Protein AF-A0A1K0FXU7-F1 (afdb_monomer)

InterPro domains:
  IPR002125 Cytidine and deoxycytidylate deaminase domain [PF00383] (932-1047)
  IPR002125 Cytidine and deoxycytidylate deaminase domain [PS51747] (932-1060)
  IPR005532 Sulfatase-modifying factor enzyme-like domain [PF03781] (770-872)
  IPR005532 Sulfatase-modifying factor enzyme-like domain [PF03781] (1144-1255)
  IPR016187 C-type lectin fold [SSF56436] (737-871)
  IPR016187 C-type lectin fold [SSF56436] (1143-1257)
  IPR016193 Cytidine deaminase-like [SSF53927] (923-1095)
  IPR019257 Histidine-specific methyltransferase, SAM-dependent methyltransferase domain [PF10017] (86-133)
  IPR019257 Histidine-specific methyltransferase, SAM-dependent methyltransferase domain [PF10017] (205-484)
  IPR029063 S-adenosyl-L-methionine-dependent methyltransferase superfamily [G3DSA:3.40.50.150] (101-384)
  IPR042095 Sulfatase-modifying factor enzyme superfamily [G3DSA:3.90.1580.10] (764-882)
  IPR042095 Sulfatase-modifying factor enzyme superfamily [G3DSA:3.90.1580.10] (1123-1258)
  IPR051128 EgtD Methyltransferase [PTHR43397] (36-1257)

Organism: NCBI:txid307758

Foldseek 3Di:
DDDDDDDDDDDDDDDDDDDDDDDDDDDPDFPDFAFEDELQVPDDDDPDVVNVLVVLLVQQVVQLPFPFWEQEADPPDPVSVLVIAGGAHEQVLLDDPVSLVLVVVLLVDVLQCLNVFLLQLLQVCLLVCLQPLQQHFSVLVVVVPPPDDDDDDDDDDDDDDDDDDDDDDDDDDDDDDDDDDPPDPPPPPPDPDPPPDDDDDPPFFEFAEEEEEQACRLVPRVLSNVVSNLSDDAGPLGAANYEYEYEDQDPVRQRVSLVVSCVPFADPLCRPACAGNNRHYHYHYYNDHPVSVLQCLLVCVCVCVRCVSVGPHGGAYEYEYDSQVLQQAQLQRSLLVLLCSLVRRHDQQHKYKHKAFALFDQVSVCCSCCPPVCSNFVSQLSSQQSSCVSLPNPFGDSVQWGWDWGQPLQLQKIWIWTFGQAWDWGDGPPDPDTRTDHHRHTHTYTMGHHHFPQSVLLSCLSSQKFWQDWDGGPVRRMIITMIGNHLAFQHLAPDDSPVPPPPPPPPPPPDDDDSDHHYNSSNNPPPSSVRSLPQALFWFDALSLVVRLVSLLCLQLVPFARQVQQQPFLDLQFHRNVLLLLQLLLCLQVLLCVVVVHDGPDPVSVQQNVDTWGADPVDSVHTDDDGDHDPDPVPDDHPVVSVVSSVVSSVSVVVQLVCLQVVVDWDFLLNRLSNVVSSVVSLVVSLVVLLSSLSDPSTAFRPSDRDHNLVVLLVVQVVVCVVQQHPLLQVKKFKDAKDKFKFADAAAQVCRVPAIQPDRRSDRVSRCVSNVVHRHDALLRDDIDIDIDHIWMWGLFFQFQLNLVVVCVVPVPPDDFSQWDQDPVNPAIWGTFSNGTHGCSSRRQFFDFWFLVSQQVSLVVVVFGFAAPRRVLCVLQDAQVSRDIDVVSPGHDPPPPDPDPDDDDPDDDDDDDADDAFAAAAAADPPVRDDPLLLVVLVVQQVQLVVCVVVLHQSKKKFKDAPSDTPFIFAACCVVVVHVVRHRLVVRVVSCCVVQPQPDPCCVPQLPPDDPPRQRQQRMEMEMAEADFLVSLQVSQSSHHAEYEYEEYDCPGHCCRNRYNVQPRVVCVRGHHHYYHYHRVNLSSVLSNLVSVLDWDPPDPDIDDNVPDDRDNDDDDPQDDVDDGDDDDDDDDDDDDDDPDSPGSLSLLLRSVHLARPSDSDFDRWDRWDAISSRDIRHTYNRFAWAWGPAFQADDPPRAAHPSGRCPRHVRNPRQKTWTAAGGSSRNSNQNSPSNDIDMDGSNDRSRRYTYMGMHRD

pLDDT: mean 79.52, std 22.1, range [22.02, 98.5]

Radius of gyration: 36.68 Å; Cα contacts (8 Å, |Δi|>4): 2214; chains: 1; bounding box: 108×139×81 Å

Solvent-accessible surface area (backbone atoms only — not comparable to full-atom values): 70794 Å² total; per-residue (Å²): 135,89,88,85,90,86,92,86,91,86,87,89,89,85,89,85,84,91,80,89,86,83,76,92,70,93,69,92,74,72,89,81,76,69,59,60,48,72,63,52,81,76,75,70,76,76,68,48,78,69,48,55,46,51,48,53,33,50,50,40,50,52,23,59,66,38,77,59,46,35,26,52,43,48,88,86,37,74,70,22,53,74,60,34,28,41,26,36,43,64,65,74,37,36,64,44,79,68,23,46,57,34,47,56,53,36,52,69,36,83,54,27,45,67,53,53,38,52,42,46,39,38,66,78,37,11,61,50,50,43,31,47,55,66,64,46,65,64,73,69,54,66,77,67,70,78,79,83,77,77,97,73,87,87,81,91,79,90,85,86,82,90,83,89,86,88,84,88,87,87,82,91,82,90,86,82,91,73,87,80,66,97,85,58,86,82,79,68,86,82,70,88,84,79,92,65,97,78,88,87,66,82,90,61,49,66,21,18,23,38,40,36,30,60,66,36,80,84,43,81,59,54,49,45,35,58,66,24,46,61,74,55,69,77,43,93,72,49,62,36,34,27,36,39,32,38,26,29,80,51,59,68,59,51,44,49,48,54,49,53,51,38,73,74,48,42,43,91,63,14,81,92,53,68,22,25,61,53,30,35,34,28,56,36,36,35,35,32,56,72,68,57,46,41,50,40,45,37,75,47,66,56,43,69,68,22,24,63,59,74,27,77,38,62,30,51,37,26,40,34,38,60,88,27,57,58,17,64,34,46,58,47,59,38,26,50,52,45,26,49,43,42,68,55,44,45,50,60,50,19,27,36,41,40,30,41,43,34,36,61,58,66,68,58,54,42,34,36,65,56,34,93,88,38,46,44,48,53,25,58,53,45,17,42,55,44,47,12,50,54,54,71,63,78,33,56,64,55,88,46,43,44,80,42,72,49,64,43,71,86,76,24,27,38,41,38,28,40,30,23,76,48,63,48,70,38,56,50,87,91,58,94,68,67,44,79,42,50,56,67,39,38,31,40,44,51,47,46,41,32,38,47,73,68,55,51,40,46,36,34,36,64,20,50,34,42,68,77,49,71,50,58,26,99,82,71,48,32,37,42,34,36,31,28,29,44,67,51,63,62,55,33,39,78,68,66,94,62,85,71,82,84,64,88,63,83,74,79,78,86,69,82,92,73,92,74,68,43,64,43,55,50,34,81,86,63,48,57,75,61,34,33,58,56,26,43,78,52,39,53,70,49,76,64,56,53,47,37,53,49,43,47,47,46,38,51,62,69,49,16,42,51,79,94,47,32,79,41,51,62,40,85,65,48,65,36,52,51,52,55,65,39,21,56,38,20,47,45,31,53,55,52,17,60,74,71,72,47,77,56,93,47,63,69,52,34,53,51,24,58,49,75,63,48,38,36,88,92,42,69,92,42,64,52,93,53,53,78,60,71,88,51,78,87,68,48,81,51,71,68,58,35,50,54,50,35,54,53,38,54,48,51,56,53,45,54,52,52,30,19,34,74,54,80,37,81,54,29,40,50,59,34,43,51,55,31,52,50,55,50,50,50,52,58,48,49,47,52,50,49,46,32,41,54,65,34,90,72,46,41,48,58,61,36,54,76,78,81,54,60,70,65,50,28,54,50,53,50,52,53,40,51,76,56,39,42,74,62,49,74,69,32,30,36,73,43,71,60,44,79,35,81,42,44,38,86,57,68,69,83,60,25,85,79,39,52,38,90,67,62,49,78,51,52,71,58,48,26,57,52,46,67,54,38,60,77,74,61,42,83,20,27,50,55,43,80,43,83,38,68,38,32,34,33,43,62,52,48,45,22,33,47,59,51,51,51,48,33,68,75,68,72,53,82,83,71,42,70,48,49,43,76,39,97,86,70,83,50,54,26,37,58,35,49,84,49,70,40,54,41,84,59,46,30,61,15,46,33,40,33,16,47,52,58,49,38,52,51,15,44,74,74,72,29,30,38,30,39,58,61,55,50,49,47,59,46,56,44,44,65,89,74,62,55,67,49,75,89,54,75,80,63,82,91,72,83,70,76,88,69,82,83,74,95,68,101,66,89,81,89,83,87,81,78,76,86,69,52,42,57,68,57,47,65,49,55,83,92,73,56,51,72,67,61,50,54,47,39,54,53,3,44,52,30,11,48,54,10,42,77,70,76,32,69,44,30,5,18,28,35,34,40,90,93,38,78,73,34,68,15,35,26,38,32,76,84,66,74,33,90,72,34,36,16,64,52,49,20,50,56,50,39,48,72,79,51,60,53,82,53,90,54,40,92,84,42,42,82,76,57,64,96,81,42,50,69,32,54,67,18,37,37,23,24,25,47,36,46,34,46,69,53,24,48,51,42,28,55,57,34,38,40,33,39,41,19,8,26,80,24,79,86,48,8,6,59,15,56,46,28,8,57,26,60,32,79,86,49,76,92,36,66,62,36,52,61,41,34,41,55,65,24,68,62,34,48,51,48,44,52,57,54,74,55,52,68,60,82,86,46,100,71,64,68,90,45,92,82,61,76,83,78,84,83,78,77,63,88,64,51,47,104,71,68,71,78,84,89,87,81,87,83,82,95,71,95,73,88,76,96,62,85,90,49,38,34,33,29,50,23,30,76,88,21,42,25,28,54,62,37,84,52,66,38,58,50,44,66,57,45,68,47,87,78,64,51,77,44,61,31,31,62,15,21,32,23,33,38,31,64,32,64,34,60,90,54,93,77,57,55,68,31,84,90,48,56,60,75,54,67,74,48,51,71,76,54,20,20,34,30,42,63,32,23,12,69,30,48,26,41,55,25,18,33,83,45,60,73,47,71,44,49,30,74,52,38,59,55,61,22,24,36,41,39,24,36,82,112

Nearest PDB structures (foldseek):
  4pip-assembly4_D  TM=8.974E-01  e=3.879E-23  Mycolicibacterium smegmatis
  4uy5-assembly1_A  TM=9.079E-01  e=1.001E-22  Mycolicibacterium smegmatis
  7scf-assembly2_B  TM=8.952E-01  e=1.696E-22  Mycobacterium tuberculosis
  6fnr-assembly1_A  TM=9.083E-01  e=6.329E-22  Mycolicibacterium smegmatis
  4pim-assembly1_A  TM=8.992E-01  e=4.863E-22  Mycolicibacterium smegmatis

Structure (mmCIF, N/CA/C/O backbone):
data_AF-A0A1K0FXU7-F1
#
_entry.id   AF-A0A1K0FXU7-F1
#
loop_
_atom_site.group_PDB
_atom_site.id
_atom_site.type_symbol
_atom_site.label_atom_id
_atom_site.label_alt_id
_atom_site.label_comp_id
_atom_site.label_asym_id
_atom_site.label_entity_id
_atom_site.label_seq_id
_atom_site.pdbx_PDB_ins_code
_atom_site.Cartn_x
_atom_site.Cartn_y
_atom_site.Cartn_z
_atom_site.occupancy
_atom_site.B_iso_or_equiv
_atom_site.auth_seq_id
_atom_site.auth_comp_id
_atom_site.auth_asym_id
_atom_site.auth_atom_id
_atom_site.pdbx_PDB_model_num
ATOM 1 N N . MET A 1 1 ? 4.922 80.605 -22.435 1.00 27.42 1 MET A N 1
ATOM 2 C CA . MET A 1 1 ? 4.532 81.168 -21.124 1.00 27.42 1 MET A CA 1
ATOM 3 C C . MET A 1 1 ? 5.034 80.213 -20.046 1.00 27.42 1 MET A C 1
ATOM 5 O O . MET A 1 1 ? 4.902 79.014 -20.233 1.00 27.42 1 MET A O 1
ATOM 9 N N . ALA A 1 2 ? 5.715 80.745 -19.030 1.00 27.39 2 ALA A N 1
ATOM 10 C CA . ALA A 1 2 ? 6.374 80.063 -17.898 1.00 27.39 2 ALA A CA 1
ATOM 11 C C . ALA A 1 2 ? 5.357 79.456 -16.875 1.00 27.39 2 ALA A C 1
ATOM 13 O O . ALA A 1 2 ? 4.171 79.727 -17.068 1.00 27.39 2 ALA A O 1
ATOM 14 N N . PRO A 1 3 ? 5.738 78.884 -15.696 1.00 56.81 3 PRO A N 1
ATOM 15 C CA . PRO A 1 3 ? 6.787 77.890 -15.317 1.00 56.81 3 PRO A CA 1
ATOM 16 C C . PRO A 1 3 ? 6.383 76.840 -14.206 1.00 56.81 3 PRO A C 1
ATOM 18 O O . PRO A 1 3 ? 5.268 76.882 -13.699 1.00 56.81 3 PRO A O 1
ATOM 21 N N . ALA A 1 4 ? 7.387 76.016 -13.788 1.00 28.89 4 ALA A N 1
ATOM 22 C CA . ALA A 1 4 ? 7.685 75.328 -12.482 1.00 28.89 4 ALA A CA 1
ATOM 23 C C . ALA A 1 4 ? 7.092 73.911 -12.188 1.00 28.89 4 ALA A C 1
ATOM 25 O O . ALA A 1 4 ? 5.877 73.778 -12.216 1.00 28.89 4 ALA A O 1
ATOM 26 N N . ALA A 1 5 ? 7.787 72.772 -11.918 1.00 30.45 5 ALA A N 1
ATOM 27 C CA . ALA A 1 5 ? 9.155 72.311 -11.499 1.00 30.45 5 ALA A CA 1
ATOM 28 C C . ALA A 1 5 ? 9.518 72.471 -9.987 1.00 30.45 5 ALA A C 1
ATOM 30 O O . ALA A 1 5 ? 9.228 73.541 -9.470 1.00 30.45 5 ALA A O 1
ATOM 31 N N . VAL A 1 6 ? 10.184 71.582 -9.195 1.00 30.92 6 VAL A N 1
ATOM 32 C CA . VAL A 1 6 ? 10.877 70.247 -9.283 1.00 30.92 6 VAL A CA 1
ATOM 33 C C . VAL A 1 6 ? 11.362 69.802 -7.846 1.00 30.92 6 VAL A C 1
ATOM 35 O O . VAL A 1 6 ? 11.435 70.670 -6.981 1.00 30.92 6 VAL A O 1
ATOM 38 N N . SER A 1 7 ? 11.798 68.521 -7.656 1.00 24.67 7 SER A N 1
ATOM 39 C CA . SER A 1 7 ? 12.770 67.920 -6.654 1.00 24.67 7 SER A CA 1
ATOM 40 C C . SER A 1 7 ? 12.216 67.295 -5.343 1.00 24.67 7 SER A C 1
ATOM 42 O O . SER A 1 7 ? 11.433 67.962 -4.683 1.00 24.67 7 SER A O 1
ATOM 44 N N . THR A 1 8 ? 12.447 66.040 -4.873 1.00 24.47 8 THR A N 1
ATOM 45 C CA . THR A 1 8 ? 13.559 65.030 -4.688 1.00 24.47 8 THR A CA 1
ATOM 46 C C . THR A 1 8 ? 14.254 64.969 -3.295 1.00 24.47 8 THR A C 1
ATOM 48 O O . THR A 1 8 ? 14.838 65.953 -2.870 1.00 24.47 8 THR A O 1
ATOM 51 N N . LEU A 1 9 ? 14.176 63.770 -2.662 1.00 27.53 9 LEU A N 1
ATOM 52 C CA . LEU A 1 9 ? 15.065 62.973 -1.752 1.00 27.53 9 LEU A CA 1
ATOM 53 C C . LEU A 1 9 ? 16.071 63.586 -0.733 1.00 27.53 9 LEU A C 1
ATOM 55 O O . LEU A 1 9 ? 16.907 64.392 -1.118 1.00 27.53 9 LEU A O 1
ATOM 59 N N . SER A 1 10 ? 16.160 62.972 0.473 1.00 22.02 10 SER A N 1
ATOM 60 C CA . SER A 1 10 ? 17.427 62.503 1.113 1.00 22.02 10 SER A CA 1
ATOM 61 C C . SER A 1 10 ? 17.226 61.580 2.346 1.00 22.02 10 SER A C 1
ATOM 63 O O . SER A 1 10 ? 16.352 61.835 3.172 1.00 22.02 10 SER A O 1
ATOM 65 N N . LEU A 1 11 ? 18.083 60.550 2.470 1.00 27.67 11 LEU A N 1
ATOM 66 C CA . LEU A 1 11 ? 18.333 59.672 3.635 1.00 27.67 11 LEU A CA 1
ATOM 67 C C . LEU A 1 11 ? 19.126 60.395 4.753 1.00 27.67 11 LEU A C 1
ATOM 69 O O . LEU A 1 11 ? 19.878 61.301 4.414 1.00 27.67 11 LEU A O 1
ATOM 73 N N . ASP A 1 12 ? 19.048 59.957 6.026 1.00 23.73 12 ASP A N 1
ATOM 74 C CA . ASP A 1 12 ? 20.172 59.273 6.716 1.00 23.73 12 ASP A CA 1
ATOM 75 C C . ASP A 1 12 ? 19.865 58.745 8.147 1.00 23.73 12 ASP A C 1
ATOM 77 O O . ASP A 1 12 ? 18.895 59.113 8.803 1.00 23.73 12 ASP A O 1
ATOM 81 N N . SER A 1 13 ? 20.749 57.832 8.544 1.00 25.22 13 SER A N 1
ATOM 82 C CA . SER A 1 13 ? 20.896 56.879 9.656 1.00 25.22 13 SER A CA 1
ATOM 83 C C . SER A 1 13 ? 21.022 57.378 11.119 1.00 25.22 13 SER A C 1
ATOM 85 O O . SER A 1 13 ? 21.472 58.487 11.388 1.00 25.22 13 SER A O 1
ATOM 87 N N . SER A 1 14 ? 20.714 56.494 12.095 1.00 24.05 14 SER A N 1
ATOM 88 C CA . SER A 1 14 ? 21.657 55.963 13.125 1.00 24.05 14 SER A CA 1
ATOM 89 C C . SER A 1 14 ? 21.031 55.546 14.484 1.00 24.05 14 SER A C 1
ATOM 91 O O . SER A 1 14 ? 20.328 56.299 15.145 1.00 24.05 14 SER A O 1
ATOM 93 N N . SER A 1 15 ? 21.385 54.317 14.895 1.00 24.80 15 SER A N 1
ATOM 94 C CA . SER A 1 15 ? 21.700 53.810 16.251 1.00 24.80 15 SER A CA 1
ATOM 95 C C . SER A 1 15 ? 20.755 54.009 17.455 1.00 24.80 15 SER A C 1
ATOM 97 O O . SER A 1 15 ? 20.579 55.117 17.951 1.00 24.80 15 SER A O 1
ATOM 99 N N . ALA A 1 16 ? 20.368 52.889 18.084 1.00 26.91 16 ALA A N 1
ATOM 100 C CA . ALA A 1 16 ? 20.088 52.813 19.524 1.00 26.91 16 ALA A CA 1
ATOM 101 C C . ALA A 1 16 ? 20.867 51.632 20.162 1.00 26.91 16 ALA A C 1
ATOM 103 O O . ALA A 1 16 ? 21.012 50.596 19.508 1.00 26.91 16 ALA A O 1
ATOM 104 N N . PRO A 1 17 ? 21.417 51.772 21.389 1.00 30.83 17 PRO A N 1
ATOM 105 C CA . PRO A 1 17 ? 22.485 50.912 21.895 1.00 30.83 17 PRO A CA 1
ATOM 106 C C . PRO A 1 17 ? 22.014 49.763 22.804 1.00 30.83 17 PRO A C 1
ATOM 108 O O . PRO A 1 17 ? 21.046 49.871 23.554 1.00 30.83 17 PRO A O 1
ATOM 111 N N . LEU A 1 18 ? 22.806 48.689 22.795 1.00 30.75 18 LEU A N 1
ATOM 112 C CA . LEU A 1 18 ? 22.910 47.670 23.843 1.00 30.75 18 LEU A CA 1
ATOM 113 C C . LEU A 1 18 ? 23.505 48.266 25.134 1.00 30.75 18 LEU A C 1
ATOM 115 O O . LEU A 1 18 ? 24.577 48.861 25.062 1.00 30.75 18 LEU A O 1
ATOM 119 N N . ALA A 1 19 ? 22.899 48.000 26.302 1.00 27.08 19 ALA A N 1
ATOM 120 C CA . ALA A 1 19 ? 23.598 47.514 27.509 1.00 27.08 19 ALA A CA 1
ATOM 121 C C . ALA A 1 19 ? 22.673 47.328 28.735 1.00 27.08 19 ALA A C 1
ATOM 123 O O . ALA A 1 19 ? 22.121 48.277 29.277 1.00 27.08 19 ALA A O 1
ATOM 124 N N . LYS A 1 20 ? 22.626 46.073 29.206 1.00 30.17 20 LYS A N 1
ATOM 125 C CA . LYS A 1 20 ? 22.704 45.599 30.604 1.00 30.17 20 LYS A CA 1
ATOM 126 C C . LYS A 1 20 ? 22.142 46.488 31.726 1.00 30.17 20 LYS A C 1
ATOM 128 O O . LYS A 1 20 ? 22.805 47.417 32.174 1.00 30.17 20 LYS A O 1
ATOM 133 N N . THR A 1 21 ? 21.093 45.990 32.384 1.00 25.03 21 THR A N 1
ATOM 134 C CA . THR A 1 21 ? 21.094 45.739 33.844 1.00 25.03 21 THR A CA 1
ATOM 135 C C . THR A 1 21 ? 19.867 44.905 34.226 1.00 25.03 21 THR A C 1
ATOM 137 O O . THR A 1 21 ? 18.785 45.440 34.420 1.00 25.03 21 THR A O 1
ATOM 140 N N . MET A 1 22 ? 20.018 43.583 34.362 1.00 27.70 22 MET A N 1
ATOM 141 C CA . MET A 1 22 ? 19.101 42.805 35.202 1.00 27.70 22 MET A CA 1
ATOM 142 C C . MET A 1 22 ? 19.837 42.453 36.485 1.00 27.70 22 MET A C 1
ATOM 144 O O . MET A 1 22 ? 20.757 41.634 36.513 1.00 27.70 22 MET A O 1
ATOM 148 N N . SER A 1 23 ? 19.461 43.165 37.541 1.00 26.30 23 SER A N 1
ATOM 149 C CA . SER A 1 23 ? 19.816 42.847 38.912 1.00 26.30 23 SER A CA 1
ATOM 150 C C . SER A 1 23 ? 19.236 41.487 39.289 1.00 26.30 23 SER A C 1
ATOM 152 O O . SER A 1 23 ? 18.050 41.236 39.079 1.00 26.30 23 SER A O 1
ATOM 154 N N . LYS A 1 24 ? 20.069 40.653 39.917 1.00 36.59 24 LYS A N 1
ATOM 155 C CA . LYS A 1 24 ? 19.647 39.513 40.734 1.00 36.59 24 LYS A CA 1
ATOM 156 C C . LYS A 1 24 ? 18.526 39.942 41.687 1.00 36.59 24 LYS A C 1
ATOM 158 O O . LYS A 1 24 ? 18.788 40.641 42.661 1.00 36.59 24 LYS A O 1
ATOM 163 N N . ALA A 1 25 ? 17.319 39.456 41.439 1.00 27.48 25 ALA A N 1
ATOM 164 C CA . ALA A 1 25 ? 16.305 39.279 42.463 1.00 27.48 25 ALA A CA 1
ATOM 165 C C . ALA A 1 25 ? 15.852 37.822 42.381 1.00 27.48 25 ALA A C 1
ATOM 167 O O . ALA A 1 25 ? 15.158 37.413 41.456 1.00 27.48 25 ALA A O 1
ATOM 168 N N . GLN A 1 26 ? 16.337 37.030 43.336 1.00 38.97 26 GLN A N 1
ATOM 169 C CA . GLN A 1 26 ? 15.795 35.719 43.646 1.00 38.97 26 GLN A CA 1
ATOM 170 C C . GLN A 1 26 ? 14.317 35.888 44.009 1.00 38.97 26 GLN A C 1
ATOM 172 O O . GLN A 1 26 ? 13.995 36.469 45.043 1.00 38.97 26 GLN A O 1
ATOM 177 N N . SER A 1 27 ? 13.429 35.341 43.187 1.00 30.39 27 SER A N 1
ATOM 178 C CA . SER A 1 27 ? 12.123 34.885 43.644 1.00 30.39 27 SER A CA 1
ATOM 179 C C . SER A 1 27 ? 11.845 33.542 42.992 1.00 30.39 27 SER A C 1
ATOM 181 O O . SER A 1 27 ? 11.712 33.448 41.775 1.00 30.39 27 SER A O 1
ATOM 183 N N . THR A 1 28 ? 11.786 32.506 43.817 1.00 35.78 28 THR A N 1
ATOM 184 C CA . THR A 1 28 ? 11.288 31.170 43.501 1.00 35.78 28 THR A CA 1
ATOM 185 C C . THR A 1 28 ? 9.808 31.252 43.105 1.00 35.78 28 THR A C 1
ATOM 187 O O . THR A 1 28 ? 8.911 31.034 43.919 1.00 35.78 28 THR A O 1
ATOM 190 N N . ALA A 1 29 ? 9.530 31.611 41.852 1.00 38.50 29 ALA A N 1
ATOM 191 C CA . ALA A 1 29 ? 8.200 31.500 41.273 1.00 38.50 29 ALA A CA 1
ATOM 192 C C . ALA A 1 29 ? 7.978 30.032 40.884 1.00 38.50 29 ALA A C 1
ATOM 194 O O . ALA A 1 29 ? 8.502 29.562 39.882 1.00 38.50 29 ALA A O 1
ATOM 195 N N . ARG A 1 30 ? 7.242 29.283 41.714 1.00 51.94 30 ARG A N 1
ATOM 196 C CA . ARG A 1 30 ? 6.787 27.930 41.358 1.00 51.94 30 ARG A CA 1
ATOM 197 C C . ARG A 1 30 ? 5.969 28.011 40.062 1.00 51.94 30 ARG A C 1
ATOM 199 O O . ARG A 1 30 ? 5.067 28.844 39.991 1.00 51.94 30 ARG A O 1
ATOM 206 N N . LEU A 1 31 ? 6.257 27.146 39.089 1.00 67.19 31 LEU A N 1
ATOM 207 C CA . LEU A 1 31 ? 5.423 26.905 37.903 1.00 67.19 31 LEU A CA 1
ATOM 208 C C . LEU A 1 31 ? 3.996 26.572 38.373 1.00 67.19 31 LEU A C 1
ATOM 210 O O . LEU A 1 31 ? 3.792 25.514 38.967 1.00 67.19 31 LEU A O 1
ATOM 214 N N . ARG A 1 32 ? 3.036 27.495 38.220 1.00 63.84 32 ARG A N 1
ATOM 215 C CA . ARG A 1 32 ? 1.657 27.302 38.713 1.00 63.84 32 ARG A CA 1
ATOM 216 C C . ARG A 1 32 ? 0.707 26.755 37.648 1.00 63.84 32 ARG A C 1
ATOM 218 O O . ARG A 1 32 ? -0.055 25.848 37.964 1.00 63.84 32 ARG A O 1
ATOM 225 N N . ASP A 1 33 ? 0.791 27.248 36.415 1.00 79.94 33 ASP A N 1
ATOM 226 C CA . ASP A 1 33 ? -0.209 26.963 35.379 1.00 79.94 33 ASP A CA 1
ATOM 227 C C . ASP A 1 33 ? 0.359 26.052 34.285 1.00 79.94 33 ASP A C 1
ATOM 229 O O . ASP A 1 33 ? 1.497 26.250 33.849 1.00 79.94 33 ASP A O 1
ATOM 233 N N . ALA A 1 34 ? -0.425 25.049 33.867 1.00 84.50 34 ALA A N 1
ATOM 234 C CA . ALA A 1 34 ? -0.071 24.140 32.777 1.00 84.50 34 ALA A CA 1
ATOM 235 C C . ALA A 1 34 ? -0.092 24.876 31.422 1.00 84.50 34 ALA A C 1
ATOM 237 O O . ALA A 1 34 ? -0.980 25.700 31.197 1.00 84.50 34 ALA A O 1
ATOM 238 N N . PRO A 1 35 ? 0.858 24.602 30.509 1.00 89.56 35 PRO A N 1
ATOM 239 C CA . PRO A 1 35 ? 0.960 25.286 29.225 1.00 89.56 35 PRO A CA 1
ATOM 240 C C . PRO A 1 35 ? -0.096 24.744 28.256 1.00 89.56 35 PRO A C 1
ATOM 242 O O . PRO A 1 35 ? 0.168 23.835 27.470 1.00 89.56 35 PRO A O 1
ATOM 245 N N . VAL A 1 36 ? -1.308 25.296 28.332 1.00 90.31 36 VAL A N 1
ATOM 246 C CA . VAL A 1 36 ? -2.432 24.952 27.452 1.00 90.31 36 VAL A CA 1
ATOM 247 C C . VAL A 1 36 ? -2.699 26.091 26.471 1.00 90.31 36 VAL A C 1
ATOM 249 O O . VAL A 1 36 ? -2.943 27.228 26.874 1.00 90.31 36 VAL A O 1
ATOM 252 N N . ILE A 1 37 ? -2.666 25.776 25.176 1.00 89.69 37 ILE A N 1
ATOM 253 C CA . ILE A 1 37 ? -3.022 26.689 24.088 1.00 89.69 37 ILE A CA 1
ATOM 254 C C . ILE A 1 37 ? -4.533 26.593 23.854 1.00 89.69 37 ILE A C 1
ATOM 256 O O . ILE A 1 37 ? -5.054 25.519 23.555 1.00 89.69 37 ILE A O 1
ATOM 260 N N . ASP A 1 38 ? -5.223 27.724 23.985 1.00 87.69 38 ASP A N 1
ATOM 261 C CA . ASP A 1 38 ? -6.661 27.863 23.742 1.00 87.69 38 ASP A CA 1
ATOM 262 C C . ASP A 1 38 ? -6.906 28.284 22.287 1.00 87.69 38 ASP A C 1
ATOM 264 O O . ASP A 1 38 ? -6.616 29.422 21.908 1.00 87.69 38 ASP A O 1
ATOM 268 N N . LEU A 1 39 ? -7.441 27.367 21.476 1.00 83.75 39 LEU A N 1
ATOM 269 C CA . LEU A 1 39 ? -7.761 27.630 20.070 1.00 83.75 39 LEU A CA 1
ATOM 270 C C . LEU A 1 39 ? -9.231 28.019 19.841 1.00 83.75 39 LEU A C 1
ATOM 272 O O . LEU A 1 39 ? -9.583 28.425 18.735 1.00 83.75 39 LEU A O 1
ATOM 276 N N . TYR A 1 40 ? -10.080 27.965 20.868 1.00 71.31 40 TYR A N 1
ATOM 277 C CA . TYR A 1 40 ? -11.486 28.375 20.779 1.00 71.31 40 TYR A CA 1
ATOM 278 C C . TYR A 1 40 ? -11.669 29.895 20.898 1.00 71.31 40 TYR A C 1
ATOM 280 O O . TYR A 1 40 ? -12.658 30.453 20.429 1.00 71.31 40 TYR A O 1
ATOM 288 N N . SER A 1 41 ? -10.707 30.594 21.499 1.00 59.38 41 SER A N 1
ATOM 289 C CA . SER A 1 41 ? -10.789 32.036 21.767 1.00 59.38 41 SER A CA 1
ATOM 290 C C . SER A 1 41 ? -10.526 32.966 20.559 1.00 59.38 41 SER A C 1
ATOM 292 O O . SER A 1 41 ? -10.726 34.177 20.678 1.00 59.38 41 SER A O 1
ATOM 294 N N . GLY A 1 42 ? -10.094 32.440 19.399 1.00 49.12 42 GLY A N 1
ATOM 295 C CA . GLY A 1 42 ? -9.459 33.228 18.322 1.00 49.12 42 GLY A CA 1
ATOM 296 C C . GLY A 1 42 ? -10.259 33.537 17.044 1.00 49.12 42 GLY A C 1
ATOM 297 O O . GLY A 1 42 ? -9.924 34.496 16.350 1.00 49.12 42 GLY A O 1
ATOM 298 N N . SER A 1 43 ? -11.315 32.798 16.699 1.00 38.06 43 SER A N 1
ATOM 299 C CA . SER A 1 43 ? -12.146 33.098 15.518 1.00 38.06 43 SER A CA 1
ATOM 300 C C . SER A 1 43 ? -13.421 32.257 15.525 1.00 38.06 43 SER A C 1
ATOM 302 O O . SER A 1 43 ? -13.339 31.039 15.449 1.00 38.06 43 SER A O 1
ATOM 304 N N . ALA A 1 44 ? -14.568 32.946 15.537 1.00 31.77 44 ALA A N 1
ATOM 305 C CA . ALA A 1 44 ? -15.937 32.448 15.732 1.00 31.77 44 ALA A CA 1
ATOM 306 C C . ALA A 1 44 ? -16.292 32.100 17.192 1.00 31.77 44 ALA A C 1
ATOM 308 O O . ALA A 1 44 ? -15.693 31.227 17.795 1.00 31.77 44 ALA A O 1
ATOM 309 N N . GLY A 1 45 ? -17.273 32.844 17.725 1.00 33.38 45 GLY A N 1
ATOM 310 C CA . GLY A 1 45 ? -18.066 32.581 18.935 1.00 33.38 45 GLY A CA 1
ATOM 311 C C . GLY A 1 45 ? -17.400 31.794 20.063 1.00 33.38 45 GLY A C 1
ATOM 312 O O . GLY A 1 45 ? -17.364 30.575 20.021 1.00 33.38 45 GLY A O 1
ATOM 313 N N . SER A 1 46 ? -16.987 32.504 21.116 1.00 32.59 46 SER A N 1
ATOM 314 C CA . SER A 1 46 ? -16.672 31.947 22.437 1.00 32.59 46 SER A CA 1
ATOM 315 C C . SER A 1 46 ? -17.621 30.796 22.802 1.00 32.59 46 SER A C 1
ATOM 317 O O . SER A 1 46 ? -18.781 31.034 23.135 1.00 32.59 46 SER A O 1
ATOM 319 N N . LEU A 1 47 ? -17.121 29.559 22.766 1.00 39.53 47 LEU A N 1
ATOM 320 C CA . LEU A 1 47 ? -17.784 28.441 23.421 1.00 39.53 47 LEU A CA 1
ATOM 321 C C . LEU A 1 47 ? -17.534 28.601 24.926 1.00 39.53 47 LEU A C 1
ATOM 323 O O . LEU A 1 47 ? -16.525 28.149 25.462 1.00 39.53 47 LEU A O 1
ATOM 327 N N . SER A 1 48 ? -18.423 29.314 25.622 1.00 40.62 48 SER A N 1
ATOM 328 C CA . SER A 1 48 ? -18.601 29.086 27.059 1.00 40.62 48 SER A CA 1
ATOM 329 C C . SER A 1 48 ? -19.040 27.629 27.266 1.00 40.62 48 SER A C 1
ATOM 331 O O . SER A 1 48 ? -19.580 27.025 26.344 1.00 40.62 48 SER A O 1
ATOM 333 N N . SER A 1 49 ? -18.881 27.052 28.461 1.00 46.25 49 SER A N 1
ATOM 334 C CA . SER A 1 49 ? -19.409 25.702 28.763 1.00 46.25 49 SER A CA 1
ATOM 335 C C . SER A 1 49 ? -20.891 25.536 28.383 1.00 46.25 49 SER A C 1
ATOM 337 O O . SER A 1 49 ? -21.324 24.472 27.960 1.00 46.25 49 SER A O 1
ATOM 339 N N . THR A 1 50 ? -21.641 26.638 28.435 1.00 45.16 50 THR A N 1
ATOM 340 C CA . THR A 1 50 ? -23.030 26.767 27.974 1.00 45.16 50 THR A CA 1
ATOM 341 C C . THR A 1 50 ? -23.213 26.479 26.477 1.00 45.16 50 THR A C 1
ATOM 343 O O . THR A 1 50 ? -24.215 25.902 26.088 1.00 45.16 50 THR A O 1
ATOM 346 N N . SER A 1 51 ? -22.242 26.829 25.635 1.00 55.56 51 SER A N 1
ATOM 347 C CA . SER A 1 51 ? -22.298 26.674 24.177 1.00 55.56 51 SER A CA 1
ATOM 348 C C . SER A 1 51 ? -22.007 25.237 23.708 1.00 55.56 51 SER A C 1
ATOM 350 O O . SER A 1 51 ? -22.549 24.815 22.690 1.00 55.56 51 SER A O 1
ATOM 352 N N . THR A 1 52 ? -21.173 24.475 24.426 1.00 63.25 52 THR A N 1
ATOM 353 C CA . THR A 1 52 ? -20.931 23.039 24.163 1.00 63.25 52 THR A CA 1
ATOM 354 C C . THR A 1 52 ? -22.131 22.181 24.552 1.00 63.25 52 THR A C 1
ATOM 356 O O . THR A 1 52 ? -22.529 21.311 23.780 1.00 63.25 52 THR A O 1
ATOM 359 N N . ASP A 1 53 ? -22.754 22.469 25.698 1.00 69.19 53 ASP A N 1
ATOM 360 C CA . ASP A 1 53 ? -23.968 21.774 26.140 1.00 69.19 53 ASP A CA 1
ATOM 361 C C . ASP A 1 53 ? -25.150 22.072 25.206 1.00 69.19 53 ASP A C 1
ATOM 363 O O . ASP A 1 53 ? -25.925 21.174 24.873 1.00 69.19 53 ASP A O 1
ATOM 367 N N . ASP A 1 54 ? -25.256 23.311 24.713 1.00 76.94 54 ASP A N 1
ATOM 368 C CA . ASP A 1 54 ? -26.261 23.696 23.719 1.00 76.94 54 ASP A CA 1
ATOM 369 C C . ASP A 1 54 ? -26.043 22.986 22.372 1.00 76.94 54 ASP A C 1
ATOM 371 O O . ASP A 1 54 ? -27.008 22.543 21.742 1.00 76.94 54 ASP A O 1
ATOM 375 N N . GLN A 1 55 ? -24.792 22.824 21.930 1.00 80.44 55 GLN A N 1
ATOM 376 C CA . GLN A 1 55 ? -24.482 22.073 20.714 1.00 80.44 55 GLN A CA 1
ATOM 377 C C . GLN A 1 55 ? -24.810 20.581 20.870 1.00 80.44 55 GLN A C 1
ATOM 379 O O . GLN A 1 55 ? -25.502 20.019 20.020 1.00 80.44 55 GLN A O 1
ATOM 384 N N . LEU A 1 56 ? -24.401 19.964 21.982 1.00 84.00 56 LEU A N 1
ATOM 385 C CA . LEU A 1 56 ? -24.735 18.575 22.299 1.00 84.00 56 LEU A CA 1
ATOM 386 C C . LEU A 1 56 ? -26.256 18.368 22.348 1.00 84.00 56 LEU A C 1
ATOM 388 O O . LEU A 1 56 ? -26.786 17.416 21.773 1.00 84.00 56 LEU A O 1
ATOM 392 N N . ARG A 1 57 ? -26.983 19.301 22.974 1.00 88.38 57 ARG A N 1
ATOM 393 C CA . ARG A 1 57 ? -28.449 19.311 23.011 1.00 88.38 57 ARG A CA 1
ATOM 394 C C . ARG A 1 57 ? -29.052 19.332 21.602 1.00 88.38 57 ARG A C 1
ATOM 396 O O . ARG A 1 57 ? -29.988 18.576 21.337 1.00 88.38 57 ARG A O 1
ATOM 403 N N . LEU A 1 58 ? -28.546 20.181 20.706 1.00 89.19 58 LEU A N 1
ATOM 404 C CA . LEU A 1 58 ? -29.018 20.267 19.318 1.00 89.19 58 LEU A CA 1
ATOM 405 C C . LEU A 1 58 ? -28.740 18.979 18.531 1.00 89.19 58 LEU A C 1
ATOM 407 O O . LEU A 1 58 ? -29.615 18.523 17.792 1.00 89.19 58 LEU A O 1
ATOM 411 N N . GLU A 1 59 ? -27.570 18.367 18.712 1.00 89.56 59 GLU A N 1
ATOM 412 C CA . GLU A 1 59 ? -27.202 17.098 18.072 1.00 89.56 59 GLU A CA 1
ATOM 413 C C . GLU A 1 59 ? -28.100 15.944 18.533 1.00 89.56 59 GLU A C 1
ATOM 415 O O . GLU A 1 59 ? -28.617 15.196 17.700 1.00 89.56 59 GLU A O 1
ATOM 420 N N . ILE A 1 60 ? -28.370 15.852 19.841 1.00 93.44 60 ILE A N 1
ATOM 421 C CA . ILE A 1 60 ? -29.309 14.877 20.412 1.00 93.44 60 ILE A CA 1
ATOM 422 C C . ILE A 1 60 ? -30.711 15.064 19.816 1.00 93.44 60 ILE A C 1
ATOM 424 O O . ILE A 1 60 ? -31.328 14.098 19.366 1.00 93.44 60 ILE A O 1
ATOM 428 N N . ILE A 1 61 ? -31.224 16.301 19.784 1.00 92.56 61 ILE A N 1
ATOM 429 C CA . ILE A 1 61 ? -32.555 16.596 19.228 1.00 92.56 61 ILE A CA 1
ATOM 430 C C . ILE A 1 61 ? -32.623 16.198 17.749 1.00 92.56 61 ILE A C 1
ATOM 432 O O . ILE A 1 61 ? -33.561 15.511 17.346 1.00 92.56 61 ILE A O 1
ATOM 436 N N . SER A 1 62 ? -31.623 16.591 16.959 1.00 92.62 62 SER A N 1
ATOM 437 C CA . SER A 1 62 ? -31.540 16.276 15.530 1.00 92.62 62 SER A CA 1
ATOM 438 C C . SER A 1 62 ? -31.536 14.762 15.282 1.00 92.62 62 SER A C 1
ATOM 440 O O . SER A 1 62 ? -32.333 14.255 14.488 1.00 92.62 62 SER A O 1
ATOM 442 N N . GLY A 1 63 ? -30.710 14.019 16.026 1.00 92.44 63 GLY A N 1
ATOM 443 C CA . GLY A 1 63 ? -30.614 12.564 15.923 1.00 92.44 63 GLY A CA 1
ATOM 444 C C . GLY A 1 63 ? -31.909 11.841 16.301 1.00 92.44 63 GLY A C 1
ATOM 445 O O . GLY A 1 63 ? -32.307 10.891 15.624 1.00 92.44 63 GLY A O 1
ATOM 446 N N . LEU A 1 64 ? -32.626 12.322 17.321 1.00 93.81 64 LEU A N 1
ATOM 447 C CA . LEU A 1 64 ? -33.916 11.759 17.737 1.00 93.81 64 LEU A CA 1
ATOM 448 C C . LEU A 1 64 ? -35.079 12.125 16.795 1.00 93.81 64 LEU A C 1
ATOM 450 O O . LEU A 1 64 ? -36.070 11.395 16.748 1.00 93.81 64 LEU A O 1
ATOM 454 N N . GLN A 1 65 ? -34.985 13.229 16.048 1.00 93.00 65 GLN A N 1
ATOM 455 C CA . GLN A 1 65 ? -35.994 13.655 15.065 1.00 93.00 65 GLN A CA 1
ATOM 456 C C . GLN A 1 65 ? -35.779 13.071 13.660 1.00 93.00 65 GLN A C 1
ATOM 458 O O . GLN A 1 65 ? -36.650 13.219 12.797 1.00 93.00 65 GLN A O 1
ATOM 463 N N . SER A 1 66 ? -34.645 12.410 13.415 1.00 89.94 66 SER A N 1
ATOM 464 C CA . SER A 1 66 ? -34.353 11.786 12.126 1.00 89.94 66 SER A CA 1
ATOM 465 C C . SER A 1 66 ? -35.415 10.748 11.743 1.00 89.94 66 SER A C 1
ATOM 467 O O . SER A 1 66 ? -35.757 9.843 12.506 1.00 89.94 66 SER A O 1
ATOM 469 N N . ASN A 1 67 ? -35.914 10.869 10.510 1.00 86.19 67 ASN A N 1
ATOM 470 C CA . ASN A 1 67 ? -36.879 9.946 9.910 1.00 86.19 67 ASN A CA 1
ATOM 471 C C . ASN A 1 67 ? -36.273 9.097 8.781 1.00 86.19 67 ASN A C 1
ATOM 473 O O . ASN A 1 67 ? -36.981 8.274 8.197 1.00 86.19 67 ASN A O 1
ATOM 477 N N . GLN A 1 68 ? -34.989 9.274 8.454 1.00 90.62 68 GLN A N 1
ATOM 478 C CA . GLN A 1 68 ? -34.329 8.498 7.405 1.00 90.62 68 GLN A CA 1
ATOM 479 C C . GLN A 1 68 ? -34.098 7.067 7.894 1.00 90.62 68 GLN A C 1
ATOM 481 O O . GLN A 1 68 ? -33.407 6.862 8.882 1.00 90.62 68 GLN A O 1
ATOM 486 N N . LEU A 1 69 ? -34.675 6.077 7.208 1.00 91.69 69 LEU A N 1
ATOM 487 C CA . LEU A 1 69 ? -34.393 4.673 7.508 1.00 91.69 69 LEU A CA 1
ATOM 488 C C . LEU A 1 69 ? -32.980 4.335 7.043 1.00 91.69 69 LEU A C 1
ATOM 490 O O . LEU A 1 69 ? -32.671 4.527 5.866 1.00 91.69 69 LEU A O 1
ATOM 494 N N . VAL A 1 70 ? -32.161 3.812 7.948 1.00 90.50 70 VAL A N 1
ATOM 495 C CA . VAL A 1 70 ? -30.833 3.280 7.656 1.00 90.50 70 VAL A CA 1
ATOM 496 C C . VAL A 1 70 ? -30.860 1.769 7.844 1.00 90.50 70 VAL A C 1
ATOM 498 O O . VAL A 1 70 ? -31.295 1.282 8.887 1.00 90.50 70 VAL A O 1
ATOM 501 N N . ILE A 1 71 ? -30.407 1.033 6.830 1.00 89.75 71 ILE A N 1
ATOM 502 C CA . ILE A 1 71 ? -30.202 -0.417 6.896 1.00 89.75 71 ILE A CA 1
ATOM 503 C C . ILE A 1 71 ? -28.690 -0.658 7.018 1.00 89.75 71 ILE A C 1
ATOM 505 O O . ILE A 1 71 ? -27.961 -0.383 6.056 1.00 89.75 71 ILE A O 1
ATOM 509 N N . PRO A 1 72 ? -28.198 -1.128 8.177 1.00 86.12 72 PRO A N 1
ATOM 510 C CA . PRO A 1 72 ? -26.780 -1.401 8.377 1.00 86.12 72 PRO A CA 1
ATOM 511 C C . PRO A 1 72 ? -26.382 -2.694 7.662 1.00 86.12 72 PRO A C 1
ATOM 513 O O . PRO A 1 72 ? -26.688 -3.776 8.139 1.00 86.12 72 PRO A O 1
ATOM 516 N N . GLY A 1 73 ? -25.669 -2.590 6.542 1.00 83.62 73 GLY A N 1
ATOM 517 C CA . GLY A 1 73 ? -25.170 -3.720 5.762 1.00 83.62 73 GLY A CA 1
ATOM 518 C C . GLY A 1 73 ? -25.811 -3.798 4.379 1.00 83.62 73 GLY A C 1
ATOM 519 O O . GLY A 1 73 ? -25.546 -2.950 3.527 1.00 83.62 73 GLY A O 1
ATOM 520 N N . LYS A 1 74 ? -26.607 -4.841 4.121 1.00 78.69 74 LYS A N 1
ATOM 521 C CA . LYS A 1 74 ? -27.251 -5.104 2.826 1.00 78.69 74 LYS A CA 1
ATOM 522 C C . LYS A 1 74 ? -28.763 -4.932 2.913 1.00 78.69 74 LYS A C 1
ATOM 524 O O . LYS A 1 74 ? -29.403 -5.407 3.838 1.00 78.69 74 LYS A O 1
ATOM 529 N N . GLU A 1 75 ? -29.337 -4.338 1.869 1.00 77.69 75 GLU A N 1
ATOM 530 C CA . GLU A 1 75 ? -30.772 -4.026 1.781 1.00 77.69 75 GLU A CA 1
ATOM 531 C C . GLU A 1 75 ? -31.694 -5.242 1.960 1.00 77.69 75 GLU A C 1
ATOM 533 O O . GLU A 1 75 ? -32.745 -5.125 2.579 1.00 77.69 75 GLU A O 1
ATOM 538 N N . ASN A 1 76 ? -31.289 -6.411 1.453 1.00 80.88 76 ASN A N 1
ATOM 539 C CA . ASN A 1 76 ? -32.111 -7.628 1.434 1.00 80.88 76 ASN A CA 1
ATOM 540 C C . ASN A 1 76 ? -31.644 -8.698 2.434 1.00 80.88 76 ASN A C 1
ATOM 542 O O . ASN A 1 76 ? -31.979 -9.869 2.274 1.00 80.88 76 ASN A O 1
ATOM 546 N N . ASP A 1 77 ? -30.825 -8.331 3.420 1.00 83.69 77 ASP A N 1
ATOM 547 C CA . ASP A 1 77 ? -30.350 -9.260 4.444 1.00 83.69 77 ASP A CA 1
ATOM 548 C C . ASP A 1 77 ? -31.283 -9.220 5.675 1.00 83.69 77 ASP A C 1
ATOM 550 O O . ASP A 1 77 ? -31.493 -8.143 6.243 1.00 83.69 77 ASP A O 1
ATOM 554 N N . PRO A 1 78 ? -31.876 -10.356 6.096 1.00 85.81 78 PRO A N 1
ATOM 555 C CA . PRO A 1 78 ? -32.827 -10.377 7.207 1.00 85.81 78 PRO A CA 1
ATOM 556 C C . PRO A 1 78 ? -32.249 -9.894 8.541 1.00 85.81 78 PRO A C 1
ATOM 558 O O . PRO A 1 78 ? -32.974 -9.281 9.324 1.00 85.81 78 PRO A O 1
ATOM 561 N N . GLU A 1 79 ? -30.968 -10.156 8.814 1.00 85.31 79 GLU A N 1
ATOM 562 C CA . GLU A 1 79 ? -30.322 -9.735 10.061 1.00 85.31 79 GLU A CA 1
ATOM 563 C C . GLU A 1 79 ? -30.047 -8.229 10.050 1.00 85.31 79 GLU A C 1
ATOM 565 O O . GLU A 1 79 ? -30.233 -7.556 11.062 1.00 85.31 79 GLU A O 1
ATOM 570 N N . ASP A 1 80 ? -29.677 -7.669 8.899 1.00 87.88 80 ASP A N 1
ATOM 571 C CA . ASP A 1 80 ? -29.492 -6.223 8.734 1.00 87.88 80 ASP A CA 1
ATOM 572 C C . ASP A 1 80 ? -30.800 -5.439 8.808 1.00 87.88 80 ASP A C 1
ATOM 574 O O . ASP A 1 80 ? -30.849 -4.367 9.412 1.00 87.88 80 ASP A O 1
ATOM 578 N N . LEU A 1 81 ? -31.884 -5.986 8.258 1.00 89.12 81 LEU A N 1
ATOM 579 C CA . LEU A 1 81 ? -33.213 -5.382 8.354 1.00 89.12 81 LEU A CA 1
ATOM 580 C C . LEU A 1 81 ? -33.707 -5.306 9.806 1.00 89.12 81 LEU A C 1
ATOM 582 O O . LEU A 1 81 ? -34.294 -4.290 10.194 1.00 89.12 81 LEU A O 1
ATOM 586 N N . LYS A 1 82 ? -33.432 -6.331 10.627 1.00 90.50 82 LYS A N 1
ATOM 587 C CA . LYS A 1 82 ? -33.742 -6.328 12.072 1.00 90.50 82 LYS A CA 1
ATOM 588 C C . LYS A 1 82 ? -32.997 -5.232 12.831 1.00 90.50 82 LYS A C 1
ATOM 590 O O . LYS A 1 82 ? -33.506 -4.742 13.833 1.00 90.50 82 LYS A O 1
ATOM 595 N N . CYS A 1 83 ? -31.822 -4.843 12.347 1.00 91.94 83 CYS A N 1
ATOM 596 C CA . CYS A 1 83 ? -31.002 -3.790 12.936 1.00 91.94 83 CYS A CA 1
ATOM 597 C C . CYS A 1 83 ? -31.195 -2.425 12.269 1.00 91.94 83 CYS A C 1
ATOM 599 O O . CYS A 1 83 ? -30.421 -1.503 12.522 1.00 91.94 83 CYS A O 1
ATOM 601 N N . SER A 1 84 ? -32.221 -2.273 11.427 1.00 92.62 84 SER A N 1
ATOM 602 C CA . SER A 1 84 ? -32.542 -0.984 10.827 1.00 92.62 84 SER A CA 1
ATOM 603 C C . SER A 1 84 ? -32.968 0.038 11.881 1.00 92.62 84 SER A C 1
ATOM 605 O O . SER A 1 84 ? -33.649 -0.270 12.859 1.00 92.62 84 SER A O 1
ATOM 607 N N . TYR A 1 85 ? -32.551 1.283 11.681 1.00 93.94 85 TYR A N 1
ATOM 608 C CA . TYR A 1 85 ? -32.791 2.366 12.628 1.00 93.94 85 TYR A CA 1
ATOM 609 C C . TYR A 1 85 ? -33.092 3.665 11.889 1.00 93.94 85 TYR A C 1
ATOM 611 O O . TYR A 1 85 ? -32.763 3.835 10.715 1.00 93.94 85 TYR A O 1
ATOM 619 N N . ARG A 1 86 ? -33.756 4.593 12.580 1.00 94.75 86 ARG A N 1
ATOM 620 C CA . ARG A 1 86 ? -33.996 5.960 12.079 1.00 94.75 86 ARG A CA 1
ATOM 621 C C . ARG A 1 86 ? -33.305 7.011 12.926 1.00 94.75 86 ARG A C 1
ATOM 623 O O . ARG A 1 86 ? -32.836 8.018 12.401 1.00 94.75 86 ARG A O 1
ATOM 630 N N . LYS A 1 87 ? -33.262 6.752 14.229 1.00 95.75 87 LYS A N 1
ATOM 631 C CA . LYS A 1 87 ? -32.780 7.671 15.247 1.00 95.75 87 LYS A CA 1
ATOM 632 C C . LYS A 1 87 ? -31.354 7.322 15.647 1.00 95.75 87 LYS A C 1
ATOM 634 O O . LYS A 1 87 ? -30.978 6.148 15.666 1.00 95.75 87 LYS A O 1
ATOM 639 N N . THR A 1 88 ? -30.586 8.344 15.992 1.00 95.38 88 THR A N 1
ATOM 640 C CA . THR A 1 88 ? -29.191 8.222 16.429 1.00 95.38 88 THR A CA 1
ATOM 641 C C . THR A 1 88 ? -28.944 9.086 17.655 1.00 95.38 88 THR A C 1
ATOM 643 O O . THR A 1 88 ? -29.606 10.111 17.827 1.00 95.38 88 THR A O 1
ATOM 646 N N . LEU A 1 89 ? -27.961 8.722 18.470 1.00 94.88 89 LEU A N 1
ATOM 647 C CA . LEU A 1 89 ? -27.427 9.583 19.523 1.00 94.88 89 LEU A CA 1
ATOM 648 C C . LEU A 1 89 ? -25.910 9.761 19.341 1.00 94.88 89 LEU A C 1
ATOM 650 O O . LEU A 1 89 ? -25.252 8.821 18.899 1.00 94.88 89 LEU A O 1
ATOM 654 N N . PRO A 1 90 ? -25.352 10.954 19.621 1.00 90.62 90 PRO A N 1
ATOM 655 C CA . PRO A 1 90 ? -23.930 11.211 19.411 1.00 90.62 90 PRO A CA 1
ATOM 656 C C . PRO A 1 90 ? -23.073 10.514 20.477 1.00 90.62 90 PRO A C 1
ATOM 658 O O . PRO A 1 90 ? -23.430 10.508 21.652 1.00 90.62 90 PRO A O 1
ATOM 661 N N . THR A 1 91 ? -21.913 9.972 20.091 1.00 88.38 91 THR A N 1
ATOM 662 C CA . THR A 1 91 ? -20.985 9.244 20.987 1.00 88.38 91 THR A CA 1
ATOM 663 C C . THR A 1 91 ? -20.419 10.082 22.124 1.00 88.38 91 THR A C 1
ATOM 665 O O . THR A 1 91 ? -20.067 9.541 23.168 1.00 88.38 91 THR A O 1
ATOM 668 N N . THR A 1 92 ? -20.410 11.405 21.977 1.00 83.69 92 THR A N 1
ATOM 669 C CA . THR A 1 92 ? -20.006 12.361 23.016 1.00 83.69 92 THR A CA 1
ATOM 670 C C . THR A 1 92 ? -20.805 12.218 24.312 1.00 83.69 92 THR A C 1
ATOM 672 O O . THR A 1 92 ? -20.271 12.518 25.378 1.00 83.69 92 THR A O 1
ATOM 675 N N . ILE A 1 93 ? -22.036 11.684 24.273 1.00 90.75 93 ILE A N 1
ATOM 676 C CA . ILE A 1 93 ? -22.815 11.447 25.499 1.00 90.75 93 ILE A CA 1
ATOM 677 C C . ILE A 1 93 ? -22.195 10.378 26.407 1.00 90.75 93 ILE A C 1
ATOM 679 O O . ILE A 1 93 ? -22.497 10.359 27.596 1.00 90.75 93 ILE A O 1
ATOM 683 N N . LEU A 1 94 ? -21.338 9.499 25.881 1.00 89.75 94 LEU A N 1
ATOM 684 C CA . LEU A 1 94 ? -20.729 8.415 26.655 1.00 89.75 94 LEU A CA 1
ATOM 685 C C . LEU A 1 94 ? -19.604 8.891 27.582 1.00 89.75 94 LEU A C 1
ATOM 687 O O . LEU A 1 94 ? -19.222 8.157 28.486 1.00 89.75 94 LEU A O 1
ATOM 691 N N . TYR A 1 95 ? -19.066 10.093 27.366 1.00 84.44 95 TYR A N 1
ATOM 692 C CA . TYR A 1 95 ? -17.808 10.541 27.970 1.00 84.44 95 TYR A CA 1
ATOM 693 C C . TYR A 1 95 ? -17.984 11.700 28.958 1.00 84.44 95 TYR A C 1
ATOM 695 O O . TYR A 1 95 ? -17.134 12.583 29.036 1.00 84.44 95 TYR A O 1
ATOM 703 N N . ASP A 1 96 ? -19.077 11.710 29.723 1.00 84.44 96 ASP A N 1
ATOM 704 C CA . ASP A 1 96 ? -19.143 12.559 30.915 1.00 84.44 96 ASP A CA 1
ATOM 705 C C . ASP A 1 96 ? -18.280 11.991 32.056 1.00 84.44 96 ASP A C 1
ATOM 707 O O . ASP A 1 96 ? -17.699 10.913 31.933 1.00 84.44 96 ASP A O 1
ATOM 711 N N . GLU A 1 97 ? -18.201 12.690 33.191 1.00 83.06 97 GLU A N 1
ATOM 712 C CA . GLU A 1 97 ? -17.376 12.274 34.338 1.00 83.06 97 GLU A CA 1
ATOM 713 C C . GLU A 1 97 ? -17.647 10.817 34.762 1.00 83.06 97 GLU A C 1
ATOM 715 O O . GLU A 1 97 ? -16.720 10.025 34.948 1.00 83.06 97 GLU A O 1
ATOM 720 N N . GLN A 1 98 ? -18.922 10.427 34.857 1.00 88.25 98 GLN A N 1
ATOM 721 C CA . GLN A 1 98 ? -19.308 9.065 35.223 1.00 88.25 98 GLN A CA 1
ATOM 722 C C . GLN A 1 98 ? -18.989 8.054 34.111 1.00 88.25 98 GLN A C 1
ATOM 724 O O . GLN A 1 98 ? -18.528 6.943 34.394 1.00 88.25 98 GLN A O 1
ATOM 729 N N . GLY A 1 99 ? -19.208 8.432 32.853 1.00 88.81 99 GLY A N 1
ATOM 730 C CA . GLY A 1 99 ? -18.865 7.641 31.681 1.00 88.81 99 GLY A CA 1
ATOM 731 C C . GLY A 1 99 ? -17.371 7.344 31.591 1.00 88.81 99 GLY A C 1
ATOM 732 O O . GLY A 1 99 ? -16.990 6.194 31.382 1.00 88.81 99 GLY A O 1
ATOM 733 N N . LEU A 1 100 ? -16.513 8.328 31.868 1.00 84.25 100 LEU A N 1
ATOM 734 C CA . LEU A 1 100 ? -15.059 8.153 31.922 1.00 84.25 100 LEU A CA 1
ATOM 735 C C . LEU A 1 100 ? -14.634 7.159 33.013 1.00 84.25 100 LEU A C 1
ATOM 737 O O . LEU A 1 100 ? -13.782 6.308 32.764 1.00 84.25 100 LEU A O 1
ATOM 741 N N . ILE A 1 101 ? -15.266 7.193 34.193 1.00 87.69 101 ILE A N 1
ATOM 742 C CA . ILE A 1 101 ? -15.015 6.214 35.268 1.00 87.69 101 ILE A CA 1
ATOM 743 C C . ILE A 1 101 ? -15.408 4.794 34.833 1.00 87.69 101 ILE A C 1
ATOM 745 O O . ILE A 1 101 ? -14.717 3.824 35.161 1.00 87.69 101 ILE A O 1
ATOM 749 N N . LEU A 1 102 ? -16.531 4.644 34.127 1.00 91.25 102 LEU A N 1
ATOM 750 C CA . LEU A 1 102 ? -16.988 3.350 33.612 1.00 91.25 102 LEU A CA 1
ATOM 751 C C . LEU A 1 102 ? -16.078 2.840 32.493 1.00 91.25 102 LEU A C 1
ATOM 753 O O . LEU A 1 102 ? -15.701 1.668 32.509 1.00 91.25 102 LEU A O 1
ATOM 757 N N . TYR A 1 103 ? -15.655 3.720 31.588 1.00 88.50 103 TYR A N 1
ATOM 758 C CA . TYR A 1 103 ? -14.696 3.400 30.538 1.00 88.50 103 TYR A CA 1
ATOM 759 C C . TYR A 1 103 ? -13.349 2.951 31.120 1.00 88.50 103 TYR A C 1
ATOM 761 O O . TYR A 1 103 ? -12.789 1.941 30.699 1.00 88.50 103 TYR A O 1
ATOM 769 N N . ASP A 1 104 ? -12.859 3.619 32.166 1.00 86.25 104 ASP A N 1
ATOM 770 C CA . ASP A 1 104 ? -11.643 3.214 32.877 1.00 86.25 104 ASP A CA 1
ATOM 771 C C . ASP A 1 104 ? -11.753 1.792 33.459 1.00 86.25 104 ASP A C 1
ATOM 773 O O . ASP A 1 104 ? -10.798 1.017 33.391 1.00 86.25 104 ASP A O 1
ATOM 777 N N . LYS A 1 105 ? -12.923 1.407 33.984 1.00 90.12 105 LYS A N 1
ATOM 778 C CA . LYS A 1 105 ? -13.172 0.029 34.443 1.00 90.12 105 LYS A CA 1
ATOM 779 C C . LYS A 1 105 ? -13.239 -0.959 33.280 1.00 90.12 105 LYS A C 1
ATOM 781 O O . LYS A 1 105 ? -12.673 -2.043 33.395 1.00 90.12 105 LYS A O 1
ATOM 786 N N . LEU A 1 106 ? -13.894 -0.585 32.178 1.00 89.94 106 LEU A N 1
ATOM 787 C CA . LEU A 1 106 ? -13.982 -1.396 30.961 1.00 89.94 106 LEU A CA 1
ATOM 788 C C . LEU A 1 106 ? -12.590 -1.693 30.393 1.00 89.94 106 LEU A C 1
ATOM 790 O O . LEU A 1 106 ? -12.276 -2.842 30.111 1.00 89.94 106 LEU A O 1
ATOM 794 N N . THR A 1 107 ? -11.714 -0.689 30.300 1.00 88.62 107 THR A N 1
ATOM 795 C CA . THR A 1 107 ? -10.343 -0.883 29.790 1.00 88.62 107 THR A CA 1
ATOM 796 C C . THR A 1 107 ? -9.472 -1.788 30.667 1.00 88.62 107 THR A C 1
ATOM 798 O O . THR A 1 107 ? -8.490 -2.349 30.181 1.00 88.62 107 THR A O 1
ATOM 801 N N . ALA A 1 108 ? -9.831 -1.966 31.941 1.00 87.00 108 ALA A N 1
ATOM 802 C CA . ALA A 1 108 ? -9.176 -2.903 32.849 1.00 87.00 108 ALA A CA 1
ATOM 803 C C . ALA A 1 108 ? -9.744 -4.334 32.766 1.00 87.00 108 ALA A C 1
ATOM 805 O O . ALA A 1 108 ? -9.146 -5.252 33.335 1.00 87.00 108 ALA A O 1
ATOM 806 N N . ALA A 1 109 ? -10.874 -4.540 32.082 1.00 87.44 109 ALA A N 1
ATOM 807 C CA . ALA A 1 109 ? -11.491 -5.851 31.931 1.00 87.44 109 ALA A CA 1
ATOM 808 C C . ALA A 1 109 ? -10.678 -6.735 30.962 1.00 87.44 109 ALA A C 1
ATOM 810 O O . ALA A 1 109 ? -10.255 -6.261 29.903 1.00 87.44 109 ALA A O 1
ATOM 811 N N . PRO A 1 110 ? -10.447 -8.021 31.286 1.00 86.12 110 PRO A N 1
ATOM 812 C CA . PRO A 1 110 ? -9.711 -8.929 30.407 1.00 86.12 110 PRO A CA 1
ATOM 813 C C . PRO A 1 110 ? -10.442 -9.205 29.085 1.00 86.12 110 PRO A C 1
ATOM 815 O O . PRO A 1 110 ? -9.790 -9.465 28.073 1.00 86.12 110 PRO A O 1
ATOM 818 N N . GLU A 1 111 ? -11.774 -9.127 29.080 1.00 90.44 111 GLU A N 1
ATOM 819 C CA . GLU A 1 111 ? -12.624 -9.298 27.902 1.00 90.44 111 GLU A CA 1
ATOM 820 C C . GLU A 1 111 ? -12.407 -8.186 26.863 1.00 90.44 111 GLU A C 1
ATOM 822 O O . GLU A 1 111 ? -12.359 -8.463 25.661 1.00 90.44 111 GLU A O 1
ATOM 827 N N . TYR A 1 112 ? -12.200 -6.940 27.309 1.00 91.94 112 TYR A N 1
ATOM 828 C CA . TYR A 1 112 ? -11.944 -5.792 26.436 1.00 91.94 112 TYR A CA 1
ATOM 829 C C . TYR A 1 112 ? -10.478 -5.755 25.981 1.00 91.94 112 TYR A C 1
ATOM 831 O O . TYR A 1 112 ? -9.652 -4.954 26.426 1.00 91.94 112 TYR A O 1
ATOM 839 N N . TYR A 1 113 ? -10.134 -6.667 25.070 1.00 91.81 113 TYR A N 1
ATOM 840 C CA . TYR A 1 113 ? -8.746 -6.917 24.680 1.00 91.81 113 TYR A CA 1
ATOM 841 C C . TYR A 1 113 ? -8.035 -5.716 24.036 1.00 91.81 113 TYR A C 1
ATOM 843 O O . TYR A 1 113 ? -6.809 -5.655 24.107 1.00 91.81 113 TYR A O 1
ATOM 851 N N . LEU A 1 114 ? -8.765 -4.779 23.415 1.00 92.38 114 LEU A N 1
ATOM 852 C CA . LEU A 1 114 ? -8.202 -3.689 22.604 1.00 92.38 114 LEU A CA 1
ATOM 853 C C . LEU A 1 114 ? -7.178 -2.869 23.393 1.00 92.38 114 LEU A C 1
ATOM 855 O O . LEU A 1 114 ? -6.062 -2.641 22.926 1.00 92.38 114 LEU A O 1
ATOM 859 N N . TYR A 1 115 ? -7.545 -2.465 24.611 1.00 91.81 115 TYR A N 1
ATOM 860 C CA . TYR A 1 115 ? -6.686 -1.642 25.457 1.00 91.81 115 TYR A CA 1
ATOM 861 C C . TYR A 1 115 ? -5.395 -2.376 25.837 1.00 91.81 115 TYR A C 1
ATOM 863 O O . TYR A 1 115 ? -4.303 -1.823 25.717 1.00 91.81 115 TYR A O 1
ATOM 871 N N . ASN A 1 116 ? -5.510 -3.636 26.263 1.00 91.94 116 ASN A N 1
ATOM 872 C CA . ASN A 1 116 ? -4.367 -4.430 26.708 1.00 91.94 116 ASN A CA 1
ATOM 873 C C . ASN A 1 116 ? -3.450 -4.838 25.547 1.00 91.94 116 ASN A C 1
ATOM 875 O O . ASN A 1 116 ? -2.234 -4.840 25.726 1.00 91.94 116 ASN A O 1
ATOM 879 N N . ALA A 1 117 ? -4.008 -5.129 24.369 1.00 94.25 117 ALA A N 1
ATOM 880 C CA . ALA A 1 117 ? -3.239 -5.433 23.165 1.00 94.25 117 ALA A CA 1
ATOM 881 C C . ALA A 1 117 ? -2.418 -4.215 22.710 1.00 94.25 117 ALA A C 1
ATOM 883 O O . ALA A 1 117 ? -1.214 -4.323 22.491 1.00 94.25 117 ALA A O 1
ATOM 884 N N . GLU A 1 118 ? -3.031 -3.031 22.652 1.00 95.19 118 GLU A N 1
ATOM 885 C CA . GLU A 1 118 ? -2.318 -1.794 22.322 1.00 95.19 118 GLU A CA 1
ATOM 886 C C . GLU A 1 118 ? -1.255 -1.437 23.372 1.00 95.19 118 GLU A C 1
ATOM 888 O O . GLU A 1 118 ? -0.122 -1.088 23.032 1.00 95.19 118 GLU A O 1
ATOM 893 N N . LEU A 1 119 ? -1.599 -1.553 24.659 1.00 94.31 119 LEU A N 1
ATOM 894 C CA . LEU A 1 119 ? -0.679 -1.291 25.763 1.00 94.31 119 LEU A CA 1
ATOM 895 C C . LEU A 1 119 ? 0.523 -2.241 25.744 1.00 94.31 119 LEU A C 1
ATOM 897 O O . LEU A 1 119 ? 1.634 -1.817 26.059 1.00 94.31 119 LEU A O 1
ATOM 901 N N . GLN A 1 120 ? 0.306 -3.509 25.395 1.00 95.00 120 GLN A N 1
ATOM 902 C CA . GLN A 1 120 ? 1.372 -4.488 25.227 1.00 95.00 120 GLN A CA 1
ATOM 903 C C . GLN A 1 120 ? 2.350 -4.041 24.137 1.00 95.00 120 GLN A C 1
ATOM 905 O O . GLN A 1 120 ? 3.536 -3.909 24.419 1.00 95.00 120 GLN A O 1
ATOM 910 N N . ILE A 1 121 ? 1.853 -3.711 22.941 1.00 96.00 121 ILE A N 1
ATOM 911 C CA . ILE A 1 121 ? 2.701 -3.252 21.831 1.00 96.00 121 ILE A CA 1
ATOM 912 C C . ILE A 1 121 ? 3.523 -2.026 22.248 1.00 96.00 121 ILE A C 1
ATOM 914 O O . ILE A 1 121 ? 4.729 -1.972 22.012 1.00 96.00 121 ILE A O 1
ATOM 918 N N . LEU A 1 122 ? 2.897 -1.045 22.908 1.00 96.12 122 LEU A N 1
ATOM 919 C CA . LEU A 1 122 ? 3.601 0.145 23.389 1.00 96.12 122 LEU A CA 1
ATOM 920 C C . LEU A 1 122 ? 4.648 -0.186 24.458 1.00 96.12 122 LEU A C 1
ATOM 922 O O . LEU A 1 122 ? 5.687 0.459 24.493 1.00 96.12 122 LEU A O 1
ATOM 926 N N . LYS A 1 123 ? 4.425 -1.173 25.327 1.00 94.62 123 LYS A N 1
ATOM 927 C CA . LYS A 1 123 ? 5.433 -1.598 26.312 1.00 94.62 123 LYS A CA 1
ATOM 928 C C . LYS A 1 123 ? 6.619 -2.289 25.652 1.00 94.62 123 LYS A C 1
ATOM 930 O O . LYS A 1 123 ? 7.755 -1.972 25.997 1.00 94.62 123 LYS A O 1
ATOM 935 N N . ASP A 1 124 ? 6.338 -3.186 24.717 1.00 93.88 124 ASP A N 1
ATOM 936 C CA . ASP A 1 124 ? 7.341 -4.042 24.091 1.00 93.88 124 ASP A CA 1
ATOM 937 C C . ASP A 1 124 ? 8.190 -3.250 23.080 1.00 93.88 124 ASP A C 1
ATOM 939 O O . ASP A 1 124 ? 9.400 -3.455 22.991 1.00 93.88 124 ASP A O 1
ATOM 943 N N . HIS A 1 125 ? 7.586 -2.270 22.392 1.00 94.25 125 HIS A N 1
ATOM 944 C CA . HIS A 1 125 ? 8.214 -1.552 21.277 1.00 94.25 125 HIS A CA 1
ATOM 945 C C . HIS A 1 125 ? 8.397 -0.039 21.483 1.00 94.25 125 HIS A C 1
ATOM 947 O O . HIS A 1 125 ? 8.923 0.620 20.589 1.00 94.25 125 HIS A O 1
ATOM 953 N N . ALA A 1 126 ? 8.032 0.563 22.627 1.00 95.12 126 ALA A N 1
ATOM 954 C CA . ALA A 1 126 ? 8.201 2.015 22.834 1.00 95.12 126 ALA A CA 1
ATOM 955 C C . ALA A 1 126 ? 9.616 2.555 22.533 1.00 95.12 126 ALA A C 1
ATOM 957 O O . ALA A 1 126 ? 9.693 3.612 21.904 1.00 95.12 126 ALA A O 1
ATOM 958 N N . PRO A 1 127 ? 10.725 1.892 22.933 1.00 93.81 127 PRO A N 1
ATOM 959 C CA . PRO A 1 127 ? 12.077 2.329 22.571 1.00 93.81 127 PRO A CA 1
ATOM 960 C C . PRO A 1 127 ? 12.289 2.445 21.061 1.00 93.81 127 PRO A C 1
ATOM 962 O O . PRO A 1 127 ? 12.820 3.445 20.579 1.00 93.81 127 PRO A O 1
ATOM 965 N N . GLU A 1 128 ? 11.827 1.437 20.324 1.00 92.75 128 GLU A N 1
ATOM 966 C CA . GLU A 1 128 ? 11.892 1.386 18.869 1.00 92.75 128 GLU A CA 1
ATOM 967 C C . GLU A 1 128 ? 11.029 2.500 18.264 1.00 92.75 128 GLU A C 1
ATOM 969 O O . GLU A 1 128 ? 11.528 3.350 17.528 1.00 92.75 128 GLU A O 1
ATOM 974 N N . ILE A 1 129 ? 9.753 2.571 18.659 1.00 94.88 129 ILE A N 1
ATOM 975 C CA . ILE A 1 129 ? 8.782 3.559 18.174 1.00 94.88 129 ILE A CA 1
ATOM 976 C C . ILE A 1 129 ? 9.296 4.988 18.400 1.00 94.88 129 ILE A C 1
ATOM 978 O O . ILE A 1 129 ? 9.252 5.796 17.473 1.00 94.88 129 ILE A O 1
ATOM 982 N N . ALA A 1 130 ? 9.823 5.300 19.590 1.00 94.25 130 ALA A N 1
ATOM 983 C CA . ALA A 1 130 ? 10.327 6.628 19.950 1.00 94.25 130 ALA A CA 1
ATOM 984 C C . ALA A 1 130 ? 11.462 7.110 19.035 1.00 94.25 130 ALA A C 1
ATOM 986 O O . ALA A 1 130 ? 11.495 8.281 18.658 1.00 94.25 130 ALA A O 1
ATOM 987 N N . LEU A 1 131 ? 12.379 6.216 18.657 1.00 91.81 131 LEU A N 1
ATOM 988 C CA . LEU A 1 131 ? 13.456 6.531 17.718 1.00 91.81 131 LEU A CA 1
ATOM 989 C C . LEU A 1 131 ? 12.910 6.647 16.289 1.00 91.81 131 LEU A C 1
ATOM 991 O O . LEU A 1 131 ? 13.192 7.617 15.578 1.00 91.81 131 LEU A O 1
ATOM 995 N N . ARG A 1 132 ? 12.077 5.684 15.880 1.00 91.19 132 ARG A N 1
ATOM 996 C CA . ARG A 1 132 ? 11.572 5.561 14.509 1.00 91.19 132 ARG A CA 1
ATOM 997 C C . ARG A 1 132 ? 10.647 6.699 14.099 1.00 91.19 132 ARG A C 1
ATOM 999 O O . ARG A 1 132 ? 10.794 7.200 12.989 1.00 91.19 132 ARG A O 1
ATOM 1006 N N . ILE A 1 133 ? 9.755 7.177 14.968 1.00 93.38 133 ILE A N 1
ATOM 1007 C CA . ILE A 1 133 ? 8.815 8.262 14.622 1.00 93.38 133 ILE A CA 1
ATOM 1008 C C . ILE A 1 133 ? 9.533 9.576 14.261 1.00 93.38 133 ILE A C 1
ATOM 1010 O O . ILE A 1 133 ? 9.006 10.363 13.473 1.00 93.38 133 ILE A O 1
ATOM 1014 N N . PHE A 1 134 ? 10.762 9.772 14.760 1.00 90.25 134 PHE A N 1
ATOM 1015 C CA . PHE A 1 134 ? 11.641 10.900 14.427 1.00 90.25 134 PHE A CA 1
ATOM 1016 C C . PHE A 1 134 ? 12.737 10.556 13.401 1.00 90.25 134 PHE A C 1
ATOM 1018 O O . PHE A 1 134 ? 13.528 11.418 13.033 1.00 90.25 134 PHE A O 1
ATOM 1025 N N . GLY A 1 135 ? 12.741 9.333 12.861 1.00 86.75 135 GLY A N 1
ATOM 1026 C CA . GLY A 1 135 ? 13.656 8.900 11.802 1.00 86.75 135 GLY A CA 1
ATOM 1027 C C . GLY A 1 135 ? 15.036 8.441 12.274 1.00 86.75 135 GLY A C 1
ATOM 1028 O O . GLY A 1 135 ? 15.930 8.309 11.441 1.00 86.75 135 GLY A O 1
ATOM 1029 N N . HIS A 1 136 ? 15.222 8.182 13.569 1.00 86.62 136 HIS A N 1
ATOM 1030 C CA . HIS A 1 136 ? 16.478 7.661 14.109 1.00 86.62 136 HIS A CA 1
ATOM 1031 C C . HIS A 1 136 ? 16.585 6.128 13.937 1.00 86.62 136 HIS A C 1
ATOM 1033 O O . HIS A 1 136 ? 15.558 5.439 13.891 1.00 86.62 136 HIS A O 1
ATOM 1039 N N . PRO A 1 137 ? 17.810 5.574 13.821 1.00 80.94 137 PRO A N 1
ATOM 1040 C CA . PRO A 1 137 ? 18.043 4.129 13.774 1.00 80.94 137 PRO A CA 1
ATOM 1041 C C . PRO A 1 137 ? 17.896 3.487 15.162 1.00 80.94 137 PRO A C 1
ATOM 1043 O O . PRO A 1 137 ? 18.199 4.117 16.176 1.00 80.94 137 PRO A O 1
ATOM 1046 N N . THR A 1 138 ? 17.479 2.221 15.215 1.00 79.94 138 THR A N 1
ATOM 1047 C CA . THR A 1 138 ? 17.216 1.507 16.482 1.00 79.94 138 THR A CA 1
ATOM 1048 C C . THR A 1 138 ? 18.482 1.029 17.198 1.00 79.94 138 THR A C 1
ATOM 1050 O O . THR A 1 138 ? 18.496 0.966 18.425 1.00 79.94 138 THR A O 1
ATOM 1053 N N . THR A 1 139 ? 19.594 0.814 16.481 1.00 64.50 139 THR A N 1
ATOM 1054 C CA . THR A 1 139 ? 20.902 0.428 17.063 1.00 64.50 139 THR A CA 1
ATOM 1055 C C . THR A 1 139 ? 21.481 1.451 18.045 1.00 64.50 139 THR A C 1
ATOM 1057 O O . THR A 1 139 ? 22.398 1.130 18.802 1.00 64.50 139 THR A O 1
ATOM 1060 N N . ALA A 1 140 ? 20.940 2.673 18.084 1.00 45.34 140 ALA A N 1
ATOM 1061 C CA . ALA A 1 140 ? 21.281 3.672 19.092 1.00 45.34 140 ALA A CA 1
ATOM 1062 C C . ALA A 1 140 ? 20.930 3.223 20.529 1.00 45.34 140 ALA A C 1
ATOM 1064 O O . ALA A 1 140 ? 21.491 3.761 21.484 1.00 45.34 140 ALA A O 1
ATOM 1065 N N . SER A 1 141 ? 20.051 2.224 20.717 1.00 40.66 141 SER A N 1
ATOM 1066 C CA . SER A 1 141 ? 19.717 1.715 22.053 1.00 40.66 141 SER A CA 1
ATOM 1067 C C . SER A 1 141 ? 20.808 0.814 22.646 1.00 40.66 141 SER A C 1
ATOM 1069 O O . SER A 1 141 ? 21.075 0.920 23.842 1.00 40.66 141 SER A O 1
ATOM 1071 N N . GLU A 1 142 ? 21.489 -0.023 21.854 1.00 34.97 142 GLU A N 1
ATOM 1072 C CA . GLU A 1 142 ? 22.429 -1.037 22.371 1.00 34.97 142 GLU A CA 1
ATOM 1073 C C . GLU A 1 142 ? 23.669 -0.429 23.040 1.00 34.97 142 GLU A C 1
ATOM 1075 O O . GLU A 1 142 ? 24.118 -0.922 24.075 1.00 34.97 142 GLU A O 1
ATOM 1080 N N . GLN A 1 143 ? 24.176 0.699 22.533 1.00 33.22 143 GLN A N 1
ATOM 1081 C CA . GLN A 1 143 ? 25.328 1.387 23.137 1.00 33.22 143 GLN A CA 1
ATOM 1082 C C . GLN A 1 143 ? 25.002 2.046 24.489 1.00 33.22 143 GLN A C 1
ATOM 1084 O O . GLN A 1 143 ? 25.913 2.366 25.253 1.00 33.22 143 GLN A O 1
ATOM 1089 N N . SER A 1 144 ? 23.718 2.228 24.820 1.00 30.28 144 SER A N 1
ATOM 1090 C CA . SER A 1 144 ? 23.287 2.867 26.071 1.00 30.28 144 SER A CA 1
ATOM 1091 C C . SER A 1 144 ? 23.073 1.890 27.237 1.00 30.28 144 SER A C 1
ATOM 1093 O O . SER A 1 144 ? 23.072 2.315 28.392 1.00 30.28 144 SER A O 1
ATOM 1095 N N . PHE A 1 145 ? 22.958 0.580 26.974 1.00 31.44 145 PHE A N 1
ATOM 1096 C CA . PHE A 1 145 ? 22.697 -0.434 28.009 1.00 31.44 145 PHE A CA 1
ATOM 1097 C C . PHE A 1 145 ? 23.958 -1.071 28.619 1.00 31.44 145 PHE A C 1
ATOM 1099 O O . PHE A 1 145 ? 23.863 -1.752 29.639 1.00 31.44 145 PHE A O 1
ATOM 1106 N N . THR A 1 146 ? 25.159 -0.797 28.097 1.00 27.95 146 THR A N 1
ATOM 1107 C CA . THR A 1 146 ? 26.430 -1.286 28.666 1.00 27.95 146 THR A CA 1
ATOM 1108 C C . THR A 1 146 ? 27.143 -0.244 29.531 1.00 27.95 146 THR A C 1
ATOM 1110 O O . THR A 1 146 ? 28.335 -0.019 29.368 1.00 27.95 146 THR A O 1
ATOM 1113 N N . THR A 1 147 ? 26.451 0.409 30.468 1.00 31.44 147 THR A N 1
ATOM 1114 C CA . THR A 1 147 ? 27.107 1.130 31.584 1.00 31.44 147 THR A CA 1
ATOM 1115 C C . THR A 1 147 ? 26.249 1.116 32.852 1.00 31.44 147 THR A C 1
ATOM 1117 O O . THR A 1 147 ? 25.773 2.140 33.322 1.00 31.44 147 THR A O 1
ATOM 1120 N N . SER A 1 148 ? 26.040 -0.061 33.445 1.00 30.09 148 SER A N 1
ATOM 1121 C CA . SER A 1 148 ? 25.749 -0.176 34.888 1.00 30.09 148 SER A CA 1
ATOM 1122 C C . SER A 1 148 ? 25.888 -1.621 35.378 1.00 30.09 148 SER A C 1
ATOM 1124 O O . SER A 1 148 ? 24.929 -2.264 35.786 1.00 30.09 148 SER A O 1
ATOM 1126 N N . ALA A 1 149 ? 27.113 -2.144 35.375 1.00 27.91 149 ALA A N 1
ATOM 1127 C CA . ALA A 1 149 ? 27.436 -3.331 36.157 1.00 27.91 149 ALA A CA 1
ATOM 1128 C C . ALA A 1 149 ? 28.778 -3.126 36.868 1.00 27.91 149 ALA A C 1
ATOM 1130 O O . ALA A 1 149 ? 29.827 -3.124 36.238 1.00 27.91 149 ALA A O 1
ATOM 1131 N N . GLY A 1 150 ? 28.691 -2.910 38.184 1.00 27.52 150 GLY A N 1
ATOM 1132 C CA . GLY A 1 150 ? 29.719 -3.219 39.180 1.00 27.52 150 GLY A CA 1
ATOM 1133 C C . GLY A 1 150 ? 31.096 -2.584 39.005 1.00 27.52 150 GLY A C 1
ATOM 1134 O O . GLY A 1 150 ? 31.989 -3.175 38.410 1.00 27.52 150 GLY A O 1
ATOM 1135 N N . GLN A 1 151 ? 31.322 -1.453 39.678 1.00 26.08 151 GLN A N 1
ATOM 1136 C CA . GLN A 1 151 ? 32.656 -1.154 40.195 1.00 26.08 151 GLN A CA 1
ATOM 1137 C C . GLN A 1 151 ? 33.057 -2.274 41.165 1.00 26.08 151 GLN A C 1
ATOM 1139 O O . GLN A 1 151 ? 32.415 -2.479 42.195 1.00 26.08 151 GLN A O 1
ATOM 1144 N N . THR A 1 152 ? 34.115 -3.007 40.843 1.00 26.41 152 THR A N 1
ATOM 1145 C CA . THR A 1 152 ? 34.905 -3.742 41.833 1.00 26.41 152 THR A CA 1
ATOM 1146 C C . THR A 1 152 ? 36.366 -3.501 41.489 1.00 26.41 152 THR A C 1
ATOM 1148 O O . THR A 1 152 ? 36.787 -3.702 40.351 1.00 26.41 152 THR A O 1
ATOM 1151 N N . GLU A 1 153 ? 37.086 -2.930 42.447 1.00 26.22 153 GLU A N 1
ATOM 1152 C CA . GLU A 1 153 ? 38.474 -2.502 42.322 1.00 26.22 153 GLU A CA 1
ATOM 1153 C C . GLU A 1 153 ? 39.466 -3.677 42.269 1.00 26.22 153 GLU A C 1
ATOM 1155 O O . GLU A 1 153 ? 39.206 -4.748 42.814 1.00 26.22 153 GLU A O 1
ATOM 1160 N N . GLU A 1 154 ? 40.637 -3.347 41.703 1.00 23.86 154 GLU A N 1
ATOM 1161 C CA . GLU A 1 154 ? 41.982 -3.946 41.838 1.00 23.86 154 GLU A CA 1
ATOM 1162 C C . GLU A 1 154 ? 42.487 -4.948 40.771 1.00 23.86 154 GLU A C 1
ATOM 1164 O O . GLU A 1 154 ? 41.736 -5.789 40.287 1.00 23.86 154 GLU A O 1
ATOM 1169 N N . PRO A 1 155 ? 43.816 -4.987 40.493 1.00 27.55 155 PRO A N 1
ATOM 1170 C CA . PRO A 1 155 ? 44.779 -3.881 40.451 1.00 27.55 155 PRO A CA 1
ATOM 1171 C C . PRO A 1 155 ? 45.678 -3.887 39.191 1.00 27.55 155 PRO A C 1
ATOM 1173 O O . PRO A 1 155 ? 45.770 -4.843 38.425 1.00 27.55 155 PRO A O 1
ATOM 1176 N N . LYS A 1 156 ? 46.376 -2.760 39.020 1.00 26.66 156 LYS A N 1
ATOM 1177 C CA . LYS A 1 156 ? 47.404 -2.475 38.010 1.00 26.66 156 LYS A CA 1
ATOM 1178 C C . LYS A 1 156 ? 48.540 -3.506 37.993 1.00 26.66 156 LYS A C 1
ATOM 1180 O O . LYS A 1 156 ? 49.050 -3.875 39.048 1.00 26.66 156 LYS A O 1
ATOM 1185 N N . LEU A 1 157 ? 49.041 -3.799 36.793 1.00 26.03 157 LEU A N 1
ATOM 1186 C CA . LEU A 1 157 ? 50.423 -4.219 36.568 1.00 26.03 157 LEU A CA 1
ATOM 1187 C C . LEU A 1 157 ? 51.023 -3.378 35.436 1.00 26.03 157 LEU A C 1
ATOM 1189 O O . LEU A 1 157 ? 50.564 -3.412 34.296 1.00 26.03 157 LEU A O 1
ATOM 1193 N N . ASP A 1 158 ? 52.019 -2.586 35.827 1.00 26.44 158 ASP A N 1
ATOM 1194 C CA . ASP A 1 158 ? 52.979 -1.891 34.975 1.00 26.44 158 ASP A CA 1
ATOM 1195 C C . ASP A 1 158 ? 53.704 -2.874 34.043 1.00 26.44 158 ASP A C 1
ATOM 1197 O O . ASP A 1 158 ? 54.044 -3.977 34.470 1.00 26.44 158 ASP A O 1
ATOM 1201 N N . GLN A 1 159 ? 54.041 -2.443 32.822 1.00 28.06 159 GLN A N 1
ATOM 1202 C CA . GLN A 1 159 ? 55.442 -2.183 32.452 1.00 28.06 159 GLN A CA 1
ATOM 1203 C C . GLN A 1 159 ? 55.592 -1.692 30.998 1.00 28.06 159 GLN A C 1
ATOM 1205 O O . GLN A 1 159 ? 55.298 -2.389 30.034 1.00 28.06 159 GLN A O 1
ATOM 1210 N N . ASP A 1 160 ? 56.132 -0.473 30.926 1.00 28.17 160 ASP A N 1
ATOM 1211 C CA . ASP A 1 160 ? 57.293 -0.070 30.122 1.00 28.17 160 ASP A CA 1
ATOM 1212 C C . ASP A 1 160 ? 57.172 0.535 28.697 1.00 28.17 160 ASP A C 1
ATOM 1214 O O . ASP A 1 160 ? 57.036 -0.139 27.684 1.00 28.17 160 ASP A O 1
ATOM 1218 N N . GLN A 1 161 ? 57.393 1.867 28.690 1.00 28.19 161 GLN A N 1
ATOM 1219 C CA . GLN A 1 161 ? 58.466 2.617 27.988 1.00 28.19 161 GLN A CA 1
ATOM 1220 C C . GLN A 1 161 ? 58.417 2.824 26.447 1.00 28.19 161 GLN A C 1
ATOM 1222 O O . GLN A 1 161 ? 58.964 2.048 25.676 1.00 28.19 161 GLN A O 1
ATOM 1227 N N . VAL A 1 162 ? 57.797 3.940 26.007 1.00 25.77 162 VAL A N 1
ATOM 1228 C CA . VAL A 1 162 ? 58.387 5.231 25.501 1.00 25.77 162 VAL A CA 1
ATOM 1229 C C . VAL A 1 162 ? 59.821 5.194 24.880 1.00 25.77 162 VAL A C 1
ATOM 1231 O O . VAL A 1 162 ? 60.632 4.463 25.442 1.00 25.77 162 VAL A O 1
ATOM 1234 N N . PRO A 1 163 ? 60.264 6.052 23.898 1.00 39.81 163 PRO A N 1
ATOM 1235 C CA . PRO A 1 163 ? 59.617 7.136 23.105 1.00 39.81 163 PRO A CA 1
ATOM 1236 C C . PRO A 1 163 ? 59.891 7.185 21.564 1.00 39.81 163 PRO A C 1
ATOM 1238 O O . PRO A 1 163 ? 60.816 6.582 21.032 1.00 39.81 163 PRO A O 1
ATOM 1241 N N . ASN A 1 164 ? 59.123 8.068 20.903 1.00 30.30 164 ASN A N 1
ATOM 1242 C CA . ASN A 1 164 ? 59.399 8.895 19.703 1.00 30.30 164 ASN A CA 1
ATOM 1243 C C . ASN A 1 164 ? 60.867 9.148 19.283 1.00 30.30 164 ASN A C 1
ATOM 1245 O O . ASN A 1 164 ? 61.680 9.497 20.138 1.00 30.30 164 ASN A O 1
ATOM 1249 N N . GLN A 1 165 ? 61.110 9.270 17.961 1.00 27.20 165 GLN A N 1
ATOM 1250 C CA . GLN A 1 165 ? 61.605 10.527 17.349 1.00 27.20 165 GLN A CA 1
ATOM 1251 C C . GLN A 1 165 ? 61.597 10.557 15.802 1.00 27.20 165 GLN A C 1
ATOM 1253 O O . GLN A 1 165 ? 61.864 9.567 15.128 1.00 27.20 165 GLN A O 1
ATOM 1258 N N . ASP A 1 166 ? 61.300 11.758 15.297 1.00 29.03 166 ASP A N 1
ATOM 1259 C CA . ASP A 1 166 ? 61.242 12.250 13.915 1.00 29.03 166 ASP A CA 1
ATOM 1260 C C . ASP A 1 166 ? 62.559 12.172 13.109 1.00 29.03 166 ASP A C 1
ATOM 1262 O O . ASP A 1 166 ? 63.639 12.327 13.673 1.00 29.03 166 ASP A O 1
ATOM 1266 N N . THR A 1 167 ? 62.479 12.083 11.767 1.00 27.56 167 THR A N 1
ATOM 1267 C CA . THR A 1 167 ? 62.833 13.159 10.790 1.00 27.56 167 THR A CA 1
ATOM 1268 C C . THR A 1 167 ? 63.173 12.654 9.363 1.00 27.56 167 THR A C 1
ATOM 1270 O O . THR A 1 167 ? 64.196 12.022 9.142 1.00 27.56 167 THR A O 1
ATOM 1273 N N . LEU A 1 168 ? 62.341 13.088 8.397 1.00 27.53 168 LEU A N 1
ATOM 1274 C CA . LEU A 1 168 ? 62.649 13.666 7.061 1.00 27.53 168 LEU A CA 1
ATOM 1275 C C . LEU A 1 168 ? 63.286 12.824 5.902 1.00 27.53 168 LEU A C 1
ATOM 1277 O O . LEU A 1 168 ? 63.892 11.785 6.125 1.00 27.53 168 LEU A O 1
ATOM 1281 N N . PRO A 1 169 ? 63.070 13.249 4.624 1.00 45.62 169 PRO A N 1
ATOM 1282 C CA . PRO A 1 169 ? 62.811 12.386 3.455 1.00 45.62 169 PRO A CA 1
ATOM 1283 C C . PRO A 1 169 ? 64.026 12.240 2.511 1.00 45.62 169 PRO A C 1
ATOM 1285 O O . PRO A 1 169 ? 65.039 12.911 2.718 1.00 45.62 169 PRO A O 1
ATOM 1288 N N . PRO A 1 170 ? 63.933 11.443 1.420 1.00 35.62 170 PRO A N 1
ATOM 1289 C CA . PRO A 1 170 ? 63.781 12.109 0.114 1.00 35.62 170 PRO A CA 1
ATOM 1290 C C . PRO A 1 170 ? 63.069 11.319 -1.017 1.00 35.62 170 PRO A C 1
ATOM 1292 O O . PRO A 1 170 ? 62.939 10.103 -1.002 1.00 35.62 170 PRO A O 1
ATOM 1295 N N . GLN A 1 171 ? 62.748 12.099 -2.058 1.00 27.28 171 GLN A N 1
ATOM 1296 C CA . GLN A 1 171 ? 62.787 11.783 -3.496 1.00 27.28 171 GLN A CA 1
ATOM 1297 C C . GLN A 1 171 ? 61.593 11.111 -4.200 1.00 27.28 171 GLN A C 1
ATOM 1299 O O . GLN A 1 171 ? 61.345 9.913 -4.139 1.00 27.28 171 GLN A O 1
ATOM 1304 N N . ARG A 1 172 ? 60.937 11.964 -5.004 1.00 32.66 172 ARG A N 1
ATOM 1305 C CA . ARG A 1 172 ? 60.207 11.628 -6.228 1.00 32.66 172 ARG A CA 1
ATOM 1306 C C . ARG A 1 172 ? 61.123 10.884 -7.198 1.00 32.66 172 ARG A C 1
ATOM 1308 O O . ARG A 1 172 ? 62.158 11.433 -7.565 1.00 32.66 172 ARG A O 1
ATOM 1315 N N . ASP A 1 173 ? 60.633 9.766 -7.716 1.00 27.34 173 ASP A N 1
ATOM 1316 C CA . ASP A 1 173 ? 60.970 9.309 -9.058 1.00 27.34 173 ASP A CA 1
ATOM 1317 C C . ASP A 1 173 ? 59.689 9.083 -9.859 1.00 27.34 173 ASP A C 1
ATOM 1319 O O . ASP A 1 173 ? 58.705 8.512 -9.385 1.00 27.34 173 ASP A O 1
ATOM 1323 N N . ALA A 1 174 ? 59.699 9.621 -11.074 1.00 34.19 174 ALA A N 1
ATOM 1324 C CA . ALA A 1 174 ? 58.612 9.585 -12.030 1.00 34.19 174 ALA A CA 1
ATOM 1325 C C . ALA A 1 174 ? 58.868 8.469 -13.044 1.00 34.19 174 ALA A C 1
ATOM 1327 O O . ALA A 1 174 ? 59.860 8.513 -13.764 1.00 34.19 174 ALA A O 1
ATOM 1328 N N . SER A 1 175 ? 57.963 7.495 -13.143 1.00 32.06 175 SER A N 1
ATOM 1329 C CA . SER A 1 175 ? 57.554 6.857 -14.408 1.00 32.06 175 SER A CA 1
ATOM 1330 C C . SER A 1 175 ? 56.577 5.702 -14.155 1.00 32.06 175 SER A C 1
ATOM 1332 O O . SER A 1 175 ? 56.673 5.009 -13.151 1.00 32.06 175 SER A O 1
ATOM 1334 N N . ALA A 1 176 ? 55.672 5.501 -15.121 1.00 28.83 176 ALA A N 1
ATOM 1335 C CA . ALA A 1 176 ? 54.625 4.474 -15.219 1.00 28.83 176 ALA A CA 1
ATOM 1336 C C . ALA A 1 176 ? 53.231 4.867 -14.686 1.00 28.83 176 ALA A C 1
ATOM 1338 O O . ALA A 1 176 ? 52.756 4.401 -13.656 1.00 28.83 176 ALA A O 1
ATOM 1339 N N . SER A 1 177 ? 52.528 5.674 -15.488 1.00 32.38 177 SER A N 1
ATOM 1340 C CA . SER A 1 177 ? 51.065 5.761 -15.474 1.00 32.38 177 SER A CA 1
ATOM 1341 C C . SER A 1 177 ? 50.474 4.423 -15.938 1.00 32.38 177 SER A C 1
ATOM 1343 O O . SER A 1 177 ? 50.505 4.096 -17.125 1.00 32.38 177 SER A O 1
ATOM 1345 N N . LYS A 1 178 ? 49.941 3.638 -14.999 1.00 27.95 178 LYS A N 1
ATOM 1346 C CA . LYS A 1 178 ? 48.852 2.695 -15.266 1.00 27.95 178 LYS A CA 1
ATOM 1347 C C . LYS A 1 178 ? 47.588 3.337 -14.707 1.00 27.95 178 LYS A C 1
ATOM 1349 O O . LYS A 1 178 ? 47.513 3.593 -13.512 1.00 27.95 178 LYS A O 1
ATOM 1354 N N . LYS A 1 179 ? 46.629 3.641 -15.583 1.00 35.44 179 LYS A N 1
ATOM 1355 C CA . LYS A 1 179 ? 45.271 4.019 -15.182 1.00 35.44 179 LYS A CA 1
ATOM 1356 C C . LYS A 1 179 ? 44.653 2.826 -14.449 1.00 35.44 179 LYS A C 1
ATOM 1358 O O . LYS A 1 179 ? 44.420 1.792 -15.074 1.00 35.44 179 LYS A O 1
ATOM 1363 N N . GLU A 1 180 ? 44.438 2.963 -13.148 1.00 26.59 180 GLU A N 1
ATOM 1364 C CA . GLU A 1 180 ? 43.599 2.052 -12.366 1.00 26.59 180 GLU A CA 1
ATOM 1365 C C . GLU A 1 180 ? 42.138 2.226 -12.822 1.00 26.59 180 GLU A C 1
ATOM 1367 O O . GLU A 1 180 ? 41.691 3.344 -13.095 1.00 26.59 180 GLU A O 1
ATOM 1372 N N . LYS A 1 181 ? 41.421 1.111 -13.003 1.00 33.03 181 LYS A N 1
ATOM 1373 C CA . LYS A 1 181 ? 39.992 1.091 -13.347 1.00 33.03 181 LYS A CA 1
ATOM 1374 C C . LYS A 1 181 ? 39.167 1.135 -12.058 1.00 33.03 181 LYS A C 1
ATOM 1376 O O . LYS A 1 181 ? 39.553 0.553 -11.051 1.00 33.03 181 LYS A O 1
ATOM 1381 N N . TRP A 1 182 ? 38.019 1.806 -12.116 1.00 27.72 182 TRP A N 1
ATOM 1382 C CA . TRP A 1 182 ? 37.062 1.931 -11.014 1.00 27.72 182 TRP A CA 1
ATOM 1383 C C . TRP A 1 182 ? 36.582 0.541 -10.549 1.00 27.72 182 TRP A C 1
ATOM 1385 O O . TRP A 1 182 ? 36.009 -0.206 -11.341 1.00 27.72 182 TRP A O 1
ATOM 1395 N N . GLY A 1 183 ? 36.876 0.180 -9.292 1.00 41.84 183 GLY A N 1
ATOM 1396 C CA . GLY A 1 183 ? 36.656 -1.161 -8.721 1.00 41.84 183 GLY A CA 1
ATOM 1397 C C . GLY A 1 183 ? 37.746 -1.656 -7.752 1.00 41.84 183 GLY A C 1
ATOM 1398 O O . GLY A 1 183 ? 37.530 -2.656 -7.072 1.00 41.84 183 GLY A O 1
ATOM 1399 N N . ASP A 1 184 ? 38.889 -0.968 -7.643 1.00 38.09 184 ASP A N 1
ATOM 1400 C CA . ASP A 1 184 ? 39.967 -1.344 -6.717 1.00 38.09 184 ASP A CA 1
ATOM 1401 C C . ASP A 1 184 ? 39.724 -0.847 -5.275 1.00 38.09 184 ASP A C 1
ATOM 1403 O O . ASP A 1 184 ? 39.478 0.333 -5.014 1.00 38.09 184 ASP A O 1
ATOM 1407 N N . SER A 1 185 ? 39.863 -1.766 -4.312 1.00 39.97 185 SER A N 1
ATOM 1408 C CA . SER A 1 185 ? 39.530 -1.660 -2.873 1.00 39.97 185 SER A CA 1
ATOM 1409 C C . SER A 1 185 ? 40.264 -0.579 -2.065 1.00 39.97 185 SER A C 1
ATOM 1411 O O . SER A 1 185 ? 40.091 -0.467 -0.850 1.00 39.97 185 SER A O 1
ATOM 1413 N N . LYS A 1 186 ? 41.103 0.238 -2.706 1.00 37.12 186 LYS A N 1
ATOM 1414 C CA . LYS A 1 186 ? 41.853 1.311 -2.038 1.00 37.12 186 LYS A CA 1
ATOM 1415 C C . LYS A 1 186 ? 41.176 2.678 -2.114 1.00 37.12 186 LYS A C 1
ATOM 1417 O O . LYS A 1 186 ? 41.601 3.583 -1.400 1.00 37.12 186 LYS A O 1
ATOM 1422 N N . VAL A 1 187 ? 40.090 2.815 -2.875 1.00 37.62 187 VAL A N 1
ATOM 1423 C CA . VAL A 1 187 ? 39.251 4.025 -2.903 1.00 37.62 187 VAL A CA 1
ATOM 1424 C C . VAL A 1 187 ? 37.952 3.746 -2.141 1.00 37.62 187 VAL A C 1
ATOM 1426 O O . VAL A 1 187 ? 36.910 3.481 -2.726 1.00 37.62 187 VAL A O 1
ATOM 1429 N N . GLY A 1 188 ? 38.029 3.721 -0.809 1.00 36.03 188 GLY A N 1
ATOM 1430 C CA . GLY A 1 188 ? 36.856 3.438 0.036 1.00 36.03 188 GLY A CA 1
ATOM 1431 C C . GLY A 1 188 ? 37.118 3.262 1.534 1.00 36.03 188 GLY A C 1
ATOM 1432 O O . GLY A 1 188 ? 36.177 3.131 2.308 1.00 36.03 188 GLY A O 1
ATOM 1433 N N . ARG A 1 189 ? 38.380 3.295 1.985 1.00 31.19 189 ARG A N 1
ATOM 1434 C CA . ARG A 1 189 ? 38.750 2.996 3.383 1.00 31.19 189 ARG A CA 1
ATOM 1435 C C . ARG A 1 189 ? 38.697 4.153 4.382 1.00 31.19 189 ARG A C 1
ATOM 1437 O O . ARG A 1 189 ? 39.173 4.005 5.501 1.00 31.19 189 ARG A O 1
ATOM 1444 N N . PHE A 1 190 ? 38.056 5.259 4.027 1.00 29.05 190 PHE A N 1
ATOM 1445 C CA . PHE A 1 190 ? 37.686 6.300 4.984 1.00 29.05 190 PHE A CA 1
ATOM 1446 C C . PHE A 1 190 ? 36.261 6.761 4.697 1.00 29.05 190 PHE A C 1
ATOM 1448 O O . PHE A 1 190 ? 36.080 7.772 4.042 1.00 29.05 190 PHE A O 1
ATOM 1455 N N . ASN A 1 191 ? 35.270 5.982 5.139 1.00 28.45 191 ASN A N 1
ATOM 1456 C CA . ASN A 1 191 ? 33.889 6.442 5.362 1.00 28.45 191 ASN A CA 1
ATOM 1457 C C . ASN A 1 191 ? 33.193 5.612 6.459 1.00 28.45 191 ASN A C 1
ATOM 1459 O O . ASN A 1 191 ? 31.993 5.352 6.429 1.00 28.45 191 ASN A O 1
ATOM 1463 N N . GLY A 1 192 ? 33.961 5.198 7.471 1.00 28.06 192 GLY A N 1
ATOM 1464 C CA . GLY A 1 192 ? 33.390 4.793 8.750 1.00 28.06 192 GLY A CA 1
ATOM 1465 C C . GLY A 1 192 ? 33.038 6.043 9.552 1.00 28.06 192 GLY A C 1
ATOM 1466 O O . GLY A 1 192 ? 33.935 6.668 10.107 1.00 28.06 192 GLY A O 1
ATOM 1467 N N . GLY A 1 193 ? 31.752 6.398 9.613 1.00 28.77 193 GLY A N 1
ATOM 1468 C CA . GLY A 1 193 ? 31.243 7.327 10.630 1.00 28.77 193 GLY A CA 1
ATOM 1469 C C . GLY A 1 193 ? 30.944 8.770 10.210 1.00 28.77 193 GLY A C 1
ATOM 1470 O O . GLY A 1 193 ? 31.142 9.666 11.020 1.00 28.77 193 GLY A O 1
ATOM 1471 N N . VAL A 1 194 ? 30.406 9.010 9.012 1.00 24.98 194 VAL A N 1
ATOM 1472 C CA . VAL A 1 194 ? 29.736 10.285 8.674 1.00 24.98 194 VAL A CA 1
ATOM 1473 C C . VAL A 1 194 ? 28.415 10.003 7.956 1.00 24.98 194 VAL A C 1
ATOM 1475 O O . VAL A 1 194 ? 28.283 10.151 6.751 1.00 24.98 194 VAL A O 1
ATOM 1478 N N . ASN A 1 195 ? 27.431 9.548 8.733 1.00 30.09 195 ASN A N 1
ATOM 1479 C CA . ASN A 1 195 ? 26.003 9.649 8.408 1.00 30.09 195 ASN A CA 1
ATOM 1480 C C . ASN A 1 195 ? 25.332 10.573 9.438 1.00 30.09 195 ASN A C 1
ATOM 1482 O O . ASN A 1 195 ? 24.346 10.218 10.079 1.00 30.09 195 ASN A O 1
ATOM 1486 N N . ALA A 1 196 ? 25.916 11.754 9.621 1.00 28.69 196 ALA A N 1
ATOM 1487 C CA . ALA A 1 196 ? 25.281 12.883 10.275 1.00 28.69 196 ALA A CA 1
ATOM 1488 C C . ALA A 1 196 ? 25.384 14.059 9.300 1.00 28.69 196 ALA A C 1
ATOM 1490 O O . ALA A 1 196 ? 26.480 14.514 9.005 1.00 28.69 196 ALA A O 1
ATOM 1491 N N . GLU A 1 197 ? 24.241 14.430 8.726 1.00 36.00 197 GLU A N 1
ATOM 1492 C CA . GLU A 1 197 ? 23.890 15.771 8.242 1.00 36.00 197 GLU A CA 1
ATOM 1493 C C . GLU A 1 197 ? 25.022 16.722 7.807 1.00 36.00 197 GLU A C 1
ATOM 1495 O O . GLU A 1 197 ? 25.109 17.822 8.329 1.00 36.00 197 GLU A O 1
ATOM 1500 N N . GLU A 1 198 ? 25.847 16.401 6.811 1.00 31.91 198 GLU A N 1
ATOM 1501 C CA . GLU A 1 198 ? 26.685 17.437 6.189 1.00 31.91 198 GLU A CA 1
ATOM 1502 C C . GLU A 1 198 ? 26.747 17.257 4.672 1.00 31.91 198 GLU A C 1
ATOM 1504 O O . GLU A 1 198 ? 27.266 16.275 4.145 1.00 31.91 198 GLU A O 1
ATOM 1509 N N . GLY A 1 199 ? 26.190 18.242 3.961 1.00 28.64 199 GLY A N 1
ATOM 1510 C CA . GLY A 1 199 ? 26.363 18.400 2.519 1.00 28.64 199 GLY A CA 1
ATOM 1511 C C . GLY A 1 199 ? 25.062 18.542 1.735 1.00 28.64 199 GLY A C 1
ATOM 1512 O O . GLY A 1 199 ? 24.737 17.654 0.952 1.00 28.64 199 GLY A O 1
ATOM 1513 N N . LEU A 1 200 ? 24.334 19.647 1.948 1.00 33.09 200 LEU A N 1
ATOM 1514 C CA . LEU A 1 200 ? 23.550 20.456 0.975 1.00 33.09 200 LEU A CA 1
ATOM 1515 C C . LEU A 1 200 ? 22.498 21.364 1.653 1.00 33.09 200 LEU A C 1
ATOM 1517 O O . LEU A 1 200 ? 21.779 22.083 0.971 1.00 33.09 200 LEU A O 1
ATOM 1521 N N . ASP A 1 201 ? 22.468 21.428 2.982 1.00 32.69 201 ASP A N 1
ATOM 1522 C CA . ASP A 1 201 ? 21.968 22.584 3.726 1.00 32.69 201 ASP A CA 1
ATOM 1523 C C . ASP A 1 201 ? 23.171 23.140 4.497 1.00 32.69 201 ASP A C 1
ATOM 1525 O O . ASP A 1 201 ? 23.684 22.468 5.384 1.00 32.69 201 ASP A O 1
ATOM 1529 N N . GLY A 1 202 ? 23.691 24.318 4.145 1.00 30.64 202 GLY A N 1
ATOM 1530 C CA . GLY A 1 202 ? 24.715 24.950 4.982 1.00 30.64 202 GLY A CA 1
ATOM 1531 C C . GLY A 1 202 ? 24.145 25.208 6.377 1.00 30.64 202 GLY A C 1
ATOM 1532 O O . GLY A 1 202 ? 23.133 25.895 6.462 1.00 30.64 202 GLY A O 1
ATOM 1533 N N . ASP A 1 203 ? 24.750 24.639 7.425 1.00 34.22 203 ASP A N 1
ATOM 1534 C CA . ASP A 1 203 ? 24.579 24.971 8.851 1.00 34.22 203 ASP A CA 1
ATOM 1535 C C . ASP A 1 203 ? 23.197 25.518 9.262 1.00 34.22 203 ASP A C 1
ATOM 1537 O O . ASP A 1 203 ? 23.075 26.577 9.889 1.00 34.22 203 ASP A O 1
ATOM 1541 N N . ARG A 1 204 ? 22.114 24.813 8.917 1.00 49.44 204 ARG A N 1
ATOM 1542 C CA . ARG A 1 204 ? 20.777 25.142 9.426 1.00 49.44 204 ARG A CA 1
ATOM 1543 C C . ARG A 1 204 ? 20.457 24.205 10.577 1.00 49.44 204 ARG A C 1
ATOM 1545 O O . ARG A 1 204 ? 19.977 23.104 10.345 1.00 49.44 204 ARG A O 1
ATOM 1552 N N . ALA A 1 205 ? 20.699 24.649 11.811 1.00 60.34 205 ALA A N 1
ATOM 1553 C CA . ALA A 1 205 ? 20.302 23.901 13.003 1.00 60.34 205 ALA A CA 1
ATOM 1554 C C . ALA A 1 205 ? 18.813 23.503 12.916 1.00 60.34 205 ALA A C 1
ATOM 1556 O O . ALA A 1 205 ? 17.949 24.377 12.761 1.00 60.34 205 ALA A O 1
ATOM 1557 N N . ILE A 1 206 ? 18.534 22.197 12.981 1.00 74.25 206 ILE A N 1
ATOM 1558 C CA . ILE A 1 206 ? 17.181 21.630 13.041 1.00 74.25 206 ILE A CA 1
ATOM 1559 C C . ILE A 1 206 ? 16.674 21.729 14.483 1.00 74.25 206 ILE A C 1
ATOM 1561 O O . ILE A 1 206 ? 17.404 21.466 15.439 1.00 74.25 206 ILE A O 1
ATOM 1565 N N . GLY A 1 207 ? 15.428 22.167 14.629 1.00 80.62 207 GLY A N 1
ATOM 1566 C CA . GLY A 1 207 ? 14.763 22.369 15.908 1.00 80.62 207 GLY A CA 1
ATOM 1567 C C . GLY A 1 207 ? 14.238 21.082 16.534 1.00 80.62 207 GLY A C 1
ATOM 1568 O O . GLY A 1 207 ? 14.421 19.978 16.023 1.00 80.62 207 GLY A O 1
ATOM 1569 N N . ALA A 1 208 ? 13.534 21.238 17.650 1.00 86.75 208 ALA A N 1
ATOM 1570 C CA . ALA A 1 208 ? 12.932 20.129 18.376 1.00 86.75 208 ALA A CA 1
ATOM 1571 C C . ALA A 1 208 ? 11.845 19.433 17.545 1.00 86.75 208 ALA A C 1
ATOM 1573 O O . ALA A 1 208 ? 11.060 20.088 16.850 1.00 86.75 208 ALA A O 1
ATOM 1574 N N . GLY A 1 209 ? 11.756 18.107 17.654 1.00 92.25 209 GLY A N 1
ATOM 1575 C CA . GLY A 1 209 ? 10.635 17.349 17.102 1.00 92.25 209 GLY A CA 1
ATOM 1576 C C . GLY A 1 209 ? 9.308 17.728 17.768 1.00 92.25 209 GLY A C 1
ATOM 1577 O O . GLY A 1 209 ? 9.278 18.337 18.837 1.00 92.25 209 GLY A O 1
ATOM 1578 N N . SER A 1 210 ? 8.187 17.362 17.153 1.00 95.25 210 SER A N 1
ATOM 1579 C CA . SER A 1 210 ? 6.854 17.535 17.750 1.00 95.25 210 SER A CA 1
ATOM 1580 C C . SER A 1 210 ? 6.086 16.222 17.753 1.00 95.25 210 SER A C 1
ATOM 1582 O O . SER A 1 210 ? 5.992 15.569 16.718 1.00 95.25 210 SER A O 1
ATOM 1584 N N . LEU A 1 211 ? 5.518 15.853 18.897 1.00 96.69 211 LEU A N 1
ATOM 1585 C CA . LEU A 1 211 ? 4.643 14.699 19.065 1.00 96.69 211 LEU A CA 1
ATOM 1586 C C . LEU A 1 211 ? 3.256 15.197 19.462 1.00 96.69 211 LEU A C 1
ATOM 1588 O O . LEU A 1 211 ? 3.109 15.756 20.543 1.00 96.69 211 LEU A O 1
ATOM 1592 N N . VAL A 1 212 ? 2.256 15.025 18.604 1.00 96.19 212 VAL A N 1
ATOM 1593 C CA . VAL A 1 212 ? 0.891 15.503 18.866 1.00 96.19 212 VAL A CA 1
ATOM 1594 C C . VAL A 1 212 ? -0.039 14.314 19.020 1.00 96.19 212 VAL A C 1
ATOM 1596 O O . VAL A 1 212 ? -0.164 13.538 18.081 1.00 96.19 212 VAL A O 1
ATOM 1599 N N . GLU A 1 213 ? -0.712 14.177 20.157 1.00 95.69 213 GLU A N 1
ATOM 1600 C CA . GLU A 1 213 ? -1.722 13.137 20.373 1.00 95.69 213 GLU A CA 1
ATOM 1601 C C . GLU A 1 213 ? -3.133 13.667 20.130 1.00 95.69 213 GLU A C 1
ATOM 1603 O O . GLU A 1 213 ? -3.556 14.629 20.767 1.00 95.69 213 GLU A O 1
ATOM 1608 N N . LEU A 1 214 ? -3.853 13.031 19.200 1.00 92.56 214 LEU A N 1
ATOM 1609 C CA . LEU A 1 214 ? -5.242 13.337 18.871 1.00 92.56 214 LEU A CA 1
ATOM 1610 C C . LEU A 1 214 ? -6.177 12.577 19.821 1.00 92.56 214 LEU A C 1
ATOM 1612 O O . LEU A 1 214 ? -6.415 11.384 19.629 1.00 92.56 214 LEU A O 1
ATOM 1616 N N . GLY A 1 215 ? -6.729 13.272 20.818 1.00 86.06 215 GLY A N 1
ATOM 1617 C CA . GLY A 1 215 ? -7.574 12.667 21.852 1.00 86.06 215 GLY A CA 1
ATOM 1618 C C . GLY A 1 215 ? -6.720 11.995 22.918 1.00 86.06 215 GLY A C 1
ATOM 1619 O O . GLY A 1 215 ? -6.664 10.771 23.002 1.00 86.06 215 GLY A O 1
ATOM 1620 N N . ALA A 1 216 ? -6.016 12.815 23.693 1.00 79.62 216 ALA A N 1
ATOM 1621 C CA . ALA A 1 216 ? -4.999 12.365 24.635 1.00 79.62 216 ALA A CA 1
ATOM 1622 C C . ALA A 1 216 ? -5.561 11.570 25.829 1.00 79.62 216 ALA A C 1
ATOM 1624 O O . ALA A 1 216 ? -4.870 10.710 26.392 1.00 79.62 216 ALA A O 1
ATOM 1625 N N . GLY A 1 217 ? -6.815 11.828 26.219 1.00 80.12 217 GLY A N 1
ATOM 1626 C CA . GLY A 1 217 ? -7.466 11.133 27.325 1.00 80.12 217 GLY A CA 1
ATOM 1627 C C . GLY A 1 217 ? -6.599 11.131 28.591 1.00 80.12 217 GLY A C 1
ATOM 1628 O O . GLY A 1 217 ? -6.019 12.144 28.972 1.00 80.12 217 GLY A O 1
ATOM 1629 N N . SER A 1 218 ? -6.463 9.972 29.246 1.00 78.12 218 SER A N 1
ATOM 1630 C CA . SER A 1 218 ? -5.751 9.855 30.528 1.00 78.12 218 SER A CA 1
ATOM 1631 C C . SER A 1 218 ? -4.235 9.596 30.424 1.00 78.12 218 SER A C 1
ATOM 1633 O O . SER A 1 218 ? -3.617 9.283 31.442 1.00 78.12 218 SER A O 1
ATOM 1635 N N . LEU A 1 219 ? -3.638 9.593 29.221 1.00 84.62 219 LEU A N 1
ATOM 1636 C CA . LEU A 1 219 ? -2.209 9.311 28.942 1.00 84.62 219 LEU A CA 1
ATOM 1637 C C . LEU A 1 219 ? -1.622 7.974 29.451 1.00 84.62 219 LEU A C 1
ATOM 1639 O O . LEU A 1 219 ? -0.421 7.730 29.303 1.00 84.62 219 LEU A O 1
ATOM 1643 N N . LYS A 1 220 ? -2.433 7.068 30.016 1.00 84.38 220 LYS A N 1
ATOM 1644 C CA . LYS A 1 220 ? -1.969 5.800 30.626 1.00 84.38 220 LYS A CA 1
ATOM 1645 C C . LYS A 1 220 ? -1.218 4.894 29.642 1.00 84.38 220 LYS A C 1
ATOM 1647 O O . LYS A 1 220 ? -0.359 4.123 30.057 1.00 84.38 220 LYS A O 1
ATOM 1652 N N . LYS A 1 221 ? -1.535 4.987 28.348 1.00 89.94 221 LYS A N 1
ATOM 1653 C CA . LYS A 1 221 ? -0.832 4.289 27.260 1.00 89.94 221 LYS A CA 1
ATOM 1654 C C . LYS A 1 221 ? 0.375 5.094 26.781 1.00 89.94 221 LYS A C 1
ATOM 1656 O O . LYS A 1 221 ? 1.492 4.578 26.740 1.00 89.94 221 LYS A O 1
ATOM 1661 N N . THR A 1 222 ? 0.152 6.373 26.486 1.00 91.06 222 THR A N 1
ATOM 1662 C CA . THR A 1 222 ? 1.134 7.311 25.927 1.00 91.06 222 THR A CA 1
ATOM 1663 C C . THR A 1 222 ? 2.383 7.432 26.792 1.00 91.06 222 THR A C 1
ATOM 1665 O O . THR A 1 222 ? 3.484 7.562 26.263 1.00 91.06 222 THR A O 1
ATOM 1668 N N . ILE A 1 223 ? 2.254 7.297 28.116 1.00 93.06 223 ILE A N 1
ATOM 1669 C CA . ILE A 1 223 ? 3.378 7.355 29.057 1.00 93.06 223 ILE A CA 1
ATOM 1670 C C . ILE A 1 223 ? 4.519 6.386 28.717 1.00 93.06 223 ILE A C 1
ATOM 1672 O O . ILE A 1 223 ? 5.687 6.718 28.912 1.00 93.06 223 ILE A O 1
ATOM 1676 N N . HIS A 1 224 ? 4.211 5.204 28.175 1.00 94.12 224 HIS A N 1
ATOM 1677 C CA . HIS A 1 224 ? 5.228 4.231 27.774 1.00 94.12 224 HIS A CA 1
ATOM 1678 C C . HIS A 1 224 ? 6.098 4.771 26.637 1.00 94.12 224 HIS A C 1
ATOM 1680 O O . HIS A 1 224 ? 7.323 4.652 26.690 1.00 94.12 224 HIS A O 1
ATOM 1686 N N . LEU A 1 225 ? 5.476 5.447 25.670 1.00 94.69 225 LEU A N 1
ATOM 1687 C CA . LEU A 1 225 ? 6.175 6.125 24.588 1.00 94.69 225 LEU A CA 1
ATOM 1688 C C . LEU A 1 225 ? 6.926 7.366 25.093 1.00 94.69 225 LEU A C 1
ATOM 1690 O O . LEU A 1 225 ? 8.099 7.530 24.768 1.00 94.69 225 LEU A O 1
ATOM 1694 N N . LEU A 1 226 ? 6.306 8.203 25.936 1.00 94.50 226 LEU A N 1
ATOM 1695 C CA . LEU A 1 226 ? 6.947 9.409 26.487 1.00 94.50 226 LEU A CA 1
ATOM 1696 C C . LEU A 1 226 ? 8.228 9.078 27.266 1.00 94.50 226 LEU A C 1
ATOM 1698 O O . LEU A 1 226 ? 9.258 9.719 27.059 1.00 94.50 226 LEU A O 1
ATOM 1702 N N . ARG A 1 227 ? 8.205 8.011 28.074 1.00 95.06 227 ARG A N 1
ATOM 1703 C CA . ARG A 1 227 ? 9.389 7.501 28.785 1.00 95.06 227 ARG A CA 1
ATOM 1704 C C . ARG A 1 227 ? 10.502 7.052 27.848 1.00 95.06 227 ARG A C 1
ATOM 1706 O O . ARG A 1 227 ? 11.676 7.180 28.199 1.00 95.06 227 ARG A O 1
ATOM 1713 N N . ALA A 1 228 ? 10.161 6.524 26.676 1.00 95.31 228 ALA A N 1
ATOM 1714 C CA . ALA A 1 228 ? 11.132 6.120 25.667 1.00 95.31 228 ALA A CA 1
ATOM 1715 C C . ALA A 1 228 ? 11.731 7.310 24.898 1.00 95.31 228 ALA A C 1
ATOM 1717 O O . ALA A 1 228 ? 12.869 7.214 24.443 1.00 95.31 228 ALA A O 1
ATOM 1718 N N . LEU A 1 229 ? 11.062 8.470 24.839 1.00 93.31 229 LEU A N 1
ATOM 1719 C CA . LEU A 1 229 ? 11.607 9.682 24.200 1.00 93.31 229 LEU A CA 1
ATOM 1720 C C . LEU A 1 229 ? 12.897 10.191 24.857 1.00 93.31 229 LEU A C 1
ATOM 1722 O O . LEU A 1 229 ? 13.663 10.917 24.225 1.00 93.31 229 LEU A O 1
ATOM 1726 N N . LYS A 1 230 ? 13.211 9.770 26.091 1.00 90.31 230 LYS A N 1
ATOM 1727 C CA . LYS A 1 230 ? 14.512 10.055 26.721 1.00 90.31 230 LYS A CA 1
ATOM 1728 C C . LYS A 1 230 ? 15.707 9.499 25.931 1.00 90.31 230 LYS A C 1
ATOM 1730 O O . LYS A 1 230 ? 16.830 9.947 26.167 1.00 90.31 230 LYS A O 1
ATOM 1735 N N . LEU A 1 231 ? 15.476 8.529 25.038 1.00 90.12 231 LEU A N 1
ATOM 1736 C CA . LEU A 1 231 ? 16.484 7.942 24.150 1.00 90.12 231 LEU A CA 1
ATOM 1737 C C . LEU A 1 231 ? 16.902 8.894 23.022 1.00 90.12 231 LEU A C 1
ATOM 1739 O O . LEU A 1 231 ? 17.966 8.705 22.442 1.00 90.12 231 LEU A O 1
ATOM 1743 N N . LEU A 1 232 ? 16.116 9.940 22.739 1.00 87.38 232 LEU A N 1
ATOM 1744 C CA . LEU A 1 232 ? 16.489 10.949 21.753 1.00 87.38 232 LEU A CA 1
ATOM 1745 C C . LEU A 1 232 ? 17.762 11.696 22.180 1.00 87.38 232 LEU A C 1
ATOM 1747 O O . LEU A 1 232 ? 18.005 11.975 23.368 1.00 87.38 232 LEU A O 1
ATOM 1751 N N . HIS A 1 233 ? 18.579 12.034 21.182 1.00 84.00 233 HIS A N 1
ATOM 1752 C CA . HIS A 1 233 ? 19.769 12.856 21.367 1.00 84.00 233 HIS A CA 1
ATOM 1753 C C . HIS A 1 233 ? 19.377 14.272 21.802 1.00 84.00 233 HIS A C 1
ATOM 1755 O O . HIS A 1 233 ? 18.359 14.811 21.367 1.00 84.00 233 HIS A O 1
ATOM 1761 N N . ALA A 1 234 ? 20.176 14.872 22.684 1.00 81.81 234 ALA A N 1
ATOM 1762 C CA . ALA A 1 234 ? 19.975 16.257 23.096 1.00 81.81 234 ALA A CA 1
ATOM 1763 C C . ALA A 1 234 ? 20.319 17.213 21.942 1.00 81.81 234 ALA A C 1
ATOM 1765 O O . ALA A 1 234 ? 21.267 16.960 21.196 1.00 81.81 234 ALA A O 1
ATOM 1766 N N . LEU A 1 235 ? 19.578 18.317 21.813 1.00 78.31 235 LEU A N 1
ATOM 1767 C CA . LEU A 1 235 ? 19.886 19.337 20.812 1.00 78.31 235 LEU A CA 1
ATOM 1768 C C . LEU A 1 235 ? 21.181 20.091 21.172 1.00 78.31 235 LEU A C 1
ATOM 1770 O O . LEU A 1 235 ? 21.351 20.468 22.336 1.00 78.31 235 LEU A O 1
ATOM 1774 N N . PRO A 1 236 ? 22.058 20.398 20.194 1.00 71.31 236 PRO A N 1
ATOM 1775 C CA . PRO A 1 236 ? 23.298 21.145 20.436 1.00 71.31 236 PRO A CA 1
ATOM 1776 C C . PRO A 1 236 ? 23.082 22.531 21.061 1.00 71.31 236 PRO A C 1
ATOM 1778 O O . PRO A 1 236 ? 23.900 22.990 21.853 1.00 71.31 236 PRO A O 1
ATOM 1781 N N . ALA A 1 237 ? 21.970 23.191 20.722 1.00 67.00 237 ALA A N 1
ATOM 1782 C CA . ALA A 1 237 ? 21.613 24.522 21.217 1.00 67.00 237 ALA A CA 1
ATOM 1783 C C . ALA A 1 237 ? 20.965 24.519 22.622 1.00 67.00 237 ALA A C 1
ATOM 1785 O O . ALA A 1 237 ? 20.673 25.586 23.164 1.00 67.00 237 ALA A O 1
ATOM 1786 N N . GLY A 1 238 ? 20.762 23.342 23.228 1.00 72.62 238 GLY A N 1
ATOM 1787 C CA . GLY A 1 238 ? 20.007 23.177 24.471 1.00 72.62 238 GLY A CA 1
ATOM 1788 C C . GLY A 1 238 ? 18.484 23.241 24.273 1.00 72.62 238 GLY A C 1
ATOM 1789 O O . GLY A 1 238 ? 17.994 23.610 23.209 1.00 72.62 238 GLY A O 1
ATOM 1790 N N . GLY A 1 239 ? 17.727 22.861 25.307 1.00 79.44 239 GLY A N 1
ATOM 1791 C CA . GLY A 1 239 ? 16.260 22.759 25.265 1.00 79.44 239 GLY A CA 1
ATOM 1792 C C . GLY A 1 239 ? 15.742 21.351 24.927 1.00 79.44 239 GLY A C 1
ATOM 1793 O O . GLY A 1 239 ? 16.541 20.418 24.803 1.00 79.44 239 GLY A O 1
ATOM 1794 N N . PRO A 1 240 ? 14.411 21.174 24.818 1.00 86.56 240 PRO A N 1
ATOM 1795 C CA . PRO A 1 240 ? 13.814 19.873 24.538 1.00 86.56 240 PRO A CA 1
ATOM 1796 C C . PRO A 1 240 ? 14.216 19.316 23.178 1.00 86.56 240 PRO A C 1
ATOM 1798 O O . PRO A 1 240 ? 14.188 20.024 22.180 1.00 86.56 240 PRO A O 1
ATOM 1801 N N . SER A 1 241 ? 14.516 18.019 23.123 1.00 89.50 241 SER A N 1
ATOM 1802 C CA . SER A 1 241 ? 14.652 17.279 21.864 1.00 89.50 241 SER A CA 1
ATOM 1803 C C . SER A 1 241 ? 13.308 17.149 21.147 1.00 89.50 241 SER A C 1
ATOM 1805 O O . SER A 1 241 ? 13.255 17.055 19.922 1.00 89.50 241 SER A O 1
ATOM 1807 N N . VAL A 1 242 ? 12.216 17.137 21.913 1.00 93.50 242 VAL A N 1
ATOM 1808 C CA . VAL A 1 242 ? 10.852 16.978 21.410 1.00 93.50 242 VAL A CA 1
ATOM 1809 C C . VAL A 1 242 ? 9.855 17.737 22.284 1.00 93.50 242 VAL A C 1
ATOM 1811 O O . VAL A 1 242 ? 9.981 17.770 23.508 1.00 93.50 242 VAL A O 1
ATOM 1814 N N . HIS A 1 243 ? 8.834 18.315 21.659 1.00 94.62 243 HIS A N 1
ATOM 1815 C CA . HIS A 1 243 ? 7.656 18.847 22.335 1.00 94.62 243 HIS A CA 1
ATOM 1816 C C . HIS A 1 243 ? 6.467 17.905 22.150 1.00 94.62 243 HIS A C 1
ATOM 1818 O O . HIS A 1 243 ? 6.052 17.624 21.027 1.00 94.62 243 HIS A O 1
ATOM 1824 N N . TYR A 1 244 ? 5.920 17.429 23.259 1.00 96.06 244 TYR A N 1
ATOM 1825 C CA . TYR A 1 244 ? 4.672 16.692 23.327 1.00 96.06 244 TYR A CA 1
ATOM 1826 C C . TYR A 1 244 ? 3.482 17.657 23.444 1.00 96.06 244 TYR A C 1
ATOM 1828 O O . TYR A 1 244 ? 3.534 18.613 24.223 1.00 96.06 244 TYR A O 1
ATOM 1836 N N . TYR A 1 245 ? 2.425 17.394 22.678 1.00 95.50 245 TYR A N 1
ATOM 1837 C CA . TYR A 1 245 ? 1.169 18.137 22.650 1.00 95.50 245 TYR A CA 1
ATOM 1838 C C . TYR A 1 245 ? -0.001 17.171 22.838 1.00 95.50 245 TYR A C 1
ATOM 1840 O O . TYR A 1 245 ? -0.311 16.392 21.938 1.00 95.50 245 TYR A O 1
ATOM 1848 N N . ALA A 1 246 ? -0.669 17.248 23.985 1.00 94.88 246 ALA A N 1
ATOM 1849 C CA . ALA A 1 246 ? -1.935 16.562 24.218 1.00 94.88 246 ALA A CA 1
ATOM 1850 C C . ALA A 1 246 ? -3.081 17.419 23.659 1.00 94.88 246 ALA A C 1
ATOM 1852 O O . ALA A 1 246 ? -3.290 18.532 24.142 1.00 94.88 246 ALA A O 1
ATOM 1853 N N . LEU A 1 247 ? -3.791 16.943 22.631 1.00 92.88 247 LEU A N 1
ATOM 1854 C CA . LEU A 1 247 ? -4.968 17.619 22.082 1.00 92.88 247 LEU A CA 1
ATOM 1855 C C . LEU A 1 247 ? -6.235 16.972 22.636 1.00 92.88 247 LEU A C 1
ATOM 1857 O O . LEU A 1 247 ? -6.452 15.775 22.433 1.00 92.88 247 LEU A O 1
ATOM 1861 N N . ASP A 1 248 ? -7.071 17.771 23.299 1.00 87.00 248 ASP A N 1
ATOM 1862 C CA . ASP A 1 248 ? -8.333 17.298 23.869 1.00 87.00 248 ASP A CA 1
ATOM 1863 C C . ASP A 1 248 ? -9.424 18.388 23.923 1.00 87.00 248 ASP A C 1
ATOM 1865 O O . ASP A 1 248 ? -9.148 19.589 23.811 1.00 87.00 248 ASP A O 1
ATOM 1869 N N . LEU A 1 249 ? -10.677 17.954 24.087 1.00 82.12 249 LEU A N 1
ATOM 1870 C CA . LEU A 1 249 ? -11.869 18.806 24.148 1.00 82.12 249 LEU A CA 1
ATOM 1871 C C . LEU A 1 249 ? -12.097 19.404 25.542 1.00 82.12 249 LEU A C 1
ATOM 1873 O O . LEU A 1 249 ? -12.698 20.474 25.644 1.00 82.12 249 LEU A O 1
ATOM 1877 N N . ASP A 1 250 ? -11.617 18.746 26.601 1.00 80.00 250 ASP A N 1
ATOM 1878 C CA . ASP A 1 250 ? -11.796 19.185 27.989 1.00 80.00 250 ASP A CA 1
ATOM 1879 C C . ASP A 1 250 ? -10.523 19.846 28.536 1.00 80.00 250 ASP A C 1
ATOM 1881 O O . ASP A 1 250 ? -9.496 19.205 28.773 1.00 80.00 250 ASP A O 1
ATOM 1885 N N . LYS A 1 251 ? -10.601 21.158 28.778 1.00 83.31 251 LYS A N 1
ATOM 1886 C CA . LYS A 1 251 ? -9.489 21.939 29.324 1.00 83.31 251 LYS A CA 1
ATOM 1887 C C . LYS A 1 251 ? -9.091 21.505 30.737 1.00 83.31 251 LYS A C 1
ATOM 1889 O O . LYS A 1 251 ? -7.90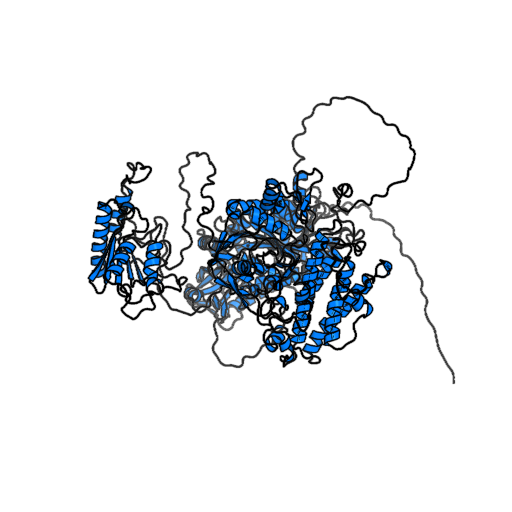0 21.481 31.042 1.00 83.31 251 LYS A O 1
ATOM 1894 N N . ALA A 1 252 ? -10.055 21.225 31.612 1.00 82.00 252 ALA A N 1
ATOM 1895 C CA . ALA A 1 252 ? -9.776 20.920 33.01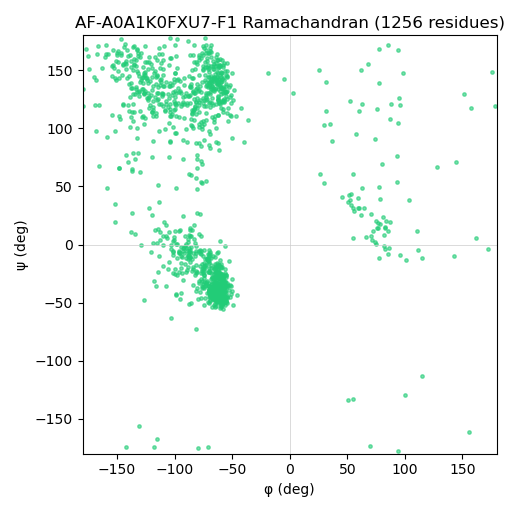2 1.00 82.00 252 ALA A CA 1
ATOM 1896 C C . ALA A 1 252 ? -9.062 19.570 33.137 1.00 82.00 252 ALA A C 1
ATOM 1898 O O . ALA A 1 252 ? -8.044 19.472 33.833 1.00 82.00 252 ALA A O 1
ATOM 1899 N N . GLU A 1 253 ? -9.542 18.566 32.402 1.00 81.88 253 GLU A N 1
ATOM 1900 C CA . GLU A 1 253 ? -8.910 17.247 32.345 1.00 81.88 253 GLU A CA 1
ATOM 1901 C C . GLU A 1 253 ? -7.536 17.293 31.676 1.00 81.88 253 GLU A C 1
ATOM 1903 O O . GLU A 1 253 ? -6.587 16.683 32.180 1.00 81.88 253 GLU A O 1
ATOM 1908 N N . LEU A 1 254 ? -7.381 18.079 30.608 1.00 86.00 254 LEU A N 1
ATOM 1909 C CA . LEU A 1 254 ? -6.090 18.308 29.964 1.00 86.00 254 LEU A CA 1
ATOM 1910 C C . LEU A 1 254 ? -5.067 18.916 30.939 1.00 86.00 254 LEU A C 1
ATOM 1912 O O . LEU A 1 254 ? -3.954 18.406 31.082 1.00 86.00 254 LEU A O 1
ATOM 1916 N N . GLU A 1 255 ? -5.436 19.975 31.664 1.00 89.88 255 GLU A N 1
ATOM 1917 C CA . GLU A 1 255 ? -4.555 20.597 32.655 1.00 89.88 255 GLU A CA 1
ATOM 1918 C C . GLU A 1 255 ? -4.212 19.656 33.822 1.00 89.88 255 GLU A C 1
ATOM 1920 O O . GLU A 1 255 ? -3.068 19.643 34.289 1.00 89.88 255 GLU A O 1
ATOM 1925 N N . ARG A 1 256 ? -5.190 18.881 34.316 1.00 87.56 256 ARG A N 1
ATOM 1926 C CA . ARG A 1 256 ? -4.984 17.876 35.372 1.00 87.56 256 ARG A CA 1
ATOM 1927 C C . ARG A 1 256 ? -3.982 16.820 34.914 1.00 87.56 256 ARG A C 1
ATOM 1929 O O . ARG A 1 256 ? -2.995 16.571 35.597 1.00 87.56 256 ARG A O 1
ATOM 1936 N N . THR A 1 257 ? -4.195 16.277 33.725 1.00 88.56 257 THR A N 1
ATOM 1937 C CA . THR A 1 257 ? -3.393 15.195 33.157 1.00 88.56 257 THR A CA 1
ATOM 1938 C C . THR A 1 257 ? -1.944 15.626 32.898 1.00 88.56 257 THR A C 1
ATOM 1940 O O . THR A 1 257 ? -1.013 14.872 33.181 1.00 88.56 257 THR A O 1
ATOM 1943 N N . LEU A 1 258 ? -1.716 16.868 32.452 1.00 91.75 258 LEU A N 1
ATOM 1944 C CA . LEU A 1 258 ? -0.365 17.423 32.290 1.00 91.75 258 LEU A CA 1
ATOM 1945 C C . LEU A 1 258 ? 0.349 17.662 33.631 1.00 91.75 258 LEU A C 1
ATOM 1947 O O . LEU A 1 258 ? 1.561 17.449 33.723 1.00 91.75 258 LEU A O 1
ATOM 1951 N N . ARG A 1 259 ? -0.378 18.090 34.675 1.00 91.38 259 ARG A N 1
ATOM 1952 C CA . ARG A 1 259 ? 0.174 18.225 36.037 1.00 91.38 259 ARG A CA 1
ATOM 1953 C C . ARG A 1 259 ? 0.612 16.870 36.586 1.00 91.38 259 ARG A C 1
ATOM 1955 O O . ARG A 1 259 ? 1.759 16.755 37.015 1.00 91.38 259 ARG A O 1
ATOM 1962 N N . ASP A 1 260 ? -0.258 15.868 36.494 1.00 89.81 260 ASP A N 1
ATOM 1963 C CA . ASP A 1 260 ? 0.011 14.508 36.971 1.00 89.81 260 ASP A CA 1
ATOM 1964 C C . ASP A 1 260 ? 1.215 13.895 36.236 1.00 89.81 260 ASP A C 1
ATOM 1966 O O . ASP A 1 260 ? 2.113 13.336 36.867 1.00 89.81 260 ASP A O 1
ATOM 1970 N N . LEU A 1 261 ? 1.291 14.071 34.910 1.00 91.06 261 LEU A N 1
ATOM 1971 C CA . LEU A 1 261 ? 2.433 13.640 34.098 1.00 91.06 261 LEU A CA 1
ATOM 1972 C C . LEU A 1 261 ? 3.749 14.264 34.585 1.00 91.06 261 LEU A C 1
ATOM 1974 O O . LEU A 1 261 ? 4.750 13.564 34.751 1.00 91.06 261 LEU A O 1
ATOM 1978 N N . ARG A 1 262 ? 3.763 15.583 34.822 1.00 91.69 262 ARG A N 1
ATOM 1979 C CA . ARG A 1 262 ? 4.967 16.280 35.291 1.00 91.69 262 ARG A CA 1
ATOM 1980 C C . ARG A 1 262 ? 5.367 15.825 36.689 1.00 91.69 262 ARG A C 1
ATOM 1982 O O . ARG A 1 262 ? 6.549 15.623 36.935 1.00 91.69 262 ARG A O 1
ATOM 1989 N N . GLU A 1 263 ? 4.410 15.683 37.602 1.00 90.69 263 GLU A N 1
ATOM 1990 C CA . GLU A 1 263 ? 4.678 15.239 38.973 1.00 90.69 263 GLU A CA 1
ATOM 1991 C C . GLU A 1 263 ? 5.307 13.839 39.010 1.00 90.69 263 GLU A C 1
ATOM 1993 O O . GLU A 1 263 ? 6.199 13.591 39.820 1.00 90.69 263 GLU A O 1
ATOM 1998 N N . GLN A 1 264 ? 4.892 12.952 38.103 1.00 90.44 264 GLN A N 1
ATOM 1999 C CA . GLN A 1 264 ? 5.384 11.576 38.037 1.00 90.44 264 GLN A CA 1
ATOM 2000 C C . GLN A 1 264 ? 6.744 11.434 37.336 1.00 90.44 264 GLN A C 1
ATOM 2002 O O . GLN A 1 264 ? 7.553 10.608 37.755 1.00 90.44 264 GLN A O 1
ATOM 2007 N N . GLU A 1 265 ? 7.013 12.210 36.278 1.00 93.81 265 GLU A N 1
ATOM 2008 C CA . GLU A 1 265 ? 8.156 11.960 35.378 1.00 93.81 265 GLU A CA 1
ATOM 2009 C C . GLU A 1 265 ? 9.264 13.031 35.408 1.00 93.81 265 GLU A C 1
ATOM 2011 O O . GLU A 1 265 ? 10.337 12.825 34.823 1.00 93.81 265 GLU A O 1
ATOM 2016 N N . ALA A 1 266 ? 9.039 14.180 36.057 1.00 90.25 266 ALA A N 1
ATOM 2017 C CA . ALA A 1 266 ? 10.051 15.228 36.179 1.00 90.25 266 ALA A CA 1
ATOM 2018 C C . ALA A 1 266 ? 11.202 14.801 37.104 1.00 90.25 266 ALA A C 1
ATOM 2020 O O . ALA A 1 266 ? 10.996 14.254 38.188 1.00 90.25 266 ALA A O 1
ATOM 2021 N N . ILE A 1 267 ? 12.436 15.107 36.700 1.00 90.31 267 ILE A N 1
ATOM 2022 C CA . ILE A 1 267 ? 13.652 14.841 37.481 1.00 90.31 267 ILE A CA 1
ATOM 2023 C C . ILE A 1 267 ? 14.382 16.147 37.831 1.00 90.31 267 ILE A C 1
ATOM 2025 O O . ILE A 1 267 ? 13.895 17.247 37.574 1.00 90.31 267 ILE A O 1
ATOM 2029 N N . SER A 1 268 ? 15.567 16.061 38.447 1.00 81.62 268 SER A N 1
ATOM 2030 C CA . SER A 1 268 ? 16.319 17.234 38.927 1.00 81.62 268 SER A CA 1
ATOM 2031 C C . SER A 1 268 ? 16.605 18.294 37.851 1.00 81.62 268 SER A C 1
ATOM 2033 O O . SER A 1 268 ? 16.730 19.465 38.195 1.00 81.62 268 SER A O 1
ATOM 2035 N N . GLY A 1 269 ? 16.665 17.912 36.571 1.00 80.31 269 GLY A N 1
ATOM 2036 C CA . GLY A 1 269 ? 16.846 18.828 35.438 1.00 80.31 269 GLY A CA 1
ATOM 2037 C C . GLY A 1 269 ? 15.591 19.592 34.984 1.00 80.31 269 GLY A C 1
ATOM 2038 O O . GLY A 1 269 ? 15.714 20.452 34.123 1.00 80.31 269 GLY A O 1
ATOM 2039 N N . ASP A 1 270 ? 14.409 19.312 35.546 1.00 87.50 270 ASP A N 1
ATOM 2040 C CA . ASP A 1 270 ? 13.107 19.844 35.090 1.00 87.50 270 ASP A CA 1
ATOM 2041 C C . ASP A 1 270 ? 12.510 20.922 36.022 1.00 87.50 270 ASP A C 1
ATOM 2043 O O . ASP A 1 270 ? 11.368 21.357 35.850 1.00 87.50 270 ASP A O 1
ATOM 2047 N N . GLN A 1 271 ? 13.248 21.339 37.058 1.00 74.81 271 GLN A N 1
ATOM 2048 C CA . GLN A 1 271 ? 12.704 22.101 38.194 1.00 74.81 271 GLN A CA 1
ATOM 2049 C C . GLN A 1 271 ? 12.050 23.436 37.803 1.00 74.81 271 GLN A C 1
ATOM 2051 O O . GLN A 1 271 ? 11.040 23.803 38.408 1.00 74.81 271 GLN A O 1
ATOM 2056 N N . ASP A 1 272 ? 12.561 24.094 36.760 1.00 78.88 272 ASP A N 1
ATOM 2057 C CA . ASP A 1 272 ? 12.161 25.446 36.351 1.00 78.88 272 ASP A CA 1
ATOM 2058 C C . ASP A 1 272 ? 11.431 25.501 34.990 1.00 78.88 272 ASP A C 1
ATOM 2060 O O . ASP A 1 272 ? 11.188 26.589 34.468 1.00 78.88 272 ASP A O 1
ATOM 2064 N N . ALA A 1 273 ? 11.033 24.353 34.416 1.00 85.06 273 ALA A N 1
ATOM 2065 C CA . ALA A 1 273 ? 10.291 24.295 33.151 1.00 85.06 273 ALA A CA 1
ATOM 2066 C C . ALA A 1 273 ? 9.155 23.250 33.132 1.00 85.06 273 ALA A C 1
ATOM 2068 O O . ALA A 1 273 ? 9.091 22.322 33.946 1.00 85.06 273 ALA A O 1
ATOM 2069 N N . TRP A 1 274 ? 8.242 23.396 32.165 1.00 91.19 274 TRP A N 1
ATOM 2070 C CA . TRP A 1 274 ? 7.251 22.374 31.802 1.00 91.19 274 TRP A CA 1
ATOM 2071 C C . TRP A 1 274 ? 7.886 21.313 30.899 1.00 91.19 274 TRP A C 1
ATOM 2073 O O . TRP A 1 274 ? 7.572 21.182 29.715 1.00 91.19 274 TRP A O 1
ATOM 2083 N N . THR A 1 275 ? 8.832 20.580 31.481 1.00 92.44 275 THR A N 1
ATOM 2084 C CA . THR A 1 275 ? 9.577 19.500 30.838 1.00 92.44 275 THR A CA 1
ATOM 2085 C C . THR A 1 275 ? 9.605 18.254 31.717 1.00 92.44 275 THR A C 1
ATOM 2087 O O . THR A 1 275 ? 9.341 18.323 32.920 1.00 92.44 275 THR A O 1
ATOM 2090 N N . ILE A 1 276 ? 9.923 17.115 31.104 1.00 92.94 276 ILE A N 1
ATOM 2091 C CA . ILE A 1 276 ? 10.206 15.846 31.778 1.00 92.94 276 ILE A CA 1
ATOM 2092 C C . ILE A 1 276 ? 11.493 15.222 31.219 1.00 92.94 276 ILE A C 1
ATOM 2094 O O . ILE A 1 276 ? 11.975 15.584 30.137 1.00 92.94 276 ILE A O 1
ATOM 2098 N N . HIS A 1 277 ? 12.031 14.247 31.955 1.00 91.81 277 HIS A N 1
ATOM 2099 C CA . HIS A 1 277 ? 13.228 13.484 31.585 1.00 91.81 277 HIS A CA 1
ATOM 2100 C C . HIS A 1 277 ? 14.489 14.342 31.387 1.00 91.81 277 HIS A C 1
ATOM 2102 O O . HIS A 1 277 ? 15.294 14.083 30.489 1.00 91.81 277 HIS A O 1
ATOM 2108 N N . GLY A 1 278 ? 14.684 15.343 32.250 1.00 86.00 278 GLY A N 1
ATOM 2109 C CA . GLY A 1 278 ? 15.898 16.161 32.284 1.00 86.00 278 GLY A CA 1
ATOM 2110 C C . GLY A 1 278 ? 15.924 17.223 31.191 1.00 86.00 278 GLY A C 1
ATOM 2111 O O . GLY A 1 278 ? 16.961 17.443 30.570 1.00 86.00 278 GLY A O 1
ATOM 2112 N N . GLY A 1 279 ? 14.773 17.833 30.919 1.00 87.31 279 GLY A N 1
ATOM 2113 C CA . GLY A 1 279 ? 14.601 18.879 29.919 1.00 87.31 279 GLY A CA 1
ATOM 2114 C C . GLY A 1 279 ? 14.410 18.365 28.496 1.00 87.31 279 GLY A C 1
ATOM 2115 O O . GLY A 1 279 ? 14.182 19.178 27.609 1.00 87.31 279 GLY A O 1
ATOM 2116 N N . LYS A 1 280 ? 14.488 17.047 28.256 1.00 88.81 280 LYS A N 1
ATOM 2117 C CA . LYS A 1 280 ? 14.450 16.458 26.906 1.00 88.81 280 LYS A CA 1
ATOM 2118 C C . LYS A 1 280 ? 13.075 16.502 26.248 1.00 88.81 280 LYS A C 1
ATOM 2120 O O . LYS A 1 280 ? 13.003 16.590 25.024 1.00 88.81 280 LYS A O 1
ATOM 2125 N N . VAL A 1 281 ? 12.003 16.417 27.032 1.00 93.25 281 VAL A N 1
ATOM 2126 C CA . VAL A 1 281 ? 10.629 16.405 26.520 1.00 93.25 281 VAL A CA 1
ATOM 2127 C C . VAL A 1 281 ? 9.885 17.600 27.096 1.00 93.25 281 VAL A C 1
ATOM 2129 O O . VAL A 1 281 ? 9.662 17.659 28.302 1.00 93.25 281 VAL A O 1
ATOM 2132 N N . GLY A 1 282 ? 9.502 18.556 26.253 1.00 93.56 282 GLY A N 1
ATOM 2133 C CA . GLY A 1 282 ? 8.589 19.634 26.639 1.00 93.56 282 GLY A CA 1
ATOM 2134 C C . GLY A 1 282 ? 7.148 19.141 26.593 1.00 93.56 282 GLY A C 1
ATOM 2135 O O . GLY A 1 282 ? 6.792 18.442 25.652 1.00 93.56 282 GLY A O 1
ATOM 2136 N N . ILE A 1 283 ? 6.319 19.490 27.573 1.00 94.12 283 ILE A N 1
ATOM 2137 C CA . ILE A 1 283 ? 4.923 19.032 27.657 1.00 94.12 283 ILE A CA 1
ATOM 2138 C C . ILE A 1 283 ? 3.959 20.208 27.493 1.00 94.12 283 ILE A C 1
ATOM 2140 O O . ILE A 1 283 ? 4.129 21.236 28.140 1.00 94.12 283 ILE A O 1
ATOM 2144 N N . ASN A 1 284 ? 2.965 20.062 26.615 1.00 94.31 284 ASN A N 1
ATOM 2145 C CA . ASN A 1 284 ? 2.013 21.109 26.238 1.00 94.31 284 ASN A CA 1
ATOM 2146 C C . ASN A 1 284 ? 0.607 20.527 26.036 1.00 94.31 284 ASN A C 1
ATOM 2148 O O . ASN A 1 284 ? 0.458 19.351 25.702 1.00 94.31 284 ASN A O 1
ATOM 2152 N N . GLY A 1 285 ? -0.416 21.367 26.185 1.00 93.38 285 GLY A N 1
ATOM 2153 C CA . GLY A 1 285 ? -1.806 21.045 25.865 1.00 93.38 285 GLY A CA 1
ATOM 2154 C C . GLY A 1 285 ? -2.351 21.893 24.716 1.00 93.38 285 GLY A C 1
ATOM 2155 O O . GLY A 1 285 ? -2.017 23.071 24.599 1.00 93.38 285 GLY A O 1
ATOM 2156 N N . LEU A 1 286 ? -3.213 21.306 23.889 1.00 93.62 286 LEU A N 1
ATOM 2157 C CA . LEU A 1 286 ? -4.015 21.977 22.868 1.00 93.62 286 LEU A CA 1
ATOM 2158 C C . LEU A 1 286 ? -5.494 21.765 23.203 1.00 93.62 286 LEU A C 1
ATOM 2160 O O . LEU A 1 286 ? -6.003 20.653 23.086 1.00 93.62 286 LEU A O 1
ATOM 2164 N N . TRP A 1 287 ? -6.183 22.826 23.614 1.00 90.94 287 TRP A N 1
ATOM 2165 C CA . TRP A 1 287 ? -7.619 22.763 23.869 1.00 90.94 287 TRP A CA 1
ATOM 2166 C C . TRP A 1 287 ? -8.382 23.112 22.588 1.00 90.94 287 TRP A C 1
ATOM 2168 O O . TRP A 1 287 ? -8.468 24.286 22.213 1.00 90.94 287 TRP A O 1
ATOM 2178 N N . ALA A 1 288 ? -8.845 22.079 21.875 1.00 86.19 288 ALA A N 1
ATOM 2179 C CA . ALA A 1 288 ? -9.425 22.196 20.535 1.00 86.19 288 ALA A CA 1
ATOM 2180 C C . ALA A 1 288 ? -10.137 20.909 20.084 1.00 86.19 288 ALA A C 1
ATOM 2182 O O . ALA A 1 288 ? -9.882 19.827 20.606 1.00 86.19 288 ALA A O 1
ATOM 2183 N N . THR A 1 289 ? -10.968 21.008 19.042 1.00 84.69 289 THR A N 1
ATOM 2184 C CA . THR A 1 289 ? -11.392 19.838 18.257 1.00 84.69 289 THR A CA 1
ATOM 2185 C C . THR A 1 289 ? -10.230 19.309 17.411 1.00 84.69 289 THR A C 1
ATOM 2187 O O . THR A 1 289 ? -9.242 20.017 17.185 1.00 84.69 289 THR A O 1
ATOM 2190 N N . TYR A 1 290 ? -10.355 18.085 16.881 1.00 85.31 290 TYR A N 1
ATOM 2191 C CA . TYR A 1 290 ? -9.370 17.533 15.941 1.00 85.31 290 TYR A CA 1
ATOM 2192 C C . TYR A 1 290 ? -9.139 18.463 14.750 1.00 85.31 290 TYR A C 1
ATOM 2194 O O . TYR A 1 290 ? -7.996 18.807 14.464 1.00 85.31 290 TYR A O 1
ATOM 2202 N N . ASP A 1 291 ? -10.209 18.923 14.097 1.00 85.44 291 ASP A N 1
ATOM 2203 C CA . ASP A 1 291 ? -10.107 19.808 12.936 1.00 85.44 291 ASP A CA 1
ATOM 2204 C C . ASP A 1 291 ? -9.406 21.130 13.265 1.00 85.44 291 ASP A C 1
ATOM 2206 O O . ASP A 1 291 ? -8.522 21.550 12.520 1.00 85.44 291 ASP A O 1
ATOM 2210 N N . ALA A 1 292 ? -9.761 21.773 14.382 1.00 86.38 292 ALA A N 1
ATOM 2211 C CA . ALA A 1 292 ? -9.166 23.050 14.771 1.00 86.38 292 ALA A CA 1
ATOM 2212 C C . ALA A 1 292 ? -7.683 22.904 15.149 1.00 86.38 292 ALA A C 1
ATOM 2214 O O . ALA A 1 292 ? -6.856 23.726 14.749 1.00 86.38 292 ALA A O 1
ATOM 2215 N N . GLY A 1 293 ? -7.320 21.844 15.877 1.00 90.88 293 GLY A N 1
ATOM 2216 C CA . GLY A 1 293 ? -5.922 21.585 16.212 1.00 90.88 293 GLY A CA 1
ATOM 2217 C C . GLY A 1 293 ? -5.085 21.206 14.989 1.00 90.88 293 GLY A C 1
ATOM 2218 O O . GLY A 1 293 ? -3.984 21.726 14.823 1.00 90.88 293 GLY A O 1
ATOM 2219 N N . LEU A 1 294 ? -5.610 20.370 14.090 1.00 92.81 294 LEU A N 1
ATOM 2220 C CA . LEU A 1 294 ? -4.942 20.015 12.835 1.00 92.81 294 LEU A CA 1
ATOM 2221 C C . LEU A 1 294 ? -4.774 21.223 11.900 1.00 92.81 294 LEU A C 1
ATOM 2223 O O . LEU A 1 294 ? -3.717 21.360 11.278 1.00 92.81 294 LEU A O 1
ATOM 2227 N N . ASP A 1 295 ? -5.754 22.125 11.836 1.00 90.50 295 ASP A N 1
ATOM 2228 C CA . ASP A 1 295 ? -5.660 23.389 11.095 1.00 90.50 295 ASP A CA 1
ATOM 2229 C C . ASP A 1 295 ? -4.590 24.322 11.691 1.00 90.50 295 ASP A C 1
ATOM 2231 O O . ASP A 1 295 ? -3.740 24.840 10.963 1.00 90.50 295 ASP A O 1
ATOM 2235 N N . PHE A 1 296 ? -4.546 24.465 13.021 1.00 92.75 296 PHE A N 1
ATOM 2236 C CA . PHE A 1 296 ? -3.484 25.203 13.715 1.00 92.75 296 PHE A CA 1
ATOM 2237 C C . PHE A 1 296 ? -2.090 24.637 13.399 1.00 92.75 296 PHE A C 1
ATOM 2239 O O . PHE A 1 296 ? -1.158 25.379 13.080 1.00 92.75 296 PHE A O 1
ATOM 2246 N N . ILE A 1 297 ? -1.955 23.312 13.430 1.00 93.00 297 ILE A N 1
ATOM 2247 C CA . ILE A 1 297 ? -0.721 22.584 13.112 1.00 93.00 297 ILE A CA 1
ATOM 2248 C C . ILE A 1 297 ? -0.307 22.793 11.645 1.00 93.00 297 ILE A C 1
ATOM 2250 O O . ILE A 1 297 ? 0.877 23.008 11.357 1.00 93.00 297 ILE A O 1
ATOM 2254 N N . GLY A 1 298 ? -1.270 22.758 10.721 1.00 90.19 298 GLY A N 1
ATOM 2255 C CA . GLY A 1 298 ? -1.068 22.996 9.290 1.00 90.19 298 GLY A CA 1
ATOM 2256 C C . GLY A 1 298 ? -0.625 24.421 8.966 1.00 90.19 298 GLY A C 1
ATOM 2257 O O . GLY A 1 298 ? 0.261 24.630 8.140 1.00 90.19 298 GLY A O 1
ATOM 2258 N N . LYS A 1 299 ? -1.151 25.405 9.701 1.00 91.25 299 LYS A N 1
ATOM 2259 C CA . LYS A 1 299 ? -0.790 26.830 9.586 1.00 91.25 299 LYS A CA 1
ATOM 2260 C C . LYS A 1 299 ? 0.524 27.205 10.284 1.00 91.25 299 LYS A C 1
ATOM 2262 O O . LYS A 1 299 ? 0.842 28.386 10.393 1.00 91.25 299 LYS A O 1
ATOM 2267 N N . GLY A 1 300 ? 1.301 26.221 10.747 1.00 89.00 300 GLY A N 1
ATOM 2268 C CA . GLY A 1 300 ? 2.607 26.447 11.374 1.00 89.00 300 GLY A CA 1
ATOM 2269 C C . GLY A 1 300 ? 2.547 26.792 12.864 1.00 89.00 300 GLY A C 1
ATOM 2270 O O . GLY A 1 300 ? 3.512 27.324 13.405 1.00 89.00 300 GLY A O 1
ATOM 2271 N N . GLY A 1 301 ? 1.452 26.471 13.559 1.00 89.62 301 GLY A N 1
ATOM 2272 C CA . GLY A 1 301 ? 1.261 26.785 14.980 1.00 89.62 301 GLY A CA 1
ATOM 2273 C C . GLY A 1 301 ? 2.304 26.185 15.938 1.00 89.62 301 GLY A C 1
ATOM 2274 O O . GLY A 1 301 ? 2.509 26.699 17.037 1.00 89.62 301 GLY A O 1
ATOM 2275 N N . LEU A 1 302 ? 3.018 25.135 15.515 1.00 89.81 302 LEU A N 1
ATOM 2276 C CA . LEU A 1 302 ? 4.087 24.501 16.302 1.00 89.81 302 LEU A CA 1
ATOM 2277 C C . LEU A 1 302 ? 5.471 25.146 16.096 1.00 89.81 302 LEU A C 1
ATOM 2279 O O . LEU A 1 302 ? 6.390 24.876 16.871 1.00 89.81 302 LEU A O 1
ATOM 2283 N N . HIS A 1 303 ? 5.619 26.019 15.091 1.00 85.31 303 HIS A N 1
ATOM 2284 C CA . HIS A 1 303 ? 6.911 26.550 14.652 1.00 85.31 303 HIS A CA 1
ATOM 2285 C C . HIS A 1 303 ? 7.681 27.227 15.785 1.00 85.31 303 HIS A C 1
ATOM 2287 O O . HIS A 1 303 ? 8.814 26.858 16.074 1.00 85.31 303 HIS A O 1
ATOM 2293 N N . ALA A 1 304 ? 7.028 28.160 16.485 1.00 82.75 304 ALA A N 1
ATOM 2294 C CA . ALA A 1 304 ? 7.662 28.977 17.516 1.00 82.75 304 ALA A CA 1
ATOM 2295 C C . ALA A 1 304 ? 8.286 28.152 18.657 1.00 82.75 304 ALA A C 1
ATOM 2297 O O . ALA A 1 304 ? 9.342 28.522 19.164 1.00 82.75 304 ALA A O 1
ATOM 2298 N N . HIS A 1 305 ? 7.653 27.041 19.050 1.00 81.56 305 HIS A N 1
ATOM 2299 C CA . HIS A 1 305 ? 8.179 26.155 20.090 1.00 81.56 305 HIS A CA 1
ATOM 2300 C C . HIS A 1 305 ? 9.313 25.284 19.547 1.00 81.56 305 HIS A C 1
ATOM 2302 O O . HIS A 1 305 ? 10.378 25.218 20.154 1.00 81.56 305 HIS A O 1
ATOM 2308 N N . SER A 1 306 ? 9.120 24.682 18.369 1.00 80.50 306 SER A N 1
ATOM 2309 C CA . SER A 1 306 ? 10.122 23.822 17.730 1.00 80.50 306 SER A CA 1
ATOM 2310 C C . SER A 1 306 ? 11.435 24.563 17.440 1.00 80.50 306 SER A C 1
ATOM 2312 O O . SER A 1 306 ? 12.513 23.978 17.557 1.00 80.50 306 SER A O 1
ATOM 2314 N N . THR A 1 307 ? 11.375 25.863 17.133 1.00 79.56 307 THR A N 1
ATOM 2315 C CA . THR A 1 307 ? 12.552 26.692 16.836 1.00 79.56 307 THR A CA 1
ATOM 2316 C C . THR A 1 307 ? 13.025 27.569 17.998 1.00 79.56 307 THR A C 1
ATOM 2318 O O . THR A 1 307 ? 13.951 28.363 17.820 1.00 79.56 307 THR A O 1
ATOM 2321 N N . ALA A 1 308 ? 12.443 27.435 19.196 1.00 73.81 308 ALA A N 1
ATOM 2322 C CA . ALA A 1 308 ? 12.713 28.315 20.340 1.00 73.81 308 ALA A CA 1
ATOM 2323 C C . ALA A 1 308 ? 14.200 28.369 20.755 1.00 73.81 308 ALA A C 1
ATOM 2325 O O . ALA A 1 308 ? 14.657 29.382 21.283 1.00 73.81 308 ALA A O 1
ATOM 2326 N N . ALA A 1 309 ? 14.972 27.315 20.469 1.00 70.75 309 ALA A N 1
ATOM 2327 C CA . ALA A 1 309 ? 16.414 27.237 20.718 1.00 70.75 309 ALA A CA 1
ATOM 2328 C C . ALA A 1 309 ? 17.287 27.887 19.616 1.00 70.75 309 ALA A C 1
ATOM 2330 O O . ALA A 1 309 ? 18.483 27.620 19.533 1.00 70.75 309 ALA A O 1
ATOM 2331 N N . GLY A 1 310 ? 16.712 28.728 18.747 1.00 67.56 310 GLY A N 1
ATOM 2332 C CA . GLY A 1 310 ? 17.438 29.409 17.665 1.00 67.56 310 GLY A CA 1
ATOM 2333 C C . GLY A 1 310 ? 17.629 28.567 16.399 1.00 67.56 310 GLY A C 1
ATOM 2334 O O . GLY A 1 310 ? 18.446 28.916 15.546 1.00 67.56 310 GLY A O 1
ATOM 2335 N N . ALA A 1 311 ? 16.884 27.467 16.269 1.00 76.50 311 ALA A N 1
ATOM 2336 C CA . ALA A 1 311 ? 16.884 26.634 15.072 1.00 76.50 311 ALA A CA 1
ATOM 2337 C C . ALA A 1 311 ? 16.217 27.346 13.885 1.00 76.50 311 ALA A C 1
ATOM 2339 O O . ALA A 1 311 ? 15.292 28.139 14.052 1.00 76.50 311 ALA A O 1
ATOM 2340 N N . GLN A 1 312 ? 16.679 27.050 12.670 1.00 74.75 312 GLN A N 1
ATOM 2341 C CA . GLN A 1 312 ? 16.170 27.681 11.445 1.00 74.75 312 GLN A CA 1
ATOM 2342 C C . GLN A 1 312 ? 15.048 26.880 10.778 1.00 74.75 312 GLN A C 1
ATOM 2344 O O . GLN A 1 312 ? 14.255 27.435 10.019 1.00 74.75 312 GLN A O 1
ATOM 2349 N N . LYS A 1 313 ? 15.002 25.568 11.027 1.00 80.00 313 LYS A N 1
ATOM 2350 C CA . LYS A 1 313 ? 13.966 24.655 10.537 1.00 80.00 313 LYS A CA 1
ATOM 2351 C C . LYS A 1 313 ? 13.367 23.914 11.727 1.00 80.00 313 LYS A C 1
ATOM 2353 O O . LYS A 1 313 ? 14.073 23.616 12.684 1.00 80.00 313 LYS A O 1
ATOM 2358 N N . GLU A 1 314 ? 12.079 23.608 11.662 1.00 85.75 314 GLU A N 1
ATOM 2359 C CA . GLU A 1 314 ? 11.436 22.747 12.657 1.00 85.75 314 GLU A CA 1
ATOM 2360 C C . GLU A 1 314 ? 11.965 21.313 12.573 1.00 85.75 314 GLU A C 1
ATOM 2362 O O . GLU A 1 314 ? 12.315 20.832 11.492 1.00 85.75 314 GLU A O 1
ATOM 2367 N N . GLY A 1 315 ? 11.946 20.614 13.707 1.00 86.75 315 GLY A N 1
ATOM 2368 C CA . GLY A 1 315 ? 12.134 19.170 13.738 1.00 86.75 315 GLY A CA 1
ATOM 2369 C C . GLY A 1 315 ? 10.958 18.416 13.111 1.00 86.75 315 GLY A C 1
ATOM 2370 O O . GLY A 1 315 ? 9.900 18.976 12.789 1.00 86.75 315 GLY A O 1
ATOM 2371 N N . ARG A 1 316 ? 11.138 17.104 12.941 1.00 90.75 316 ARG A N 1
ATOM 2372 C CA . ARG A 1 316 ? 10.102 16.215 12.401 1.00 90.75 316 ARG A CA 1
ATOM 2373 C C . ARG A 1 316 ? 8.878 16.175 13.320 1.00 90.75 316 ARG A C 1
ATOM 2375 O O . ARG A 1 316 ? 9.006 16.224 14.544 1.00 90.75 316 ARG A O 1
ATOM 2382 N N . ARG A 1 317 ? 7.691 16.076 12.724 1.00 94.31 317 ARG A N 1
ATOM 2383 C CA . ARG A 1 317 ? 6.414 15.952 13.432 1.00 94.31 317 ARG A CA 1
ATOM 2384 C C . ARG A 1 317 ? 5.907 14.515 13.359 1.00 94.31 317 ARG A C 1
ATOM 2386 O O . ARG A 1 317 ? 5.968 13.905 12.296 1.00 94.31 317 ARG A O 1
ATOM 2393 N N . CYS A 1 318 ? 5.374 14.018 14.468 1.00 97.00 318 CYS A N 1
ATOM 2394 C CA . CYS A 1 318 ? 4.615 12.777 14.548 1.00 97.00 318 CYS A CA 1
ATOM 2395 C C . CYS A 1 318 ? 3.222 13.070 15.117 1.00 97.00 318 CYS A C 1
ATOM 2397 O O . CYS A 1 318 ? 3.105 13.684 16.180 1.00 97.00 318 CYS A O 1
ATOM 2399 N N . LEU A 1 319 ? 2.175 12.644 14.411 1.00 97.44 319 LEU A N 1
ATOM 2400 C CA . LEU A 1 319 ? 0.798 12.658 14.907 1.00 97.44 319 LEU A CA 1
ATOM 2401 C C . LEU A 1 319 ? 0.451 11.273 15.480 1.00 97.44 319 LEU A C 1
ATOM 2403 O O . LEU A 1 319 ? 0.685 10.262 14.827 1.00 97.44 319 LEU A O 1
ATOM 2407 N N . LEU A 1 320 ? -0.110 11.198 16.681 1.00 96.44 320 LEU A N 1
ATOM 2408 C CA . LEU A 1 320 ? -0.543 9.957 17.322 1.00 96.44 320 LEU A CA 1
ATOM 2409 C C . LEU A 1 320 ? -2.065 9.861 17.284 1.00 96.44 320 LEU A C 1
ATOM 2411 O O . LEU A 1 320 ? -2.754 10.789 17.709 1.00 96.44 320 LEU A O 1
ATOM 2415 N N . TRP A 1 321 ? -2.578 8.722 16.825 1.00 94.75 321 TRP A N 1
ATOM 2416 C CA . TRP A 1 321 ? -4.002 8.406 16.858 1.00 94.75 321 TRP A CA 1
ATOM 2417 C C . TRP A 1 321 ? -4.219 6.988 17.401 1.00 94.75 321 TRP A C 1
ATOM 2419 O O . TRP A 1 321 ? -4.142 5.979 16.687 1.00 94.75 321 TRP A O 1
ATOM 2429 N N . LEU A 1 322 ? -4.412 6.923 18.719 1.00 93.31 322 LEU A N 1
ATOM 2430 C CA . LEU A 1 322 ? -4.425 5.689 19.505 1.00 93.31 322 LEU A CA 1
ATOM 2431 C C . LEU A 1 322 ? -5.857 5.195 19.812 1.00 93.31 322 LEU A C 1
ATOM 2433 O O . LEU A 1 322 ? -6.850 5.879 19.552 1.00 93.31 322 LEU A O 1
ATOM 2437 N N . GLY A 1 323 ? -5.966 3.986 20.372 1.00 90.00 323 GLY A N 1
ATOM 2438 C CA . GLY A 1 323 ? -7.212 3.365 20.837 1.00 90.00 323 GLY A CA 1
ATOM 2439 C C . GLY A 1 323 ? -8.139 2.817 19.752 1.00 90.00 323 GLY A C 1
ATOM 2440 O O . GLY A 1 323 ? -9.306 2.571 20.036 1.00 90.00 323 GLY A O 1
ATOM 2441 N N . SER A 1 324 ? -7.663 2.660 18.516 1.00 91.25 324 SER A N 1
ATOM 2442 C CA . SER A 1 324 ? -8.473 2.300 17.350 1.00 91.25 324 SER A CA 1
ATOM 2443 C C . SER A 1 324 ? -9.646 3.264 17.141 1.00 91.25 324 SER A C 1
ATOM 2445 O O . SER A 1 324 ? -10.681 2.882 16.597 1.00 91.25 324 SER A O 1
ATOM 2447 N N . SER A 1 325 ? -9.462 4.534 17.523 1.00 88.69 325 SER A N 1
ATOM 2448 C CA . SER A 1 325 ? -10.444 5.617 17.360 1.00 88.69 325 SER A CA 1
ATOM 2449 C C . SER A 1 325 ? -10.843 5.834 15.898 1.00 88.69 325 SER A C 1
ATOM 2451 O O . SER A 1 325 ? -11.954 6.267 15.604 1.00 88.69 325 SER A O 1
ATOM 2453 N N . ILE A 1 326 ? -9.962 5.462 14.966 1.00 90.69 326 ILE A N 1
ATOM 2454 C CA . ILE A 1 326 ? -10.258 5.405 13.533 1.00 90.69 326 ILE A CA 1
ATOM 2455 C C . ILE A 1 326 ? -11.432 4.473 13.203 1.00 90.69 326 ILE A C 1
ATOM 2457 O O . ILE A 1 326 ? -12.159 4.713 12.245 1.00 90.69 326 ILE A O 1
ATOM 2461 N N . GLY A 1 327 ? -11.657 3.447 14.025 1.00 89.88 327 GLY A N 1
ATOM 2462 C CA . GLY A 1 327 ? -12.784 2.532 13.921 1.00 89.88 327 GLY A CA 1
ATOM 2463 C C . GLY A 1 327 ? -14.128 3.165 14.271 1.00 89.88 327 GLY A C 1
ATOM 2464 O O . GLY A 1 327 ? -15.146 2.565 13.975 1.00 89.88 327 GLY A O 1
ATOM 2465 N N . ASN A 1 328 ? -14.174 4.368 14.844 1.00 88.31 328 ASN A N 1
ATOM 2466 C CA . ASN A 1 328 ? -15.443 5.073 15.075 1.00 88.31 328 ASN A CA 1
ATOM 2467 C C . ASN A 1 328 ? -15.947 5.797 13.815 1.00 88.31 328 ASN A C 1
ATOM 2469 O O . ASN A 1 328 ? -17.058 6.323 13.792 1.00 88.31 328 ASN A O 1
ATOM 2473 N N . PHE A 1 329 ? -15.128 5.828 12.763 1.00 86.56 329 PHE A N 1
ATOM 2474 C CA . PHE A 1 329 ? -15.477 6.363 11.458 1.00 86.56 329 PHE A CA 1
ATOM 2475 C C . PHE A 1 329 ? -15.823 5.206 10.528 1.00 86.56 329 PHE A C 1
ATOM 2477 O O . PHE A 1 329 ? -15.160 4.166 10.533 1.00 86.56 329 PHE A O 1
ATOM 2484 N N . ASP A 1 330 ? -16.819 5.406 9.664 1.00 84.56 330 ASP A N 1
ATOM 2485 C CA . ASP A 1 330 ? -16.926 4.548 8.490 1.00 84.56 330 ASP A CA 1
ATOM 2486 C C . ASP A 1 330 ? -15.641 4.651 7.646 1.00 84.56 330 ASP A C 1
ATOM 2488 O O . ASP A 1 330 ? -14.876 5.619 7.736 1.00 84.56 330 ASP A O 1
ATOM 2492 N N . ARG A 1 331 ? -15.386 3.644 6.808 1.00 82.44 331 ARG A N 1
ATOM 2493 C CA . ARG A 1 331 ? -14.097 3.519 6.112 1.00 82.44 331 ARG A CA 1
ATOM 2494 C C . ARG A 1 331 ? -13.812 4.692 5.181 1.00 82.44 331 ARG A C 1
ATOM 2496 O O . ARG A 1 331 ? -12.652 5.067 5.028 1.00 82.44 331 ARG A O 1
ATOM 2503 N N . LYS A 1 332 ? -14.846 5.280 4.573 1.00 81.00 332 LYS A N 1
ATOM 2504 C CA . LYS A 1 332 ? -14.700 6.445 3.696 1.00 81.00 332 LYS A CA 1
ATOM 2505 C C . LYS A 1 332 ? -14.320 7.672 4.517 1.00 81.00 332 LYS A C 1
ATOM 2507 O O . LYS A 1 332 ? -13.333 8.327 4.196 1.00 81.00 332 LYS A O 1
ATOM 2512 N N . SER A 1 333 ? -15.059 7.940 5.587 1.00 84.25 333 SER A N 1
ATOM 2513 C CA . SER A 1 333 ? -14.811 9.071 6.481 1.00 84.25 333 SER A CA 1
ATOM 2514 C C . SER A 1 333 ? -13.422 8.985 7.130 1.00 84.25 333 SER A C 1
ATOM 2516 O O . SER A 1 333 ? -12.707 9.984 7.185 1.00 84.25 333 SER A O 1
ATOM 2518 N N . ALA A 1 334 ? -12.982 7.784 7.528 1.00 89.12 334 ALA A N 1
ATOM 2519 C CA . ALA A 1 334 ? -11.620 7.537 8.009 1.00 89.12 334 ALA A CA 1
ATOM 2520 C C . ALA A 1 334 ? -10.562 7.878 6.944 1.00 89.12 334 ALA A C 1
ATOM 2522 O O . ALA A 1 334 ? -9.571 8.553 7.229 1.00 89.12 334 ALA A O 1
ATOM 2523 N N . ALA A 1 335 ? -10.784 7.437 5.702 1.00 85.25 335 ALA A N 1
ATOM 2524 C CA . ALA A 1 335 ? -9.876 7.675 4.585 1.00 85.25 335 ALA A CA 1
ATOM 2525 C C . ALA A 1 335 ? -9.777 9.164 4.231 1.00 85.25 335 ALA A C 1
ATOM 2527 O O . ALA A 1 335 ? -8.686 9.680 3.992 1.00 85.25 335 ALA A O 1
ATOM 2528 N N . GLU A 1 336 ? -10.907 9.871 4.233 1.00 85.94 336 GLU A N 1
ATOM 2529 C CA . GLU A 1 336 ? -10.983 11.311 3.983 1.00 85.94 336 GLU A CA 1
ATOM 2530 C C . GLU A 1 336 ? -10.324 12.121 5.102 1.00 85.94 336 GLU A C 1
ATOM 2532 O O . GLU A 1 336 ? -9.578 13.058 4.811 1.00 85.94 336 GLU A O 1
ATOM 2537 N N . PHE A 1 337 ? -10.522 11.727 6.363 1.00 90.94 337 PHE A N 1
ATOM 2538 C CA . PHE A 1 337 ? -9.858 12.351 7.505 1.00 90.94 337 PHE A CA 1
ATOM 2539 C C . PHE A 1 337 ? -8.333 12.221 7.407 1.00 90.94 337 PHE A C 1
ATOM 2541 O O . PHE A 1 337 ? -7.618 13.220 7.529 1.00 90.94 337 PHE A O 1
ATOM 2548 N N . LEU A 1 338 ? -7.823 11.020 7.113 1.00 93.62 338 LEU A N 1
ATOM 2549 C CA . LEU A 1 338 ? -6.389 10.800 6.913 1.00 93.62 338 LEU A CA 1
ATOM 2550 C C . LEU A 1 338 ? -5.857 11.571 5.699 1.00 93.62 338 LEU A C 1
ATOM 2552 O O . LEU A 1 338 ? -4.812 12.210 5.800 1.00 93.62 338 LEU A O 1
ATOM 2556 N N . ALA A 1 339 ? -6.580 11.576 4.574 1.00 90.69 339 ALA A N 1
ATOM 2557 C CA . ALA A 1 339 ? -6.178 12.306 3.372 1.00 90.69 339 ALA A CA 1
ATOM 2558 C C . ALA A 1 339 ? -6.108 13.824 3.611 1.00 90.69 339 ALA A C 1
ATOM 2560 O O . ALA A 1 339 ? -5.176 14.485 3.151 1.00 90.69 339 ALA A O 1
ATOM 2561 N N . LYS A 1 340 ? -7.088 14.388 4.328 1.00 92.06 340 LYS A N 1
ATOM 2562 C CA . LYS A 1 340 ? -7.105 15.798 4.742 1.00 92.06 340 LYS A CA 1
ATOM 2563 C C . LYS A 1 340 ? -5.934 16.100 5.676 1.00 92.06 340 LYS A C 1
ATOM 2565 O O . LYS A 1 340 ? -5.167 17.016 5.405 1.00 92.06 340 LYS A O 1
ATOM 2570 N N . THR A 1 341 ? -5.739 15.277 6.705 1.00 94.12 341 THR A N 1
ATOM 2571 C CA . THR A 1 341 ? -4.635 15.410 7.671 1.00 94.12 341 THR A CA 1
ATOM 2572 C C . THR A 1 341 ? -3.273 15.385 6.979 1.00 94.12 341 THR A C 1
ATOM 2574 O O . THR A 1 341 ? -2.444 16.271 7.191 1.00 94.12 341 THR A O 1
ATOM 2577 N N . ALA A 1 342 ? -3.053 14.410 6.094 1.00 93.81 342 ALA A N 1
ATOM 2578 C CA . ALA A 1 342 ? -1.832 14.306 5.313 1.00 93.81 342 ALA A CA 1
ATOM 2579 C C . ALA A 1 342 ? -1.628 15.552 4.445 1.00 93.81 342 ALA A C 1
ATOM 2581 O O . ALA A 1 342 ? -0.536 16.111 4.414 1.00 93.81 342 ALA A O 1
ATOM 2582 N N . ARG A 1 343 ? -2.664 16.033 3.753 1.00 91.62 343 ARG A N 1
ATOM 2583 C CA . ARG A 1 343 ? -2.570 17.201 2.867 1.00 91.62 343 ARG A CA 1
ATOM 2584 C C . ARG A 1 343 ? -2.247 18.487 3.624 1.00 91.62 343 ARG A C 1
ATOM 2586 O O . ARG A 1 343 ? -1.288 19.160 3.245 1.00 91.62 343 ARG A O 1
ATOM 2593 N N . ASP A 1 344 ? -3.005 18.767 4.678 1.00 93.06 344 ASP A N 1
ATOM 2594 C CA . ASP A 1 344 ? -3.107 20.102 5.269 1.00 93.06 344 ASP A CA 1
ATOM 2595 C C . ASP A 1 344 ? -2.237 20.260 6.525 1.00 93.06 344 ASP A C 1
ATOM 2597 O O . ASP A 1 344 ? -1.803 21.368 6.829 1.00 93.06 344 ASP A O 1
ATOM 2601 N N . SER A 1 345 ? -1.926 19.165 7.230 1.00 93.81 345 SER A N 1
ATOM 2602 C CA . SER A 1 345 ? -1.289 19.207 8.559 1.00 93.81 345 SER A CA 1
ATOM 2603 C C . SER A 1 345 ? 0.063 18.493 8.646 1.00 93.81 345 SER A C 1
ATOM 2605 O O . SER A 1 345 ? 0.740 18.592 9.673 1.00 93.81 345 SER A O 1
ATOM 2607 N N . MET A 1 346 ? 0.492 17.796 7.591 1.00 94.31 346 MET A N 1
ATOM 2608 C CA . MET A 1 346 ? 1.780 17.092 7.533 1.00 94.31 346 MET A CA 1
ATOM 2609 C C . MET A 1 346 ? 2.679 17.662 6.432 1.00 94.31 346 MET A C 1
ATOM 2611 O O . MET A 1 346 ? 2.211 18.067 5.366 1.00 94.31 346 MET A O 1
ATOM 2615 N N . ARG A 1 347 ? 3.993 17.649 6.646 1.00 92.19 347 ARG A N 1
ATOM 2616 C CA . ARG A 1 347 ? 5.020 17.958 5.637 1.00 92.19 347 ARG A CA 1
ATOM 2617 C C . ARG A 1 347 ? 5.658 16.659 5.131 1.00 92.19 347 ARG A C 1
ATOM 2619 O O . ARG A 1 347 ? 5.554 15.642 5.815 1.00 92.19 347 ARG A O 1
ATOM 2626 N N . PRO A 1 348 ? 6.319 16.658 3.960 1.00 90.56 348 PRO A N 1
ATOM 2627 C CA . PRO A 1 348 ? 7.122 15.512 3.542 1.00 90.56 348 PRO A CA 1
ATOM 2628 C C . PRO A 1 348 ? 8.099 15.072 4.643 1.00 90.56 348 PRO A C 1
ATOM 2630 O O . PRO A 1 348 ? 8.823 15.898 5.198 1.00 90.56 348 PRO A O 1
ATOM 2633 N N . GLY A 1 349 ? 8.092 13.781 4.972 1.00 90.69 349 GLY A N 1
ATOM 2634 C CA . GLY A 1 349 ? 8.888 13.178 6.044 1.00 90.69 349 GLY A CA 1
ATOM 2635 C C . GLY A 1 349 ? 8.269 13.236 7.447 1.00 90.69 349 GLY A C 1
ATOM 2636 O O . GLY A 1 349 ? 8.805 12.590 8.348 1.00 90.69 349 GLY A O 1
ATOM 2637 N N . ASP A 1 350 ? 7.161 13.959 7.657 1.00 94.88 350 ASP A N 1
ATOM 2638 C CA . ASP A 1 350 ? 6.390 13.860 8.903 1.00 94.88 350 ASP A CA 1
ATOM 2639 C C . ASP A 1 350 ? 5.663 12.505 8.975 1.00 94.88 350 ASP A C 1
ATOM 2641 O O . ASP A 1 350 ? 5.304 11.907 7.953 1.00 94.88 350 ASP A O 1
ATOM 2645 N N . THR A 1 351 ? 5.439 12.023 10.195 1.00 96.94 351 THR A N 1
ATOM 2646 C CA . THR A 1 351 ? 4.923 10.682 10.482 1.00 96.94 351 THR A CA 1
ATOM 2647 C C . THR A 1 351 ? 3.573 10.714 11.189 1.00 96.94 351 THR A C 1
ATOM 2649 O O . THR A 1 351 ? 3.163 11.723 11.770 1.00 96.94 351 THR A O 1
ATOM 2652 N N . MET A 1 352 ? 2.864 9.591 11.139 1.00 97.31 352 MET A N 1
ATOM 2653 C CA . MET A 1 352 ? 1.676 9.347 11.942 1.00 97.31 352 MET A CA 1
ATOM 2654 C C . MET A 1 352 ? 1.713 7.919 12.492 1.00 97.31 352 MET A C 1
ATOM 2656 O O . MET A 1 352 ? 2.033 6.976 11.766 1.00 97.31 352 MET A O 1
ATOM 2660 N N . LEU A 1 353 ? 1.405 7.766 13.777 1.00 97.50 353 LEU A N 1
ATOM 2661 C CA . LEU A 1 353 ? 1.265 6.481 14.449 1.00 97.50 353 LEU A CA 1
ATOM 2662 C C . LEU A 1 353 ? -0.226 6.198 14.646 1.00 97.50 353 LEU A C 1
ATOM 2664 O O . LEU A 1 353 ? -0.902 6.923 15.376 1.00 97.50 353 LEU A O 1
ATOM 2668 N N . ILE A 1 354 ? -0.739 5.167 13.978 1.00 97.56 354 ILE A N 1
ATOM 2669 C CA . ILE A 1 354 ? -2.172 4.867 13.913 1.00 97.56 354 ILE A CA 1
ATOM 2670 C C . ILE A 1 354 ? -2.410 3.473 14.464 1.00 97.56 354 ILE A C 1
ATOM 2672 O O . ILE A 1 354 ? -1.912 2.478 13.941 1.00 97.56 354 ILE A O 1
ATOM 2676 N N . SER A 1 355 ? -3.204 3.404 15.516 1.00 96.00 355 SER A N 1
ATOM 2677 C CA . SER A 1 355 ? -3.661 2.141 16.080 1.00 96.00 355 SER A CA 1
ATOM 2678 C C . SER A 1 355 ? -4.917 1.641 15.366 1.00 96.00 355 SER A C 1
ATOM 2680 O O . SER A 1 355 ? -5.827 2.421 15.079 1.00 96.00 355 SER A O 1
ATOM 2682 N N . ILE A 1 356 ? -4.959 0.351 15.043 1.00 95.25 356 ILE A N 1
ATOM 2683 C CA . ILE A 1 356 ? -6.056 -0.265 14.297 1.00 95.25 356 ILE A CA 1
ATOM 2684 C C . ILE A 1 356 ? -6.351 -1.645 14.885 1.00 95.25 356 ILE A C 1
ATOM 2686 O O . ILE A 1 356 ? -5.496 -2.536 14.860 1.00 95.25 356 ILE A O 1
ATOM 2690 N N . ASP A 1 357 ? -7.582 -1.827 15.360 1.00 94.50 357 ASP A N 1
ATOM 2691 C CA . ASP A 1 357 ? -8.115 -3.135 15.730 1.00 94.50 357 ASP A CA 1
ATOM 2692 C C . ASP A 1 357 ? -8.409 -3.966 14.474 1.00 94.50 357 ASP A C 1
ATOM 2694 O O . ASP A 1 357 ? -9.066 -3.502 13.527 1.00 94.50 357 ASP A O 1
ATOM 2698 N N . ARG A 1 358 ? -7.897 -5.199 14.445 1.00 91.56 358 ARG A N 1
ATOM 2699 C CA . ARG A 1 358 ? -8.053 -6.064 13.278 1.00 91.56 358 ARG A CA 1
ATOM 2700 C C . ARG A 1 358 ? -9.438 -6.688 13.240 1.00 91.56 358 ARG A C 1
ATOM 2702 O O . ARG A 1 358 ? -10.152 -6.775 14.239 1.00 91.56 358 ARG A O 1
ATOM 2709 N N . ARG A 1 359 ? -9.814 -7.200 12.069 1.00 88.50 359 ARG A N 1
ATOM 2710 C CA . ARG A 1 359 ? -10.932 -8.146 11.973 1.00 88.50 359 ARG A CA 1
ATOM 2711 C C . ARG A 1 359 ? -10.572 -9.428 12.732 1.00 88.50 359 ARG A C 1
ATOM 2713 O O . ARG A 1 359 ? -9.826 -10.269 12.236 1.00 88.50 359 ARG A O 1
ATOM 2720 N N . ASN A 1 360 ? -11.088 -9.543 13.950 1.00 86.12 360 ASN A N 1
ATOM 2721 C CA . ASN A 1 360 ? -10.863 -10.669 14.851 1.00 86.12 360 ASN A CA 1
ATOM 2722 C C . ASN A 1 360 ? -12.018 -11.675 14.802 1.00 86.12 360 ASN A C 1
ATOM 2724 O O . ASN A 1 360 ? -13.016 -11.479 14.104 1.00 86.12 360 ASN A O 1
ATOM 2728 N N . LYS A 1 361 ? -11.886 -12.782 15.544 1.00 83.62 361 LYS A N 1
ATOM 2729 C CA . LYS A 1 361 ? -12.948 -13.791 15.630 1.00 83.62 361 LYS A CA 1
ATOM 2730 C C . LYS A 1 361 ? -14.234 -13.143 16.161 1.00 83.62 361 LYS A C 1
ATOM 2732 O O . LYS A 1 361 ? -14.164 -12.454 17.179 1.00 83.62 361 LYS A O 1
ATOM 2737 N N . PRO A 1 362 ? -15.406 -13.420 15.559 1.00 84.88 362 PRO A N 1
ATOM 2738 C CA . PRO A 1 362 ? -16.675 -12.837 15.993 1.00 84.88 362 PRO A CA 1
ATOM 2739 C C . PRO A 1 362 ? -16.951 -12.959 17.494 1.00 84.88 362 PRO A C 1
ATOM 2741 O O . PRO A 1 362 ? -17.415 -12.004 18.104 1.00 84.88 362 PRO A O 1
ATOM 2744 N N . ALA A 1 363 ? -16.623 -14.108 18.093 1.00 84.81 363 ALA A N 1
ATOM 2745 C CA . ALA A 1 363 ? -16.823 -14.351 19.520 1.00 84.81 363 ALA A CA 1
ATOM 2746 C C . ALA A 1 363 ? -15.949 -13.451 20.410 1.00 84.81 363 ALA A C 1
ATOM 2748 O O . ALA A 1 363 ? -16.430 -12.963 21.427 1.00 84.81 363 ALA A O 1
ATOM 2749 N N . ASP A 1 364 ? -14.700 -13.198 20.012 1.00 87.88 364 ASP A N 1
ATOM 2750 C CA . ASP A 1 364 ? -13.776 -12.356 20.779 1.00 87.88 364 ASP A CA 1
ATOM 2751 C C . ASP A 1 364 ? -14.218 -10.888 20.726 1.00 87.88 364 ASP A C 1
ATOM 2753 O O . ASP A 1 364 ? -14.172 -10.187 21.734 1.00 87.88 364 ASP A O 1
ATOM 2757 N N . VAL A 1 365 ? -14.694 -10.429 19.560 1.00 89.31 365 VAL A N 1
ATOM 2758 C CA . VAL A 1 365 ? -15.245 -9.074 19.412 1.00 89.31 365 VAL A CA 1
ATOM 2759 C C . VAL A 1 365 ? -16.550 -8.941 20.195 1.00 89.31 365 VAL A C 1
ATOM 2761 O O . VAL A 1 365 ? -16.705 -7.986 20.943 1.00 89.31 365 VAL A O 1
ATOM 2764 N N . ALA A 1 366 ? -17.468 -9.903 20.084 1.00 87.44 366 ALA A N 1
ATOM 2765 C CA . ALA A 1 366 ? -18.716 -9.877 20.845 1.00 87.44 366 ALA A CA 1
ATOM 2766 C C . ALA A 1 366 ? -18.456 -9.838 22.359 1.00 87.44 366 ALA A C 1
ATOM 2768 O O . ALA A 1 366 ? -19.069 -9.045 23.060 1.00 87.44 366 ALA A O 1
ATOM 2769 N N . LEU A 1 367 ? -17.502 -10.630 22.859 1.00 90.12 367 LEU A N 1
ATOM 2770 C CA . LEU A 1 367 ? -17.145 -10.636 24.277 1.00 90.12 367 LEU A CA 1
ATOM 2771 C C . LEU A 1 367 ? -16.546 -9.299 24.740 1.00 90.12 367 LEU A C 1
ATOM 2773 O O . LEU A 1 367 ? -16.822 -8.871 25.857 1.00 90.12 367 LEU A O 1
ATOM 2777 N N . ALA A 1 368 ? -15.759 -8.633 23.890 1.00 91.06 368 ALA A N 1
ATOM 2778 C CA . ALA A 1 368 ? -15.173 -7.336 24.214 1.00 91.06 368 ALA A CA 1
ATOM 2779 C C . ALA A 1 368 ? -16.236 -6.242 24.398 1.00 91.06 368 ALA A C 1
ATOM 2781 O O . ALA A 1 368 ? -16.084 -5.401 25.275 1.00 91.06 368 ALA A O 1
ATOM 2782 N N . TYR A 1 369 ? -17.307 -6.258 23.602 1.00 91.38 369 TYR A N 1
ATOM 2783 C CA . TYR A 1 369 ? -18.353 -5.228 23.641 1.00 91.38 369 TYR A CA 1
ATOM 2784 C C . TYR A 1 369 ? -19.626 -5.657 24.389 1.00 91.38 369 TYR A C 1
ATOM 2786 O O . TYR A 1 369 ? -20.522 -4.852 24.622 1.00 91.38 369 TYR A O 1
ATOM 2794 N N . ASN A 1 370 ? -19.721 -6.917 24.800 1.00 91.19 370 ASN A N 1
ATOM 2795 C CA . ASN A 1 370 ? -20.824 -7.435 25.600 1.00 91.19 370 ASN A CA 1
ATOM 2796 C C . ASN A 1 370 ? -20.265 -8.337 26.704 1.00 91.19 370 ASN A C 1
ATOM 2798 O O . ASN A 1 370 ? -20.468 -9.555 26.735 1.00 91.19 370 ASN A O 1
ATOM 2802 N N . ASP A 1 371 ? -19.483 -7.716 27.586 1.00 91.81 371 ASP A N 1
ATOM 2803 C CA . ASP A 1 371 ? -18.789 -8.411 28.657 1.00 91.81 371 ASP A CA 1
ATOM 2804 C C . ASP A 1 371 ? -19.778 -8.979 29.701 1.00 91.81 371 ASP A C 1
ATOM 2806 O O . ASP A 1 371 ? -20.771 -8.328 30.049 1.00 91.81 371 ASP A O 1
ATOM 2810 N N . PRO A 1 372 ? -19.512 -10.169 30.276 1.00 89.25 372 PRO A N 1
ATOM 2811 C CA . PRO A 1 372 ? -20.423 -10.801 31.233 1.00 89.25 372 PRO A CA 1
ATOM 2812 C C . PRO A 1 372 ? -20.613 -10.005 32.532 1.00 89.25 372 PRO A C 1
ATOM 2814 O O . PRO A 1 372 ? -21.622 -10.181 33.217 1.00 89.25 372 PRO A O 1
ATOM 2817 N N . ALA A 1 373 ? -19.650 -9.145 32.886 1.00 90.25 373 ALA A N 1
ATOM 2818 C CA . ALA A 1 373 ? -19.736 -8.267 34.049 1.00 90.25 373 ALA A CA 1
ATOM 2819 C C . ALA A 1 373 ? -20.705 -7.089 33.823 1.00 90.25 373 ALA A C 1
ATOM 2821 O O . ALA A 1 373 ? -21.167 -6.481 34.791 1.00 90.25 373 ALA A O 1
ATOM 2822 N N . GLY A 1 374 ? -21.074 -6.815 32.569 1.00 91.88 374 GLY A N 1
ATOM 2823 C CA . GLY A 1 374 ? -21.985 -5.752 32.172 1.00 91.88 374 GLY A CA 1
ATOM 2824 C C . GLY A 1 374 ? -21.363 -4.358 32.186 1.00 91.88 374 GLY A C 1
ATOM 2825 O O . GLY A 1 374 ? -22.112 -3.387 32.195 1.00 91.88 374 GLY A O 1
ATOM 2826 N N . LEU A 1 375 ? -20.035 -4.236 32.177 1.00 93.75 375 LEU A N 1
ATOM 2827 C CA . LEU A 1 375 ? -19.331 -2.952 32.196 1.00 93.75 375 LEU A CA 1
ATOM 2828 C C . LEU A 1 375 ? -19.623 -2.129 30.938 1.00 93.75 375 LEU A C 1
ATOM 2830 O O . LEU A 1 375 ? -19.906 -0.937 31.045 1.00 93.75 375 LEU A O 1
ATOM 2834 N N . THR A 1 376 ? -19.625 -2.762 29.763 1.00 92.94 376 THR A N 1
ATOM 2835 C CA . THR A 1 376 ? -19.956 -2.115 28.486 1.00 92.94 376 THR A CA 1
ATOM 2836 C C . THR A 1 376 ? -21.410 -1.675 28.471 1.00 92.94 376 THR A C 1
ATOM 2838 O O . THR A 1 376 ? -21.713 -0.536 28.123 1.00 92.94 376 THR A O 1
ATOM 2841 N N . ARG A 1 377 ? -22.321 -2.538 28.939 1.00 94.50 377 ARG A N 1
ATOM 2842 C CA . ARG A 1 377 ? -23.736 -2.184 29.095 1.00 94.50 377 ARG A CA 1
ATOM 2843 C C . ARG A 1 377 ? -23.891 -0.964 29.999 1.00 94.50 377 ARG A C 1
ATOM 2845 O O . ARG A 1 377 ? -24.613 -0.042 29.641 1.00 94.50 377 ARG A O 1
ATOM 2852 N N . ASP A 1 378 ? -23.245 -0.957 31.158 1.00 95.12 378 ASP A N 1
ATOM 2853 C CA . ASP A 1 378 ? -23.374 0.128 32.126 1.00 95.12 378 ASP A CA 1
ATOM 2854 C C . ASP A 1 378 ? -22.780 1.439 31.566 1.00 95.12 378 ASP A C 1
ATOM 2856 O O . ASP A 1 378 ? -23.392 2.497 31.712 1.00 95.12 378 ASP A O 1
ATOM 2860 N N . PHE A 1 379 ? -21.652 1.366 30.846 1.00 94.81 379 PHE A N 1
ATOM 2861 C CA . PHE A 1 379 ? -21.046 2.491 30.120 1.00 94.81 379 PHE A CA 1
ATOM 2862 C C . PHE A 1 379 ? -21.984 3.071 29.051 1.00 94.81 379 PHE A C 1
ATOM 2864 O O . PHE A 1 379 ? -22.264 4.270 29.054 1.00 94.81 379 PHE A O 1
ATOM 2871 N N . ILE A 1 380 ? -22.539 2.222 28.183 1.00 95.00 380 ILE A N 1
ATOM 2872 C CA . ILE A 1 380 ? -23.460 2.648 27.124 1.00 95.00 380 ILE A CA 1
ATOM 2873 C C . ILE A 1 380 ? -24.749 3.223 27.720 1.00 95.00 380 ILE A C 1
ATOM 2875 O O . ILE A 1 380 ? -25.225 4.273 27.285 1.00 95.00 380 ILE A O 1
ATOM 2879 N N . MET A 1 381 ? -25.318 2.583 28.743 1.00 95.94 381 MET A N 1
ATOM 2880 C CA . MET A 1 381 ? -26.568 3.030 29.365 1.00 95.94 381 MET A CA 1
ATOM 2881 C C . MET A 1 381 ? -26.415 4.348 30.139 1.00 95.94 381 MET A C 1
ATOM 2883 O O . MET A 1 381 ? -27.367 5.131 30.156 1.00 95.94 381 MET A O 1
ATOM 2887 N N . ASN A 1 382 ? -25.233 4.646 30.697 1.00 95.75 382 ASN A N 1
ATOM 2888 C CA . ASN A 1 382 ? -24.926 5.960 31.281 1.00 95.75 382 ASN A CA 1
ATOM 2889 C C . ASN A 1 382 ? -25.095 7.102 30.260 1.00 95.75 382 ASN A C 1
ATOM 2891 O O . ASN A 1 382 ? -25.554 8.187 30.619 1.00 95.75 382 ASN A O 1
ATOM 2895 N N . GLY A 1 383 ? -24.829 6.841 28.975 1.00 95.06 383 GLY A N 1
ATOM 2896 C CA . GLY A 1 383 ? -25.040 7.808 27.897 1.00 95.06 383 GLY A CA 1
ATOM 2897 C C . GLY A 1 383 ? -26.463 8.374 27.841 1.00 95.06 383 GLY A C 1
ATOM 2898 O O . GLY A 1 383 ? -26.639 9.568 27.612 1.00 95.06 383 GLY A O 1
ATOM 2899 N N . LEU A 1 384 ? -27.489 7.565 28.135 1.00 96.12 384 LEU A N 1
ATOM 2900 C CA . LEU A 1 384 ? -28.878 8.042 28.188 1.00 96.12 384 LEU A CA 1
ATOM 2901 C C . LEU A 1 384 ? -29.126 8.993 29.359 1.00 96.12 384 LEU A C 1
ATOM 2903 O O . LEU A 1 384 ? -29.918 9.924 29.226 1.00 96.12 384 LEU A O 1
ATOM 2907 N N . GLU A 1 385 ? -28.463 8.779 30.496 1.00 94.88 385 GLU A N 1
ATOM 2908 C CA . GLU A 1 385 ? -28.563 9.686 31.641 1.00 94.88 385 GLU A CA 1
ATOM 2909 C C . GLU A 1 385 ? -27.878 11.021 31.349 1.00 94.88 385 GLU A C 1
ATOM 2911 O O . GLU A 1 385 ? -28.396 12.078 31.713 1.00 94.88 385 GLU A O 1
ATOM 2916 N N . HIS A 1 386 ? -26.737 10.991 30.660 1.00 93.38 386 HIS A N 1
ATOM 2917 C CA . HIS A 1 386 ? -26.063 12.207 30.221 1.00 93.38 386 HIS A CA 1
ATOM 2918 C C . HIS A 1 386 ? -26.881 12.958 29.163 1.00 93.38 386 HIS A C 1
ATOM 2920 O O . HIS A 1 386 ? -27.096 14.165 29.296 1.00 93.38 386 HIS A O 1
ATOM 2926 N N . ALA A 1 387 ? -27.427 12.249 28.172 1.00 93.75 387 ALA A N 1
ATOM 2927 C CA . ALA A 1 387 ? -28.336 12.832 27.193 1.00 93.75 387 ALA A CA 1
ATOM 2928 C C . ALA A 1 387 ? -29.568 13.456 27.869 1.00 93.75 387 ALA A C 1
ATOM 2930 O O . ALA A 1 387 ? -29.972 14.560 27.508 1.00 93.75 387 ALA A O 1
ATOM 2931 N N . ASP A 1 388 ? -30.137 12.805 28.890 1.00 94.62 388 ASP A N 1
ATOM 2932 C CA . ASP A 1 388 ? -31.239 13.374 29.666 1.00 94.62 388 ASP A CA 1
ATOM 2933 C C . ASP A 1 388 ? -30.837 14.686 30.350 1.00 94.62 388 ASP A C 1
ATOM 2935 O O . ASP A 1 388 ? -31.550 15.685 30.226 1.00 94.62 388 ASP A O 1
ATOM 2939 N N . ARG A 1 389 ? -29.665 14.727 31.003 1.00 91.75 389 ARG A N 1
ATOM 2940 C CA . ARG A 1 389 ? -29.125 15.952 31.618 1.00 91.75 389 ARG A CA 1
ATOM 2941 C C . ARG A 1 389 ? -28.981 17.084 30.598 1.00 91.75 389 ARG A C 1
ATOM 2943 O O . ARG A 1 389 ? -29.500 18.171 30.853 1.00 91.75 389 ARG A O 1
ATOM 2950 N N . ALA A 1 390 ? -28.392 16.819 29.429 1.00 89.50 390 ALA A N 1
ATOM 2951 C CA . ALA A 1 390 ? -28.266 17.796 28.338 1.00 89.50 390 ALA A CA 1
ATOM 2952 C C . ALA A 1 390 ? -29.637 18.280 27.809 1.00 89.50 390 ALA A C 1
ATOM 2954 O O . ALA A 1 390 ? -29.808 19.421 27.363 1.00 89.50 390 ALA A O 1
ATOM 2955 N N . LEU A 1 391 ? -30.669 17.435 27.906 1.00 90.31 391 LEU A N 1
ATOM 2956 C CA . LEU A 1 391 ? -32.042 17.776 27.538 1.00 90.31 391 LEU A CA 1
ATOM 2957 C C . LEU A 1 391 ? -32.838 18.501 28.645 1.00 90.31 391 LEU A C 1
ATOM 2959 O O . LEU A 1 391 ? -33.916 19.034 28.349 1.00 90.31 391 LEU A O 1
ATOM 2963 N N . GLY A 1 392 ? -32.304 18.627 29.863 1.00 86.38 392 GLY A N 1
ATOM 2964 C CA . GLY A 1 392 ? -32.941 19.303 31.004 1.00 86.38 392 GLY A CA 1
ATOM 2965 C C . GLY A 1 392 ? -33.392 18.376 32.144 1.00 86.38 392 GLY A C 1
ATOM 2966 O O . GLY A 1 392 ? -34.131 18.816 33.026 1.00 86.38 392 GLY A O 1
ATOM 2967 N N . GLY A 1 393 ? -32.971 17.107 32.129 1.00 86.44 393 GLY A N 1
ATOM 2968 C CA . GLY A 1 393 ? -33.039 16.156 33.247 1.00 86.44 393 GLY A CA 1
ATOM 2969 C C . GLY A 1 393 ? -34.402 15.510 33.517 1.00 86.44 393 GLY A C 1
ATOM 2970 O O . GLY A 1 393 ? -34.639 15.073 34.639 1.00 86.44 393 GLY A O 1
ATOM 2971 N N . ASN A 1 394 ? -35.334 15.545 32.555 1.00 88.38 394 ASN A N 1
ATOM 2972 C CA . ASN A 1 394 ? -36.680 14.955 32.674 1.00 88.38 394 ASN A CA 1
ATOM 2973 C C . ASN A 1 394 ? -37.274 14.509 31.316 1.00 88.38 394 ASN A C 1
ATOM 2975 O O . ASN A 1 394 ? -38.495 14.398 31.173 1.00 88.38 394 ASN A O 1
ATOM 2979 N N . ALA A 1 395 ? -36.441 14.313 30.294 1.00 91.25 395 ALA A N 1
ATOM 2980 C CA . ALA A 1 395 ? -36.860 13.979 28.935 1.00 91.25 395 ALA A CA 1
ATOM 2981 C C . ALA A 1 395 ? -36.748 12.473 28.634 1.00 91.25 395 ALA A C 1
ATOM 2983 O O . ALA A 1 395 ? -37.669 11.901 28.044 1.00 91.25 395 ALA A O 1
ATOM 2984 N N . ILE A 1 396 ? -35.650 11.830 29.042 1.00 94.38 396 ILE A N 1
ATOM 2985 C CA . ILE A 1 396 ? -35.316 10.432 28.740 1.00 94.38 396 ILE A CA 1
ATOM 2986 C C . ILE A 1 396 ? -35.305 9.611 30.035 1.00 94.38 396 ILE A C 1
ATOM 2988 O O . ILE A 1 396 ? -34.579 9.902 30.977 1.00 94.38 396 ILE A O 1
ATOM 2992 N N . ASP A 1 397 ? -36.089 8.530 30.070 1.00 94.12 397 ASP A N 1
ATOM 2993 C CA . ASP A 1 397 ? -36.059 7.548 31.162 1.00 94.12 397 ASP A CA 1
ATOM 2994 C C . ASP A 1 397 ? -35.259 6.319 30.717 1.00 94.12 397 ASP A C 1
ATOM 2996 O O . ASP A 1 397 ? -35.788 5.463 30.000 1.00 94.12 397 ASP A O 1
ATOM 3000 N N . HIS A 1 398 ? -33.995 6.215 31.146 1.00 94.38 398 HIS A N 1
ATOM 3001 C CA . HIS A 1 398 ? -33.089 5.126 30.751 1.00 94.38 398 HIS A CA 1
ATOM 3002 C C . HIS A 1 398 ? -33.674 3.732 31.048 1.00 94.38 398 HIS A C 1
ATOM 3004 O O . HIS A 1 398 ? -33.401 2.769 30.332 1.00 94.38 398 HIS A O 1
ATOM 3010 N N . ARG A 1 399 ? -34.553 3.604 32.056 1.00 95.56 399 ARG A N 1
ATOM 3011 C CA . ARG A 1 399 ? -35.182 2.326 32.435 1.00 95.56 399 ARG A CA 1
ATOM 3012 C C . ARG A 1 399 ? -36.160 1.818 31.386 1.00 95.56 399 ARG A C 1
ATOM 3014 O O . ARG A 1 399 ? -36.581 0.669 31.491 1.00 95.56 399 ARG A O 1
ATOM 3021 N N . LYS A 1 400 ? -36.534 2.627 30.391 1.00 97.06 400 LYS A N 1
ATOM 3022 C CA . LYS A 1 400 ? -37.357 2.210 29.244 1.00 97.06 400 LYS A CA 1
ATOM 3023 C C . LYS A 1 400 ? -36.533 1.646 28.091 1.00 97.06 400 LYS A C 1
ATOM 3025 O O . LYS A 1 400 ? -37.125 1.117 27.156 1.00 97.06 400 LYS A O 1
ATOM 3030 N N . PHE A 1 401 ? -35.210 1.690 28.187 1.00 97.62 401 PHE A N 1
ATOM 3031 C CA . PHE A 1 401 ? -34.293 1.164 27.187 1.00 97.62 401 PHE A CA 1
ATOM 3032 C C . PHE A 1 401 ? -33.500 -0.026 27.732 1.00 97.62 401 PHE A C 1
ATOM 3034 O O . PHE A 1 401 ? -33.464 -0.287 28.942 1.00 97.62 401 PHE A O 1
ATOM 3041 N N . GLU A 1 402 ? -32.898 -0.774 26.824 1.00 96.75 402 GLU A N 1
ATOM 3042 C CA . GLU A 1 402 ? -31.867 -1.766 27.105 1.00 96.75 402 GLU A CA 1
ATOM 3043 C C . GLU A 1 402 ? -30.759 -1.683 26.057 1.00 96.75 402 GLU A C 1
ATOM 3045 O O . GLU A 1 402 ? -30.977 -1.187 24.948 1.00 96.75 402 GLU A O 1
ATOM 3050 N N . TYR A 1 403 ? -29.581 -2.174 26.428 1.00 96.38 403 TYR A N 1
ATOM 3051 C CA . TYR A 1 403 ? -28.459 -2.317 25.514 1.00 96.38 403 TYR A CA 1
ATOM 3052 C C . TYR A 1 403 ? -28.717 -3.478 24.554 1.00 96.38 403 TYR A C 1
ATOM 3054 O O . TYR A 1 403 ? -29.080 -4.575 24.984 1.00 96.38 403 TYR A O 1
ATOM 3062 N N . PHE A 1 404 ? -28.538 -3.224 23.264 1.00 95.06 404 PHE A N 1
ATOM 3063 C CA . PHE A 1 404 ? -28.613 -4.225 22.214 1.00 95.06 404 PHE A CA 1
ATOM 3064 C C . PHE A 1 404 ? -27.417 -4.051 21.286 1.00 95.06 404 PHE A C 1
ATOM 3066 O O . PHE A 1 404 ? -27.122 -2.933 20.870 1.00 95.06 404 PHE A O 1
ATOM 3073 N N . ASP A 1 405 ? -26.746 -5.143 20.948 1.00 93.88 405 ASP A N 1
ATOM 3074 C CA . ASP A 1 405 ? -25.531 -5.102 20.151 1.00 93.88 405 ASP A CA 1
ATOM 3075 C C . ASP A 1 405 ? -25.472 -6.243 19.140 1.00 93.88 405 ASP A C 1
ATOM 3077 O O . ASP A 1 405 ? -26.193 -7.241 19.245 1.00 93.88 405 ASP A O 1
ATOM 3081 N N . ARG A 1 406 ? -24.605 -6.088 18.139 1.00 91.38 406 ARG A N 1
ATOM 3082 C CA . ARG A 1 406 ? -24.195 -7.195 17.277 1.00 91.38 406 ARG A CA 1
ATOM 3083 C C . ARG A 1 406 ? -22.813 -6.963 16.694 1.00 91.38 406 ARG A C 1
ATOM 3085 O O . ARG A 1 406 ? -22.398 -5.834 16.447 1.00 91.38 406 ARG A O 1
ATOM 3092 N N . TYR A 1 407 ? -22.142 -8.055 16.351 1.00 89.12 407 TYR A N 1
ATOM 3093 C CA . TYR A 1 407 ? -20.987 -8.005 15.465 1.00 89.12 407 TYR A CA 1
ATOM 3094 C C . TYR A 1 407 ? -21.394 -8.367 14.035 1.00 89.12 407 TYR A C 1
ATOM 3096 O O . TYR A 1 407 ? -21.703 -9.521 13.731 1.00 89.12 407 TYR A O 1
ATOM 3104 N N . ASN A 1 408 ? -21.363 -7.385 13.134 1.00 87.38 408 ASN A N 1
ATOM 3105 C CA . ASN A 1 408 ? -21.563 -7.610 11.709 1.00 87.38 408 ASN A CA 1
ATOM 3106 C C . ASN A 1 408 ? -20.245 -8.098 11.090 1.00 87.38 408 ASN A C 1
ATOM 3108 O O . ASN A 1 408 ? -19.437 -7.305 10.605 1.00 87.38 408 ASN A O 1
ATOM 3112 N N . ALA A 1 409 ? -20.010 -9.413 11.120 1.00 80.56 409 ALA A N 1
ATOM 3113 C CA . ALA A 1 409 ? -18.761 -10.017 10.641 1.00 80.56 409 ALA A CA 1
ATOM 3114 C C . ALA A 1 409 ? -18.473 -9.722 9.159 1.00 80.56 409 ALA A C 1
ATOM 3116 O O . ALA A 1 409 ? -17.315 -9.584 8.763 1.00 80.56 409 ALA A O 1
ATOM 3117 N N . ARG A 1 410 ? -19.523 -9.574 8.340 1.00 79.06 410 ARG A N 1
ATOM 3118 C CA . ARG A 1 410 ? -19.390 -9.255 6.915 1.00 79.06 410 ARG A CA 1
ATOM 3119 C C . ARG A 1 410 ? -18.832 -7.848 6.720 1.00 79.06 410 ARG A C 1
ATOM 3121 O O . ARG A 1 410 ? -17.802 -7.679 6.065 1.00 79.06 410 ARG A O 1
ATOM 3128 N N . GLU A 1 411 ? -19.471 -6.852 7.328 1.00 82.19 411 GLU A N 1
ATOM 3129 C CA . GLU A 1 411 ? -18.998 -5.463 7.255 1.00 82.19 411 GLU A CA 1
ATOM 3130 C C . GLU A 1 411 ? -17.791 -5.197 8.174 1.00 82.19 411 GLU A C 1
ATOM 3132 O O . GLU A 1 411 ? -17.157 -4.145 8.075 1.00 82.19 411 GLU A O 1
ATOM 3137 N N . GLY A 1 412 ? -17.433 -6.161 9.027 1.00 86.44 412 GLY A N 1
ATOM 3138 C CA . GLY A 1 412 ? -16.293 -6.106 9.936 1.00 86.44 412 GLY A CA 1
ATOM 3139 C C . GLY A 1 412 ? -16.432 -4.990 10.955 1.00 86.44 412 GLY A C 1
ATOM 3140 O O . GLY A 1 412 ? -15.513 -4.194 11.098 1.00 86.44 412 GLY A O 1
ATOM 3141 N N . ARG A 1 413 ? -17.583 -4.879 11.618 1.00 90.38 413 ARG A N 1
ATOM 3142 C CA . ARG A 1 413 ? -17.823 -3.845 12.630 1.00 90.38 413 ARG A CA 1
ATOM 3143 C C . ARG A 1 413 ? -18.714 -4.356 13.750 1.00 90.38 413 ARG A C 1
ATOM 3145 O O . ARG A 1 413 ? -19.605 -5.171 13.518 1.00 90.38 413 ARG A O 1
ATOM 3152 N N . HIS A 1 414 ? -18.457 -3.876 14.956 1.00 93.19 414 HIS A N 1
ATOM 3153 C CA . HIS A 1 414 ? -19.398 -3.980 16.065 1.00 93.19 414 HIS A CA 1
ATOM 3154 C C . HIS A 1 414 ? -20.401 -2.826 15.983 1.00 93.19 414 HIS A C 1
ATOM 3156 O O . HIS A 1 414 ? -20.033 -1.739 15.542 1.00 93.19 414 HIS A O 1
ATOM 3162 N N . GLU A 1 415 ? -21.657 -3.079 16.332 1.00 93.12 415 GLU A N 1
ATOM 3163 C CA . GLU A 1 415 ? -22.758 -2.119 16.272 1.00 93.12 415 GLU A CA 1
ATOM 3164 C C . GLU A 1 415 ? -23.506 -2.129 17.614 1.00 93.12 415 GLU A C 1
ATOM 3166 O O . GLU A 1 415 ? -23.929 -3.191 18.077 1.00 93.12 415 GLU A O 1
ATOM 3171 N N . SER A 1 416 ? -23.692 -0.949 18.212 1.00 94.19 416 SER A N 1
ATOM 3172 C CA . SER A 1 416 ? -24.361 -0.745 19.504 1.00 94.19 416 SER A CA 1
ATOM 3173 C C . SER A 1 416 ? -25.635 0.084 19.344 1.00 94.19 416 SER A C 1
ATOM 3175 O O . SER A 1 416 ? -25.654 1.116 18.664 1.00 94.19 416 SER A O 1
ATOM 3177 N N . TYR A 1 417 ? -26.692 -0.320 20.046 1.00 96.31 417 TYR A N 1
ATOM 3178 C CA . TYR A 1 417 ? -28.013 0.298 19.997 1.00 96.31 417 TYR A CA 1
ATOM 3179 C C . TYR A 1 417 ? -28.644 0.417 21.386 1.00 96.31 417 TYR A C 1
ATOM 3181 O O . TYR A 1 417 ? -28.449 -0.426 22.265 1.00 96.31 417 TYR A O 1
ATOM 3189 N N . TYR A 1 418 ? -29.512 1.416 21.538 1.00 97.81 418 TYR A N 1
ATOM 3190 C CA . TYR A 1 418 ? -30.541 1.410 22.573 1.00 97.81 418 TYR A CA 1
ATOM 3191 C C . TYR A 1 418 ? -31.829 0.831 21.996 1.00 97.81 418 TYR A C 1
ATOM 3193 O O . TYR A 1 418 ? -32.382 1.388 21.046 1.00 97.81 418 TYR A O 1
ATOM 3201 N N . ARG A 1 419 ? -32.334 -0.257 22.583 1.00 97.44 419 ARG A N 1
ATOM 3202 C CA . ARG A 1 419 ? -33.627 -0.849 22.217 1.00 97.44 419 ARG A CA 1
ATOM 3203 C C . ARG A 1 419 ? -34.710 -0.416 23.196 1.00 97.44 419 ARG A C 1
ATOM 3205 O O . ARG A 1 419 ? -34.562 -0.569 24.409 1.00 97.44 419 ARG A O 1
ATOM 3212 N N . ALA A 1 420 ? -35.812 0.122 22.686 1.00 97.69 420 ALA A N 1
ATOM 3213 C CA . ALA A 1 420 ? -36.940 0.527 23.517 1.00 97.69 420 ALA A CA 1
ATOM 3214 C C . ALA A 1 420 ? -37.749 -0.688 24.004 1.00 97.69 420 ALA A C 1
ATOM 3216 O O . ALA A 1 420 ? -38.319 -1.431 23.213 1.00 97.69 420 ALA A O 1
ATOM 3217 N N . LYS A 1 421 ? -37.892 -0.861 25.320 1.00 97.44 421 LYS A N 1
ATOM 3218 C CA . LYS A 1 421 ? -38.649 -1.982 25.917 1.00 97.44 421 LYS A CA 1
ATOM 3219 C C . LYS A 1 421 ? -40.168 -1.817 25.810 1.00 97.44 421 LYS A C 1
ATOM 3221 O O . LYS A 1 421 ? -40.921 -2.780 25.946 1.00 97.44 421 LYS A O 1
ATOM 3226 N N . GLN A 1 422 ? -40.629 -0.584 25.608 1.00 96.69 422 GLN A N 1
ATOM 3227 C CA . GLN A 1 422 ? -42.040 -0.222 25.488 1.00 96.69 422 GLN A CA 1
ATOM 3228 C C . GLN A 1 422 ? -42.201 1.038 24.638 1.00 96.69 422 GLN A C 1
ATOM 3230 O O . GLN A 1 422 ? -41.327 1.906 24.657 1.00 96.69 422 GLN A O 1
ATOM 3235 N N . ALA A 1 423 ? -43.345 1.173 23.968 1.00 96.62 423 ALA A N 1
ATOM 3236 C CA . ALA A 1 423 ? -43.685 2.403 23.265 1.00 96.62 423 ALA A CA 1
ATOM 3237 C C . ALA A 1 423 ? -43.857 3.562 24.263 1.00 96.62 423 ALA A C 1
ATOM 3239 O O . ALA A 1 423 ? -44.490 3.403 25.314 1.00 96.62 423 ALA A O 1
ATOM 3240 N N . HIS A 1 424 ? -43.266 4.716 23.965 1.00 96.31 424 HIS A N 1
ATOM 3241 C CA . HIS A 1 424 ? -43.350 5.912 24.799 1.00 96.31 424 HIS A CA 1
ATOM 3242 C C . HIS A 1 424 ? -43.030 7.190 24.010 1.00 96.31 424 HIS A C 1
ATOM 3244 O O . HIS A 1 424 ? -42.609 7.157 22.858 1.00 96.31 424 HIS A O 1
ATOM 3250 N N . GLU A 1 425 ? -43.244 8.336 24.651 1.00 94.88 425 GLU A N 1
ATOM 3251 C CA . GLU A 1 425 ? -42.937 9.654 24.097 1.00 94.88 425 GLU A CA 1
ATOM 3252 C C . GLU A 1 425 ? -41.800 10.310 24.885 1.00 94.88 425 GLU A C 1
ATOM 3254 O O . GLU A 1 425 ? -41.809 10.284 26.120 1.00 94.88 425 GLU A O 1
ATOM 3259 N N . ILE A 1 426 ? -40.859 10.931 24.172 1.00 94.00 426 ILE A N 1
ATOM 3260 C CA . ILE A 1 426 ? -39.820 11.803 24.730 1.00 94.00 426 ILE A CA 1
ATOM 3261 C C . ILE A 1 426 ? -40.280 13.251 24.531 1.00 94.00 426 ILE A C 1
ATOM 3263 O O . ILE A 1 426 ? -40.530 13.692 23.405 1.00 94.00 426 ILE A O 1
ATOM 3267 N N . ARG A 1 427 ? -40.414 14.000 25.632 1.00 91.88 427 ARG A N 1
ATOM 3268 C CA . ARG A 1 427 ? -40.818 15.415 25.616 1.00 91.88 427 ARG A CA 1
ATOM 3269 C C . ARG A 1 427 ? -39.634 16.291 25.975 1.00 91.88 427 ARG A C 1
ATOM 3271 O O . ARG A 1 427 ? -39.139 16.235 27.094 1.00 91.88 427 ARG A O 1
ATOM 3278 N N . ILE A 1 428 ? -39.212 17.116 25.023 1.00 90.88 428 ILE A N 1
ATOM 3279 C CA . ILE A 1 428 ? -38.061 18.006 25.166 1.00 90.88 428 ILE A CA 1
ATOM 3280 C C . ILE A 1 428 ? -38.568 19.444 25.226 1.00 90.88 428 ILE A C 1
ATOM 3282 O O . ILE A 1 428 ? -39.346 19.874 24.373 1.00 90.88 428 ILE A O 1
ATOM 3286 N N . ALA A 1 429 ? -38.120 20.202 26.227 1.00 82.56 429 ALA A N 1
ATOM 3287 C CA . ALA A 1 429 ? -38.465 21.613 26.349 1.00 82.56 429 ALA A CA 1
ATOM 3288 C C . ALA A 1 429 ? -38.040 22.393 25.087 1.00 82.56 429 ALA A C 1
ATOM 3290 O O . ALA A 1 429 ? -36.874 22.353 24.692 1.00 82.56 429 ALA A O 1
ATOM 3291 N N . GLY A 1 430 ? -38.991 23.093 24.461 1.00 81.81 430 GLY A N 1
ATOM 3292 C CA . GLY A 1 430 ? -38.782 23.858 23.224 1.00 81.81 430 GLY A CA 1
ATOM 3293 C C . GLY A 1 430 ? -39.269 23.172 21.940 1.00 81.81 430 GLY A C 1
ATOM 3294 O O . GLY A 1 430 ? -39.428 23.856 20.934 1.00 81.81 430 GLY A O 1
ATOM 3295 N N . LEU A 1 431 ? -39.578 21.870 21.966 1.00 86.19 431 LEU A N 1
ATOM 3296 C CA . LEU A 1 431 ? -40.242 21.182 20.852 1.00 86.19 431 LEU A CA 1
ATOM 3297 C C . LEU A 1 431 ? -41.765 21.193 21.034 1.00 86.19 431 LEU A C 1
ATOM 3299 O O . LEU A 1 431 ? -42.269 20.960 22.132 1.00 86.19 431 LEU A O 1
ATOM 3303 N N . THR A 1 432 ? -42.505 21.458 19.954 1.00 82.81 432 THR A N 1
ATOM 3304 C CA . THR A 1 432 ? -43.980 21.485 19.963 1.00 82.81 432 THR A CA 1
ATOM 3305 C C . THR A 1 432 ? -44.608 20.094 19.919 1.00 82.81 432 THR A C 1
ATOM 3307 O O . THR A 1 432 ? -45.667 19.888 20.504 1.00 82.81 432 THR A O 1
ATOM 3310 N N . GLU A 1 433 ? -43.961 19.146 19.242 1.00 89.50 433 GLU A N 1
ATOM 3311 C CA . GLU A 1 433 ? -44.423 17.764 19.084 1.00 89.50 433 GLU A CA 1
ATOM 3312 C C . GLU A 1 433 ? -43.526 16.813 19.899 1.00 89.50 433 GLU A C 1
ATOM 3314 O O . GLU A 1 433 ? -42.299 16.961 19.865 1.00 89.50 433 GLU A O 1
ATOM 3319 N N . PRO A 1 434 ? -44.097 15.834 20.626 1.00 91.62 434 PRO A N 1
ATOM 3320 C CA . PRO A 1 434 ? -43.314 14.801 21.293 1.00 91.62 434 PRO A CA 1
ATOM 3321 C C . PRO A 1 434 ? -42.647 13.867 20.276 1.00 91.62 434 PRO A C 1
ATOM 3323 O O . PRO A 1 434 ? -43.235 13.515 19.252 1.00 91.62 434 PRO A O 1
ATOM 3326 N N . ILE A 1 435 ? -41.439 13.398 20.590 1.00 94.12 435 ILE A N 1
ATOM 3327 C CA . ILE A 1 435 ? -40.755 12.389 19.777 1.00 94.12 435 ILE A CA 1
ATOM 3328 C C . ILE A 1 435 ? -41.297 11.017 20.174 1.00 94.12 435 ILE A C 1
ATOM 3330 O O . ILE A 1 435 ? -41.184 10.608 21.332 1.00 94.12 435 ILE A O 1
ATOM 3334 N N . LYS A 1 436 ? -41.900 10.311 19.217 1.00 94.50 436 LYS A N 1
ATOM 3335 C CA . LYS A 1 436 ? -42.442 8.965 19.427 1.00 94.50 436 LYS A CA 1
ATOM 3336 C C . LYS A 1 436 ? -41.346 7.917 19.276 1.00 94.50 436 LYS A C 1
ATOM 3338 O O . LYS A 1 436 ? -40.597 7.948 18.295 1.00 94.50 436 LYS A O 1
ATOM 3343 N N . ILE A 1 437 ? -41.296 7.016 20.251 1.00 96.06 437 ILE A N 1
ATOM 3344 C CA . ILE A 1 437 ? -40.454 5.825 20.264 1.00 96.06 437 ILE A CA 1
ATOM 3345 C C . ILE A 1 437 ? -41.378 4.615 20.337 1.00 96.06 437 ILE A C 1
ATOM 3347 O O . ILE A 1 437 ? -42.147 4.474 21.293 1.00 96.06 437 ILE A O 1
ATOM 3351 N N . GLU A 1 438 ? -41.325 3.759 19.326 1.00 96.25 438 GLU A N 1
ATOM 3352 C CA . GLU A 1 438 ? -42.102 2.524 19.287 1.00 96.25 438 GLU A CA 1
ATOM 3353 C C . GLU A 1 438 ? -41.453 1.434 20.150 1.00 96.25 438 GLU A C 1
ATOM 3355 O O . GLU A 1 438 ? -40.275 1.495 20.504 1.00 96.25 438 GLU A O 1
ATOM 3360 N N . LYS A 1 439 ? -42.230 0.411 20.520 1.00 96.44 439 LYS A N 1
ATOM 3361 C CA . LYS A 1 439 ? -41.664 -0.765 21.191 1.00 96.44 439 LYS A CA 1
ATOM 3362 C C . LYS A 1 439 ? -40.691 -1.471 20.237 1.00 96.44 439 LYS A C 1
ATOM 3364 O O . LYS A 1 439 ? -40.999 -1.622 19.060 1.00 96.44 439 LYS A O 1
ATOM 3369 N N . ASP A 1 440 ? -39.559 -1.920 20.771 1.00 95.12 440 ASP A N 1
ATOM 3370 C CA . ASP A 1 440 ? -38.471 -2.605 20.070 1.00 95.12 440 ASP A CA 1
ATOM 3371 C C . ASP A 1 440 ? -37.733 -1.719 19.042 1.00 95.12 440 ASP A C 1
ATOM 3373 O O . ASP A 1 440 ? -36.836 -2.195 18.350 1.00 95.12 440 ASP A O 1
ATOM 3377 N N . GLU A 1 441 ? -38.048 -0.416 18.979 1.00 96.12 441 GLU A N 1
ATOM 3378 C CA . GLU A 1 441 ? -37.332 0.540 18.133 1.00 96.12 441 GLU A CA 1
ATOM 3379 C C . GLU A 1 441 ? -35.871 0.680 18.582 1.00 96.12 441 GLU A C 1
ATOM 3381 O O . GLU A 1 441 ? -35.582 0.814 19.778 1.00 96.12 441 GLU A O 1
ATOM 3386 N N . LEU A 1 442 ? -34.959 0.665 17.605 1.00 97.00 442 LEU A N 1
ATOM 3387 C CA . LEU A 1 442 ? -33.527 0.844 17.807 1.00 97.00 442 LEU A CA 1
ATOM 3388 C C . LEU A 1 442 ? -33.116 2.302 17.589 1.00 97.00 442 LEU A C 1
ATOM 3390 O O . LEU A 1 442 ? -33.435 2.917 16.567 1.00 97.00 442 LEU A O 1
ATOM 3394 N N . ILE A 1 443 ? -32.339 2.824 18.534 1.00 96.69 443 ILE A N 1
ATOM 3395 C CA . ILE A 1 443 ? -31.595 4.076 18.401 1.00 96.69 443 ILE A CA 1
ATOM 3396 C C . ILE A 1 443 ? -30.122 3.698 18.275 1.00 96.69 443 ILE A C 1
ATOM 3398 O O . ILE A 1 443 ? -29.553 3.133 19.208 1.00 96.69 443 ILE A O 1
ATOM 3402 N N . HIS A 1 444 ? -29.515 3.976 17.124 1.00 95.25 444 HIS A N 1
ATOM 3403 C CA . HIS A 1 444 ? -28.103 3.673 16.902 1.00 95.25 444 HIS A CA 1
ATOM 3404 C C . HIS A 1 444 ? -27.223 4.575 17.764 1.00 95.25 444 HIS A C 1
ATOM 3406 O O . HIS A 1 444 ? -27.390 5.798 17.770 1.00 95.25 444 HIS A O 1
ATOM 3412 N N . MET A 1 445 ? -26.278 3.953 18.461 1.00 91.62 445 MET A N 1
ATOM 3413 C CA . MET A 1 445 ? -25.358 4.626 19.366 1.00 91.62 445 MET A CA 1
ATOM 3414 C C . MET A 1 445 ? -23.984 4.775 18.718 1.00 91.62 445 MET A C 1
ATOM 3416 O O . MET A 1 445 ? -23.541 5.882 18.428 1.00 91.62 445 MET A O 1
ATOM 3420 N N . GLU A 1 446 ? -23.327 3.659 18.430 1.00 89.19 446 GLU A N 1
ATOM 3421 C CA . GLU A 1 446 ? -21.978 3.651 17.876 1.00 89.19 446 GLU A CA 1
ATOM 3422 C C . GLU A 1 446 ? -21.753 2.437 16.980 1.00 89.19 446 GLU A C 1
ATOM 3424 O O . GLU A 1 446 ? -22.412 1.404 17.120 1.00 89.19 446 GLU A O 1
ATOM 3429 N N . ALA A 1 447 ? -20.780 2.574 16.084 1.00 90.44 447 ALA A N 1
ATOM 3430 C CA . ALA A 1 447 ? -20.215 1.468 15.339 1.00 90.44 447 ALA A CA 1
ATOM 3431 C C . ALA A 1 447 ? -18.694 1.488 15.508 1.00 90.44 447 ALA A C 1
ATOM 3433 O O . ALA A 1 447 ? -18.072 2.539 15.359 1.00 90.44 447 ALA A O 1
ATOM 3434 N N . SER A 1 448 ? -18.105 0.326 15.783 1.00 92.56 448 SER A N 1
ATOM 3435 C CA . SER A 1 448 ? -16.656 0.149 15.873 1.00 92.56 448 SER A CA 1
ATOM 3436 C C . SER A 1 448 ? -16.163 -0.743 14.737 1.00 92.56 448 SER A C 1
ATOM 3438 O O . SER A 1 448 ? -16.245 -1.975 14.790 1.00 92.56 448 SER A O 1
ATOM 3440 N N . TYR A 1 449 ? -15.664 -0.104 13.684 1.00 92.25 449 TYR 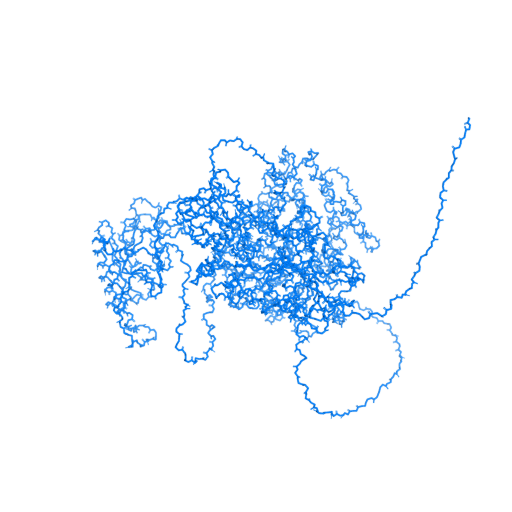A N 1
ATOM 3441 C CA . TYR A 1 449 ? -15.089 -0.725 12.502 1.00 92.25 449 TYR A CA 1
ATOM 3442 C C . TYR A 1 449 ? -13.738 -1.365 12.798 1.00 92.25 449 TYR A C 1
ATOM 3444 O O . TYR A 1 449 ? -12.858 -0.788 13.437 1.00 92.25 449 TYR A O 1
ATOM 3452 N N . LYS A 1 450 ? -13.589 -2.576 12.273 1.00 91.44 450 LYS A N 1
ATOM 3453 C CA . LYS A 1 450 ? -12.398 -3.412 12.324 1.00 91.44 450 LYS A CA 1
ATOM 3454 C C . LYS A 1 450 ? -11.836 -3.524 10.914 1.00 91.44 450 LYS A C 1
ATOM 3456 O O . LYS A 1 450 ? -12.596 -3.613 9.944 1.00 91.44 450 LYS A O 1
ATOM 3461 N N . PHE A 1 451 ? -10.516 -3.533 10.788 1.00 89.62 451 PHE A N 1
ATOM 3462 C CA . PHE A 1 451 ? -9.866 -3.500 9.479 1.00 89.62 451 PHE A CA 1
ATOM 3463 C C . PHE A 1 451 ? -9.083 -4.787 9.231 1.00 89.62 451 PHE A C 1
ATOM 3465 O O . PHE A 1 451 ? -8.300 -5.222 10.074 1.00 89.62 451 PHE A O 1
ATOM 3472 N N . GLY A 1 452 ? -9.288 -5.397 8.065 1.00 85.75 452 GLY A N 1
ATOM 3473 C CA . GLY A 1 452 ? -8.330 -6.361 7.521 1.00 85.75 452 GLY A CA 1
ATOM 3474 C C . GLY A 1 452 ? -7.042 -5.658 7.074 1.00 85.75 452 GLY A C 1
ATOM 3475 O O . GLY A 1 452 ? -7.021 -4.440 6.873 1.00 85.75 452 GLY A O 1
ATOM 3476 N N . GLU A 1 453 ? -5.969 -6.415 6.856 1.00 84.88 453 GLU A N 1
ATOM 3477 C CA . GLU A 1 453 ? -4.691 -5.902 6.351 1.00 84.88 453 GLU A CA 1
ATOM 3478 C C . GLU A 1 453 ? -4.887 -5.186 5.009 1.00 84.88 453 GLU A C 1
ATOM 3480 O O . GLU A 1 453 ? -4.409 -4.068 4.812 1.00 84.88 453 GLU A O 1
ATOM 3485 N N . ARG A 1 454 ? -5.672 -5.784 4.103 1.00 81.50 454 ARG A N 1
ATOM 3486 C CA . ARG A 1 454 ? -6.009 -5.165 2.813 1.00 81.50 454 ARG A CA 1
ATOM 3487 C C . ARG A 1 454 ? -6.709 -3.821 2.984 1.00 81.50 454 ARG A C 1
ATOM 3489 O O . ARG A 1 454 ? -6.391 -2.867 2.279 1.00 81.50 454 ARG A O 1
ATOM 3496 N N . GLU A 1 455 ? -7.682 -3.759 3.889 1.00 83.44 455 GLU A N 1
ATOM 3497 C CA . GLU A 1 455 ? -8.484 -2.556 4.118 1.00 83.44 455 GLU A CA 1
ATOM 3498 C C . GLU A 1 455 ? -7.618 -1.429 4.688 1.00 83.44 455 GLU A C 1
ATOM 3500 O O . GLU A 1 455 ? -7.718 -0.298 4.217 1.00 83.44 455 GLU A O 1
ATOM 3505 N N . ALA A 1 456 ? -6.719 -1.743 5.627 1.00 89.06 456 ALA A N 1
ATOM 3506 C CA . ALA A 1 456 ? -5.765 -0.783 6.178 1.00 89.06 456 ALA A CA 1
ATOM 3507 C C . ALA A 1 456 ? -4.769 -0.274 5.117 1.00 89.06 456 ALA A C 1
ATOM 3509 O O . ALA A 1 456 ? -4.527 0.927 5.015 1.00 89.06 456 ALA A O 1
ATOM 3510 N N . LEU A 1 457 ? -4.228 -1.154 4.268 1.00 87.94 457 LEU A N 1
ATOM 3511 C CA . LEU A 1 457 ? -3.320 -0.740 3.190 1.00 87.94 457 LEU A CA 1
ATOM 3512 C C . LEU A 1 457 ? -4.019 0.140 2.142 1.00 87.94 457 LEU A C 1
ATOM 3514 O O . LEU A 1 457 ? -3.441 1.132 1.701 1.00 87.94 457 LEU A O 1
ATOM 3518 N N . ASN A 1 458 ? -5.264 -0.183 1.773 1.00 82.69 458 ASN A N 1
ATOM 3519 C CA . ASN A 1 458 ? -6.078 0.645 0.876 1.00 82.69 458 ASN A CA 1
ATOM 3520 C C . ASN A 1 458 ? -6.355 2.030 1.479 1.00 82.69 458 ASN A C 1
ATOM 3522 O O . ASN A 1 458 ? -6.329 3.036 0.771 1.00 82.69 458 ASN A O 1
ATOM 3526 N N . LEU A 1 459 ? -6.625 2.073 2.785 1.00 86.94 459 LEU A N 1
ATOM 3527 C CA . LEU A 1 459 ? -6.888 3.296 3.534 1.00 86.94 459 LEU A CA 1
ATOM 3528 C C . LEU A 1 459 ? -5.688 4.254 3.486 1.00 86.94 459 LEU A C 1
ATOM 3530 O O . LEU A 1 459 ? -5.854 5.432 3.170 1.00 86.94 459 LEU A O 1
ATOM 3534 N N . PHE A 1 460 ? -4.478 3.749 3.747 1.00 91.06 460 PHE A N 1
ATOM 3535 C CA . PHE A 1 460 ? -3.258 4.561 3.699 1.00 91.06 460 PHE A CA 1
ATOM 3536 C C . PHE A 1 460 ? -2.900 5.002 2.277 1.00 91.06 460 PHE A C 1
ATOM 3538 O O . PHE A 1 460 ? -2.538 6.161 2.077 1.00 91.06 460 PHE A O 1
ATOM 3545 N N . ASP A 1 461 ? -3.067 4.119 1.289 1.00 86.94 461 ASP A N 1
ATOM 3546 C CA . ASP A 1 461 ? -2.856 4.446 -0.126 1.00 86.94 461 ASP A CA 1
ATOM 3547 C C . ASP A 1 461 ? -3.775 5.586 -0.589 1.00 86.94 461 ASP A C 1
ATOM 3549 O O . ASP A 1 461 ? -3.316 6.581 -1.149 1.00 86.94 461 ASP A O 1
ATOM 3553 N N . TYR A 1 462 ? -5.070 5.504 -0.264 1.00 84.38 462 TYR A N 1
ATOM 3554 C CA . TYR A 1 462 ? -6.022 6.573 -0.567 1.00 84.38 462 TYR A CA 1
ATOM 3555 C C . TYR A 1 462 ? -5.641 7.902 0.099 1.00 84.38 462 TYR A C 1
ATOM 3557 O O . TYR A 1 462 ? -5.756 8.968 -0.512 1.00 84.38 462 TYR A O 1
ATOM 3565 N N . ALA A 1 463 ? -5.155 7.842 1.342 1.00 88.00 463 ALA A N 1
ATOM 3566 C CA . ALA A 1 463 ? -4.705 9.013 2.085 1.00 88.00 463 ALA A CA 1
ATOM 3567 C C . ALA A 1 463 ? -3.393 9.622 1.553 1.00 88.00 463 ALA A C 1
ATOM 3569 O O . ALA A 1 463 ? -3.011 10.711 1.983 1.00 88.00 463 ALA A O 1
ATOM 3570 N N . GLY A 1 464 ? -2.709 8.958 0.615 1.00 89.88 464 GLY A N 1
ATOM 3571 C CA . GLY A 1 464 ? -1.395 9.374 0.132 1.00 89.88 464 GLY A CA 1
ATOM 3572 C C . GLY A 1 464 ? -0.285 9.171 1.164 1.00 89.88 464 GLY A C 1
ATOM 3573 O O . GLY A 1 464 ? 0.702 9.907 1.152 1.00 89.88 464 GLY A O 1
ATOM 3574 N N . LEU A 1 465 ? -0.461 8.212 2.075 1.00 93.75 465 LEU A N 1
ATOM 3575 C CA . LEU A 1 465 ? 0.469 7.889 3.153 1.00 93.75 465 LEU A CA 1
ATOM 3576 C C . LEU A 1 465 ? 1.232 6.601 2.824 1.00 93.75 465 LEU A C 1
ATOM 3578 O O . LEU A 1 465 ? 0.656 5.607 2.381 1.00 93.75 465 LEU A O 1
ATOM 3582 N N . ARG A 1 466 ? 2.546 6.601 3.068 1.00 93.94 466 ARG A N 1
ATOM 3583 C CA . ARG A 1 466 ? 3.400 5.419 2.892 1.00 93.94 466 ARG A CA 1
ATOM 3584 C C . ARG A 1 466 ? 3.544 4.688 4.220 1.00 93.94 466 ARG A C 1
ATOM 3586 O O . ARG A 1 466 ? 3.901 5.301 5.221 1.00 93.94 466 ARG A O 1
ATOM 3593 N N . VAL A 1 467 ? 3.319 3.377 4.227 1.00 94.25 467 VAL A N 1
ATOM 3594 C CA . VAL A 1 467 ? 3.588 2.535 5.400 1.00 94.25 467 VAL A CA 1
ATOM 3595 C C . VAL A 1 467 ? 5.093 2.335 5.553 1.00 94.25 467 VAL A C 1
ATOM 3597 O O . VAL A 1 467 ? 5.748 1.860 4.628 1.00 94.25 467 VAL A O 1
ATOM 3600 N N . ILE A 1 468 ? 5.630 2.673 6.725 1.00 92.19 468 ILE A N 1
ATOM 3601 C CA . ILE A 1 468 ? 7.037 2.446 7.081 1.00 92.19 468 ILE A CA 1
ATOM 3602 C C . ILE A 1 468 ? 7.179 1.135 7.849 1.00 92.19 468 ILE A C 1
ATOM 3604 O O . ILE A 1 468 ? 8.085 0.345 7.589 1.00 92.19 468 ILE A O 1
ATOM 3608 N N . HIS A 1 469 ? 6.312 0.934 8.842 1.00 90.75 469 HIS A N 1
ATOM 3609 C CA . HIS A 1 469 ? 6.383 -0.203 9.746 1.00 90.75 469 HIS A CA 1
ATOM 3610 C C . HIS A 1 469 ? 5.026 -0.476 10.397 1.00 90.75 469 HIS A C 1
ATOM 3612 O O . HIS A 1 469 ? 4.141 0.380 10.395 1.00 90.75 469 HIS A O 1
ATOM 3618 N N . HIS A 1 470 ? 4.871 -1.660 10.980 1.00 93.19 470 HIS A N 1
ATOM 3619 C CA . HIS A 1 470 ? 3.805 -1.927 11.936 1.00 93.19 470 HIS A CA 1
ATOM 3620 C C . HIS A 1 470 ? 4.249 -2.960 12.959 1.00 93.19 470 HIS A C 1
ATOM 3622 O O . HIS A 1 470 ? 5.006 -3.874 12.627 1.00 93.19 470 HIS A O 1
ATOM 3628 N N . TRP A 1 471 ? 3.697 -2.831 14.158 1.00 93.44 471 TRP A N 1
ATOM 3629 C CA . TRP A 1 471 ? 3.856 -3.768 15.261 1.00 93.44 471 TRP A CA 1
ATOM 3630 C C . TRP A 1 471 ? 2.510 -4.403 15.576 1.00 93.44 471 TRP A C 1
ATOM 3632 O O . TRP A 1 471 ? 1.469 -3.750 15.454 1.00 93.44 471 TRP A O 1
ATOM 3642 N N . SER A 1 472 ? 2.544 -5.663 15.987 1.00 92.19 472 SER A N 1
ATOM 3643 C CA . SER A 1 472 ? 1.363 -6.452 16.324 1.00 92.19 472 SER A CA 1
ATOM 3644 C C . SER A 1 472 ? 1.515 -7.019 17.720 1.00 92.19 472 SER A C 1
ATOM 3646 O O . SER A 1 472 ? 2.628 -7.310 18.154 1.00 92.19 472 SER A O 1
ATOM 3648 N N . ASP A 1 473 ? 0.403 -7.183 18.424 1.00 93.19 473 ASP A N 1
ATOM 3649 C CA . ASP A 1 473 ? 0.415 -7.846 19.721 1.00 93.19 473 ASP A CA 1
ATOM 3650 C C . ASP A 1 473 ? 0.732 -9.346 19.563 1.00 93.19 473 ASP A C 1
ATOM 3652 O O . ASP A 1 473 ? 0.640 -9.913 18.470 1.00 93.19 473 ASP A O 1
ATOM 3656 N N . HIS A 1 474 ? 1.058 -10.028 20.664 1.00 89.31 474 HIS A N 1
ATOM 3657 C CA . HIS A 1 474 ? 1.463 -11.443 20.624 1.00 89.31 474 HIS A CA 1
ATOM 3658 C C . HIS A 1 474 ? 0.383 -12.389 20.075 1.00 89.31 474 HIS A C 1
ATOM 3660 O O . HIS A 1 474 ? 0.691 -13.524 19.708 1.00 89.31 474 HIS A O 1
ATOM 3666 N N . THR A 1 475 ? -0.878 -11.950 20.038 1.00 87.00 475 THR A N 1
ATOM 3667 C CA . THR A 1 475 ? -2.005 -12.726 19.509 1.00 87.00 475 THR A CA 1
ATOM 3668 C C . THR A 1 475 ? -2.432 -12.306 18.103 1.00 87.00 475 THR A C 1
ATOM 3670 O O . THR A 1 475 ? -3.365 -12.901 17.568 1.00 87.00 475 THR A O 1
ATOM 3673 N N . ASP A 1 476 ? -1.726 -11.352 17.484 1.00 86.19 476 ASP A N 1
ATOM 3674 C CA . ASP A 1 476 ? -1.948 -10.887 16.109 1.00 86.19 476 ASP A CA 1
ATOM 3675 C C . ASP A 1 476 ? -3.370 -10.319 15.880 1.00 86.19 476 ASP A C 1
ATOM 3677 O O . ASP A 1 476 ? -3.928 -10.437 14.787 1.00 86.19 476 ASP A O 1
ATOM 3681 N N . ARG A 1 477 ? -3.963 -9.715 16.924 1.00 88.94 477 ARG A N 1
ATOM 3682 C CA . ARG A 1 477 ? -5.332 -9.159 16.958 1.00 88.94 477 ARG A CA 1
ATOM 3683 C C . ARG A 1 477 ? -5.389 -7.646 16.759 1.00 88.94 477 ARG A C 1
ATOM 3685 O O . ARG A 1 477 ? -6.436 -7.111 16.400 1.00 88.94 477 ARG A O 1
ATOM 3692 N N . TYR A 1 478 ? -4.290 -6.946 17.003 1.00 94.00 478 TYR A N 1
ATOM 3693 C CA . TYR A 1 478 ? -4.230 -5.491 17.022 1.00 94.00 478 TYR A CA 1
ATOM 3694 C C . TYR A 1 478 ? -2.920 -5.007 16.404 1.00 94.00 478 TYR A C 1
ATOM 3696 O O . TYR A 1 478 ? -1.877 -5.633 16.589 1.00 94.00 478 TYR A O 1
ATOM 3704 N N . ASN A 1 479 ? -2.965 -3.888 15.677 1.00 94.94 479 ASN A N 1
ATOM 3705 C CA . ASN A 1 479 ? -1.787 -3.290 15.053 1.00 94.94 479 ASN A CA 1
ATOM 3706 C C . ASN A 1 479 ? -1.589 -1.834 15.454 1.00 94.94 479 ASN A C 1
ATOM 3708 O O . ASN A 1 479 ? -2.539 -1.056 15.502 1.00 94.94 479 ASN A O 1
ATOM 3712 N N . ILE A 1 480 ? -0.326 -1.444 15.606 1.00 97.19 480 ILE A N 1
ATOM 3713 C CA . ILE A 1 480 ? 0.098 -0.045 15.557 1.00 97.19 480 ILE A CA 1
ATOM 3714 C C . ILE A 1 480 ? 0.897 0.152 14.269 1.00 97.19 480 ILE A C 1
ATOM 3716 O O . ILE A 1 480 ? 1.924 -0.491 14.067 1.00 97.19 480 ILE A O 1
ATOM 3720 N N . TRP A 1 481 ? 0.421 1.033 13.394 1.00 97.38 481 TRP A N 1
ATOM 3721 C CA . TRP A 1 481 ? 1.026 1.349 12.103 1.00 97.38 481 TRP A CA 1
ATOM 3722 C C . TRP A 1 481 ? 1.804 2.658 12.183 1.00 97.38 481 TRP A C 1
ATOM 3724 O O . TRP A 1 481 ? 1.268 3.669 12.630 1.00 97.38 481 TRP A O 1
ATOM 3734 N N . LEU A 1 482 ? 3.044 2.655 11.698 1.00 96.94 482 LEU A N 1
ATOM 3735 C CA . LEU A 1 482 ? 3.817 3.864 11.436 1.00 96.94 482 LEU A CA 1
ATOM 3736 C C . LEU A 1 482 ? 3.741 4.187 9.946 1.00 96.94 482 LEU A C 1
ATOM 3738 O O . LEU A 1 482 ? 4.233 3.424 9.107 1.00 96.94 482 LEU A O 1
ATOM 3742 N N . VAL A 1 483 ? 3.158 5.337 9.628 1.00 97.19 483 VAL A N 1
ATOM 3743 C CA . VAL A 1 483 ? 3.046 5.853 8.262 1.00 97.19 483 VAL A CA 1
ATOM 3744 C C . VAL A 1 483 ? 3.741 7.208 8.139 1.00 97.19 483 VAL A C 1
ATOM 3746 O O . VAL A 1 483 ? 3.899 7.922 9.126 1.00 97.19 483 VAL A O 1
ATOM 3749 N N . GLU A 1 484 ? 4.168 7.575 6.935 1.00 95.75 484 GLU A N 1
ATOM 3750 C CA . GLU A 1 484 ? 4.722 8.899 6.628 1.00 95.75 484 GLU A CA 1
ATOM 3751 C C . GLU A 1 484 ? 3.993 9.567 5.471 1.00 95.75 484 GLU A C 1
ATOM 3753 O O . GLU A 1 484 ? 3.420 8.895 4.609 1.00 95.75 484 GLU A O 1
ATOM 3758 N N . LYS A 1 485 ? 4.076 10.899 5.424 1.00 95.75 485 LYS A N 1
ATOM 3759 C CA . LYS A 1 485 ? 3.794 11.661 4.208 1.00 95.75 485 LYS A CA 1
ATOM 3760 C C . LYS A 1 485 ? 5.051 11.665 3.331 1.00 95.75 485 LYS A C 1
ATOM 3762 O O . LYS A 1 485 ? 6.009 12.357 3.677 1.00 95.75 485 LYS A O 1
ATOM 3767 N N . PRO A 1 486 ? 5.080 10.929 2.209 1.00 94.50 486 PRO A N 1
ATOM 3768 C CA . PRO A 1 486 ? 6.227 10.947 1.311 1.00 94.50 486 PRO A CA 1
ATOM 3769 C C . PRO A 1 486 ? 6.270 12.244 0.483 1.00 94.50 486 PRO A C 1
ATOM 3771 O O . PRO A 1 486 ? 5.265 12.947 0.344 1.00 94.50 486 PRO A O 1
ATOM 3774 N N . SER A 1 487 ? 7.425 12.545 -0.120 1.00 91.94 487 SER A N 1
ATOM 3775 C CA . SER A 1 487 ? 7.580 13.671 -1.064 1.00 91.94 487 SER A CA 1
ATOM 3776 C C . SER A 1 487 ? 6.682 13.549 -2.302 1.00 91.94 487 SER A C 1
ATOM 3778 O O . SER A 1 487 ? 6.271 14.557 -2.870 1.00 91.94 487 SER A O 1
ATOM 3780 N N . PHE A 1 488 ? 6.366 12.319 -2.707 1.00 94.38 488 PHE A N 1
ATOM 3781 C CA . PHE A 1 488 ? 5.428 11.976 -3.774 1.00 94.38 488 PHE A CA 1
ATOM 3782 C C . PHE A 1 488 ? 4.800 10.607 -3.476 1.00 94.38 488 PHE A C 1
ATOM 3784 O O . PHE A 1 488 ? 5.375 9.807 -2.738 1.00 94.38 488 PHE A O 1
ATOM 3791 N N . HIS A 1 489 ? 3.633 10.316 -4.053 1.00 91.88 489 HIS A N 1
ATOM 3792 C CA . HIS A 1 489 ? 2.944 9.042 -3.843 1.00 91.88 489 HIS A CA 1
ATOM 3793 C C . HIS A 1 489 ? 2.227 8.578 -5.114 1.00 91.88 489 HIS A C 1
ATOM 3795 O O . HIS A 1 489 ? 1.324 9.259 -5.605 1.00 91.88 489 HIS A O 1
ATOM 3801 N N . PHE A 1 490 ? 2.607 7.402 -5.615 1.00 89.00 490 PHE A N 1
ATOM 3802 C CA . PHE A 1 490 ? 1.881 6.712 -6.676 1.00 89.00 490 PHE A CA 1
ATOM 3803 C C . PHE A 1 490 ? 0.746 5.892 -6.061 1.00 89.00 490 PHE A C 1
ATOM 3805 O O . PHE A 1 490 ? 0.990 4.827 -5.500 1.00 89.00 490 PHE A O 1
ATOM 3812 N N . SER A 1 491 ? -0.482 6.403 -6.154 1.00 78.75 491 SER A N 1
ATOM 3813 C CA . SER A 1 491 ? -1.658 5.721 -5.607 1.00 78.75 491 SER A CA 1
ATOM 3814 C C . SER A 1 491 ? -2.130 4.592 -6.523 1.00 78.75 491 SER A C 1
ATOM 3816 O O . SER A 1 491 ? -2.082 4.702 -7.749 1.00 78.75 491 SER A O 1
ATOM 3818 N N . ASN A 1 492 ? -2.649 3.534 -5.907 1.00 71.31 492 ASN A N 1
ATOM 3819 C CA . ASN A 1 492 ? -3.385 2.463 -6.574 1.00 71.31 492 ASN A CA 1
ATOM 3820 C C . ASN A 1 492 ? -4.873 2.803 -6.760 1.00 71.31 492 ASN A C 1
ATOM 3822 O O . ASN A 1 492 ? -5.588 2.109 -7.484 1.00 71.31 492 ASN A O 1
ATOM 3826 N N . SER A 1 493 ? -5.361 3.859 -6.106 1.00 62.97 493 SER A N 1
ATOM 3827 C CA . SER A 1 493 ? -6.754 4.283 -6.172 1.00 62.97 493 SER A CA 1
ATOM 3828 C C . SER A 1 493 ? -7.015 5.227 -7.334 1.00 62.97 493 SER A C 1
ATOM 3830 O O . SER A 1 493 ? -6.392 6.279 -7.467 1.00 62.97 493 SER A O 1
ATOM 3832 N N . ALA A 1 494 ? -8.027 4.898 -8.141 1.00 53.31 494 ALA A N 1
ATOM 3833 C CA . ALA A 1 494 ? -8.540 5.814 -9.156 1.00 53.31 494 ALA A CA 1
ATOM 3834 C C . ALA A 1 494 ? -9.383 6.962 -8.556 1.00 53.31 494 ALA A C 1
ATOM 3836 O O . ALA A 1 494 ? -9.833 7.836 -9.301 1.00 53.31 494 ALA A O 1
ATOM 3837 N N . ALA A 1 495 ? -9.652 6.965 -7.241 1.00 50.47 495 ALA A N 1
ATOM 3838 C CA . ALA A 1 495 ? -10.429 8.001 -6.567 1.00 50.47 495 ALA A CA 1
ATOM 3839 C C . ALA A 1 495 ? -9.570 9.233 -6.254 1.00 50.47 495 ALA A C 1
ATOM 3841 O O . ALA A 1 495 ? -8.469 9.141 -5.711 1.00 50.47 495 ALA A O 1
ATOM 3842 N N . GLU A 1 496 ? -10.101 10.415 -6.560 1.00 54.41 496 GLU A N 1
ATOM 3843 C CA . GLU A 1 496 ? -9.481 11.661 -6.136 1.00 54.41 496 GLU A CA 1
ATOM 3844 C C . GLU A 1 496 ? -9.966 12.043 -4.735 1.00 54.41 496 GLU A C 1
ATOM 3846 O O . GLU A 1 496 ? -11.174 12.187 -4.546 1.00 54.41 496 GLU A O 1
ATOM 3851 N N . PRO A 1 497 ? -9.057 12.342 -3.788 1.00 51.09 497 PRO A N 1
ATOM 3852 C CA . PRO A 1 497 ? -9.423 12.869 -2.474 1.00 51.09 497 PRO A CA 1
ATOM 3853 C C . PRO A 1 497 ? -10.129 14.237 -2.513 1.00 51.09 497 PRO A C 1
ATOM 3855 O O . PRO A 1 497 ? -10.500 14.748 -1.463 1.00 51.09 497 PRO A O 1
ATOM 3858 N N . VAL A 1 498 ? -10.226 14.878 -3.689 1.00 42.59 498 VAL A N 1
ATOM 3859 C CA . VAL A 1 498 ? -10.660 16.278 -3.863 1.00 42.59 498 VAL A CA 1
ATOM 3860 C C . VAL A 1 498 ? -11.988 16.404 -4.627 1.00 42.59 498 VAL A C 1
ATOM 3862 O O . VAL A 1 498 ? -12.715 17.369 -4.414 1.00 42.59 498 VAL A O 1
ATOM 3865 N N . SER A 1 499 ? -12.385 15.424 -5.447 1.00 38.44 499 SER A N 1
ATOM 3866 C CA . SER A 1 499 ? -13.544 15.560 -6.356 1.00 38.44 499 SER A CA 1
ATOM 3867 C C . SER A 1 499 ? -14.928 15.356 -5.708 1.00 38.44 499 SER A C 1
ATOM 3869 O O . SER A 1 499 ? -15.885 14.998 -6.387 1.00 38.44 499 SER A O 1
ATOM 3871 N N . LEU A 1 500 ? -15.079 15.616 -4.405 1.00 37.44 500 LEU A N 1
ATOM 3872 C CA . LEU A 1 500 ? -16.394 15.650 -3.743 1.00 37.44 500 LEU A CA 1
ATOM 3873 C C . LEU A 1 500 ? -16.647 16.920 -2.913 1.00 37.44 500 LEU A C 1
ATOM 3875 O O . LEU A 1 500 ? -17.743 17.079 -2.379 1.00 37.44 500 LEU A O 1
ATOM 3879 N N . SER A 1 501 ? -15.696 17.862 -2.841 1.00 31.14 501 SER A N 1
ATOM 3880 C CA . SER A 1 501 ? -15.891 19.117 -2.094 1.00 31.14 501 SER A CA 1
ATOM 3881 C C . SER A 1 501 ? -16.585 20.233 -2.890 1.00 31.14 501 SER A C 1
ATOM 3883 O O . SER A 1 501 ? -16.892 21.277 -2.322 1.00 31.14 501 SER A O 1
ATOM 3885 N N . VAL A 1 502 ? -16.914 20.024 -4.173 1.00 29.61 502 VAL A N 1
ATOM 3886 C CA . VAL A 1 502 ? -17.675 20.991 -4.992 1.00 29.61 502 VAL A CA 1
ATOM 3887 C C . VAL A 1 502 ? -18.746 20.279 -5.821 1.00 29.61 502 VAL A C 1
ATOM 3889 O O . VAL A 1 502 ? -18.705 20.229 -7.044 1.00 29.61 502 VAL A O 1
ATOM 3892 N N . THR A 1 503 ? -19.725 19.683 -5.144 1.00 28.47 503 THR A N 1
ATOM 3893 C CA . THR A 1 503 ? -21.090 19.502 -5.682 1.00 28.47 503 THR A CA 1
ATOM 3894 C C . THR A 1 503 ? -22.090 19.284 -4.542 1.00 28.47 503 THR A C 1
ATOM 3896 O O . THR A 1 503 ? -22.961 18.429 -4.594 1.00 28.47 503 THR A O 1
ATOM 3899 N N . GLN A 1 504 ? -22.036 20.143 -3.518 1.00 26.83 504 GLN A N 1
ATOM 3900 C CA . GLN A 1 504 ? -23.265 20.575 -2.838 1.00 26.83 504 GLN A CA 1
ATOM 3901 C C . GLN A 1 504 ? -23.940 21.687 -3.663 1.00 26.83 504 GLN A C 1
ATOM 3903 O O . GLN A 1 504 ? -24.318 22.733 -3.152 1.00 26.83 504 GLN A O 1
ATOM 3908 N N . THR A 1 505 ? -24.096 21.490 -4.972 1.00 23.52 505 THR A N 1
ATOM 3909 C CA . THR A 1 505 ? -25.277 22.046 -5.625 1.00 23.52 505 THR A CA 1
ATOM 3910 C C . THR A 1 505 ? -26.344 21.002 -5.418 1.00 23.52 505 THR A C 1
ATOM 3912 O O . THR A 1 505 ? -26.276 19.921 -5.999 1.00 23.52 505 THR A O 1
ATOM 3915 N N . SER A 1 506 ? -27.292 21.330 -4.550 1.00 27.30 506 SER A N 1
ATOM 3916 C CA . SER A 1 506 ? -28.643 20.797 -4.550 1.00 27.30 506 SER A CA 1
ATOM 3917 C C . SER A 1 506 ? -29.146 20.671 -5.991 1.00 27.30 506 SER A C 1
ATOM 3919 O O . SER A 1 506 ? -29.731 21.603 -6.541 1.00 27.30 506 SER A O 1
ATOM 3921 N N . GLN A 1 507 ? -28.885 19.532 -6.633 1.00 24.38 507 GLN A N 1
ATOM 3922 C CA . GLN A 1 507 ? -29.693 19.095 -7.752 1.00 24.38 507 GLN A CA 1
ATOM 3923 C C . GLN A 1 507 ? -31.026 18.712 -7.131 1.00 24.38 507 GLN A C 1
ATOM 3925 O O . GLN A 1 507 ? -31.184 17.640 -6.550 1.00 24.38 507 GLN A O 1
ATOM 3930 N N . GLU A 1 508 ? -31.958 19.657 -7.198 1.00 27.58 508 GLU A N 1
ATOM 3931 C CA . GLU A 1 508 ? -33.381 19.406 -7.071 1.00 27.58 508 GLU A CA 1
ATOM 3932 C C . GLU A 1 508 ? -33.753 18.268 -8.033 1.00 27.58 508 GLU A C 1
ATOM 3934 O O . GLU A 1 508 ? -34.078 18.485 -9.199 1.00 27.58 508 GLU A O 1
ATOM 3939 N N . GLN A 1 509 ? -33.720 17.028 -7.540 1.00 28.25 509 GLN A N 1
ATOM 3940 C CA . GLN A 1 509 ? -34.512 15.948 -8.105 1.00 28.25 509 GLN A CA 1
ATOM 3941 C C . GLN A 1 509 ? -35.973 16.253 -7.786 1.00 28.25 509 GLN A C 1
ATOM 3943 O O . GLN A 1 509 ? -36.569 15.771 -6.824 1.00 28.25 509 GLN A O 1
ATOM 3948 N N . THR A 1 510 ? -36.567 17.093 -8.623 1.00 31.77 510 THR A N 1
ATOM 3949 C CA . THR A 1 510 ? -38.011 17.127 -8.804 1.00 31.77 510 THR A CA 1
ATOM 3950 C C . THR A 1 510 ? -38.417 15.844 -9.530 1.00 31.77 510 THR A C 1
ATOM 3952 O O . THR A 1 510 ? -38.505 15.782 -10.752 1.00 31.77 510 THR A O 1
ATOM 3955 N N . SER A 1 511 ? -38.627 14.767 -8.770 1.00 31.27 511 SER A N 1
ATOM 3956 C CA . SER A 1 511 ? -39.397 13.593 -9.208 1.00 31.27 511 SER A CA 1
ATOM 3957 C C . SER A 1 511 ? -39.899 12.796 -7.996 1.00 31.27 511 SER A C 1
ATOM 3959 O O . SER A 1 511 ? -39.212 11.957 -7.439 1.00 31.27 511 SER A O 1
ATOM 3961 N N . GLN A 1 512 ? -41.119 13.133 -7.573 1.00 31.14 512 GLN A N 1
ATOM 3962 C CA . GLN A 1 512 ? -42.145 12.262 -6.978 1.00 31.14 512 GLN A CA 1
ATOM 3963 C C . GLN A 1 512 ? -41.710 11.083 -6.065 1.00 31.14 512 GLN A C 1
ATOM 3965 O O . GLN A 1 512 ? -41.398 9.998 -6.533 1.00 31.14 512 GLN A O 1
ATOM 3970 N N . ASN A 1 513 ? -41.884 11.283 -4.750 1.00 36.62 513 ASN A N 1
ATOM 3971 C CA . ASN A 1 513 ? -42.406 10.331 -3.752 1.00 36.62 513 ASN A CA 1
ATOM 3972 C C . ASN A 1 513 ? -42.052 8.830 -3.880 1.00 36.62 513 ASN A C 1
ATOM 3974 O O . ASN A 1 513 ? -42.872 8.040 -4.342 1.00 36.62 513 ASN A O 1
ATOM 3978 N N . GLN A 1 514 ? -40.934 8.431 -3.264 1.00 35.12 514 GLN A N 1
ATOM 3979 C CA . GLN A 1 514 ? -40.844 7.329 -2.286 1.00 35.12 514 GLN A CA 1
ATOM 3980 C C . GLN A 1 514 ? -39.485 7.437 -1.570 1.00 35.12 514 GLN A C 1
ATOM 3982 O O . GLN A 1 514 ? -38.440 7.428 -2.212 1.00 35.12 514 GLN A O 1
ATOM 3987 N N . ALA A 1 515 ? -39.482 7.605 -0.245 1.00 44.38 515 ALA A N 1
ATOM 3988 C CA . ALA A 1 515 ? -38.254 7.696 0.545 1.00 44.38 515 ALA A CA 1
ATOM 3989 C C . ALA A 1 515 ? -37.541 6.329 0.567 1.00 44.38 515 ALA A C 1
ATOM 3991 O O . ALA A 1 515 ? -37.889 5.466 1.371 1.00 44.38 515 ALA A O 1
ATOM 3992 N N . LEU A 1 516 ? -36.584 6.125 -0.341 1.00 67.75 516 LEU A N 1
ATOM 3993 C CA . LEU A 1 516 ? -35.715 4.944 -0.374 1.00 67.75 516 LEU A CA 1
ATOM 3994 C C . LEU A 1 516 ? -34.865 4.875 0.907 1.00 67.75 516 LEU A C 1
ATOM 3996 O O . LEU A 1 516 ? -34.370 5.896 1.391 1.00 67.75 516 LEU A O 1
ATOM 4000 N N . ALA A 1 517 ? -34.717 3.674 1.469 1.00 76.44 517 ALA A N 1
ATOM 4001 C CA . ALA A 1 517 ? -33.871 3.434 2.634 1.00 76.44 517 ALA A CA 1
ATOM 4002 C C . ALA A 1 517 ? -32.395 3.720 2.301 1.00 76.44 517 ALA A C 1
ATOM 4004 O O . ALA A 1 517 ? -31.924 3.411 1.207 1.00 76.44 517 ALA A O 1
ATOM 4005 N N . LYS A 1 518 ? -31.648 4.305 3.244 1.00 84.31 518 LYS A N 1
ATOM 4006 C CA . LYS A 1 518 ? -30.199 4.491 3.115 1.00 84.31 518 LYS A CA 1
ATOM 4007 C C . LYS A 1 518 ? -29.501 3.189 3.500 1.00 84.31 518 LYS A C 1
ATOM 4009 O O . LYS A 1 518 ? -29.657 2.717 4.622 1.00 84.31 518 LYS A O 1
ATOM 4014 N N . ILE A 1 519 ? -28.704 2.633 2.596 1.00 83.38 519 ILE A N 1
ATOM 4015 C CA . ILE A 1 519 ? -27.891 1.446 2.879 1.00 83.38 519 ILE A CA 1
ATOM 4016 C C . ILE A 1 519 ? -26.541 1.890 3.430 1.00 83.38 519 ILE A C 1
ATOM 4018 O O . ILE A 1 519 ? -25.802 2.610 2.757 1.00 83.38 519 ILE A O 1
ATOM 4022 N N . ASP A 1 520 ? -26.221 1.464 4.648 1.00 81.75 520 ASP A N 1
ATOM 4023 C CA . ASP A 1 520 ? -24.910 1.679 5.249 1.00 81.75 520 ASP A CA 1
ATOM 4024 C C . ASP A 1 520 ? -24.082 0.392 5.212 1.00 81.75 520 ASP A C 1
ATOM 4026 O O . ASP A 1 520 ? -24.067 -0.397 6.156 1.00 81.75 520 ASP A O 1
ATOM 4030 N N . ASN A 1 521 ? -23.357 0.207 4.114 1.00 72.75 521 ASN A N 1
ATOM 4031 C CA . ASN A 1 521 ? -22.380 -0.866 3.954 1.00 72.75 521 ASN A CA 1
ATOM 4032 C C . ASN A 1 521 ? -20.991 -0.506 4.519 1.00 72.75 521 ASN A C 1
ATOM 4034 O O . ASN A 1 521 ? -20.009 -1.158 4.179 1.00 72.75 521 ASN A O 1
ATOM 4038 N N . GLY A 1 522 ? -20.859 0.580 5.290 1.00 66.69 522 GLY A N 1
ATOM 4039 C CA . GLY A 1 522 ? -19.581 1.022 5.847 1.00 66.69 522 GLY A CA 1
ATOM 4040 C C . GLY A 1 522 ? -18.619 1.684 4.858 1.00 66.69 522 GLY A C 1
ATOM 4041 O O . GLY A 1 522 ? -17.519 2.071 5.250 1.00 66.69 522 GLY A O 1
ATOM 4042 N N . TRP A 1 523 ? -19.019 1.821 3.589 1.00 65.44 523 TRP A N 1
ATOM 4043 C CA . TRP A 1 523 ? -18.234 2.457 2.524 1.00 65.44 523 TRP A CA 1
ATOM 4044 C C . TRP A 1 523 ? -18.887 3.738 1.989 1.00 65.44 523 TRP A C 1
ATOM 4046 O O . TRP A 1 523 ? -18.372 4.343 1.045 1.00 65.44 523 TRP A O 1
ATOM 4056 N N . GLY A 1 524 ? -20.037 4.150 2.533 1.00 55.00 524 GLY A N 1
ATOM 4057 C CA . GLY A 1 524 ? -20.733 5.378 2.132 1.00 55.00 524 GLY A CA 1
ATOM 4058 C C . GLY A 1 524 ? -21.049 5.457 0.631 1.00 55.00 524 GLY A C 1
ATOM 4059 O O . GLY A 1 524 ? -21.031 6.548 0.063 1.00 55.00 524 GLY A O 1
ATOM 4060 N N . GLY A 1 525 ? -21.243 4.307 -0.031 1.00 52.94 525 GLY A N 1
ATOM 4061 C CA . GLY A 1 525 ? -21.461 4.208 -1.481 1.00 52.94 525 GLY A CA 1
ATOM 4062 C C . GLY A 1 525 ? -20.238 4.508 -2.364 1.00 52.94 525 GLY A C 1
ATOM 4063 O O . GLY A 1 525 ? -20.384 4.583 -3.579 1.00 52.94 525 GLY A O 1
ATOM 4064 N N . SER A 1 526 ? -19.043 4.690 -1.785 1.00 51.97 526 SER A N 1
ATOM 4065 C CA . SER A 1 526 ? -17.820 5.045 -2.528 1.00 51.97 526 SER A CA 1
ATOM 4066 C C . SER A 1 526 ? -17.124 3.869 -3.219 1.00 51.97 526 SER A C 1
ATOM 4068 O O . SER A 1 526 ? -16.369 4.096 -4.162 1.00 51.97 526 SER A O 1
ATOM 4070 N N . ASN A 1 527 ? -17.348 2.638 -2.738 1.00 56.25 527 ASN A N 1
ATOM 4071 C CA . ASN A 1 527 ? -16.623 1.428 -3.142 1.00 56.25 527 ASN A CA 1
ATOM 4072 C C . ASN A 1 527 ? -15.093 1.639 -3.204 1.00 56.25 527 ASN A C 1
ATOM 4074 O O . ASN A 1 527 ? -14.438 1.189 -4.140 1.00 56.25 527 ASN A O 1
ATOM 4078 N N . LEU A 1 528 ? -14.510 2.370 -2.241 1.00 55.69 528 LEU A N 1
ATOM 4079 C CA . LEU A 1 528 ? -13.071 2.687 -2.195 1.00 55.69 528 LEU A CA 1
ATOM 4080 C C . LEU A 1 528 ? -12.171 1.449 -2.317 1.00 55.69 528 LEU A C 1
ATOM 4082 O O . LEU A 1 528 ? -11.122 1.519 -2.949 1.00 55.69 528 LEU A O 1
ATOM 4086 N N . ASP A 1 529 ? -12.588 0.314 -1.761 1.00 51.59 529 ASP A N 1
ATOM 4087 C CA . ASP A 1 529 ? -11.941 -0.988 -1.916 1.00 51.59 529 ASP A CA 1
ATOM 4088 C C . ASP A 1 529 ? -11.940 -1.506 -3.361 1.00 51.59 529 ASP A C 1
ATOM 4090 O O . ASP A 1 529 ? -10.946 -2.092 -3.793 1.00 51.59 529 ASP A O 1
ATOM 4094 N N . GLU A 1 530 ? -13.020 -1.294 -4.115 1.00 52.03 530 GLU A N 1
ATOM 4095 C CA . GLU A 1 530 ? -13.124 -1.633 -5.541 1.00 52.03 530 GLU A CA 1
ATOM 4096 C C . GLU A 1 530 ? -12.367 -0.617 -6.413 1.00 52.03 530 GLU A C 1
ATOM 4098 O O . GLU A 1 530 ? -11.728 -0.985 -7.399 1.00 52.03 530 GLU A O 1
ATOM 4103 N N . VAL A 1 531 ? -12.377 0.664 -6.034 1.00 50.78 531 VAL A N 1
ATOM 4104 C CA . VAL A 1 531 ? -11.671 1.734 -6.755 1.00 50.78 531 VAL A CA 1
ATOM 4105 C C . VAL A 1 531 ? -10.150 1.646 -6.559 1.00 50.78 531 VAL A C 1
ATOM 4107 O O . VAL A 1 531 ? -9.411 1.909 -7.507 1.00 50.78 531 VAL A O 1
ATOM 4110 N N . ALA A 1 532 ? -9.683 1.195 -5.388 1.00 46.66 532 ALA A N 1
ATOM 4111 C CA . ALA A 1 532 ? -8.281 0.861 -5.100 1.00 46.66 532 ALA A CA 1
ATOM 4112 C C . ALA A 1 532 ? -7.773 -0.380 -5.857 1.00 46.66 532 ALA A C 1
ATOM 4114 O O . ALA A 1 532 ? -6.568 -0.592 -5.970 1.00 46.66 532 ALA A O 1
ATOM 4115 N N . GLN A 1 533 ? -8.680 -1.213 -6.378 1.00 49.62 533 GLN A N 1
ATOM 4116 C CA . GLN A 1 533 ? -8.336 -2.384 -7.190 1.00 49.62 533 GLN A CA 1
ATOM 4117 C C . GLN A 1 533 ? -8.206 -2.054 -8.676 1.00 49.62 533 GLN A C 1
ATOM 4119 O O . GLN A 1 533 ? -7.568 -2.799 -9.410 1.00 49.62 533 GLN A O 1
ATOM 4124 N N . ARG A 1 534 ? -8.767 -0.938 -9.153 1.00 51.97 534 ARG A N 1
ATOM 4125 C CA . ARG A 1 534 ? -8.870 -0.618 -10.587 1.00 51.97 534 ARG A CA 1
ATOM 4126 C C . ARG A 1 534 ? -7.561 -0.091 -11.205 1.00 51.97 534 ARG A C 1
ATOM 4128 O O . ARG A 1 534 ? -7.617 0.645 -12.182 1.00 51.97 534 ARG A O 1
ATOM 4135 N N . ALA A 1 535 ? -6.405 -0.443 -10.640 1.00 50.22 535 ALA A N 1
ATOM 4136 C CA . ALA A 1 535 ? -5.089 0.155 -10.886 1.00 50.22 535 ALA A CA 1
ATOM 4137 C C . ALA A 1 535 ? -4.454 -0.191 -12.249 1.00 50.22 535 ALA A C 1
ATOM 4139 O O . ALA A 1 535 ? -3.310 -0.627 -12.333 1.00 50.22 535 ALA A O 1
ATOM 4140 N N . ALA A 1 536 ? -5.172 0.069 -13.332 1.00 52.12 536 ALA A N 1
ATOM 4141 C CA . ALA A 1 536 ? -4.547 0.461 -14.577 1.00 52.12 536 ALA A CA 1
ATOM 4142 C C . ALA A 1 536 ? -5.266 1.738 -15.026 1.00 52.12 536 ALA A C 1
ATOM 4144 O O . ALA A 1 536 ? -6.452 1.725 -15.362 1.00 52.12 536 ALA A O 1
ATOM 4145 N N . LEU A 1 537 ? -4.558 2.869 -14.958 1.00 55.31 537 LEU A N 1
ATOM 4146 C CA . LEU A 1 537 ? -4.908 4.013 -15.791 1.00 55.31 537 LEU A CA 1
ATOM 4147 C C . LEU A 1 537 ? -4.732 3.528 -17.229 1.00 55.31 537 LEU A C 1
ATOM 4149 O O . LEU A 1 537 ? -3.631 3.191 -17.645 1.00 55.31 537 LEU A O 1
ATOM 4153 N N . ILE A 1 538 ? -5.845 3.407 -17.932 1.00 64.75 538 ILE A N 1
ATOM 4154 C CA . ILE A 1 538 ? -5.929 2.895 -19.293 1.00 64.75 538 ILE A CA 1
ATOM 4155 C C . ILE A 1 538 ? -6.526 4.053 -20.097 1.00 64.75 538 ILE A C 1
ATOM 4157 O O . ILE A 1 538 ? -7.739 4.110 -20.285 1.00 64.75 538 ILE A O 1
ATOM 4161 N N . GLY A 1 539 ? -5.715 5.078 -20.387 1.00 80.88 539 GLY A N 1
ATOM 4162 C CA . GLY A 1 539 ? -6.163 6.254 -21.142 1.00 80.88 539 GLY A CA 1
ATOM 4163 C C . GLY A 1 539 ? -5.359 7.528 -20.891 1.00 80.88 539 GLY A C 1
ATOM 4164 O O . GLY A 1 539 ? -4.238 7.492 -20.401 1.00 80.88 539 GLY A O 1
ATOM 4165 N N . LEU A 1 540 ? -5.939 8.679 -21.238 1.00 91.00 540 LEU A N 1
ATOM 4166 C CA . LEU A 1 540 ? -5.337 10.002 -21.058 1.00 91.00 540 LEU A CA 1
ATOM 4167 C C . LEU A 1 540 ? -4.937 10.224 -19.582 1.00 91.00 540 LEU A C 1
ATOM 4169 O O . LEU A 1 540 ? -5.807 10.087 -18.713 1.00 91.00 540 LEU A O 1
ATOM 4173 N N . PRO A 1 541 ? -3.680 10.611 -19.283 1.00 91.44 541 PRO A N 1
ATOM 4174 C CA . PRO A 1 541 ? -3.263 10.904 -17.915 1.00 91.44 541 PRO A CA 1
ATOM 4175 C C . PRO A 1 541 ? -3.884 12.206 -17.398 1.00 91.44 541 PRO A C 1
ATOM 4177 O O . PRO A 1 541 ? -4.201 13.113 -18.169 1.00 91.44 541 PRO A O 1
ATOM 4180 N N . SER A 1 542 ? -4.034 12.335 -16.082 1.00 89.94 542 SER A N 1
ATOM 4181 C CA . SER A 1 542 ? -4.469 13.571 -15.426 1.00 89.94 542 SER A CA 1
ATOM 4182 C C . SER A 1 542 ? -3.302 14.514 -15.116 1.00 89.94 542 SER A C 1
ATOM 4184 O O . SER A 1 542 ? -2.143 14.106 -15.046 1.00 89.94 542 SER A O 1
ATOM 4186 N N . LEU A 1 543 ? -3.594 15.793 -14.845 1.00 91.38 543 LEU A N 1
ATOM 4187 C CA . LEU A 1 543 ? -2.580 16.743 -14.358 1.00 91.38 543 LEU A CA 1
ATOM 4188 C C . LEU A 1 543 ? -1.960 16.315 -13.016 1.00 91.38 543 LEU A C 1
ATOM 4190 O O . LEU A 1 543 ? -0.824 16.688 -12.717 1.00 91.38 543 LEU A O 1
ATOM 4194 N N . ARG A 1 544 ? -2.682 15.524 -12.212 1.00 87.38 544 ARG A N 1
ATOM 4195 C CA . ARG A 1 544 ? -2.146 14.930 -10.985 1.00 87.38 544 ARG A CA 1
ATOM 4196 C C . ARG A 1 544 ? -1.122 13.844 -11.302 1.00 87.38 544 ARG A C 1
ATOM 4198 O O . ARG A 1 544 ? -0.084 13.827 -10.651 1.00 87.38 544 ARG A O 1
ATOM 4205 N N . ASP A 1 545 ? -1.375 12.999 -12.300 1.00 89.75 545 ASP A N 1
ATOM 4206 C CA . ASP A 1 545 ? -0.423 11.963 -12.730 1.00 89.75 545 ASP A CA 1
ATOM 4207 C C . ASP A 1 545 ? 0.883 12.598 -13.214 1.00 89.75 545 ASP A C 1
ATOM 4209 O O . ASP A 1 545 ? 1.964 12.211 -12.768 1.00 89.75 545 ASP A O 1
ATOM 4213 N N . TRP A 1 546 ? 0.777 13.656 -14.028 1.00 94.69 546 TRP A N 1
ATOM 4214 C CA . TRP A 1 546 ? 1.920 14.478 -14.431 1.00 94.69 546 TRP A CA 1
ATOM 4215 C C . TRP A 1 546 ? 2.683 15.032 -13.230 1.00 94.69 546 TRP A C 1
ATOM 4217 O O . TRP A 1 546 ? 3.900 14.877 -13.149 1.00 94.69 546 TRP A O 1
ATOM 4227 N N . LYS A 1 547 ? 1.973 15.641 -12.271 1.00 94.56 547 LYS A N 1
ATOM 4228 C CA . LYS A 1 547 ? 2.597 16.191 -11.065 1.00 94.56 547 LYS A CA 1
ATOM 4229 C C . LYS A 1 547 ? 3.333 15.110 -10.270 1.00 94.56 547 LYS A C 1
ATOM 4231 O O . LYS A 1 547 ? 4.479 15.334 -9.905 1.00 94.56 547 LYS A O 1
ATOM 4236 N N . THR A 1 548 ? 2.717 13.952 -10.034 1.00 93.56 548 THR A N 1
ATOM 4237 C CA . THR A 1 548 ? 3.334 12.846 -9.283 1.00 93.56 548 THR A CA 1
ATOM 4238 C C . THR A 1 548 ? 4.614 12.359 -9.956 1.00 93.56 548 THR A C 1
ATOM 4240 O O . THR A 1 548 ? 5.635 12.203 -9.289 1.00 93.56 548 THR A O 1
ATOM 4243 N N . VAL A 1 549 ? 4.589 12.163 -11.278 1.00 95.00 549 VAL A N 1
ATOM 4244 C CA . VAL A 1 549 ? 5.764 11.720 -12.042 1.00 95.00 549 VAL A CA 1
ATOM 4245 C C . VAL A 1 549 ? 6.862 12.790 -12.050 1.00 95.00 549 VAL A C 1
ATOM 4247 O O . VAL A 1 549 ? 8.033 12.457 -11.882 1.00 95.00 549 VAL A O 1
ATOM 4250 N N . TRP A 1 550 ? 6.515 14.076 -12.174 1.00 97.00 550 TRP A N 1
ATOM 4251 C CA . TRP A 1 550 ? 7.487 15.172 -12.073 1.00 97.00 550 TRP A CA 1
ATOM 4252 C C . TRP A 1 550 ? 8.070 15.322 -10.665 1.00 97.00 550 TRP A C 1
ATOM 4254 O O . TRP A 1 550 ? 9.269 15.550 -10.535 1.00 97.00 550 TRP A O 1
ATOM 4264 N N . ASP A 1 551 ? 7.264 15.166 -9.614 1.00 96.12 551 ASP A N 1
ATOM 4265 C CA . ASP A 1 551 ? 7.743 15.192 -8.229 1.00 96.12 551 ASP A CA 1
ATOM 4266 C C . ASP A 1 551 ? 8.703 14.017 -7.968 1.00 96.12 551 ASP A C 1
ATOM 4268 O O . ASP A 1 551 ? 9.754 14.209 -7.354 1.00 96.12 551 ASP A O 1
ATOM 4272 N N . ALA A 1 552 ? 8.387 12.818 -8.476 1.00 97.00 552 ALA A N 1
ATOM 4273 C CA . ALA A 1 552 ? 9.265 11.651 -8.397 1.00 97.00 552 ALA A CA 1
ATOM 4274 C C . ALA A 1 552 ? 10.582 11.880 -9.153 1.00 97.00 552 ALA A C 1
ATOM 4276 O O . ALA A 1 552 ? 11.664 11.663 -8.603 1.00 97.00 552 ALA A O 1
ATOM 4277 N N . TRP A 1 553 ? 10.497 12.399 -10.381 1.00 97.38 553 TRP A N 1
ATOM 4278 C CA . TRP A 1 553 ? 11.656 12.770 -11.190 1.00 97.38 553 TRP A CA 1
ATOM 4279 C C . TRP A 1 553 ? 12.554 13.786 -10.480 1.00 97.38 553 TRP A C 1
ATOM 4281 O O . TRP A 1 553 ? 13.768 13.596 -10.401 1.00 97.38 553 TRP A O 1
ATOM 4291 N N . ASN A 1 554 ? 11.965 14.840 -9.916 1.00 96.38 554 ASN A N 1
ATOM 4292 C CA . ASN A 1 554 ? 12.686 15.887 -9.199 1.00 96.38 554 ASN A CA 1
ATOM 4293 C C . ASN A 1 554 ? 13.284 15.377 -7.883 1.00 96.38 554 ASN A C 1
ATOM 4295 O O . ASN A 1 554 ? 14.402 15.750 -7.542 1.00 96.38 554 ASN A O 1
ATOM 4299 N N . CYS A 1 555 ? 12.591 14.495 -7.157 1.00 96.06 555 CYS A N 1
ATOM 4300 C CA . CYS A 1 555 ? 13.153 13.850 -5.972 1.00 96.06 555 CYS A CA 1
ATOM 4301 C C . CYS A 1 555 ? 14.446 13.104 -6.327 1.00 96.06 555 CYS A C 1
ATOM 4303 O O . CYS A 1 555 ? 15.487 13.350 -5.716 1.00 96.06 555 CYS A O 1
ATOM 4305 N N . VAL A 1 556 ? 14.421 12.269 -7.367 1.00 96.56 556 VAL A N 1
ATOM 4306 C CA . VAL A 1 556 ? 15.608 11.518 -7.792 1.00 96.56 556 VAL A CA 1
ATOM 4307 C C . VAL A 1 556 ? 16.704 12.455 -8.307 1.00 96.56 556 VAL A C 1
ATOM 4309 O O . VAL A 1 556 ? 17.833 12.408 -7.826 1.00 96.56 556 VAL A O 1
ATOM 4312 N N . THR A 1 557 ? 16.387 13.348 -9.241 1.00 96.06 557 THR A N 1
ATOM 4313 C CA . THR A 1 557 ? 17.402 14.158 -9.938 1.00 96.06 557 THR A CA 1
ATOM 4314 C C . THR A 1 557 ? 17.972 15.312 -9.119 1.00 96.06 557 THR A C 1
ATOM 4316 O O . THR A 1 557 ? 19.137 15.650 -9.309 1.00 96.06 557 THR A O 1
ATOM 4319 N N . LEU A 1 558 ? 17.193 15.908 -8.210 1.00 95.31 558 LEU A N 1
ATOM 4320 C CA . LEU A 1 558 ? 17.596 17.116 -7.476 1.00 95.31 558 LEU A CA 1
ATOM 4321 C C . LEU A 1 558 ? 18.000 16.846 -6.027 1.00 95.31 558 LEU A C 1
ATOM 4323 O O . LEU A 1 558 ? 18.597 17.719 -5.400 1.00 95.31 558 LEU A O 1
ATOM 4327 N N . THR A 1 559 ? 17.674 15.669 -5.479 1.00 94.81 559 THR A N 1
ATOM 4328 C CA . THR A 1 559 ? 17.976 15.353 -4.070 1.00 94.81 559 THR A CA 1
ATOM 4329 C C . THR A 1 559 ? 18.923 14.170 -3.895 1.00 94.81 559 THR A C 1
ATOM 4331 O O . THR A 1 559 ? 19.726 14.182 -2.964 1.00 94.81 559 THR A O 1
ATOM 4334 N N . MET A 1 560 ? 18.896 13.185 -4.802 1.00 96.25 560 MET A N 1
ATOM 4335 C CA . MET A 1 560 ? 19.777 12.012 -4.712 1.00 96.25 560 MET A CA 1
ATOM 4336 C C . MET A 1 560 ? 21.116 12.213 -5.432 1.00 96.25 560 MET A C 1
ATOM 4338 O O . MET A 1 560 ? 22.096 11.556 -5.084 1.00 96.25 560 MET A O 1
ATOM 4342 N N . ILE A 1 561 ? 21.178 13.118 -6.414 1.00 95.94 561 ILE A N 1
ATOM 4343 C CA . ILE A 1 561 ? 22.392 13.417 -7.184 1.00 95.94 561 ILE A CA 1
ATOM 4344 C C . ILE A 1 561 ? 23.022 14.702 -6.636 1.00 95.94 561 ILE A C 1
ATOM 4346 O O . ILE A 1 561 ? 22.402 15.764 -6.726 1.00 95.94 561 ILE A O 1
ATOM 4350 N N . PRO A 1 562 ? 24.240 14.660 -6.068 1.00 94.44 562 PRO A N 1
ATOM 4351 C CA . PRO A 1 562 ? 24.943 15.887 -5.715 1.00 94.44 562 PRO A CA 1
ATOM 4352 C C . PRO A 1 562 ? 25.232 16.720 -6.975 1.00 94.44 562 PRO A C 1
ATOM 4354 O O . PRO A 1 562 ? 25.585 16.169 -8.018 1.00 94.44 562 PRO A O 1
ATOM 4357 N N . GLN A 1 563 ? 25.083 18.045 -6.892 1.00 92.50 563 GLN A N 1
ATOM 4358 C CA . GLN A 1 563 ? 25.179 18.927 -8.065 1.00 92.50 563 GLN A CA 1
ATOM 4359 C C . GLN A 1 563 ? 26.545 18.855 -8.763 1.00 92.50 563 GLN A C 1
ATOM 4361 O O . GLN A 1 563 ? 26.610 18.847 -9.989 1.00 92.50 563 GLN A O 1
ATOM 4366 N N . ASP A 1 564 ? 27.629 18.717 -7.999 1.00 93.06 564 ASP A N 1
ATOM 4367 C CA . ASP A 1 564 ? 28.993 18.550 -8.512 1.00 93.06 564 ASP A CA 1
ATOM 4368 C C . ASP A 1 564 ? 29.219 17.195 -9.208 1.00 93.06 564 ASP A C 1
ATOM 4370 O O . ASP A 1 564 ? 30.268 16.972 -9.809 1.00 93.06 564 ASP A O 1
ATOM 4374 N N . LYS A 1 565 ? 28.245 16.277 -9.136 1.00 94.12 565 LYS A N 1
ATOM 4375 C CA . LYS A 1 565 ? 28.289 14.944 -9.750 1.00 94.12 565 LYS A CA 1
ATOM 4376 C C . LYS A 1 565 ? 27.376 14.793 -10.963 1.00 94.12 565 LYS A C 1
ATOM 4378 O O . LYS A 1 565 ? 27.253 13.697 -11.503 1.00 94.12 565 LYS A O 1
ATOM 4383 N N . LEU A 1 566 ? 26.758 15.872 -11.447 1.00 94.00 566 LEU A N 1
ATOM 4384 C CA . LEU A 1 566 ? 25.873 15.818 -12.618 1.00 94.00 566 LEU A CA 1
ATOM 4385 C C . LEU A 1 566 ? 26.596 15.387 -13.909 1.00 94.00 566 LEU A C 1
ATOM 4387 O O . L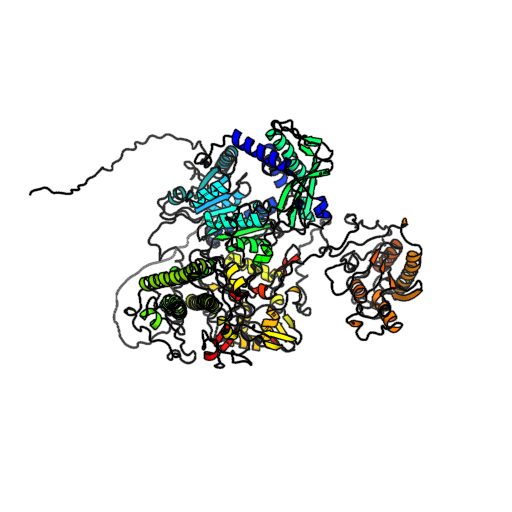EU A 1 566 ? 25.977 14.769 -14.775 1.00 94.00 566 LEU A O 1
ATOM 4391 N N . HIS A 1 567 ? 27.903 15.633 -14.014 1.00 92.88 567 HIS A N 1
ATOM 4392 C CA . HIS A 1 567 ? 28.742 15.182 -15.130 1.00 92.88 567 HIS A CA 1
ATOM 4393 C C . HIS A 1 567 ? 29.351 13.786 -14.926 1.00 92.88 567 HIS A C 1
ATOM 4395 O O . HIS A 1 567 ? 30.083 13.296 -15.787 1.00 92.88 567 HIS A O 1
ATOM 4401 N N . GLU A 1 568 ? 29.045 13.106 -13.816 1.00 89.62 568 GLU A N 1
ATOM 4402 C CA . GLU A 1 568 ? 29.471 11.724 -13.622 1.00 89.62 568 GLU A CA 1
ATOM 4403 C C . GLU A 1 568 ? 28.629 10.761 -14.458 1.00 89.62 568 GLU A C 1
ATOM 4405 O O . GLU A 1 568 ? 27.444 10.971 -14.730 1.00 89.62 568 GLU A O 1
ATOM 4410 N N . LYS A 1 569 ? 29.267 9.652 -14.822 1.00 89.06 569 LYS A N 1
ATOM 4411 C CA . LYS A 1 569 ? 28.675 8.528 -15.536 1.00 89.06 569 LYS A CA 1
ATOM 4412 C C . LYS A 1 569 ? 28.783 7.284 -14.644 1.00 89.06 569 LYS A C 1
ATOM 4414 O O . LYS A 1 569 ? 29.783 6.576 -14.727 1.00 89.06 569 LYS A O 1
ATOM 4419 N N . PRO A 1 570 ? 27.789 7.019 -13.769 1.00 90.44 570 PRO A N 1
ATOM 4420 C CA . PRO A 1 570 ? 27.840 5.902 -12.818 1.00 90.44 570 PRO A CA 1
ATOM 4421 C C . PRO A 1 570 ? 28.016 4.518 -13.455 1.00 90.44 570 PRO A C 1
ATOM 4423 O O . PRO A 1 570 ? 28.530 3.604 -12.816 1.00 90.44 570 PRO A O 1
ATOM 4426 N N . ILE A 1 571 ? 27.566 4.358 -14.704 1.00 88.88 571 ILE A N 1
ATOM 4427 C CA . ILE A 1 571 ? 27.706 3.134 -15.492 1.00 88.88 571 ILE A CA 1
ATOM 4428 C C . ILE A 1 571 ? 28.222 3.508 -16.884 1.00 88.88 571 ILE A C 1
ATOM 4430 O O . ILE A 1 571 ? 27.632 4.354 -17.560 1.00 88.88 571 ILE A O 1
ATOM 4434 N N . ASP A 1 572 ? 29.261 2.816 -17.361 1.00 82.94 572 ASP A N 1
ATOM 4435 C CA . ASP A 1 572 ? 29.910 3.073 -18.659 1.00 82.94 572 ASP A CA 1
ATOM 4436 C C . ASP A 1 572 ? 28.973 2.950 -19.881 1.00 82.94 572 ASP A C 1
ATOM 4438 O O . ASP A 1 572 ? 29.233 3.504 -20.949 1.00 82.94 572 ASP A O 1
ATOM 4442 N N . LEU A 1 573 ? 27.842 2.270 -19.720 1.00 82.75 573 LEU A N 1
ATOM 4443 C CA . LEU A 1 573 ? 26.844 2.014 -20.763 1.00 82.75 573 LEU A CA 1
ATOM 4444 C C . LEU A 1 573 ? 25.748 3.088 -20.838 1.00 82.75 573 LEU A C 1
ATOM 4446 O O . LEU A 1 573 ? 24.733 2.897 -21.505 1.00 82.75 573 LEU A O 1
ATOM 4450 N N . ARG A 1 574 ? 25.882 4.183 -20.089 1.00 86.81 574 ARG A N 1
ATOM 4451 C CA . ARG A 1 574 ? 24.851 5.221 -19.969 1.00 86.81 574 ARG A CA 1
ATOM 4452 C C . ARG A 1 574 ? 25.432 6.620 -20.133 1.00 86.81 574 ARG A C 1
ATOM 4454 O O . ARG A 1 574 ? 26.647 6.793 -20.158 1.00 86.81 574 ARG A O 1
ATOM 4461 N N . HIS A 1 575 ? 24.577 7.620 -20.308 1.00 88.12 575 HIS A N 1
ATOM 4462 C CA . HIS A 1 575 ? 25.010 9.016 -20.350 1.00 88.12 575 HIS A CA 1
ATOM 4463 C C . HIS A 1 575 ? 25.383 9.551 -18.959 1.00 88.12 575 HIS A C 1
ATOM 4465 O O . HIS A 1 575 ? 25.094 8.912 -17.946 1.00 88.12 575 HIS A O 1
ATOM 4471 N N . ILE A 1 576 ? 26.000 10.736 -18.919 1.00 91.44 576 ILE A N 1
ATOM 4472 C CA . ILE A 1 576 ? 26.136 11.516 -17.682 1.00 91.44 576 ILE A CA 1
ATOM 4473 C C . ILE A 1 576 ? 24.759 11.823 -17.077 1.00 91.44 576 ILE A C 1
ATOM 4475 O O . ILE A 1 576 ? 23.773 11.923 -17.809 1.00 91.44 576 ILE A O 1
ATOM 4479 N N . CYS A 1 577 ? 24.679 12.013 -15.763 1.00 93.19 577 CYS A N 1
ATOM 4480 C CA . CYS A 1 577 ? 23.412 12.298 -15.082 1.00 93.19 577 CYS A CA 1
ATOM 4481 C C . CYS A 1 577 ? 22.685 13.539 -15.645 1.00 93.19 577 CYS A C 1
ATOM 4483 O O . CYS A 1 577 ? 21.472 13.486 -15.851 1.00 93.19 577 CYS A O 1
ATOM 4485 N N . LEU A 1 578 ? 23.416 14.616 -15.967 1.00 94.75 578 LEU A N 1
ATOM 4486 C CA . LEU A 1 578 ? 22.869 15.869 -16.509 1.00 94.75 578 LEU A CA 1
ATOM 4487 C C . LEU A 1 578 ? 22.057 15.661 -17.795 1.00 94.75 578 LEU A C 1
ATOM 4489 O O . LEU A 1 578 ? 21.042 16.325 -17.998 1.00 94.75 578 LEU A O 1
ATOM 4493 N N . PHE A 1 579 ? 22.474 14.712 -18.641 1.00 93.75 579 PHE A N 1
ATOM 4494 C CA . PHE A 1 579 ? 21.796 14.409 -19.900 1.00 93.75 579 PHE A CA 1
ATOM 4495 C C . PHE A 1 579 ? 20.318 14.096 -19.680 1.00 93.75 579 PHE A C 1
ATOM 4497 O O . PHE A 1 579 ? 19.461 14.624 -20.379 1.00 93.75 579 PHE A O 1
ATOM 4504 N N . TYR A 1 580 ? 20.012 13.277 -18.673 1.00 94.31 580 TYR A N 1
ATOM 4505 C CA . TYR A 1 580 ? 18.646 12.842 -18.406 1.00 94.31 580 TYR A CA 1
ATOM 4506 C C . TYR A 1 580 ? 17.744 14.000 -17.972 1.00 94.31 580 TYR A C 1
ATOM 4508 O O . TYR A 1 580 ? 16.575 14.029 -18.359 1.00 94.31 580 TYR A O 1
ATOM 4516 N N . LEU A 1 581 ? 18.279 14.976 -17.224 1.00 95.31 581 LEU A N 1
ATOM 4517 C CA . LEU A 1 581 ? 17.525 16.167 -16.820 1.00 95.31 581 LEU A CA 1
ATOM 4518 C C . LEU A 1 581 ? 17.085 17.006 -18.029 1.00 95.31 581 LEU A C 1
ATOM 4520 O O . LEU A 1 581 ? 15.996 17.571 -17.990 1.00 95.31 581 LEU A O 1
ATOM 4524 N N . GLY A 1 582 ? 17.897 17.068 -19.091 1.00 95.25 582 GLY A N 1
ATOM 4525 C CA . GLY A 1 582 ? 17.541 17.736 -20.348 1.00 95.25 582 GLY A CA 1
ATOM 4526 C C . GLY A 1 582 ? 16.719 16.868 -21.307 1.00 95.25 582 GLY A C 1
ATOM 4527 O O . GLY A 1 582 ? 15.814 17.371 -21.970 1.00 95.25 582 GLY A O 1
ATOM 4528 N N . HIS A 1 583 ? 16.976 15.559 -21.332 1.00 94.81 583 HIS A N 1
ATOM 4529 C CA . HIS A 1 583 ? 16.298 14.580 -22.187 1.00 94.81 583 HIS A CA 1
ATOM 4530 C C . HIS A 1 583 ? 14.799 14.496 -21.943 1.00 94.81 583 HIS A C 1
ATOM 4532 O O . HIS A 1 583 ? 14.022 14.556 -22.892 1.00 94.81 583 HIS A O 1
ATOM 4538 N N . ILE A 1 584 ? 14.376 14.412 -20.682 1.00 95.31 584 ILE A N 1
ATOM 4539 C CA . ILE A 1 584 ? 12.953 14.309 -20.356 1.00 95.31 584 ILE A CA 1
ATOM 4540 C C . ILE A 1 584 ? 12.125 15.484 -20.894 1.00 95.31 584 ILE A C 1
ATOM 4542 O O . ILE A 1 584 ? 11.162 15.234 -21.623 1.00 95.31 584 ILE A O 1
ATOM 4546 N N . PRO A 1 585 ? 12.448 16.754 -20.585 1.00 96.25 585 PRO A N 1
ATOM 4547 C CA . PRO A 1 585 ? 11.693 17.863 -21.146 1.00 96.25 585 PRO A CA 1
ATOM 4548 C C . PRO A 1 585 ? 11.865 17.981 -22.666 1.00 96.25 585 PRO A C 1
ATOM 4550 O O . PRO A 1 585 ? 10.893 18.329 -23.327 1.00 96.25 585 PRO A O 1
ATOM 4553 N N . ALA A 1 586 ? 13.026 17.635 -23.239 1.00 95.62 586 ALA A N 1
ATOM 4554 C CA . ALA A 1 586 ? 13.229 17.677 -24.690 1.00 95.62 586 ALA A CA 1
ATOM 4555 C C . ALA A 1 586 ? 12.320 16.695 -25.436 1.00 95.62 586 ALA A C 1
ATOM 4557 O O . ALA A 1 586 ? 11.649 17.084 -26.388 1.00 95.62 586 ALA A O 1
ATOM 4558 N N . PHE A 1 587 ? 12.226 15.452 -24.958 1.00 93.88 587 PHE A N 1
ATOM 4559 C CA . PHE A 1 587 ? 11.344 14.438 -25.533 1.00 93.88 587 PHE A CA 1
ATOM 4560 C C . PHE A 1 587 ? 9.883 14.915 -25.552 1.00 93.88 587 PHE A C 1
ATOM 4562 O O . PHE A 1 587 ? 9.212 14.865 -26.582 1.00 93.88 587 PHE A O 1
ATOM 4569 N N . ILE A 1 588 ? 9.399 15.458 -24.430 1.00 95.31 588 ILE A N 1
ATOM 4570 C CA . ILE A 1 588 ? 8.033 15.993 -24.326 1.00 95.31 588 ILE A CA 1
ATOM 4571 C C . ILE A 1 588 ? 7.835 17.181 -25.278 1.00 95.31 588 ILE A C 1
ATOM 4573 O O . ILE A 1 588 ? 6.835 17.235 -25.993 1.00 95.31 588 ILE A O 1
ATOM 4577 N N . ASP A 1 589 ? 8.769 18.135 -25.299 1.00 96.12 589 ASP A N 1
ATOM 4578 C CA . ASP A 1 589 ? 8.672 19.348 -26.115 1.00 96.12 589 ASP A CA 1
ATOM 4579 C C . ASP A 1 589 ? 8.639 19.030 -27.610 1.00 96.12 589 ASP A C 1
ATOM 4581 O O . ASP A 1 589 ? 7.779 19.559 -28.310 1.00 96.12 589 ASP A O 1
ATOM 4585 N N . ILE A 1 590 ? 9.499 18.119 -28.083 1.00 93.44 590 ILE A N 1
ATOM 4586 C CA . ILE A 1 590 ? 9.531 17.657 -29.478 1.00 93.44 590 ILE A CA 1
ATOM 4587 C C . ILE A 1 590 ? 8.165 17.092 -29.875 1.00 93.44 590 ILE A C 1
ATOM 4589 O O . ILE A 1 590 ? 7.595 17.497 -30.892 1.00 93.44 590 ILE A O 1
ATOM 4593 N N . HIS A 1 591 ? 7.592 16.203 -29.060 1.00 93.31 591 HIS A N 1
ATOM 4594 C CA . HIS A 1 591 ? 6.308 15.576 -29.368 1.00 93.31 591 HIS A CA 1
ATOM 4595 C C . HIS A 1 591 ? 5.130 16.561 -29.305 1.00 93.31 591 HIS A C 1
ATOM 4597 O O . HIS A 1 591 ? 4.294 16.584 -30.215 1.00 93.31 591 HIS A O 1
ATOM 4603 N N . VAL A 1 592 ? 5.079 17.422 -28.284 1.00 93.75 592 VAL A N 1
ATOM 4604 C CA . VAL A 1 592 ? 4.036 18.451 -28.143 1.00 93.75 592 VAL A CA 1
ATOM 4605 C C . VAL A 1 592 ? 4.123 19.477 -29.276 1.00 93.75 592 VAL A C 1
ATOM 4607 O O . VAL A 1 592 ? 3.112 19.792 -29.904 1.00 93.75 592 VAL A O 1
ATOM 4610 N N . ALA A 1 593 ? 5.317 19.991 -29.574 1.00 94.31 593 ALA A N 1
ATOM 4611 C CA . ALA A 1 593 ? 5.538 20.975 -30.630 1.00 94.31 593 ALA A CA 1
ATOM 4612 C C . ALA A 1 593 ? 5.226 20.405 -32.019 1.00 94.31 593 ALA A C 1
ATOM 4614 O O . ALA A 1 593 ? 4.527 21.056 -32.797 1.00 94.31 593 ALA A O 1
ATOM 4615 N N . THR A 1 594 ? 5.656 19.169 -32.301 1.00 91.94 594 THR A N 1
ATOM 4616 C CA . THR A 1 594 ? 5.361 18.476 -33.564 1.00 91.94 594 THR A CA 1
ATOM 4617 C C . THR A 1 594 ? 3.858 18.306 -33.760 1.00 91.94 594 THR A C 1
ATOM 4619 O O . THR A 1 594 ? 3.334 18.638 -34.826 1.00 91.94 594 THR A O 1
ATOM 4622 N N . TYR A 1 595 ? 3.141 17.847 -32.728 1.00 91.31 595 TYR A N 1
ATOM 4623 C CA . TYR A 1 595 ? 1.692 17.666 -32.801 1.00 91.31 595 TYR A CA 1
ATOM 4624 C C . TYR A 1 595 ? 0.958 18.998 -33.022 1.00 91.31 595 TYR A C 1
ATOM 4626 O O . TYR A 1 595 ? 0.112 19.109 -33.911 1.00 91.31 595 TYR A O 1
ATOM 4634 N N . LEU A 1 596 ? 1.312 20.032 -32.251 1.00 92.56 596 LEU A N 1
ATOM 4635 C CA . LEU A 1 596 ? 0.696 21.359 -32.340 1.00 92.56 596 LEU A CA 1
ATOM 4636 C C . LEU A 1 596 ? 1.185 22.183 -33.544 1.00 92.56 596 LEU A C 1
ATOM 4638 O O . LEU A 1 596 ? 0.663 23.274 -33.778 1.00 92.56 596 LEU A O 1
ATOM 4642 N N . LYS A 1 597 ? 2.169 21.685 -34.308 1.00 94.38 597 LYS A N 1
ATOM 4643 C CA . LYS A 1 597 ? 2.848 22.397 -35.406 1.00 94.38 597 LYS A CA 1
ATOM 4644 C C . LYS A 1 597 ? 3.399 23.758 -34.964 1.00 94.38 597 LYS A C 1
ATOM 4646 O O . LYS A 1 597 ? 3.251 24.766 -35.655 1.00 94.38 597 LYS A O 1
ATOM 4651 N N . GLN A 1 598 ? 4.013 23.778 -33.787 1.00 94.44 598 GLN A N 1
ATOM 4652 C CA . GLN A 1 598 ? 4.640 24.946 -33.170 1.00 94.44 598 GLN A CA 1
ATOM 4653 C C . GLN A 1 598 ? 6.167 24.786 -33.161 1.00 94.44 598 GLN A C 1
ATOM 4655 O O . GLN A 1 598 ? 6.648 23.658 -33.249 1.00 94.44 598 GLN A O 1
ATOM 4660 N N . PRO A 1 599 ? 6.946 25.878 -33.045 1.00 94.88 599 PRO A N 1
ATOM 4661 C CA . PRO A 1 599 ? 8.382 25.765 -32.796 1.00 94.88 599 PRO A CA 1
ATOM 4662 C C . PRO A 1 599 ? 8.658 25.084 -31.448 1.00 94.88 599 PRO A C 1
ATOM 4664 O O . PRO A 1 599 ? 7.836 25.169 -30.527 1.00 94.88 599 PRO A O 1
ATOM 4667 N N . HIS A 1 600 ? 9.824 24.445 -31.324 1.00 95.12 600 HIS A N 1
ATOM 4668 C CA . HIS A 1 600 ? 10.299 23.946 -30.036 1.00 95.12 600 HIS A CA 1
ATOM 4669 C C . HIS A 1 600 ? 10.495 25.103 -29.054 1.00 95.12 600 HIS A C 1
ATOM 4671 O O . HIS A 1 600 ? 10.777 26.241 -29.436 1.00 95.12 600 HIS A O 1
ATOM 4677 N N . THR A 1 601 ? 10.404 24.803 -27.763 1.00 95.06 601 THR A N 1
ATOM 4678 C CA . THR A 1 601 ? 10.708 25.768 -26.703 1.00 95.06 601 THR A CA 1
ATOM 4679 C C . THR A 1 601 ? 12.192 26.159 -26.733 1.00 95.06 601 THR A C 1
ATOM 4681 O O . THR A 1 601 ? 12.537 27.297 -26.412 1.00 95.06 601 THR A O 1
ATOM 4684 N N . ASN A 1 602 ? 13.072 25.234 -27.139 1.00 95.56 602 ASN A N 1
ATOM 4685 C CA . ASN A 1 602 ? 14.492 25.488 -27.387 1.00 95.56 602 ASN A CA 1
ATOM 4686 C C . ASN A 1 602 ? 15.053 24.470 -28.401 1.00 95.56 602 ASN A C 1
ATOM 4688 O O . ASN A 1 602 ? 15.198 23.287 -28.085 1.00 95.56 602 ASN A O 1
ATOM 4692 N N . ASP A 1 603 ? 15.400 24.931 -29.606 1.00 92.00 603 ASP A N 1
ATOM 4693 C CA . ASP A 1 603 ? 15.903 24.067 -30.687 1.00 92.00 603 ASP A CA 1
ATOM 4694 C C . ASP A 1 603 ? 17.264 23.432 -30.373 1.00 92.00 603 ASP A C 1
ATOM 4696 O O . ASP A 1 603 ? 17.497 22.275 -30.719 1.00 92.00 603 ASP A O 1
ATOM 4700 N N . ARG A 1 604 ? 18.159 24.148 -29.673 1.00 93.50 604 ARG A N 1
ATOM 4701 C CA . ARG A 1 604 ? 19.463 23.597 -29.266 1.00 93.50 604 ARG A CA 1
ATOM 4702 C C . ARG A 1 604 ? 19.271 22.434 -28.300 1.00 93.50 604 ARG A C 1
ATOM 4704 O O . ARG A 1 604 ? 19.938 21.417 -28.447 1.00 93.50 604 ARG A O 1
ATOM 4711 N N . PHE A 1 605 ? 18.387 22.589 -27.314 1.00 94.19 605 PHE A N 1
ATOM 4712 C CA . PHE A 1 605 ? 18.152 21.553 -26.302 1.00 94.19 605 PHE A CA 1
ATOM 4713 C C . PHE A 1 605 ? 17.451 20.353 -26.921 1.00 94.19 605 PHE A C 1
ATOM 4715 O O . PHE A 1 605 ? 17.864 19.226 -26.672 1.00 94.19 605 PHE A O 1
ATOM 4722 N N . SER A 1 606 ? 16.474 20.605 -27.794 1.00 88.62 606 SER A N 1
ATOM 4723 C CA . SER A 1 606 ? 15.824 19.552 -28.571 1.00 88.62 606 SER A CA 1
ATOM 4724 C C . SER A 1 606 ? 16.862 18.738 -29.343 1.00 88.62 606 SER A C 1
ATOM 4726 O O . SER A 1 606 ? 16.855 17.527 -29.222 1.00 88.62 606 SER A O 1
ATOM 4728 N N . ALA A 1 607 ? 17.827 19.372 -30.020 1.00 88.12 607 ALA A N 1
ATOM 4729 C CA . ALA A 1 607 ? 18.853 18.665 -30.793 1.00 88.12 607 ALA A CA 1
ATOM 4730 C C . ALA A 1 607 ? 19.838 17.833 -29.944 1.00 88.12 607 ALA A C 1
ATOM 4732 O O . ALA A 1 607 ? 20.118 16.684 -30.280 1.00 88.12 607 ALA A O 1
ATOM 4733 N N . ILE A 1 608 ? 20.378 18.388 -28.851 1.00 91.06 608 ILE A N 1
ATOM 4734 C CA . ILE A 1 608 ? 21.416 17.698 -28.053 1.00 91.06 608 ILE A CA 1
ATOM 4735 C C . ILE A 1 608 ? 20.844 16.668 -27.068 1.00 91.06 608 ILE A C 1
ATOM 4737 O O . ILE A 1 608 ? 21.586 15.822 -26.574 1.00 91.06 608 ILE A O 1
ATOM 4741 N N . PHE A 1 609 ? 19.546 16.742 -26.760 1.00 91.62 609 PHE A N 1
ATOM 4742 C CA . PHE A 1 609 ? 18.876 15.839 -25.825 1.00 91.62 609 PHE A CA 1
ATOM 4743 C C . PHE A 1 609 ? 17.835 14.917 -26.492 1.00 91.62 609 PHE A C 1
ATOM 4745 O O . PHE A 1 609 ? 17.179 14.159 -25.785 1.00 91.62 609 PHE A O 1
ATOM 4752 N N . GLU A 1 610 ? 17.672 14.947 -27.820 1.00 84.19 610 GLU A N 1
ATOM 4753 C CA . GLU A 1 610 ? 16.645 14.185 -28.562 1.00 84.19 610 GLU A CA 1
ATOM 4754 C C . GLU A 1 610 ? 16.711 12.672 -28.321 1.00 84.19 610 GLU A C 1
ATOM 4756 O O . GLU A 1 610 ? 15.699 12.036 -28.026 1.00 84.19 610 GLU A O 1
ATOM 4761 N N . ARG A 1 611 ? 17.907 12.085 -28.452 1.00 74.81 611 ARG A N 1
ATOM 4762 C CA . ARG A 1 611 ? 18.107 10.632 -28.409 1.00 74.81 611 ARG A CA 1
ATOM 4763 C C . ARG A 1 611 ? 19.321 10.282 -27.559 1.00 74.81 611 ARG A C 1
ATOM 4765 O O . ARG A 1 611 ? 20.404 10.828 -27.752 1.00 74.81 611 ARG A O 1
ATOM 4772 N N . GLY A 1 612 ? 19.135 9.355 -26.621 1.00 63.72 612 GLY A N 1
ATOM 4773 C CA . GLY A 1 612 ? 20.218 8.846 -25.781 1.00 63.72 612 GLY A CA 1
ATOM 4774 C C . GLY A 1 612 ? 21.273 8.067 -26.571 1.00 63.72 612 GLY A C 1
ATOM 4775 O O . GLY A 1 612 ? 20.978 7.437 -27.584 1.00 63.72 612 GLY A O 1
ATOM 4776 N N . ILE A 1 613 ? 22.509 8.085 -26.069 1.00 61.81 613 ILE A N 1
ATOM 4777 C CA . ILE A 1 613 ? 23.589 7.202 -26.517 1.00 61.81 613 ILE A CA 1
ATOM 4778 C C . ILE A 1 613 ? 23.382 5.819 -25.905 1.00 61.81 613 ILE A C 1
ATOM 4780 O O . ILE A 1 613 ? 23.367 5.691 -24.679 1.00 61.81 613 ILE A O 1
ATOM 4784 N N . ASP A 1 614 ? 23.308 4.791 -26.751 1.00 62.50 614 ASP A N 1
ATOM 4785 C CA . ASP A 1 614 ? 23.400 3.391 -26.333 1.00 62.50 614 ASP A CA 1
ATOM 4786 C C . ASP A 1 614 ? 24.748 2.806 -26.799 1.00 62.50 614 ASP A C 1
ATOM 4788 O O . ASP A 1 614 ? 24.925 2.511 -27.988 1.00 62.50 614 ASP A O 1
ATOM 4792 N N . PRO A 1 615 ? 25.755 2.718 -25.908 1.00 60.62 615 PRO A N 1
ATOM 4793 C CA . PRO A 1 615 ? 27.040 2.105 -26.218 1.00 60.62 615 PRO A CA 1
ATOM 4794 C C . PRO A 1 615 ? 26.881 0.611 -26.509 1.00 60.62 615 PRO A C 1
ATOM 4796 O O . PRO A 1 615 ? 26.082 -0.077 -25.874 1.00 60.62 615 PRO A O 1
ATOM 4799 N N . HIS A 1 616 ? 27.697 0.067 -27.411 1.00 64.44 616 HIS A N 1
ATOM 4800 C CA . HIS A 1 616 ? 27.720 -1.375 -27.627 1.00 64.44 616 HIS A CA 1
ATOM 4801 C C . HIS A 1 616 ? 28.171 -2.092 -26.345 1.00 64.44 616 HIS A C 1
ATOM 4803 O O . HIS A 1 616 ? 29.268 -1.858 -25.842 1.00 64.44 616 HIS A O 1
ATOM 4809 N N . MET A 1 617 ? 27.360 -3.039 -25.864 1.00 68.12 617 MET A N 1
ATOM 4810 C CA . MET A 1 617 ? 27.719 -3.921 -24.742 1.00 68.12 617 MET A CA 1
ATOM 4811 C C . MET A 1 617 ? 29.014 -4.703 -25.006 1.00 68.12 617 MET A C 1
ATOM 4813 O O . MET A 1 617 ? 29.826 -4.884 -24.102 1.00 68.12 617 MET A O 1
ATOM 4817 N N . ASP A 1 618 ? 29.221 -5.133 -26.256 1.00 69.62 618 ASP A N 1
ATOM 4818 C CA . ASP A 1 618 ? 30.404 -5.896 -26.676 1.00 69.62 618 ASP A CA 1
ATOM 4819 C C . ASP A 1 618 ? 31.665 -5.013 -26.779 1.00 69.62 618 ASP A C 1
ATOM 4821 O O . ASP A 1 618 ? 32.788 -5.502 -26.641 1.00 69.62 618 ASP A O 1
ATOM 4825 N N . ASN A 1 619 ? 31.495 -3.706 -27.020 1.00 70.50 619 ASN A N 1
ATOM 4826 C CA . ASN A 1 619 ? 32.582 -2.736 -27.079 1.00 70.50 619 ASN A CA 1
ATOM 4827 C C . ASN A 1 619 ? 32.109 -1.330 -26.676 1.00 70.50 619 ASN A C 1
ATOM 4829 O O . ASN A 1 619 ? 31.638 -0.558 -27.509 1.00 70.50 619 ASN A O 1
ATOM 4833 N N . VAL A 1 620 ? 32.346 -0.963 -25.417 1.00 67.69 620 VAL A N 1
ATOM 4834 C CA . VAL A 1 620 ? 31.933 0.327 -24.835 1.00 67.69 620 VAL A CA 1
ATOM 4835 C C . VAL A 1 620 ? 32.587 1.561 -25.476 1.00 67.69 620 VAL A C 1
ATOM 4837 O O . VAL A 1 620 ? 32.213 2.683 -25.150 1.00 67.69 620 VAL A O 1
ATOM 4840 N N . THR A 1 621 ? 33.564 1.385 -26.377 1.00 69.56 621 THR A N 1
ATOM 4841 C CA . THR A 1 621 ? 34.146 2.486 -27.167 1.00 69.56 621 THR A CA 1
ATOM 4842 C C . THR A 1 621 ? 33.392 2.762 -28.470 1.00 69.56 621 THR A C 1
ATOM 4844 O O . THR A 1 621 ? 33.802 3.640 -29.226 1.00 69.56 621 THR A O 1
ATOM 4847 N N . GLN A 1 622 ? 32.361 1.980 -28.790 1.00 63.38 622 GLN A N 1
ATOM 4848 C CA . GLN A 1 622 ? 31.490 2.164 -29.950 1.00 63.38 622 GLN A CA 1
ATOM 4849 C C . GLN A 1 622 ? 30.068 2.452 -29.459 1.00 63.38 622 GLN A C 1
ATOM 4851 O O . GLN A 1 622 ? 29.625 1.860 -28.477 1.00 63.38 622 GLN A O 1
ATOM 4856 N N . CYS A 1 623 ? 29.338 3.317 -30.161 1.00 61.12 623 CYS A N 1
ATOM 4857 C CA . CYS A 1 623 ? 27.960 3.674 -29.828 1.00 61.12 623 CYS A CA 1
ATOM 4858 C C . CYS A 1 623 ? 27.039 3.479 -31.031 1.00 61.12 623 CYS A C 1
ATOM 4860 O O . CYS A 1 623 ? 27.457 3.698 -32.170 1.00 61.12 623 CYS A O 1
ATOM 4862 N N . ASN A 1 624 ? 25.782 3.119 -30.761 1.00 65.25 624 ASN A N 1
ATOM 4863 C CA . ASN A 1 624 ? 24.719 3.171 -31.761 1.00 65.25 624 ASN A CA 1
ATOM 4864 C C . ASN A 1 624 ? 24.529 4.619 -32.266 1.00 65.25 624 ASN A C 1
ATOM 4866 O O . ASN A 1 624 ? 24.857 5.556 -31.534 1.00 65.25 624 ASN A O 1
ATOM 4870 N N . PRO A 1 625 ? 24.006 4.836 -33.490 1.00 65.62 625 PRO A N 1
ATOM 4871 C CA . PRO A 1 625 ? 23.754 6.179 -34.015 1.00 65.62 625 PRO A CA 1
ATOM 4872 C C . PRO A 1 625 ? 22.938 7.044 -33.041 1.00 65.62 625 PRO A C 1
ATOM 4874 O O . PRO A 1 625 ? 21.863 6.642 -32.597 1.00 65.62 625 PRO A O 1
ATOM 4877 N N . HIS A 1 626 ? 23.448 8.233 -32.720 1.00 69.81 626 HIS A N 1
ATOM 4878 C CA . HIS A 1 626 ? 22.862 9.167 -31.757 1.00 69.81 626 HIS A CA 1
ATOM 4879 C C . HIS A 1 626 ? 23.118 10.622 -32.184 1.00 69.81 626 HIS A C 1
ATOM 4881 O O . HIS A 1 626 ? 23.980 10.875 -33.029 1.00 69.81 626 HIS A O 1
ATOM 4887 N N . SER A 1 627 ? 22.396 11.577 -31.593 1.00 75.19 627 SER A N 1
ATOM 4888 C CA . SER A 1 627 ? 22.588 13.013 -31.849 1.00 75.19 627 SER A CA 1
ATOM 4889 C C . SER A 1 627 ? 23.981 13.483 -31.417 1.00 75.19 627 SER A C 1
ATOM 4891 O O . SER A 1 627 ? 24.548 12.953 -30.461 1.00 75.19 627 SER A O 1
ATOM 4893 N N . GLU A 1 628 ? 24.555 14.482 -32.092 1.00 80.50 628 GLU A N 1
ATOM 4894 C CA . GLU A 1 628 ? 25.814 15.088 -31.642 1.00 80.50 628 GLU A CA 1
ATOM 4895 C C . GLU A 1 628 ? 25.607 15.767 -30.279 1.00 80.50 628 GLU A C 1
ATOM 4897 O O . GLU A 1 628 ? 24.772 16.661 -30.134 1.00 80.50 628 GLU A O 1
ATOM 4902 N N . VAL A 1 629 ? 26.367 15.330 -29.272 1.00 86.19 629 VAL A N 1
ATOM 4903 C CA . VAL A 1 629 ? 26.303 15.852 -27.900 1.00 86.19 629 VAL A CA 1
ATOM 4904 C C . VAL A 1 629 ? 27.591 16.597 -27.541 1.00 86.19 629 VAL A C 1
ATOM 4906 O O . VAL A 1 629 ? 28.657 16.249 -28.061 1.00 86.19 629 VAL A O 1
ATOM 4909 N N . PRO A 1 630 ? 27.538 17.587 -26.631 1.00 88.75 630 PRO A N 1
ATOM 4910 C CA . PRO A 1 630 ? 28.738 18.253 -26.141 1.00 88.75 630 PRO A CA 1
ATOM 4911 C C . PRO A 1 630 ? 29.742 17.272 -25.516 1.00 88.75 630 PRO A C 1
ATOM 4913 O O . PRO A 1 630 ? 29.377 16.410 -24.713 1.00 88.75 630 PRO A O 1
ATOM 4916 N N . THR A 1 631 ? 31.021 17.411 -25.869 1.00 83.75 631 THR A N 1
ATOM 4917 C CA . THR A 1 631 ? 32.107 16.570 -25.332 1.00 83.75 631 THR A CA 1
ATOM 4918 C C . THR A 1 631 ? 32.838 17.206 -24.155 1.00 83.75 631 THR A C 1
ATOM 4920 O O . THR A 1 631 ? 33.444 16.487 -23.363 1.00 83.75 631 THR A O 1
ATOM 4923 N N . CYS A 1 632 ? 32.800 18.535 -24.053 1.00 88.00 632 CYS A N 1
ATOM 4924 C CA . CYS A 1 632 ? 33.391 19.301 -22.960 1.00 88.00 632 CYS A CA 1
ATOM 4925 C C . CYS A 1 632 ? 32.303 19.686 -21.949 1.00 88.00 632 CYS A C 1
ATOM 4927 O O . CYS A 1 632 ? 31.148 19.883 -22.324 1.00 88.00 632 CYS A O 1
ATOM 4929 N N . GLU A 1 633 ? 32.663 19.765 -20.668 1.00 87.75 633 GLU A N 1
ATOM 4930 C CA . GLU A 1 633 ? 31.727 20.046 -19.570 1.00 87.75 633 GLU A CA 1
ATOM 4931 C C . GLU A 1 633 ? 31.096 21.438 -19.714 1.00 87.75 633 GLU A C 1
ATOM 4933 O O . GLU A 1 633 ? 29.884 21.584 -19.599 1.00 87.75 633 GLU A O 1
ATOM 4938 N N . GLU A 1 634 ? 31.902 22.429 -20.089 1.00 90.44 634 GLU A N 1
ATOM 4939 C CA . GLU A 1 634 ? 31.523 23.827 -20.301 1.00 90.44 634 GLU A CA 1
ATOM 4940 C C . GLU A 1 634 ? 30.541 24.067 -21.462 1.00 90.44 634 GLU A C 1
ATOM 4942 O O . GLU A 1 634 ? 29.902 25.118 -21.518 1.00 90.44 634 GLU A O 1
ATOM 4947 N N . ASP A 1 635 ? 30.411 23.107 -22.382 1.00 91.19 635 ASP A N 1
ATOM 4948 C CA . ASP A 1 635 ? 29.530 23.208 -23.549 1.00 91.19 635 ASP A CA 1
ATOM 4949 C C . ASP A 1 635 ? 28.114 22.666 -23.269 1.00 91.19 635 ASP A C 1
ATOM 4951 O O . ASP A 1 635 ? 27.191 22.871 -24.074 1.00 91.19 635 ASP A O 1
ATOM 4955 N N . TRP A 1 636 ? 27.919 21.980 -22.136 1.00 94.50 636 TRP A N 1
ATOM 4956 C CA . TRP A 1 636 ? 26.596 21.559 -21.680 1.00 94.50 636 TRP A CA 1
ATOM 4957 C C . TRP A 1 636 ? 25.793 22.755 -21.151 1.00 94.50 636 TRP A C 1
ATOM 4959 O O . TRP A 1 636 ? 26.360 23.663 -20.542 1.00 94.50 636 TRP A O 1
ATOM 4969 N N . PRO A 1 637 ? 24.461 22.773 -21.341 1.00 95.38 637 PRO A N 1
ATOM 4970 C CA . PRO A 1 637 ? 23.606 23.723 -20.643 1.00 95.38 637 PRO A CA 1
ATOM 4971 C C . PRO A 1 637 ? 23.744 23.584 -19.128 1.00 95.38 637 PRO A C 1
ATOM 4973 O O . PRO A 1 637 ? 23.855 22.474 -18.606 1.00 95.38 637 PRO A O 1
ATOM 4976 N N . THR A 1 638 ? 23.686 24.705 -18.420 1.00 95.69 638 THR A N 1
ATOM 4977 C CA . THR A 1 638 ? 23.708 24.708 -16.955 1.00 95.69 638 THR A CA 1
ATOM 4978 C C . THR A 1 638 ? 22.446 24.055 -16.384 1.00 95.69 638 THR A C 1
ATOM 4980 O O . THR A 1 638 ? 21.397 24.009 -17.033 1.00 95.69 638 THR A O 1
ATOM 4983 N N . LEU A 1 639 ? 22.522 23.575 -15.136 1.00 95.38 639 LEU A N 1
ATOM 4984 C CA . LEU A 1 639 ? 21.358 23.013 -14.444 1.00 95.38 639 LEU A CA 1
ATOM 4985 C C . LEU A 1 639 ? 20.181 24.001 -14.425 1.00 95.38 639 LEU A C 1
ATOM 4987 O O . LEU A 1 639 ? 19.060 23.608 -14.733 1.00 95.38 639 LEU A O 1
ATOM 4991 N N . ASP A 1 640 ? 20.434 25.276 -14.126 1.00 97.06 640 ASP A N 1
ATOM 4992 C CA . ASP A 1 640 ? 19.391 26.306 -14.057 1.00 97.06 640 ASP A CA 1
ATOM 4993 C C . ASP A 1 640 ? 18.697 26.522 -15.411 1.00 97.06 640 ASP A C 1
ATOM 4995 O O . ASP A 1 640 ? 17.469 26.601 -15.465 1.00 97.06 640 ASP A O 1
ATOM 4999 N N . GLU A 1 641 ? 19.449 26.534 -16.519 1.00 97.50 641 GLU A N 1
ATOM 5000 C CA . GLU A 1 641 ? 18.873 26.627 -17.868 1.00 97.50 641 GLU A CA 1
ATOM 5001 C C . GLU A 1 641 ? 18.002 25.406 -18.205 1.00 97.50 641 GLU A C 1
ATOM 5003 O O . GLU A 1 641 ? 16.934 25.548 -18.811 1.00 97.50 641 GLU A O 1
ATOM 5008 N N . ILE A 1 642 ? 18.425 24.202 -17.801 1.00 97.50 642 ILE A N 1
ATOM 5009 C CA . ILE A 1 642 ? 17.647 22.969 -17.989 1.00 97.50 642 ILE A CA 1
ATOM 5010 C C . ILE A 1 642 ? 16.370 22.999 -17.143 1.00 97.50 642 ILE A C 1
ATOM 5012 O O . ILE A 1 642 ? 15.309 22.613 -17.634 1.00 97.50 642 ILE A O 1
ATOM 5016 N N . LEU A 1 643 ? 16.435 23.477 -15.899 1.00 97.56 643 LEU A N 1
ATOM 5017 C CA . LEU A 1 643 ? 15.268 23.591 -15.023 1.00 97.56 643 LEU A CA 1
ATOM 5018 C C . LEU A 1 643 ? 14.274 24.647 -15.523 1.00 97.56 643 LEU A C 1
ATOM 5020 O O . LEU A 1 643 ? 13.066 24.410 -15.493 1.00 97.56 643 LEU A O 1
ATOM 5024 N N . GLU A 1 644 ? 14.749 25.780 -16.045 1.00 98.12 644 GLU A N 1
ATOM 5025 C CA . GLU A 1 644 ? 13.882 26.774 -16.687 1.00 98.12 644 GLU A CA 1
ATOM 5026 C C . GLU A 1 644 ? 13.199 26.186 -17.934 1.00 98.12 644 GLU A C 1
ATOM 5028 O O . GLU A 1 644 ? 11.993 26.361 -18.138 1.00 98.12 644 GLU A O 1
ATOM 5033 N N . TYR A 1 645 ? 13.947 25.441 -18.755 1.00 97.81 645 TYR A N 1
ATOM 5034 C CA . TYR A 1 645 ? 13.397 24.718 -19.900 1.00 97.81 645 TYR A CA 1
ATOM 5035 C C . TYR A 1 645 ? 12.339 23.694 -19.470 1.00 97.81 645 TYR A C 1
ATOM 5037 O O . TYR A 1 645 ? 11.228 23.698 -20.002 1.00 97.81 645 TYR A O 1
ATOM 5045 N N . GLN A 1 646 ? 12.633 22.887 -18.447 1.00 97.44 646 GLN A N 1
ATOM 5046 C CA . GLN A 1 646 ? 11.704 21.919 -17.871 1.00 97.44 646 GLN A CA 1
ATOM 5047 C C . GLN A 1 646 ? 10.394 22.593 -17.438 1.00 97.44 646 GLN A C 1
ATOM 5049 O O . GLN A 1 646 ? 9.318 22.139 -17.823 1.00 97.44 646 GLN A O 1
ATOM 5054 N N . GLN A 1 647 ? 10.459 23.707 -16.703 1.00 97.69 647 GLN A N 1
ATOM 5055 C CA . GLN A 1 647 ? 9.272 24.444 -16.252 1.00 97.69 647 GLN A CA 1
ATOM 5056 C C . GLN A 1 647 ? 8.428 24.979 -17.418 1.00 97.69 647 GLN A C 1
ATOM 5058 O O . GLN A 1 647 ? 7.193 24.910 -17.372 1.00 97.69 647 GLN A O 1
ATOM 5063 N N . LYS A 1 648 ? 9.065 25.480 -18.486 1.00 97.69 648 LYS A N 1
ATOM 5064 C CA . LYS A 1 648 ? 8.364 25.938 -19.698 1.00 97.69 648 LYS A CA 1
ATOM 5065 C C . LYS A 1 648 ? 7.646 24.786 -20.400 1.00 97.69 648 LYS A C 1
ATOM 5067 O O . LYS A 1 648 ? 6.474 24.929 -20.747 1.00 97.69 648 LYS A O 1
ATOM 5072 N N . VAL A 1 649 ? 8.297 23.632 -20.544 1.00 97.62 649 VAL A N 1
ATOM 5073 C CA . VAL A 1 649 ? 7.696 22.434 -21.155 1.00 97.62 649 VAL A CA 1
ATOM 5074 C C . VAL A 1 649 ? 6.537 21.897 -20.311 1.00 97.62 649 VAL A C 1
ATOM 5076 O O . VAL A 1 649 ? 5.458 21.635 -20.840 1.00 97.62 649 VAL A O 1
ATOM 5079 N N . GLN A 1 650 ? 6.693 21.819 -18.987 1.00 97.44 650 GLN A N 1
ATOM 5080 C CA . GLN A 1 650 ? 5.602 21.435 -18.081 1.00 97.44 650 GLN A CA 1
ATOM 5081 C C . GLN A 1 650 ? 4.406 22.392 -18.182 1.00 97.44 650 GLN A C 1
ATOM 5083 O O . GLN A 1 650 ? 3.253 21.961 -18.139 1.00 97.44 650 GLN A O 1
ATOM 5088 N N . SER A 1 651 ? 4.665 23.692 -18.348 1.00 97.56 651 SER A N 1
ATOM 5089 C CA . SER A 1 651 ? 3.616 24.696 -18.556 1.00 97.56 651 SER A CA 1
ATOM 5090 C C . SER A 1 651 ? 2.905 24.510 -19.899 1.00 97.56 651 SER A C 1
ATOM 5092 O O . SER A 1 651 ? 1.685 24.623 -19.948 1.00 97.56 651 SER A O 1
ATOM 5094 N N . ARG A 1 652 ? 3.625 24.135 -20.967 1.00 96.38 652 ARG A N 1
ATOM 5095 C CA . ARG A 1 652 ? 3.023 23.775 -22.266 1.00 96.38 652 ARG A CA 1
ATOM 5096 C C . ARG A 1 652 ? 2.097 22.565 -22.149 1.00 96.38 652 ARG A C 1
ATOM 5098 O O . ARG A 1 652 ? 0.995 22.608 -22.684 1.00 96.38 652 ARG A O 1
ATOM 5105 N N . VAL A 1 653 ? 2.495 21.526 -21.409 1.00 97.06 653 VAL A N 1
ATOM 5106 C CA . VAL A 1 653 ? 1.619 20.370 -21.140 1.00 97.06 653 VAL A CA 1
ATOM 5107 C C . VAL A 1 653 ? 0.353 20.814 -20.407 1.00 97.06 653 VAL A C 1
ATOM 5109 O O . VAL A 1 653 ? -0.739 20.464 -20.836 1.00 97.06 653 VAL A O 1
ATOM 5112 N N . LYS A 1 654 ? 0.462 21.636 -19.353 1.00 97.44 654 LYS A N 1
ATOM 5113 C CA . LYS A 1 654 ? -0.717 22.182 -18.650 1.00 97.44 654 LYS A CA 1
ATOM 5114 C C . LYS A 1 654 ? -1.624 22.983 -19.585 1.00 97.44 654 LYS A C 1
ATOM 5116 O O . LYS A 1 654 ? -2.836 22.776 -19.565 1.00 97.44 654 LYS A O 1
ATOM 5121 N N . GLN A 1 655 ? -1.038 23.815 -20.447 1.00 97.12 655 GLN A N 1
ATOM 5122 C CA . GLN A 1 655 ? -1.778 24.614 -21.421 1.00 97.12 655 GLN A CA 1
ATOM 5123 C C . GLN A 1 655 ? -2.619 23.740 -22.357 1.00 97.12 655 GLN A C 1
ATOM 5125 O O . GLN A 1 655 ? -3.762 24.086 -22.620 1.00 97.12 655 GLN A O 1
ATOM 5130 N N . VAL A 1 656 ? -2.119 22.572 -22.784 1.00 97.19 656 VAL A N 1
ATOM 5131 C CA . VAL A 1 656 ? -2.896 21.621 -23.603 1.00 97.19 656 VAL A CA 1
ATOM 5132 C C . VAL A 1 656 ? -4.205 21.217 -22.912 1.00 97.19 656 VAL A C 1
ATOM 5134 O O . VAL A 1 656 ? -5.253 21.224 -23.554 1.00 97.19 656 VAL A O 1
ATOM 5137 N N . TYR A 1 657 ? -4.181 20.905 -21.612 1.00 97.31 657 TYR A N 1
ATOM 5138 C CA . TYR A 1 657 ? -5.401 20.550 -20.869 1.00 97.31 657 TYR A CA 1
ATOM 5139 C C . TYR A 1 657 ? -6.341 21.749 -20.709 1.00 97.31 657 TYR A C 1
ATOM 5141 O O . TYR A 1 657 ? -7.556 21.600 -20.829 1.00 97.31 657 TYR A O 1
ATOM 5149 N N . GLU A 1 658 ? -5.800 22.940 -20.454 1.00 97.25 658 GLU A N 1
ATOM 5150 C CA . GLU A 1 658 ? -6.599 24.161 -20.324 1.00 97.25 658 GLU A CA 1
ATOM 5151 C C . GLU A 1 658 ? -7.265 24.563 -21.647 1.00 97.25 658 GLU A C 1
ATOM 5153 O O . GLU A 1 658 ? -8.438 24.930 -21.658 1.00 97.25 658 GLU A O 1
ATOM 5158 N N . ASP A 1 659 ? -6.543 24.457 -22.762 1.00 97.38 659 ASP A N 1
ATOM 5159 C CA . ASP A 1 659 ? -7.046 24.743 -24.107 1.00 97.38 659 ASP A CA 1
ATOM 5160 C C . ASP A 1 659 ? -8.159 23.759 -24.483 1.00 97.38 659 ASP A C 1
ATOM 5162 O O . ASP A 1 659 ? -9.185 24.160 -25.035 1.00 97.38 659 ASP A O 1
ATOM 5166 N N . VAL A 1 660 ? -8.008 22.482 -24.113 1.00 96.69 660 VAL A N 1
ATOM 5167 C CA . VAL A 1 660 ? -9.055 21.461 -24.267 1.00 96.69 660 VAL A CA 1
ATOM 5168 C C . VAL A 1 660 ? -10.281 21.772 -23.416 1.00 96.69 660 VAL A C 1
ATOM 5170 O O . VAL A 1 660 ? -11.407 21.663 -23.901 1.00 96.69 660 VAL A O 1
ATOM 5173 N N . ALA A 1 661 ? -10.089 22.209 -22.171 1.00 95.50 661 ALA A N 1
ATOM 5174 C CA . ALA A 1 661 ? -11.192 22.576 -21.290 1.00 95.50 661 ALA A CA 1
ATOM 5175 C C . ALA A 1 661 ? -11.965 23.806 -21.795 1.00 95.50 661 ALA A C 1
ATOM 5177 O O . ALA A 1 661 ? -13.189 23.852 -21.669 1.00 95.50 661 ALA A O 1
ATOM 5178 N N . ARG A 1 662 ? -11.273 24.787 -22.393 1.00 96.56 662 ARG A N 1
ATOM 5179 C CA . ARG A 1 662 ? -11.895 25.977 -23.004 1.00 96.56 662 ARG A CA 1
ATOM 5180 C C . ARG A 1 662 ? -12.511 25.710 -24.380 1.00 96.56 662 ARG A C 1
ATOM 5182 O O . ARG A 1 662 ? -13.356 26.486 -24.816 1.00 96.56 662 ARG A O 1
ATOM 5189 N N . GLY A 1 663 ? -12.124 24.617 -25.038 1.00 94.81 663 GLY A N 1
ATOM 5190 C CA . GLY A 1 663 ? -12.544 24.278 -26.399 1.00 94.81 663 GLY A CA 1
ATOM 5191 C C . GLY A 1 663 ? -11.693 24.921 -27.500 1.00 94.81 663 GLY A C 1
ATOM 5192 O O . GLY A 1 663 ? -12.078 24.861 -28.666 1.00 94.81 663 GLY A O 1
ATOM 5193 N N . ASP A 1 664 ? -10.545 25.503 -27.146 1.00 96.06 664 ASP A N 1
ATOM 5194 C CA . ASP A 1 664 ? -9.566 26.070 -28.084 1.00 96.06 664 ASP A CA 1
ATOM 5195 C C . ASP A 1 664 ? -8.779 24.964 -28.817 1.00 96.06 664 ASP A C 1
ATOM 5197 O O . ASP A 1 664 ? -8.316 25.154 -29.944 1.00 96.06 664 ASP A O 1
ATOM 5201 N N . LEU A 1 665 ? -8.651 23.791 -28.187 1.00 95.81 665 LEU A N 1
ATOM 5202 C CA . LEU A 1 665 ? -8.008 22.598 -28.733 1.00 95.81 665 LEU A CA 1
ATOM 5203 C C . LEU A 1 665 ? -8.946 21.393 -28.599 1.00 95.81 665 LEU A C 1
ATOM 5205 O O . LEU A 1 665 ? -9.525 21.154 -27.545 1.00 95.81 665 LEU A O 1
ATOM 5209 N N . VAL A 1 666 ? -9.090 20.596 -29.656 1.00 95.00 666 VAL A N 1
ATOM 5210 C CA . VAL A 1 666 ? -9.898 19.369 -29.603 1.00 95.00 666 VAL A CA 1
ATOM 5211 C C . VAL A 1 666 ? -9.017 18.202 -29.167 1.00 95.00 666 VAL A C 1
ATOM 5213 O O . VAL A 1 666 ? -8.028 17.886 -29.831 1.00 95.00 666 VAL A O 1
ATOM 5216 N N . MET A 1 667 ? -9.388 17.537 -28.070 1.00 95.75 667 MET A N 1
ATOM 5217 C CA . MET A 1 667 ? -8.734 16.299 -27.647 1.00 95.75 667 MET A CA 1
ATOM 5218 C C . MET A 1 667 ? -9.132 15.153 -28.582 1.00 95.75 667 MET A C 1
ATOM 5220 O O . MET A 1 667 ? -10.316 14.871 -28.744 1.00 95.75 667 MET A O 1
ATOM 5224 N N . ASN A 1 668 ? -8.160 14.471 -29.180 1.00 94.06 668 ASN A N 1
ATOM 5225 C CA . ASN A 1 668 ? -8.371 13.257 -29.973 1.00 94.06 668 ASN A CA 1
ATOM 5226 C C . ASN A 1 668 ? -7.498 12.113 -29.447 1.00 94.06 668 ASN A C 1
ATOM 5228 O O . ASN A 1 668 ? -6.633 12.331 -28.591 1.00 94.06 668 ASN A O 1
ATOM 5232 N N . ARG A 1 669 ? -7.721 10.887 -29.941 1.00 92.69 669 ARG A N 1
ATOM 5233 C CA . ARG A 1 669 ? -6.959 9.718 -29.469 1.00 92.69 669 ARG A CA 1
ATOM 5234 C C . ARG A 1 669 ? -5.458 9.874 -29.699 1.00 92.69 669 ARG A C 1
ATOM 5236 O O . ARG A 1 669 ? -4.691 9.506 -28.818 1.00 92.69 669 ARG A O 1
ATOM 5243 N N . ARG A 1 670 ? -5.042 10.505 -30.801 1.00 92.12 670 ARG A N 1
ATOM 5244 C CA . ARG A 1 670 ? -3.623 10.734 -31.122 1.00 92.12 670 ARG A CA 1
ATOM 5245 C C . ARG A 1 670 ? -2.917 11.622 -30.093 1.00 92.12 670 ARG A C 1
ATOM 5247 O O . ARG A 1 670 ? -1.815 11.301 -29.654 1.00 92.12 670 ARG A O 1
ATOM 5254 N N . LEU A 1 671 ? -3.546 12.732 -29.704 1.00 93.81 671 LEU A N 1
ATOM 5255 C CA . LEU A 1 671 ? -3.038 13.636 -28.670 1.00 93.81 671 LEU A CA 1
ATOM 5256 C C . LEU A 1 671 ? -2.987 12.931 -27.314 1.00 93.81 671 LEU A C 1
ATOM 5258 O O . LEU A 1 671 ? -1.981 13.018 -26.613 1.00 93.81 671 LEU A O 1
ATOM 5262 N N . ALA A 1 672 ? -4.046 12.196 -26.969 1.00 94.44 672 ALA A N 1
ATOM 5263 C CA . ALA A 1 672 ? -4.113 11.450 -25.720 1.00 94.44 672 ALA A CA 1
ATOM 5264 C C . ALA A 1 672 ? -3.040 10.350 -25.632 1.00 94.44 672 ALA A C 1
ATOM 5266 O O . ALA A 1 672 ? -2.372 10.250 -24.603 1.00 94.44 672 ALA A O 1
ATOM 5267 N N . ARG A 1 673 ? -2.806 9.601 -26.721 1.00 93.12 673 ARG A N 1
ATOM 5268 C CA . ARG A 1 673 ? -1.723 8.613 -26.829 1.00 93.12 673 ARG A CA 1
ATOM 5269 C C . ARG A 1 673 ? -0.358 9.260 -26.643 1.00 93.12 673 ARG A C 1
ATOM 5271 O O . ARG A 1 673 ? 0.441 8.769 -25.856 1.00 93.12 673 ARG A O 1
ATOM 5278 N N . MET A 1 674 ? -0.089 10.371 -27.334 1.00 93.12 674 MET A N 1
ATOM 5279 C CA . MET A 1 674 ? 1.189 11.080 -27.214 1.00 93.12 674 MET A CA 1
ATOM 5280 C C . MET A 1 674 ? 1.446 11.535 -25.769 1.00 93.12 674 MET A C 1
ATOM 5282 O O . MET A 1 674 ? 2.538 11.318 -25.242 1.00 93.12 674 MET A O 1
ATOM 5286 N N . LEU A 1 675 ? 0.437 12.103 -25.098 1.00 95.06 675 LEU A N 1
ATOM 5287 C CA . LEU A 1 675 ? 0.537 12.498 -23.687 1.00 95.06 675 LEU A CA 1
ATOM 5288 C C . LEU A 1 675 ? 0.763 11.292 -22.763 1.00 95.06 675 LEU A C 1
ATOM 5290 O O . LEU A 1 675 ? 1.557 11.375 -21.831 1.00 95.06 675 LEU A O 1
ATOM 5294 N N . TRP A 1 676 ? 0.103 10.164 -23.028 1.00 92.50 676 TRP A N 1
ATOM 5295 C CA . TRP A 1 676 ? 0.319 8.928 -22.280 1.00 92.50 676 TRP A CA 1
ATOM 5296 C C . TRP A 1 676 ? 1.743 8.378 -22.461 1.00 92.50 676 TRP A C 1
ATOM 5298 O O . TRP A 1 676 ? 2.453 8.176 -21.478 1.00 92.50 676 TRP A O 1
ATOM 5308 N N . MET A 1 677 ? 2.196 8.204 -23.705 1.00 91.00 677 MET A N 1
ATOM 5309 C CA . MET A 1 677 ? 3.522 7.655 -24.018 1.00 91.00 677 MET A CA 1
ATOM 5310 C C . MET A 1 677 ? 4.650 8.532 -23.475 1.00 91.00 677 MET A C 1
ATOM 5312 O O . MET A 1 677 ? 5.635 8.020 -22.950 1.00 91.00 677 MET A O 1
ATOM 5316 N N . THR A 1 678 ? 4.508 9.858 -23.554 1.00 93.38 678 THR A N 1
ATOM 5317 C CA . THR A 1 678 ? 5.500 10.785 -22.990 1.00 93.38 678 THR A CA 1
ATOM 5318 C C . THR A 1 678 ? 5.540 10.732 -21.460 1.00 93.38 678 THR A C 1
ATOM 5320 O O . THR A 1 678 ? 6.625 10.837 -20.896 1.00 93.38 678 THR A O 1
ATOM 5323 N N . LEU A 1 679 ? 4.413 10.500 -20.774 1.00 94.00 679 LEU A N 1
ATOM 5324 C CA . LEU A 1 679 ? 4.394 10.260 -19.326 1.00 94.00 679 LEU A CA 1
ATOM 5325 C C . LEU A 1 679 ? 5.030 8.911 -18.957 1.00 94.00 679 LEU A C 1
ATOM 5327 O O . LEU A 1 679 ? 5.817 8.826 -18.009 1.00 94.00 679 LEU A O 1
ATOM 5331 N N . GLU A 1 680 ? 4.714 7.852 -19.699 1.00 92.06 680 GLU A N 1
ATOM 5332 C CA . GLU A 1 680 ? 5.281 6.519 -19.481 1.00 92.06 680 GLU A CA 1
ATOM 5333 C C . GLU A 1 680 ? 6.797 6.506 -19.724 1.00 92.06 680 GLU A C 1
ATOM 5335 O O . GLU A 1 680 ? 7.549 5.945 -18.929 1.00 92.06 680 GLU A O 1
ATOM 5340 N N . HIS A 1 681 ? 7.267 7.236 -20.738 1.00 92.62 681 HIS A N 1
ATOM 5341 C CA . HIS A 1 681 ? 8.685 7.434 -21.026 1.00 92.62 681 HIS A CA 1
ATOM 5342 C C . HIS A 1 681 ? 9.463 8.017 -19.833 1.00 92.62 681 HIS A C 1
ATOM 5344 O O . HIS A 1 681 ? 10.570 7.562 -19.537 1.00 92.62 681 HIS A O 1
ATOM 5350 N N . ILE A 1 682 ? 8.878 8.960 -19.079 1.00 95.19 682 ILE A N 1
ATOM 5351 C CA . ILE A 1 682 ? 9.510 9.474 -17.851 1.00 95.19 682 ILE A CA 1
ATOM 5352 C C . ILE A 1 682 ? 9.686 8.354 -16.825 1.00 95.19 682 ILE A C 1
ATOM 5354 O O . ILE A 1 682 ? 10.741 8.270 -16.204 1.00 95.19 682 ILE A O 1
ATOM 5358 N N . ASN A 1 683 ? 8.692 7.477 -16.656 1.00 93.12 683 ASN A N 1
ATOM 5359 C CA . ASN A 1 683 ? 8.778 6.356 -15.716 1.00 93.12 683 ASN A CA 1
ATOM 5360 C C . ASN A 1 683 ? 9.871 5.351 -16.125 1.00 93.12 683 ASN A C 1
ATOM 5362 O O . ASN A 1 683 ? 10.644 4.913 -15.272 1.00 93.12 683 ASN A O 1
ATOM 5366 N N . LEU A 1 684 ? 10.000 5.046 -17.422 1.00 92.06 684 LEU A N 1
ATOM 5367 C CA . LEU A 1 684 ? 11.071 4.185 -17.946 1.00 92.06 684 LEU A CA 1
ATOM 5368 C C . LEU A 1 684 ? 12.466 4.781 -17.682 1.00 92.06 684 LEU A C 1
ATOM 5370 O O . LEU A 1 684 ? 13.401 4.082 -17.270 1.00 92.06 684 LEU A O 1
ATOM 5374 N N . HIS A 1 685 ? 12.611 6.093 -17.875 1.00 94.25 685 HIS A N 1
ATOM 5375 C CA . HIS A 1 685 ? 13.859 6.801 -17.600 1.00 94.25 685 HIS A CA 1
ATOM 5376 C C . HIS A 1 685 ? 14.128 7.002 -16.108 1.00 94.25 685 HIS A C 1
ATOM 5378 O O . HIS A 1 685 ? 15.291 7.033 -15.708 1.00 94.25 685 HIS A O 1
ATOM 5384 N N . LEU A 1 686 ? 13.085 7.102 -15.283 1.00 95.88 686 LEU A N 1
ATOM 5385 C CA . LEU A 1 686 ? 13.202 7.178 -13.830 1.00 95.88 686 LEU A CA 1
ATOM 5386 C C . LEU A 1 686 ? 13.844 5.895 -13.300 1.00 95.88 686 LEU A C 1
ATOM 5388 O O . LEU A 1 686 ? 14.836 5.955 -12.577 1.00 95.88 686 LEU A O 1
ATOM 5392 N N . GLU A 1 687 ? 13.344 4.736 -13.731 1.00 94.62 687 GLU A N 1
ATOM 5393 C CA . GLU A 1 687 ? 13.937 3.442 -13.388 1.00 94.62 687 GLU A CA 1
ATOM 5394 C C . GLU A 1 687 ? 15.357 3.294 -13.960 1.00 94.62 687 GLU A C 1
ATOM 5396 O O . GLU A 1 687 ? 16.256 2.811 -13.268 1.00 94.62 687 GLU A O 1
ATOM 5401 N N . THR A 1 688 ? 15.591 3.801 -15.178 1.00 92.62 688 THR A N 1
ATOM 5402 C CA . THR A 1 688 ? 16.931 3.835 -15.783 1.00 92.62 688 THR A CA 1
ATOM 5403 C C . THR A 1 688 ? 17.944 4.605 -14.959 1.00 92.62 688 THR A C 1
ATOM 5405 O O . THR A 1 688 ? 19.036 4.108 -14.676 1.00 92.62 688 THR A O 1
ATOM 5408 N N . LEU A 1 689 ? 17.579 5.805 -14.531 1.00 95.31 689 LEU A N 1
ATOM 5409 C CA . LEU A 1 689 ? 18.446 6.619 -13.705 1.00 95.31 689 LEU A CA 1
ATOM 5410 C C . LEU A 1 689 ? 18.666 5.963 -12.338 1.00 95.31 689 LEU A C 1
ATOM 5412 O O . LEU A 1 689 ? 19.787 5.937 -11.846 1.00 95.31 689 LEU A O 1
ATOM 5416 N N . LEU A 1 690 ? 17.642 5.351 -11.745 1.00 97.00 690 LEU A N 1
ATOM 5417 C CA . LEU A 1 690 ? 17.756 4.691 -10.445 1.00 97.00 690 LEU A CA 1
ATOM 5418 C C . LEU A 1 690 ? 18.740 3.518 -10.449 1.00 97.00 690 LEU A C 1
ATOM 5420 O O . LEU A 1 690 ? 19.568 3.430 -9.537 1.00 97.00 690 LEU A O 1
ATOM 5424 N N . TYR A 1 691 ? 18.721 2.650 -11.467 1.00 94.25 691 TYR A N 1
ATOM 5425 C CA . TYR A 1 691 ? 19.726 1.587 -11.533 1.00 94.25 691 TYR A CA 1
ATOM 5426 C C . TYR A 1 691 ? 21.132 2.109 -11.852 1.00 94.25 691 TYR A C 1
ATOM 5428 O O . TYR A 1 691 ? 22.107 1.427 -11.547 1.00 94.25 691 TYR A O 1
ATOM 5436 N N . MET A 1 692 ? 21.276 3.309 -12.428 1.00 94.56 692 MET A N 1
ATOM 5437 C CA . MET A 1 692 ? 22.577 3.980 -12.514 1.00 94.56 692 MET A CA 1
ATOM 5438 C C . MET A 1 692 ? 23.030 4.480 -11.145 1.00 94.56 692 MET A C 1
ATOM 5440 O O . MET A 1 692 ? 24.155 4.217 -10.723 1.00 94.56 692 MET A O 1
ATOM 5444 N N . LEU A 1 693 ? 22.148 5.181 -10.437 1.00 95.94 693 LEU A N 1
ATOM 5445 C CA . LEU A 1 693 ? 22.463 5.808 -9.161 1.00 95.94 693 LEU A CA 1
ATOM 5446 C C . LEU A 1 693 ? 22.813 4.780 -8.085 1.00 95.94 693 LEU A C 1
ATOM 5448 O O . LEU A 1 693 ? 23.760 4.999 -7.337 1.00 95.94 693 LEU A O 1
ATOM 5452 N N . ILE A 1 694 ? 22.151 3.623 -8.041 1.00 95.75 694 ILE A N 1
ATOM 5453 C CA . ILE A 1 694 ? 22.473 2.582 -7.049 1.00 95.75 694 ILE A CA 1
ATOM 5454 C C . ILE A 1 694 ? 23.910 2.028 -7.194 1.00 95.75 694 ILE A C 1
ATOM 5456 O O . ILE A 1 694 ? 24.447 1.431 -6.259 1.00 95.75 694 ILE A O 1
ATOM 5460 N N . GLN A 1 695 ? 24.548 2.221 -8.356 1.00 94.50 695 GLN A N 1
ATOM 5461 C CA . GLN A 1 695 ? 25.940 1.830 -8.604 1.00 94.50 695 GLN A CA 1
ATOM 5462 C C . GLN A 1 695 ? 26.947 2.892 -8.139 1.00 94.50 695 GLN A C 1
ATOM 5464 O O . GLN A 1 695 ? 28.102 2.554 -7.869 1.00 94.50 695 GLN A O 1
ATOM 5469 N N . SER A 1 696 ? 26.526 4.155 -8.013 1.00 92.62 696 SER A N 1
ATOM 5470 C CA . SER A 1 696 ? 27.396 5.249 -7.580 1.00 92.62 696 SER A CA 1
ATOM 5471 C C . SER A 1 696 ? 27.498 5.316 -6.051 1.00 92.62 696 SER A C 1
ATOM 5473 O O . SER A 1 696 ? 26.470 5.347 -5.374 1.00 92.62 696 SER A O 1
ATOM 5475 N N . PRO A 1 697 ? 28.714 5.417 -5.479 1.00 89.31 697 PRO A N 1
ATOM 5476 C CA . PRO A 1 697 ? 28.891 5.672 -4.050 1.00 89.31 697 PRO A CA 1
ATOM 5477 C C . PRO A 1 697 ? 28.519 7.110 -3.646 1.00 89.31 697 PRO A C 1
ATOM 5479 O O . PRO A 1 697 ? 28.408 7.390 -2.458 1.00 89.31 697 PRO A O 1
ATOM 5482 N N . ASN A 1 698 ? 28.338 8.016 -4.616 1.00 92.19 698 ASN A N 1
ATOM 5483 C CA . ASN A 1 698 ? 27.998 9.422 -4.377 1.00 92.19 698 ASN A CA 1
ATOM 5484 C C . ASN A 1 698 ? 26.482 9.661 -4.266 1.00 92.19 698 ASN A C 1
ATOM 5486 O O . ASN A 1 698 ? 26.055 10.782 -3.986 1.00 92.19 698 ASN A O 1
ATOM 5490 N N . THR A 1 699 ? 25.668 8.634 -4.518 1.00 93.81 699 THR A N 1
ATOM 5491 C CA . THR A 1 699 ? 24.210 8.730 -4.455 1.00 93.81 699 THR A CA 1
ATOM 5492 C C . THR A 1 699 ? 23.752 8.957 -3.024 1.00 93.81 699 THR A C 1
ATOM 5494 O O . THR A 1 699 ? 24.069 8.182 -2.122 1.00 93.81 699 THR A O 1
ATOM 5497 N N . LYS A 1 700 ? 22.965 10.012 -2.827 1.00 95.38 700 LYS A N 1
ATOM 5498 C CA . LYS A 1 700 ? 22.335 10.320 -1.546 1.00 95.38 700 LYS A CA 1
ATOM 5499 C C . LYS A 1 700 ? 21.014 9.561 -1.397 1.00 95.38 700 LYS A C 1
ATOM 5501 O O . LYS A 1 700 ? 20.333 9.322 -2.399 1.00 95.38 700 LYS A O 1
ATOM 5506 N N . PRO A 1 701 ? 20.615 9.223 -0.159 1.00 94.19 701 PRO A N 1
ATOM 5507 C CA . PRO A 1 701 ? 19.278 8.717 0.112 1.00 94.19 701 PRO A CA 1
ATOM 5508 C C . PRO A 1 701 ? 18.179 9.660 -0.405 1.00 94.19 701 PRO A C 1
ATOM 5510 O O . PRO A 1 701 ? 18.371 10.879 -0.406 1.00 94.19 701 PRO A O 1
ATOM 5513 N N . PRO A 1 702 ? 17.014 9.127 -0.808 1.00 93.19 702 PRO A N 1
ATOM 5514 C CA . PRO A 1 702 ? 15.900 9.936 -1.297 1.00 93.19 702 PRO A CA 1
ATOM 5515 C C . PRO A 1 702 ? 15.385 10.889 -0.210 1.00 93.19 702 PRO A C 1
ATOM 5517 O O . PRO A 1 702 ? 14.993 10.461 0.880 1.00 93.19 702 PRO A O 1
ATOM 5520 N N . ALA A 1 703 ? 15.357 12.191 -0.504 1.00 89.50 703 ALA A N 1
ATOM 5521 C CA . ALA A 1 703 ? 14.898 13.187 0.458 1.00 89.50 703 ALA A CA 1
ATOM 5522 C C . ALA A 1 703 ? 13.380 13.107 0.701 1.00 89.50 703 ALA A C 1
ATOM 5524 O O . ALA A 1 703 ? 12.576 12.942 -0.221 1.00 89.50 703 ALA A O 1
ATOM 5525 N N . GLY A 1 704 ? 12.985 13.272 1.966 1.00 87.56 704 GLY A N 1
ATOM 5526 C CA . GLY A 1 704 ? 11.587 13.195 2.407 1.00 87.56 704 GLY A CA 1
ATOM 5527 C C . GLY A 1 704 ? 11.026 11.773 2.520 1.00 87.56 704 GLY A C 1
ATOM 5528 O O . GLY A 1 704 ? 9.817 11.615 2.660 1.00 87.56 704 GLY A O 1
ATOM 5529 N N . PHE A 1 705 ? 11.894 10.755 2.495 1.00 91.69 705 PHE A N 1
ATOM 5530 C CA . PHE A 1 705 ? 11.555 9.366 2.804 1.00 91.69 705 PHE A CA 1
ATOM 5531 C C . PHE A 1 705 ? 12.377 8.878 3.993 1.00 91.69 705 PHE A C 1
ATOM 5533 O O . PHE A 1 705 ? 13.597 9.048 4.035 1.00 91.69 705 PHE A O 1
ATOM 5540 N N . MET A 1 706 ? 11.728 8.238 4.963 1.00 90.38 706 MET A N 1
ATOM 5541 C CA . MET A 1 706 ? 12.432 7.651 6.095 1.00 90.38 706 MET A CA 1
ATOM 5542 C C . MET A 1 706 ? 13.289 6.454 5.662 1.00 90.38 706 MET A C 1
ATOM 5544 O O . MET A 1 706 ? 12.832 5.569 4.933 1.00 90.38 706 MET A O 1
ATOM 5548 N N . ALA A 1 707 ? 14.527 6.415 6.165 1.00 90.56 707 ALA A N 1
ATOM 5549 C CA . ALA A 1 707 ? 15.421 5.280 5.982 1.00 90.56 707 ALA A CA 1
ATOM 5550 C C . ALA A 1 707 ? 14.847 4.009 6.646 1.00 90.56 707 ALA A C 1
ATOM 5552 O O . ALA A 1 707 ? 14.309 4.104 7.760 1.00 90.56 707 ALA A O 1
ATOM 5553 N N . PRO A 1 708 ? 14.962 2.831 6.008 1.00 91.25 708 PRO A N 1
ATOM 5554 C CA . PRO A 1 708 ? 14.565 1.555 6.590 1.00 91.25 708 PRO A CA 1
ATOM 5555 C C . PRO A 1 708 ? 15.353 1.245 7.862 1.00 91.25 708 PRO A C 1
ATOM 5557 O O . PRO A 1 708 ? 16.538 1.565 7.960 1.00 91.25 708 PRO A O 1
ATOM 5560 N N . ASP A 1 709 ? 14.709 0.584 8.821 1.00 90.88 709 ASP A N 1
ATOM 5561 C CA . ASP A 1 709 ? 15.402 0.058 9.995 1.00 90.88 709 ASP A CA 1
ATOM 5562 C C . ASP A 1 709 ? 15.826 -1.389 9.748 1.00 90.88 709 ASP A C 1
ATOM 5564 O O . ASP A 1 709 ? 15.068 -2.333 9.971 1.00 90.88 709 ASP A O 1
ATOM 5568 N N . TRP A 1 710 ? 17.034 -1.560 9.213 1.00 92.25 710 TRP A N 1
ATOM 5569 C CA . TRP A 1 710 ? 17.541 -2.871 8.809 1.00 92.25 710 TRP A CA 1
ATOM 5570 C C . TRP A 1 710 ? 17.558 -3.931 9.922 1.00 92.25 710 TRP A C 1
ATOM 5572 O O . TRP A 1 710 ? 17.214 -5.070 9.603 1.00 92.25 710 TRP A O 1
ATOM 5582 N N . PRO A 1 711 ? 17.913 -3.621 11.189 1.00 90.00 711 PRO A N 1
ATOM 5583 C CA . PRO A 1 711 ? 17.859 -4.601 12.275 1.00 90.00 711 PRO A CA 1
ATOM 5584 C C . PRO A 1 711 ? 16.446 -5.156 12.491 1.00 90.00 711 PRO A C 1
ATOM 5586 O O . PRO A 1 711 ? 16.250 -6.366 12.370 1.00 90.00 711 PRO A O 1
ATOM 5589 N N . SER A 1 712 ? 15.452 -4.284 12.689 1.00 87.56 712 SER A N 1
ATOM 5590 C CA . SER A 1 712 ? 14.068 -4.710 12.942 1.00 87.56 712 SER A CA 1
ATOM 5591 C C . SER A 1 712 ? 13.459 -5.419 11.730 1.00 87.56 712 SER A C 1
ATOM 5593 O O . SER A 1 712 ? 12.775 -6.435 11.861 1.00 87.56 712 SER A O 1
ATOM 5595 N N . LEU A 1 713 ? 13.750 -4.940 10.513 1.00 90.88 713 LEU A N 1
ATOM 5596 C CA . LEU A 1 713 ? 13.294 -5.595 9.282 1.00 90.88 713 LEU A CA 1
ATOM 5597 C C . LEU A 1 713 ? 13.899 -6.991 9.105 1.00 90.88 713 LEU A C 1
ATOM 5599 O O . LEU A 1 713 ? 13.189 -7.910 8.700 1.00 90.88 713 LEU A O 1
ATOM 5603 N N . LYS A 1 714 ? 15.184 -7.172 9.429 1.00 93.00 714 LYS A N 1
ATOM 5604 C CA . LYS A 1 714 ? 15.860 -8.473 9.362 1.00 93.00 714 LYS A CA 1
ATOM 5605 C C . LYS A 1 714 ? 15.189 -9.495 10.276 1.00 93.00 714 LYS A C 1
ATOM 5607 O O . LYS A 1 714 ? 14.889 -10.597 9.821 1.00 93.00 714 LYS A O 1
ATOM 5612 N N . GLU A 1 715 ? 14.959 -9.143 11.539 1.00 90.25 715 GLU A N 1
ATOM 5613 C CA . GLU A 1 715 ? 14.315 -10.036 12.514 1.00 90.25 715 GLU A CA 1
ATOM 5614 C C . GLU A 1 715 ? 12.903 -10.411 12.073 1.00 90.25 715 GLU A C 1
ATOM 5616 O O . GLU A 1 715 ? 12.536 -11.588 12.047 1.00 90.25 715 GLU A O 1
ATOM 5621 N N . ARG A 1 716 ? 12.140 -9.418 11.616 1.00 88.25 716 ARG A N 1
ATOM 5622 C CA . ARG A 1 716 ? 10.793 -9.621 11.096 1.00 88.25 716 ARG A CA 1
ATOM 5623 C C . ARG A 1 716 ? 10.767 -10.553 9.886 1.00 88.25 716 ARG A C 1
ATOM 5625 O O . ARG A 1 716 ? 9.988 -11.504 9.862 1.00 88.25 716 ARG A O 1
ATOM 5632 N N . TRP A 1 717 ? 11.594 -10.302 8.872 1.00 92.44 717 TRP A N 1
ATOM 5633 C CA . TRP A 1 717 ? 11.633 -11.147 7.675 1.00 92.44 717 TRP A CA 1
ATOM 5634 C C . TRP A 1 717 ? 12.085 -12.569 7.991 1.00 92.44 717 TRP A C 1
ATOM 5636 O O . TRP A 1 717 ? 11.592 -13.511 7.372 1.00 92.44 717 TRP A O 1
ATOM 5646 N N . GLN A 1 718 ? 12.972 -12.737 8.973 1.00 92.38 718 GLN A N 1
ATOM 5647 C CA . GLN A 1 718 ? 13.362 -14.052 9.461 1.00 92.38 718 GLN A CA 1
ATOM 5648 C C . GLN A 1 718 ? 12.187 -14.777 10.138 1.00 92.38 718 GLN A C 1
ATOM 5650 O O . GLN A 1 718 ? 11.902 -15.921 9.784 1.00 92.38 718 GLN A O 1
ATOM 5655 N N . ALA A 1 719 ? 11.452 -14.108 11.030 1.00 88.56 719 ALA A N 1
ATOM 5656 C CA . ALA A 1 719 ? 10.266 -14.676 11.671 1.00 88.56 719 ALA A CA 1
ATOM 5657 C C . ALA A 1 719 ? 9.167 -15.033 10.649 1.00 88.56 719 ALA A C 1
ATOM 5659 O O . ALA A 1 719 ? 8.546 -16.095 10.731 1.00 88.56 719 ALA A O 1
ATOM 5660 N N . GLU A 1 720 ? 8.949 -14.185 9.637 1.00 85.75 720 GLU A N 1
ATOM 5661 C CA . GLU A 1 720 ? 8.018 -14.468 8.538 1.00 85.75 720 GLU A CA 1
ATOM 5662 C C . GLU A 1 720 ? 8.461 -15.674 7.696 1.00 85.75 720 GLU A C 1
ATOM 5664 O O . GLU A 1 720 ? 7.628 -16.507 7.328 1.00 85.75 720 GLU A O 1
ATOM 5669 N N . PHE A 1 721 ? 9.758 -15.793 7.400 1.00 87.19 721 PHE A N 1
ATOM 5670 C CA . PHE A 1 721 ? 10.326 -16.934 6.681 1.00 87.19 721 PHE A CA 1
ATOM 5671 C C . PHE A 1 721 ? 10.134 -18.247 7.456 1.00 87.19 721 PHE A C 1
ATOM 5673 O O . PHE A 1 721 ? 9.698 -19.249 6.884 1.00 87.19 721 PHE A O 1
ATOM 5680 N N . GLU A 1 722 ? 10.379 -18.237 8.766 1.00 87.19 722 GLU A N 1
ATOM 5681 C CA . GLU A 1 722 ? 10.175 -19.391 9.649 1.00 87.19 722 GLU A CA 1
ATOM 5682 C C . GLU A 1 722 ? 8.699 -19.790 9.747 1.00 87.19 722 GLU A C 1
ATOM 5684 O O . GLU A 1 722 ? 8.359 -20.960 9.547 1.00 87.19 722 GLU A O 1
ATOM 5689 N N . LYS A 1 723 ? 7.796 -18.816 9.938 1.00 81.19 723 LYS A N 1
ATOM 5690 C CA . LYS A 1 723 ? 6.338 -19.039 9.969 1.00 81.19 723 LYS A CA 1
ATOM 5691 C C . LYS A 1 723 ? 5.822 -19.679 8.675 1.00 81.19 723 LYS A C 1
ATOM 5693 O O . LYS A 1 723 ? 4.843 -20.423 8.701 1.00 81.19 723 LYS A O 1
ATOM 5698 N N . ARG A 1 724 ? 6.489 -19.427 7.545 1.00 75.38 724 ARG A N 1
ATOM 5699 C CA . ARG A 1 724 ? 6.154 -19.982 6.223 1.00 75.38 724 ARG A CA 1
ATOM 5700 C C . ARG A 1 724 ? 6.792 -21.347 5.947 1.00 75.38 724 ARG A C 1
ATOM 5702 O O . ARG A 1 724 ? 6.658 -21.851 4.840 1.00 75.38 724 ARG A O 1
ATOM 5709 N N . GLY A 1 725 ? 7.447 -21.985 6.917 1.00 76.62 725 GLY A N 1
ATOM 5710 C CA . GLY A 1 725 ? 8.058 -23.307 6.736 1.00 76.62 725 GLY A CA 1
ATOM 5711 C C . GLY A 1 725 ? 9.490 -23.276 6.194 1.00 76.62 725 GLY A C 1
ATOM 5712 O O . GLY A 1 725 ? 9.969 -24.294 5.686 1.00 76.62 725 GLY A O 1
ATOM 5713 N N . SER A 1 726 ? 10.172 -22.133 6.320 1.00 84.75 726 SER A N 1
ATOM 5714 C CA . SER A 1 726 ? 11.599 -21.961 6.036 1.00 84.75 726 SER A CA 1
ATOM 5715 C C . SER A 1 726 ? 11.978 -22.399 4.609 1.00 84.75 726 SER A C 1
ATOM 5717 O O . SER A 1 726 ? 11.306 -22.045 3.640 1.00 84.75 726 SER A O 1
ATOM 5719 N N . SER A 1 727 ? 13.054 -23.177 4.444 1.00 81.44 727 SER A N 1
ATOM 5720 C CA . SER A 1 727 ? 13.566 -23.604 3.135 1.00 81.44 727 SER A CA 1
ATOM 5721 C C . SER A 1 727 ? 12.548 -24.377 2.293 1.00 81.44 727 SER A C 1
ATOM 5723 O O . SER A 1 727 ? 12.570 -24.253 1.072 1.00 81.44 727 SER A O 1
ATOM 5725 N N . ARG A 1 728 ? 11.605 -25.101 2.913 1.00 78.56 728 ARG A N 1
ATOM 5726 C CA . ARG A 1 728 ? 10.564 -25.850 2.183 1.00 78.56 728 ARG A CA 1
ATOM 5727 C C . ARG A 1 728 ? 9.628 -24.935 1.401 1.00 78.56 728 ARG A C 1
ATOM 5729 O O . ARG A 1 728 ? 9.122 -25.332 0.357 1.00 78.56 728 ARG A O 1
ATOM 5736 N N . ALA A 1 729 ? 9.406 -23.709 1.878 1.00 78.00 729 ALA A N 1
ATOM 5737 C CA . ALA A 1 729 ? 8.604 -22.725 1.155 1.00 78.00 729 ALA A CA 1
ATOM 5738 C C . ALA A 1 729 ? 9.240 -22.364 -0.194 1.00 78.00 729 ALA A C 1
ATOM 5740 O O . ALA A 1 729 ? 8.532 -22.157 -1.175 1.00 78.00 729 ALA A O 1
ATOM 5741 N N . LEU A 1 730 ? 10.575 -22.319 -0.252 1.00 83.19 730 LEU A N 1
ATOM 5742 C CA . LEU A 1 730 ? 11.339 -21.980 -1.455 1.00 83.19 730 LEU A CA 1
ATOM 5743 C C . LEU A 1 730 ? 11.333 -23.103 -2.505 1.00 83.19 730 LEU A C 1
ATOM 5745 O O . LEU A 1 730 ? 11.633 -22.850 -3.670 1.00 83.19 730 LEU A O 1
ATOM 5749 N N . GLU A 1 731 ? 10.994 -24.331 -2.107 1.00 84.25 731 GLU A N 1
ATOM 5750 C CA . GLU A 1 731 ? 10.896 -25.500 -2.992 1.00 84.25 731 GLU A CA 1
ATOM 5751 C C . GLU A 1 731 ? 9.516 -25.635 -3.648 1.00 84.25 731 GLU A C 1
ATOM 5753 O O . GLU A 1 731 ? 9.353 -26.430 -4.574 1.00 84.25 731 GLU A O 1
ATOM 5758 N N . GLN A 1 732 ? 8.534 -24.850 -3.193 1.00 87.06 732 GLN A N 1
ATOM 5759 C CA . GLN A 1 732 ? 7.165 -24.887 -3.690 1.00 87.06 732 GLN A CA 1
ATOM 5760 C C . GLN A 1 732 ? 7.077 -24.544 -5.178 1.00 87.06 732 GLN A C 1
ATOM 5762 O O . GLN A 1 732 ? 7.752 -23.637 -5.680 1.00 87.06 732 GLN A O 1
ATOM 5767 N N . ARG A 1 733 ? 6.186 -25.250 -5.878 1.00 91.31 733 ARG A N 1
ATOM 5768 C CA . ARG A 1 733 ? 5.947 -25.090 -7.315 1.00 91.31 733 ARG A CA 1
ATOM 5769 C C . ARG A 1 733 ? 4.462 -24.985 -7.612 1.00 91.31 733 ARG A C 1
ATOM 5771 O O . ARG A 1 733 ? 3.647 -25.632 -6.959 1.00 91.31 733 ARG A O 1
ATOM 5778 N N . PHE A 1 734 ? 4.145 -24.214 -8.643 1.00 91.62 734 PHE A N 1
ATOM 5779 C CA . PHE A 1 734 ? 2.841 -24.235 -9.290 1.00 91.62 734 PHE A CA 1
ATOM 5780 C C . PHE A 1 734 ? 2.904 -25.106 -10.537 1.00 91.62 734 PHE A C 1
ATOM 5782 O O . PHE A 1 734 ? 3.900 -25.087 -11.264 1.00 91.62 734 PHE A O 1
ATOM 5789 N N . HIS A 1 735 ? 1.836 -25.860 -10.774 1.00 92.25 735 HIS A N 1
ATOM 5790 C CA . HIS A 1 735 ? 1.708 -26.756 -11.914 1.00 92.25 735 HIS A CA 1
ATOM 5791 C C . HIS A 1 735 ? 0.652 -26.225 -12.870 1.00 92.25 735 HIS A C 1
ATOM 5793 O O . HIS A 1 735 ? -0.469 -25.927 -12.461 1.00 92.25 735 HIS A O 1
ATOM 5799 N N . PHE A 1 736 ? 1.011 -26.147 -14.144 1.00 92.81 736 PHE A N 1
ATOM 5800 C CA . PHE A 1 736 ? 0.124 -25.707 -15.204 1.00 92.81 736 PHE A CA 1
ATOM 5801 C C . PHE A 1 736 ? 0.031 -26.790 -16.268 1.00 92.81 736 PHE A C 1
ATOM 5803 O O . PHE A 1 736 ? 1.040 -27.314 -16.743 1.00 92.81 736 PHE A O 1
ATOM 5810 N N . GLU A 1 737 ? -1.198 -27.119 -16.643 1.00 93.56 737 GLU A N 1
ATOM 5811 C CA . GLU A 1 737 ? -1.461 -27.963 -17.801 1.00 93.56 737 GLU A CA 1
ATOM 5812 C C . GLU A 1 737 ? -1.292 -27.159 -19.095 1.00 93.56 737 GLU A C 1
ATOM 5814 O O . GLU A 1 737 ? -1.320 -25.922 -19.089 1.00 93.56 737 GLU A O 1
ATOM 5819 N N . ALA A 1 738 ? -1.101 -27.873 -20.207 1.00 93.94 738 ALA A N 1
ATOM 5820 C CA . ALA A 1 738 ? -0.990 -27.250 -21.520 1.00 93.94 738 ALA A CA 1
ATOM 5821 C C . ALA A 1 738 ? -2.234 -26.396 -21.807 1.00 93.94 738 ALA A C 1
ATOM 5823 O O . ALA A 1 738 ? -3.365 -26.840 -21.594 1.00 93.94 738 ALA A O 1
ATOM 5824 N N . SER A 1 739 ? -2.031 -25.157 -22.250 1.00 93.44 739 SER A N 1
ATOM 5825 C CA . SER A 1 739 ? -3.134 -24.234 -22.511 1.00 93.44 739 SER A CA 1
ATOM 5826 C C . SER A 1 739 ? -2.729 -23.101 -23.444 1.00 93.44 739 SER A C 1
ATOM 5828 O O . SER A 1 739 ? -1.552 -22.795 -23.602 1.00 93.44 739 SER A O 1
ATOM 5830 N N . THR A 1 740 ? -3.719 -22.415 -23.998 1.00 93.81 740 THR A N 1
ATOM 5831 C CA . THR A 1 740 ? -3.506 -21.177 -24.742 1.00 93.81 740 THR A CA 1
ATOM 5832 C C . THR A 1 740 ? -3.471 -19.976 -23.792 1.00 93.81 740 THR A C 1
ATOM 5834 O O . THR A 1 740 ? -4.304 -19.857 -22.888 1.00 93.81 740 THR A O 1
ATOM 5837 N N . VAL A 1 741 ? -2.539 -19.053 -24.025 1.00 93.69 741 VAL A N 1
ATOM 5838 C CA . VAL A 1 741 ? -2.407 -17.765 -23.331 1.00 93.69 741 VAL A CA 1
ATOM 5839 C C . VAL A 1 741 ? -2.568 -16.636 -24.341 1.00 93.69 741 VAL A C 1
ATOM 5841 O O . VAL A 1 741 ? -2.015 -16.683 -25.438 1.00 93.69 741 VAL A O 1
ATOM 5844 N N . GLU A 1 742 ? -3.330 -15.611 -23.977 1.00 92.88 742 GLU A N 1
ATOM 5845 C CA . GLU A 1 742 ? -3.478 -14.399 -24.782 1.00 92.88 742 GLU A CA 1
ATOM 5846 C C . GLU A 1 742 ? -2.383 -13.390 -24.415 1.00 92.88 742 GLU A C 1
ATOM 5848 O O . GLU A 1 742 ? -2.215 -13.077 -23.242 1.00 92.88 742 GLU A O 1
ATOM 5853 N N . LEU A 1 743 ? -1.640 -12.873 -25.387 1.00 93.62 743 LEU A N 1
ATOM 5854 C CA . LEU A 1 743 ? -0.620 -11.837 -25.206 1.00 93.62 743 LEU A CA 1
ATOM 5855 C C . LEU A 1 743 ? -1.021 -10.582 -25.987 1.00 93.62 743 LEU A C 1
ATOM 5857 O O . LEU A 1 743 ? -1.647 -10.702 -27.038 1.00 93.62 743 LEU A O 1
ATOM 5861 N N . GLY A 1 744 ? -0.628 -9.407 -25.493 1.00 89.94 744 GLY A N 1
ATOM 5862 C CA . GLY A 1 744 ? -0.931 -8.121 -26.128 1.00 89.94 744 GLY A CA 1
ATOM 5863 C C . GLY A 1 744 ? -2.408 -7.712 -26.070 1.00 89.94 744 GLY A C 1
ATOM 5864 O O . GLY A 1 744 ? -3.225 -8.360 -25.406 1.00 89.94 744 GLY A O 1
ATOM 5865 N N . HIS A 1 745 ? -2.733 -6.620 -26.757 1.00 90.62 745 HIS A N 1
ATOM 5866 C CA . HIS A 1 745 ? -4.083 -6.093 -26.958 1.00 90.62 745 HIS A CA 1
ATOM 5867 C C . HIS A 1 745 ? -4.237 -5.491 -28.371 1.00 90.62 745 HIS A C 1
ATOM 5869 O O . HIS A 1 745 ? -3.281 -5.369 -29.139 1.00 90.62 745 HIS A O 1
ATOM 5875 N N . ASP A 1 746 ? -5.462 -5.108 -28.733 1.00 88.75 746 ASP A N 1
ATOM 5876 C CA . ASP A 1 746 ? -5.758 -4.497 -30.034 1.00 88.75 746 ASP A CA 1
ATOM 5877 C C . ASP A 1 746 ? -5.836 -2.972 -29.906 1.00 88.75 746 ASP A C 1
ATOM 5879 O O . ASP A 1 746 ? -6.873 -2.429 -29.529 1.00 88.75 746 ASP A O 1
ATOM 5883 N N . ASP A 1 747 ? -4.727 -2.298 -30.207 1.00 85.38 747 ASP A N 1
ATOM 5884 C CA . ASP A 1 747 ? -4.554 -0.850 -30.121 1.00 85.38 747 ASP A CA 1
ATOM 5885 C C . ASP A 1 747 ? -3.731 -0.346 -31.316 1.00 85.38 747 ASP A C 1
ATOM 5887 O O . ASP A 1 747 ? -2.561 0.013 -31.219 1.00 85.38 747 ASP A O 1
ATOM 5891 N N . ASP A 1 748 ? -4.366 -0.379 -32.483 1.00 82.00 748 ASP A N 1
ATOM 5892 C CA . ASP A 1 748 ? -3.795 0.099 -33.740 1.00 82.00 748 ASP A CA 1
ATOM 5893 C C . ASP A 1 748 ? -3.742 1.640 -33.752 1.00 82.00 748 ASP A C 1
ATOM 5895 O O . ASP A 1 748 ? -4.768 2.320 -33.881 1.00 82.00 748 ASP A O 1
ATOM 5899 N N . ASP A 1 749 ? -2.534 2.200 -33.624 1.00 86.69 749 ASP A N 1
ATOM 5900 C CA . ASP A 1 749 ? -2.311 3.648 -33.540 1.00 86.69 749 ASP A CA 1
ATOM 5901 C C . ASP A 1 749 ? -2.575 4.408 -34.854 1.00 86.69 749 ASP A C 1
ATOM 5903 O O . ASP A 1 749 ? -2.630 5.646 -34.855 1.00 86.69 749 ASP A O 1
ATOM 5907 N N . THR A 1 750 ? -2.806 3.696 -35.964 1.00 82.69 750 THR A N 1
ATOM 5908 C CA . THR A 1 750 ? -3.215 4.297 -37.241 1.00 82.69 750 THR A CA 1
ATOM 5909 C C . THR A 1 750 ? -4.679 4.742 -37.231 1.00 82.69 750 THR A C 1
ATOM 5911 O O . THR A 1 750 ? -5.050 5.640 -37.987 1.00 82.69 750 THR A O 1
ATOM 5914 N N . GLN A 1 751 ? -5.496 4.188 -36.329 1.00 81.69 751 GLN A N 1
ATOM 5915 C CA . GLN A 1 751 ? -6.925 4.500 -36.185 1.00 81.69 751 GLN A CA 1
ATOM 5916 C C . GLN A 1 751 ? -7.186 5.708 -35.271 1.00 81.69 751 GLN A C 1
ATOM 5918 O O . GLN A 1 751 ? -8.320 6.167 -35.121 1.00 81.69 751 GLN A O 1
ATOM 5923 N N . ASP A 1 752 ? -6.141 6.266 -34.656 1.00 86.62 752 ASP A N 1
ATOM 5924 C CA . ASP A 1 752 ? -6.254 7.373 -33.703 1.00 86.62 752 ASP A CA 1
ATOM 5925 C C . ASP A 1 752 ? -6.843 8.665 -34.303 1.00 86.62 752 ASP A C 1
ATOM 5927 O O . ASP A 1 752 ? -7.309 9.535 -33.560 1.00 86.62 752 ASP A O 1
ATOM 5931 N N . PHE A 1 753 ? -6.798 8.827 -35.630 1.00 76.25 753 PHE A N 1
ATOM 5932 C CA . PHE A 1 753 ? -7.257 10.039 -36.318 1.00 76.25 753 PHE A CA 1
ATOM 5933 C C . PHE A 1 753 ? -8.783 10.179 -36.358 1.00 76.25 753 PHE A C 1
ATOM 5935 O O . PHE A 1 753 ? -9.283 11.293 -36.527 1.00 76.25 753 PHE A O 1
ATOM 5942 N N . ASP A 1 754 ? -9.516 9.083 -36.163 1.00 78.19 754 ASP A N 1
ATOM 5943 C CA . ASP A 1 754 ? -10.959 9.027 -36.412 1.00 78.19 754 ASP A CA 1
ATOM 5944 C C . ASP A 1 754 ? -11.812 9.322 -35.166 1.00 78.19 754 ASP A C 1
ATOM 5946 O O . ASP A 1 754 ? -13.025 9.515 -35.271 1.00 78.19 754 ASP A O 1
ATOM 5950 N N . ILE A 1 755 ? -11.199 9.377 -33.976 1.00 89.19 755 ILE A N 1
ATOM 5951 C CA . ILE A 1 755 ? -11.913 9.506 -32.698 1.00 89.19 755 ILE A CA 1
ATOM 5952 C C . ILE A 1 755 ? -11.501 10.794 -31.982 1.00 89.19 755 ILE A C 1
ATOM 5954 O O . ILE A 1 755 ? -10.359 10.962 -31.539 1.00 89.19 755 ILE A O 1
ATOM 5958 N N . VAL A 1 756 ? -12.473 11.693 -31.828 1.00 93.56 756 VAL A N 1
ATOM 5959 C CA . VAL A 1 756 ? -12.315 13.020 -31.223 1.00 93.56 756 VAL A CA 1
ATOM 5960 C C . VAL A 1 756 ? -13.327 13.232 -30.099 1.00 93.56 756 VAL A C 1
ATOM 5962 O O . VAL A 1 756 ? -14.466 12.774 -30.181 1.00 93.56 756 VAL A O 1
ATOM 5965 N N . ALA A 1 757 ? -12.930 13.960 -29.058 1.00 93.50 757 ALA A N 1
ATOM 5966 C CA . ALA A 1 757 ? -13.832 14.396 -28.005 1.00 93.50 757 ALA A CA 1
ATOM 5967 C C . ALA A 1 757 ? -14.840 15.405 -28.577 1.00 93.50 757 ALA A C 1
ATOM 5969 O O . ALA A 1 757 ? -14.467 16.460 -29.091 1.00 93.50 757 ALA A O 1
ATOM 5970 N N . ALA A 1 758 ? -16.127 15.070 -28.498 1.00 91.88 758 ALA A N 1
ATOM 5971 C CA . ALA A 1 758 ? -17.205 15.884 -29.050 1.00 91.88 758 ALA A CA 1
ATOM 5972 C C . ALA A 1 758 ? -17.495 17.147 -28.223 1.00 91.88 758 ALA A C 1
ATOM 5974 O O . ALA A 1 758 ? -18.071 18.100 -28.749 1.00 91.88 758 ALA A O 1
ATOM 5975 N N . ARG A 1 759 ? -17.135 17.159 -26.933 1.00 93.88 759 ARG A N 1
ATOM 5976 C CA . ARG A 1 759 ? -17.384 18.282 -26.027 1.00 93.88 759 ARG A CA 1
ATOM 5977 C C . ARG A 1 759 ? -16.151 18.655 -25.191 1.00 93.88 759 ARG A C 1
ATOM 5979 O O . ARG A 1 759 ? -15.525 17.767 -24.605 1.00 93.88 759 ARG A O 1
ATOM 5986 N N . PRO A 1 760 ? -15.845 19.961 -25.072 1.00 94.38 760 PRO A N 1
ATOM 5987 C CA . PRO A 1 760 ? -14.835 20.470 -24.149 1.00 94.38 760 PRO A CA 1
ATOM 5988 C C . PRO A 1 760 ? -15.171 20.126 -22.697 1.00 94.38 760 PRO A C 1
ATOM 5990 O O . PRO A 1 760 ? -16.329 20.200 -22.279 1.00 94.38 760 PRO A O 1
ATOM 5993 N N . THR A 1 761 ? -14.156 19.756 -21.925 1.00 93.19 761 THR A N 1
ATOM 5994 C CA . THR A 1 761 ? -14.267 19.484 -20.488 1.00 93.19 761 THR A CA 1
ATOM 5995 C C . THR A 1 761 ? -12.876 19.510 -19.856 1.00 93.19 761 THR A C 1
ATOM 5997 O O . THR A 1 761 ? -11.885 19.198 -20.517 1.00 93.19 761 THR A O 1
ATOM 6000 N N . SER A 1 762 ? -12.795 19.857 -18.573 1.00 89.94 762 SER A N 1
ATOM 6001 C CA . SER A 1 762 ? -11.588 19.676 -17.757 1.00 89.94 762 SER A CA 1
ATOM 6002 C C . SER A 1 762 ? -11.528 18.303 -17.075 1.00 89.94 762 SER A C 1
ATOM 6004 O O . SER A 1 762 ? -10.494 17.945 -16.514 1.00 89.94 762 SER A O 1
ATOM 6006 N N . ASP A 1 763 ? -12.618 17.530 -17.110 1.00 89.50 763 ASP A N 1
ATOM 6007 C CA . ASP A 1 763 ? -12.683 16.200 -16.505 1.00 89.50 763 ASP A CA 1
ATOM 6008 C C . ASP A 1 763 ? -12.054 15.146 -17.432 1.00 89.50 763 ASP A C 1
ATOM 6010 O O . ASP A 1 763 ? -12.586 14.804 -18.489 1.00 89.50 763 ASP A O 1
ATOM 6014 N N . VAL A 1 764 ? -10.918 14.594 -17.007 1.00 89.06 764 VAL A N 1
ATOM 6015 C CA . VAL A 1 764 ? -10.170 13.564 -17.744 1.00 89.06 764 VAL A CA 1
ATOM 6016 C C . VAL A 1 764 ? -10.934 12.244 -17.842 1.00 89.06 764 VAL A C 1
ATOM 6018 O O . VAL A 1 764 ? -10.811 11.543 -18.848 1.00 89.06 764 VAL A O 1
ATOM 6021 N N . ARG A 1 765 ? -11.765 11.896 -16.849 1.00 85.06 765 ARG A N 1
ATOM 6022 C CA . ARG A 1 765 ? -12.615 10.695 -16.928 1.00 85.06 765 ARG A CA 1
ATOM 6023 C C . ARG A 1 765 ? -13.628 10.848 -18.046 1.00 85.06 765 ARG A C 1
ATOM 6025 O O . ARG A 1 765 ? -13.862 9.913 -18.809 1.00 85.06 765 ARG A O 1
ATOM 6032 N N . ASP A 1 766 ? -14.185 12.044 -18.155 1.00 89.19 766 ASP A N 1
ATOM 6033 C CA . ASP A 1 766 ? -15.102 12.391 -19.218 1.00 89.19 766 ASP A CA 1
ATOM 6034 C C . ASP A 1 766 ? -14.431 12.408 -20.596 1.00 89.19 766 ASP A C 1
ATOM 6036 O O . ASP A 1 766 ? -14.964 11.802 -21.525 1.00 89.19 766 ASP A O 1
ATOM 6040 N N . LEU A 1 767 ? -13.229 12.982 -20.723 1.00 91.81 767 LEU A N 1
ATOM 6041 C CA . LEU A 1 767 ? -12.441 12.896 -21.961 1.00 91.81 767 LEU A CA 1
ATOM 6042 C C . LEU A 1 767 ? -12.189 11.443 -22.364 1.00 91.81 767 LEU A C 1
ATOM 6044 O O . LEU A 1 767 ? -12.456 11.070 -23.503 1.00 91.81 767 LEU A O 1
ATOM 6048 N N . ASN A 1 768 ? -11.753 10.594 -21.432 1.00 90.81 768 ASN A N 1
ATOM 6049 C CA . ASN A 1 768 ? -11.551 9.176 -21.715 1.00 90.81 768 ASN A CA 1
ATOM 6050 C C . ASN A 1 768 ? -12.852 8.486 -22.152 1.00 90.81 768 ASN A C 1
ATOM 6052 O O . ASN A 1 768 ? -12.811 7.660 -23.055 1.00 90.81 768 ASN A O 1
ATOM 6056 N N . MET A 1 769 ? -14.019 8.822 -21.585 1.00 89.62 769 MET A N 1
ATOM 6057 C CA . MET A 1 769 ? -15.311 8.295 -22.064 1.00 89.62 769 MET A CA 1
ATOM 6058 C C . MET A 1 769 ? -15.608 8.728 -23.501 1.00 89.62 769 MET A C 1
ATOM 6060 O O . MET A 1 769 ? -15.998 7.894 -24.315 1.00 89.62 769 MET A O 1
ATOM 6064 N N . GLN A 1 770 ? -15.380 9.999 -23.830 1.00 92.62 770 GLN A N 1
ATOM 6065 C CA . GLN A 1 770 ? -15.585 10.516 -25.184 1.00 92.62 770 GLN A CA 1
ATOM 6066 C C . GLN A 1 770 ? -14.626 9.897 -26.213 1.00 92.62 770 GLN A C 1
ATOM 6068 O O . GLN A 1 770 ? -15.003 9.721 -27.367 1.00 92.62 770 GLN A O 1
ATOM 6073 N N . LEU A 1 771 ? -13.412 9.532 -25.793 1.00 91.38 771 LEU A N 1
ATOM 6074 C CA . LEU A 1 771 ? -12.400 8.877 -26.630 1.00 91.38 771 LEU A CA 1
ATOM 6075 C C . LEU A 1 771 ? -12.583 7.353 -26.739 1.00 91.38 771 LEU A C 1
ATOM 6077 O O . LEU A 1 771 ? -11.741 6.682 -27.334 1.00 91.38 771 LEU A O 1
ATOM 6081 N N . GLY A 1 772 ? -13.661 6.797 -26.174 1.00 87.56 772 GLY A N 1
ATOM 6082 C CA . GLY A 1 772 ? -13.954 5.363 -26.233 1.00 87.56 772 GLY A CA 1
ATOM 6083 C C . GLY A 1 772 ? -13.197 4.511 -25.210 1.00 87.56 772 GLY A C 1
ATOM 6084 O O . GLY A 1 772 ? -13.036 3.320 -25.440 1.00 87.56 772 GLY A O 1
ATOM 6085 N N . GLN A 1 773 ? -12.760 5.104 -24.092 1.00 86.19 773 GLN A N 1
ATOM 6086 C CA . GLN A 1 773 ? -11.969 4.468 -23.025 1.00 86.19 773 GLN A CA 1
ATOM 6087 C C . GLN A 1 773 ? -10.686 3.810 -23.571 1.00 86.19 773 GLN A C 1
ATOM 6089 O O . GLN A 1 773 ? -10.542 2.591 -23.488 1.00 86.19 773 GLN A O 1
ATOM 6094 N N . PRO A 1 774 ? -9.783 4.598 -24.184 1.00 85.62 774 PRO A N 1
ATOM 6095 C CA . PRO A 1 774 ? -8.654 4.047 -24.924 1.00 85.62 774 PRO A CA 1
ATOM 6096 C C . PRO A 1 774 ? -7.628 3.369 -24.006 1.00 85.62 774 PRO A C 1
ATOM 6098 O O . PRO A 1 774 ? -7.191 3.967 -23.032 1.00 85.62 774 PRO A O 1
ATOM 6101 N N . GLU A 1 775 ? -7.174 2.169 -24.366 1.00 85.94 775 GLU A N 1
ATOM 6102 C CA . GLU A 1 775 ? -5.993 1.520 -23.784 1.00 85.94 775 GLU A CA 1
ATOM 6103 C C . GLU A 1 775 ? -4.794 1.786 -24.678 1.00 85.94 775 GLU A C 1
ATOM 6105 O O . GLU A 1 775 ? -4.762 1.273 -25.784 1.00 85.94 775 GLU A O 1
ATOM 6110 N N . PHE A 1 776 ? -3.850 2.613 -24.223 1.00 88.44 776 PHE A N 1
ATOM 6111 C CA . PHE A 1 776 ? -2.658 2.944 -25.000 1.00 88.44 776 PHE A CA 1
ATOM 6112 C C . PHE A 1 776 ? -1.490 2.030 -24.620 1.00 88.44 776 PHE A C 1
ATOM 6114 O O . PHE A 1 776 ? -1.042 2.044 -23.468 1.00 88.44 776 PHE A O 1
ATOM 6121 N N . GLY A 1 777 ? -0.988 1.269 -25.592 1.00 88.88 777 GLY A N 1
ATOM 6122 C CA . GLY A 1 777 ? 0.239 0.475 -25.489 1.00 88.88 777 GLY A CA 1
ATOM 6123 C C . GLY A 1 777 ? 1.356 0.968 -26.411 1.00 88.88 777 GLY A C 1
ATOM 6124 O O . GLY A 1 777 ? 1.141 1.800 -27.298 1.00 88.88 777 GLY A O 1
ATOM 6125 N N . TRP A 1 778 ? 2.563 0.439 -26.201 1.00 91.44 778 TRP A N 1
ATOM 6126 C CA . TRP A 1 778 ? 3.635 0.510 -27.200 1.00 91.44 778 TRP A CA 1
ATOM 6127 C C . TRP A 1 778 ? 3.392 -0.499 -28.331 1.00 91.44 778 TRP A C 1
ATOM 6129 O O . TRP A 1 778 ? 2.605 -1.433 -28.190 1.00 91.44 778 TRP A O 1
ATOM 6139 N N . ASP A 1 779 ? 4.097 -0.349 -29.454 1.00 92.19 779 ASP A N 1
ATOM 6140 C CA . ASP A 1 779 ? 3.945 -1.242 -30.614 1.00 92.19 779 ASP A CA 1
ATOM 6141 C C . ASP A 1 779 ? 4.235 -2.721 -30.295 1.00 92.19 779 ASP A C 1
ATOM 6143 O O . ASP A 1 779 ? 3.610 -3.605 -30.871 1.00 92.19 779 ASP A O 1
ATOM 6147 N N . ASN A 1 780 ? 5.111 -3.029 -29.331 1.00 93.12 780 ASN A N 1
ATOM 6148 C CA . ASN A 1 780 ? 5.337 -4.409 -28.883 1.00 93.12 780 ASN A CA 1
ATOM 6149 C C . ASN A 1 780 ? 4.171 -5.037 -28.102 1.00 93.12 780 ASN A C 1
ATOM 6151 O O . ASN A 1 780 ? 4.207 -6.251 -27.871 1.00 93.12 780 ASN A O 1
ATOM 6155 N N . GLU A 1 781 ? 3.155 -4.264 -27.724 1.00 92.88 781 GLU A N 1
ATOM 6156 C CA . GLU A 1 781 ? 1.953 -4.739 -27.033 1.00 92.88 781 GLU A CA 1
ATOM 6157 C C . GLU A 1 781 ? 0.822 -5.090 -28.016 1.00 92.88 781 GLU A C 1
ATOM 6159 O O . GLU A 1 781 ? -0.213 -5.602 -27.586 1.00 92.88 781 GLU A O 1
ATOM 6164 N N . HIS A 1 782 ? 1.023 -4.868 -29.322 1.00 89.62 782 HIS A N 1
ATOM 6165 C CA . HIS A 1 782 ? 0.021 -5.016 -30.376 1.00 89.62 782 HIS A CA 1
ATOM 6166 C C . HIS A 1 782 ? 0.522 -5.869 -31.567 1.00 89.62 782 HIS A C 1
ATOM 6168 O O . HIS A 1 782 ? 1.644 -5.675 -32.031 1.00 89.62 782 HIS A O 1
ATOM 6174 N N . PRO A 1 783 ? -0.304 -6.756 -32.165 1.00 92.44 783 PRO A N 1
ATOM 6175 C CA . PRO A 1 783 ? -1.693 -7.072 -31.826 1.00 92.44 783 PRO A CA 1
ATOM 6176 C C . PRO A 1 783 ? -1.875 -8.084 -30.701 1.00 92.44 783 PRO A C 1
ATOM 6178 O O . PRO A 1 783 ? -0.945 -8.773 -30.267 1.00 92.44 783 PRO A O 1
ATOM 6181 N N . ARG A 1 784 ? -3.138 -8.227 -30.281 1.00 93.12 784 ARG A N 1
ATOM 6182 C CA . ARG A 1 784 ? -3.568 -9.350 -29.455 1.00 93.12 784 ARG A CA 1
ATOM 6183 C C . ARG A 1 784 ? -3.305 -10.647 -30.209 1.00 93.12 784 ARG A C 1
ATOM 6185 O O . ARG A 1 784 ? -3.741 -10.837 -31.344 1.00 93.12 784 ARG A O 1
ATOM 6192 N N . ARG A 1 785 ? -2.641 -11.589 -29.550 1.00 93.94 785 ARG A N 1
ATOM 6193 C CA . ARG A 1 785 ? -2.280 -12.880 -30.142 1.00 93.94 785 ARG A CA 1
ATOM 6194 C C . ARG A 1 785 ? -2.393 -14.018 -29.146 1.00 93.94 785 ARG A C 1
ATOM 6196 O O . ARG A 1 785 ? -2.210 -13.845 -27.945 1.00 93.94 785 ARG A O 1
ATOM 6203 N N . ARG A 1 786 ? -2.674 -15.214 -29.657 1.00 94.38 786 ARG A N 1
ATOM 6204 C CA . ARG A 1 786 ? -2.767 -16.446 -28.868 1.00 94.38 786 ARG A CA 1
ATOM 6205 C C . ARG A 1 786 ? -1.481 -17.248 -28.995 1.00 94.38 786 ARG A C 1
ATOM 6207 O O . ARG A 1 786 ? -0.991 -17.456 -30.100 1.00 94.38 786 ARG A O 1
ATOM 6214 N N . VAL A 1 787 ? -0.946 -17.692 -27.864 1.00 95.31 787 VAL A N 1
ATOM 6215 C CA . VAL A 1 787 ? 0.271 -18.504 -27.785 1.00 95.31 787 VAL A CA 1
ATOM 6216 C C . VAL A 1 787 ? -0.016 -19.763 -26.992 1.00 95.31 787 VAL A C 1
ATOM 6218 O O . VAL A 1 787 ? -0.549 -19.697 -25.889 1.00 95.31 787 VAL A O 1
ATOM 6221 N N . GLU A 1 788 ? 0.364 -20.907 -27.542 1.00 95.25 788 GLU A N 1
ATOM 6222 C CA . GLU A 1 788 ? 0.258 -22.190 -26.854 1.00 95.25 788 GLU A CA 1
ATOM 6223 C C . GLU A 1 788 ? 1.404 -22.370 -25.853 1.00 95.25 788 GLU A C 1
ATOM 6225 O O . GLU A 1 788 ? 2.576 -22.179 -26.187 1.00 95.25 788 GLU A O 1
ATOM 6230 N N . THR A 1 789 ? 1.071 -22.789 -24.636 1.00 95.31 789 THR A N 1
ATOM 6231 C CA . THR A 1 789 ? 2.027 -23.286 -23.647 1.00 95.31 789 THR A CA 1
ATOM 6232 C C . THR A 1 789 ? 1.872 -24.795 -23.501 1.00 95.31 789 THR A C 1
ATOM 6234 O O . THR A 1 789 ? 0.765 -25.337 -23.492 1.00 95.31 789 THR A O 1
ATOM 6237 N N . LYS A 1 790 ? 2.999 -25.502 -23.381 1.00 95.56 790 LYS A N 1
ATOM 6238 C CA . LYS A 1 790 ? 2.994 -26.912 -22.964 1.00 95.56 790 LYS A CA 1
ATOM 6239 C C . LYS A 1 790 ? 2.665 -27.005 -21.475 1.00 95.56 790 LYS A C 1
ATOM 6241 O O . LYS A 1 790 ? 2.612 -25.988 -20.793 1.00 95.56 790 LYS A O 1
ATOM 6246 N N . ALA A 1 791 ? 2.453 -28.216 -20.967 1.00 95.69 791 ALA A N 1
ATOM 6247 C CA . ALA A 1 791 ? 2.384 -28.419 -19.527 1.00 95.69 791 ALA A CA 1
ATOM 6248 C C . ALA A 1 791 ? 3.764 -28.151 -18.904 1.00 95.69 791 ALA A C 1
ATOM 6250 O O . ALA A 1 791 ? 4.785 -28.603 -19.426 1.00 95.69 791 ALA A O 1
ATOM 6251 N N . PHE A 1 792 ? 3.793 -27.416 -17.799 1.00 95.81 792 PHE A N 1
ATOM 6252 C CA . PHE A 1 792 ? 5.024 -27.034 -17.113 1.00 95.81 792 PHE A CA 1
ATOM 6253 C C . PHE A 1 792 ? 4.783 -26.886 -15.610 1.00 95.81 792 PHE A C 1
ATOM 6255 O O . PHE A 1 792 ? 3.649 -26.801 -15.131 1.00 95.81 792 PHE A O 1
ATOM 6262 N N . SER A 1 793 ? 5.868 -26.843 -14.849 1.00 95.69 793 SER A N 1
ATOM 6263 C CA . SER A 1 793 ? 5.857 -26.375 -13.464 1.00 95.69 793 SER A CA 1
ATOM 6264 C C . SER A 1 793 ? 6.776 -25.170 -13.316 1.00 95.69 793 SER A C 1
ATOM 6266 O O . SER A 1 793 ? 7.734 -25.023 -14.072 1.00 95.69 793 SER A O 1
ATOM 6268 N N . ILE A 1 794 ? 6.490 -24.290 -12.362 1.00 95.75 794 ILE A N 1
ATOM 6269 C CA . ILE A 1 794 ? 7.263 -23.066 -12.122 1.00 95.75 794 ILE A CA 1
ATOM 6270 C C . ILE A 1 794 ? 7.422 -22.815 -10.625 1.00 95.75 794 ILE A C 1
ATOM 6272 O O . ILE A 1 794 ? 6.516 -23.112 -9.845 1.00 95.75 794 ILE A O 1
ATOM 6276 N N . SER A 1 795 ? 8.570 -22.278 -10.209 1.00 94.94 795 SER A N 1
ATOM 6277 C CA . SER A 1 795 ? 8.827 -21.950 -8.807 1.00 94.94 795 SER A CA 1
ATOM 6278 C C . SER A 1 795 ? 7.815 -20.925 -8.281 1.00 94.94 795 SER A C 1
ATOM 6280 O O . SER A 1 795 ? 7.556 -19.887 -8.901 1.00 94.94 795 SER A O 1
ATOM 6282 N N . ALA A 1 796 ? 7.241 -21.208 -7.110 1.00 91.12 796 ALA A N 1
ATOM 6283 C CA . ALA A 1 796 ? 6.174 -20.401 -6.523 1.00 91.12 796 ALA A CA 1
ATOM 6284 C C . ALA A 1 796 ? 6.665 -19.026 -6.037 1.00 91.12 796 ALA A C 1
ATOM 6286 O O . ALA A 1 796 ? 5.901 -18.060 -6.018 1.00 91.12 796 ALA A O 1
ATOM 6287 N N . MET A 1 797 ? 7.965 -18.894 -5.756 1.00 92.00 797 MET A N 1
ATOM 6288 C CA . MET A 1 797 ? 8.650 -17.624 -5.493 1.00 92.00 797 MET A CA 1
ATOM 6289 C C . MET A 1 797 ? 9.816 -17.401 -6.478 1.00 92.00 797 MET A C 1
ATOM 6291 O O . MET A 1 797 ? 10.317 -18.373 -7.060 1.00 92.00 797 MET A O 1
ATOM 6295 N N . PRO A 1 798 ? 10.241 -16.141 -6.698 1.00 95.44 798 PRO A N 1
ATOM 6296 C CA . PRO A 1 798 ? 11.477 -15.832 -7.412 1.00 95.44 798 PRO A CA 1
ATOM 6297 C C . PRO A 1 798 ? 12.708 -16.350 -6.666 1.00 95.44 798 PRO A C 1
ATOM 6299 O O . PRO A 1 798 ? 12.662 -16.596 -5.460 1.00 95.44 798 PRO A O 1
ATOM 6302 N N . ILE A 1 799 ? 13.818 -16.471 -7.388 1.00 97.69 799 ILE A N 1
ATOM 6303 C CA . ILE A 1 799 ? 15.112 -16.880 -6.837 1.00 97.69 799 ILE A CA 1
ATOM 6304 C C . ILE A 1 799 ? 15.563 -15.847 -5.796 1.00 97.69 799 ILE A C 1
ATOM 6306 O O . ILE A 1 799 ? 15.666 -14.661 -6.111 1.00 97.69 799 ILE A O 1
ATOM 6310 N N . SER A 1 800 ? 15.847 -16.281 -4.567 1.00 97.19 800 SER A N 1
ATOM 6311 C CA . SER A 1 800 ? 16.324 -15.390 -3.503 1.00 97.19 800 SER A CA 1
ATOM 6312 C C . SER A 1 800 ? 17.838 -15.154 -3.548 1.00 97.19 800 SER A C 1
ATOM 6314 O O . SER A 1 800 ? 18.592 -15.935 -4.139 1.00 97.19 800 SER A O 1
ATOM 6316 N N . ASN A 1 801 ? 18.318 -14.108 -2.868 1.00 97.94 801 ASN A N 1
ATOM 6317 C CA . ASN A 1 801 ? 19.755 -13.871 -2.697 1.00 97.94 801 ASN A CA 1
ATOM 6318 C C . ASN A 1 801 ? 20.464 -15.055 -2.017 1.00 97.94 801 ASN A C 1
ATOM 6320 O O . ASN A 1 801 ? 21.546 -15.448 -2.454 1.00 97.94 801 ASN A O 1
ATOM 6324 N N . ALA A 1 802 ? 19.852 -15.667 -0.995 1.00 95.81 802 ALA A N 1
ATOM 6325 C CA . ALA A 1 802 ? 20.401 -16.855 -0.336 1.00 95.81 802 ALA A CA 1
ATOM 6326 C C . ALA A 1 802 ? 20.559 -18.034 -1.303 1.00 95.81 802 ALA A C 1
ATOM 6328 O O . ALA A 1 802 ? 21.613 -18.670 -1.343 1.00 95.81 802 ALA A O 1
ATOM 6329 N N . GLN A 1 803 ? 19.528 -18.293 -2.112 1.00 96.44 803 GLN A N 1
ATOM 6330 C CA . GLN A 1 803 ? 19.550 -19.343 -3.126 1.00 96.44 803 GLN A CA 1
ATOM 6331 C C . GLN A 1 803 ? 20.640 -19.091 -4.172 1.00 96.44 803 GLN A C 1
ATOM 6333 O O . GLN A 1 803 ? 21.355 -20.015 -4.556 1.00 96.44 803 GLN A O 1
ATOM 6338 N N . TYR A 1 804 ? 20.795 -17.848 -4.630 1.00 97.62 804 TYR A N 1
ATOM 6339 C CA . TYR A 1 804 ? 21.822 -17.507 -5.612 1.00 97.62 804 TYR A CA 1
ATOM 6340 C C . TYR A 1 804 ? 23.241 -17.581 -5.023 1.00 97.62 804 TYR A C 1
ATOM 6342 O O . TYR A 1 804 ? 24.167 -18.042 -5.688 1.00 97.62 804 TYR A O 1
ATOM 6350 N N . LEU A 1 805 ? 23.420 -17.205 -3.752 1.00 95.69 805 LEU A N 1
ATOM 6351 C CA . LEU A 1 805 ? 24.700 -17.343 -3.052 1.00 95.69 805 LEU A CA 1
ATOM 6352 C C . LEU A 1 805 ? 25.106 -18.817 -2.902 1.00 95.69 805 LEU A C 1
ATOM 6354 O O . LEU A 1 805 ? 26.282 -19.147 -3.050 1.00 95.69 805 LEU A O 1
ATOM 6358 N N . GLU A 1 806 ? 24.145 -19.703 -2.626 1.00 95.12 806 GLU A N 1
ATOM 6359 C CA . GLU A 1 806 ? 24.359 -21.155 -2.615 1.00 95.12 806 GLU A CA 1
ATOM 6360 C C . GLU A 1 806 ? 24.854 -21.651 -3.981 1.00 95.12 806 GLU A C 1
ATOM 6362 O O . GLU A 1 806 ? 25.829 -22.396 -4.043 1.00 95.12 806 GLU A O 1
ATOM 6367 N N . PHE A 1 807 ? 24.236 -21.186 -5.070 1.00 96.38 807 PHE A N 1
ATOM 6368 C CA . PHE A 1 807 ? 24.659 -21.507 -6.434 1.00 96.38 807 PHE A CA 1
ATOM 6369 C C . PHE A 1 807 ? 26.105 -21.085 -6.704 1.00 96.38 807 PHE A C 1
ATOM 6371 O O . PHE A 1 807 ? 26.902 -21.934 -7.092 1.00 96.38 807 PHE A O 1
ATOM 6378 N N . LEU A 1 808 ? 26.475 -19.827 -6.430 1.00 94.94 808 LEU A N 1
ATOM 6379 C CA . LEU A 1 808 ? 27.848 -19.348 -6.649 1.00 94.94 808 LEU A CA 1
ATOM 6380 C C . LEU A 1 808 ? 28.879 -20.187 -5.881 1.00 94.94 808 LEU A C 1
ATOM 6382 O O . LEU A 1 808 ? 29.918 -20.553 -6.434 1.00 94.94 808 LEU A O 1
ATOM 6386 N N . LYS A 1 809 ? 28.568 -20.541 -4.625 1.00 93.31 809 LYS A N 1
ATOM 6387 C CA . LYS A 1 809 ? 29.409 -21.417 -3.795 1.00 93.31 809 LYS A CA 1
ATOM 6388 C C . LYS A 1 809 ? 29.504 -22.833 -4.364 1.00 93.31 809 LYS A C 1
ATOM 6390 O O . LYS A 1 809 ? 30.582 -23.416 -4.355 1.00 93.31 809 LYS A O 1
ATOM 6395 N N . ALA A 1 810 ? 28.399 -23.392 -4.854 1.00 95.62 810 ALA A N 1
ATOM 6396 C CA . ALA A 1 810 ? 28.352 -24.750 -5.387 1.00 95.62 810 ALA A CA 1
ATOM 6397 C C . ALA A 1 810 ? 29.067 -24.889 -6.741 1.00 95.62 810 ALA A C 1
ATOM 6399 O O . ALA A 1 810 ? 29.610 -25.953 -7.040 1.00 95.62 810 ALA A O 1
ATOM 6400 N N . THR A 1 811 ? 29.074 -23.839 -7.565 1.00 95.12 811 THR A N 1
ATOM 6401 C CA . THR A 1 811 ? 29.659 -23.865 -8.914 1.00 95.12 811 THR A CA 1
ATOM 6402 C C . THR A 1 811 ? 31.039 -23.224 -9.012 1.00 95.12 811 THR A C 1
ATOM 6404 O O . THR A 1 811 ? 31.647 -23.292 -10.079 1.00 95.12 811 THR A O 1
ATOM 6407 N N . ASN A 1 812 ? 31.544 -22.612 -7.934 1.00 91.38 812 ASN A N 1
ATOM 6408 C CA . ASN A 1 812 ? 32.778 -21.816 -7.924 1.00 91.38 812 ASN A CA 1
ATOM 6409 C C . ASN A 1 812 ? 32.787 -20.706 -8.994 1.00 91.38 812 ASN A C 1
ATOM 6411 O O . ASN A 1 812 ? 33.828 -20.394 -9.572 1.00 91.38 812 ASN A O 1
ATOM 6415 N N . ILE A 1 813 ? 31.621 -20.123 -9.287 1.00 90.06 813 ILE A N 1
ATOM 6416 C CA . ILE A 1 813 ? 31.527 -18.958 -10.173 1.00 90.06 813 ILE A CA 1
ATOM 6417 C C . ILE A 1 813 ? 31.863 -17.717 -9.344 1.00 90.06 813 ILE A C 1
ATOM 6419 O O . ILE A 1 813 ? 31.207 -17.440 -8.344 1.00 90.06 813 ILE A O 1
ATOM 6423 N N . GLU A 1 814 ? 32.879 -16.964 -9.764 1.00 84.25 814 GLU A N 1
ATOM 6424 C CA . GLU A 1 814 ? 33.328 -15.766 -9.039 1.00 84.25 814 GLU A CA 1
ATOM 6425 C C . GLU A 1 814 ? 32.525 -14.500 -9.385 1.00 84.25 814 GLU A C 1
ATOM 6427 O O . GLU A 1 814 ? 32.510 -13.541 -8.610 1.00 84.25 814 GLU A O 1
ATOM 6432 N N . GLU A 1 815 ? 31.854 -14.486 -10.541 1.00 88.62 815 GLU A N 1
ATOM 6433 C CA . GLU A 1 815 ? 31.097 -13.336 -11.040 1.00 88.62 815 GLU A CA 1
ATOM 6434 C C . GLU A 1 815 ? 29.761 -13.179 -10.295 1.00 88.62 815 GLU A C 1
ATOM 6436 O O . GLU A 1 815 ? 28.765 -13.847 -10.588 1.00 88.62 815 GLU A O 1
ATOM 6441 N N . ALA A 1 816 ? 29.742 -12.270 -9.319 1.00 92.88 816 ALA A N 1
ATOM 6442 C CA . ALA A 1 816 ? 28.544 -11.909 -8.570 1.00 92.88 816 ALA A CA 1
ATOM 6443 C C . ALA A 1 816 ? 27.633 -10.943 -9.360 1.00 92.88 816 ALA A C 1
ATOM 6445 O O . ALA A 1 816 ? 28.099 -10.248 -10.268 1.00 92.88 816 ALA A O 1
ATOM 6446 N N . PRO A 1 817 ? 26.333 -10.858 -9.026 1.00 96.44 817 PRO A N 1
ATOM 6447 C CA . PRO A 1 817 ? 25.437 -9.864 -9.612 1.00 96.44 817 PRO A CA 1
ATOM 6448 C C . PRO A 1 817 ? 25.904 -8.426 -9.336 1.00 96.44 817 PRO A C 1
ATOM 6450 O O . PRO A 1 817 ? 26.441 -8.144 -8.267 1.00 96.44 817 PRO A O 1
ATOM 6453 N N . ALA A 1 818 ? 25.640 -7.488 -10.254 1.00 95.44 818 ALA A N 1
ATOM 6454 C CA . ALA A 1 818 ? 26.021 -6.074 -10.086 1.00 95.44 818 ALA A CA 1
ATOM 6455 C C . ALA A 1 818 ? 25.293 -5.373 -8.920 1.00 95.44 818 ALA A C 1
ATOM 6457 O O . ALA A 1 818 ? 25.711 -4.313 -8.448 1.00 95.44 818 ALA A O 1
ATOM 6458 N N . SER A 1 819 ? 24.203 -5.969 -8.433 1.00 96.00 819 SER A N 1
ATOM 6459 C CA . SER A 1 819 ? 23.502 -5.550 -7.220 1.00 96.00 819 SER A CA 1
ATOM 6460 C C . SER A 1 819 ? 24.280 -5.867 -5.936 1.00 96.00 819 SER A C 1
ATOM 6462 O O . SER A 1 819 ? 23.917 -5.366 -4.874 1.00 96.00 819 SER A O 1
ATOM 6464 N N . TRP A 1 820 ? 25.341 -6.677 -5.997 1.00 96.44 820 TRP A N 1
ATOM 6465 C CA . TRP A 1 820 ? 26.148 -7.069 -4.842 1.00 96.44 820 TRP A CA 1
ATOM 6466 C C . TRP A 1 820 ? 27.496 -6.339 -4.817 1.00 96.44 820 TRP A C 1
ATOM 6468 O O . TRP A 1 820 ? 28.045 -5.939 -5.845 1.00 96.44 820 TRP A O 1
ATOM 6478 N N . VAL A 1 821 ? 28.054 -6.192 -3.618 1.00 93.12 821 VAL A N 1
ATOM 6479 C CA . VAL A 1 821 ? 29.412 -5.694 -3.376 1.00 93.12 821 VAL A CA 1
ATOM 6480 C C . VAL A 1 821 ? 30.164 -6.742 -2.570 1.00 93.12 821 VAL A C 1
ATOM 6482 O O . VAL A 1 821 ? 29.692 -7.182 -1.521 1.00 93.12 821 VAL A O 1
ATOM 6485 N N . LYS A 1 822 ? 31.327 -7.165 -3.066 1.00 88.44 822 LYS A N 1
ATOM 6486 C CA . LYS A 1 822 ? 32.199 -8.109 -2.358 1.00 88.44 822 LYS A CA 1
ATOM 6487 C C . LYS A 1 822 ? 32.857 -7.403 -1.170 1.00 88.44 822 LYS A C 1
ATOM 6489 O O . LYS A 1 822 ? 33.288 -6.262 -1.309 1.00 88.44 822 LYS A O 1
ATOM 6494 N N . SER A 1 823 ? 32.919 -8.063 -0.017 1.00 79.81 823 SER A N 1
ATOM 6495 C CA . SER A 1 823 ? 33.577 -7.514 1.172 1.00 79.81 823 SER A CA 1
ATOM 6496 C C . SER A 1 823 ? 35.097 -7.413 0.994 1.00 79.81 823 SER A C 1
ATOM 6498 O O . SER A 1 823 ? 35.709 -8.181 0.248 1.00 79.81 823 SER A O 1
ATOM 6500 N N . ASP A 1 824 ? 35.714 -6.481 1.723 1.00 70.69 824 ASP A N 1
ATOM 6501 C CA . ASP A 1 824 ? 37.159 -6.198 1.709 1.00 70.69 824 ASP A CA 1
ATOM 6502 C C . ASP A 1 824 ? 38.045 -7.402 2.075 1.00 70.69 824 ASP A C 1
ATOM 6504 O O . ASP A 1 824 ? 39.183 -7.504 1.619 1.00 70.69 824 ASP A O 1
ATOM 6508 N N . ASP A 1 825 ? 37.543 -8.303 2.920 1.00 70.62 825 ASP A N 1
ATOM 6509 C CA . ASP A 1 825 ? 38.220 -9.541 3.324 1.00 70.62 825 ASP A CA 1
ATOM 6510 C C . ASP A 1 825 ? 38.066 -10.675 2.291 1.00 70.62 825 ASP A C 1
ATOM 6512 O O . ASP A 1 825 ? 38.673 -11.739 2.427 1.00 70.62 825 ASP A O 1
ATOM 6516 N N . GLY A 1 826 ? 37.263 -10.447 1.247 1.00 64.62 826 GLY A N 1
ATOM 6517 C CA . GLY A 1 826 ? 36.966 -11.393 0.180 1.00 64.62 826 GLY A CA 1
ATOM 6518 C C . GLY A 1 826 ? 36.070 -12.567 0.585 1.00 64.62 826 GLY A C 1
ATOM 6519 O O . GLY A 1 826 ? 35.851 -13.438 -0.257 1.00 64.62 826 GLY A O 1
ATOM 6520 N N . GLN A 1 827 ? 35.563 -12.606 1.825 1.00 68.19 827 GLN A N 1
ATOM 6521 C CA . GLN A 1 827 ? 34.838 -13.753 2.394 1.00 68.19 827 GLN A CA 1
ATOM 6522 C C . GLN A 1 827 ? 33.304 -13.629 2.326 1.00 68.19 827 GLN A C 1
ATOM 6524 O O . GLN A 1 827 ? 32.605 -14.618 2.554 1.00 68.19 827 GLN A O 1
ATOM 6529 N N . GLY A 1 828 ? 32.756 -12.454 1.997 1.00 84.00 828 GLY A N 1
ATOM 6530 C CA . GLY A 1 828 ? 31.317 -12.184 2.028 1.00 84.00 828 GLY A CA 1
ATOM 6531 C C . GLY A 1 828 ? 30.821 -11.214 0.952 1.00 84.00 828 GLY A C 1
ATOM 6532 O O . GLY A 1 828 ? 31.584 -10.668 0.153 1.00 84.00 828 GLY A O 1
ATOM 6533 N N . TYR A 1 829 ? 29.502 -11.016 0.933 1.00 93.31 829 TYR A N 1
ATOM 6534 C CA . TYR A 1 829 ? 28.814 -10.092 0.033 1.00 93.31 829 TYR A CA 1
ATOM 6535 C C . TYR A 1 829 ? 27.852 -9.206 0.821 1.00 93.31 829 TYR A C 1
ATOM 6537 O O . TYR A 1 829 ? 27.205 -9.657 1.764 1.00 93.31 829 TYR A O 1
ATOM 6545 N N . THR A 1 830 ? 27.723 -7.963 0.378 1.00 95.19 830 THR A N 1
ATOM 6546 C CA . THR A 1 830 ? 26.658 -7.034 0.771 1.00 95.19 830 THR A CA 1
ATOM 6547 C C . THR A 1 830 ? 25.800 -6.715 -0.451 1.00 95.19 830 THR A C 1
ATOM 6549 O O . THR A 1 830 ? 26.237 -6.912 -1.586 1.00 95.19 830 THR A O 1
ATOM 6552 N N . VAL A 1 831 ? 24.571 -6.251 -0.244 1.00 96.44 831 VAL A N 1
ATOM 6553 C CA . VAL A 1 831 ? 23.615 -5.926 -1.312 1.00 96.44 831 VAL A CA 1
ATOM 6554 C C . VAL A 1 831 ? 23.410 -4.417 -1.359 1.00 96.44 831 VAL A C 1
ATOM 6556 O O . VAL A 1 831 ? 23.169 -3.792 -0.329 1.00 96.44 831 VAL A O 1
ATOM 6559 N N . ARG A 1 832 ? 23.527 -3.811 -2.543 1.00 96.19 832 ARG A N 1
ATOM 6560 C CA . ARG A 1 832 ? 23.390 -2.362 -2.739 1.00 96.19 832 ARG A CA 1
ATOM 6561 C C . ARG A 1 832 ? 21.958 -1.902 -2.458 1.00 96.19 832 ARG A C 1
ATOM 6563 O O . ARG A 1 832 ? 21.001 -2.547 -2.875 1.00 96.19 832 ARG A O 1
ATOM 6570 N N . THR A 1 833 ? 21.822 -0.744 -1.817 1.00 95.88 833 THR A N 1
ATOM 6571 C CA . THR A 1 833 ? 20.553 -0.017 -1.655 1.00 95.88 833 THR A CA 1
ATOM 6572 C C . THR A 1 833 ? 20.808 1.488 -1.786 1.00 95.88 833 THR A C 1
ATOM 6574 O O . THR A 1 833 ? 21.956 1.928 -1.708 1.00 95.88 833 THR A O 1
ATOM 6577 N N . PHE A 1 834 ? 19.753 2.298 -1.917 1.00 95.81 834 PHE A N 1
ATOM 6578 C CA . PHE A 1 834 ? 19.873 3.766 -1.882 1.00 95.81 834 PHE A CA 1
ATOM 6579 C C . PHE A 1 834 ? 20.211 4.336 -0.492 1.00 95.81 834 PHE A C 1
ATOM 6581 O O . PHE A 1 834 ? 20.440 5.534 -0.363 1.00 95.81 834 PHE A O 1
ATOM 6588 N N . TYR A 1 835 ? 20.269 3.491 0.541 1.00 93.50 835 TYR A N 1
ATOM 6589 C CA . TYR A 1 835 ? 20.674 3.849 1.905 1.00 93.50 835 TYR A CA 1
ATOM 6590 C C . TYR A 1 835 ? 22.049 3.267 2.273 1.00 93.50 835 TYR A C 1
ATOM 6592 O O . TYR A 1 835 ? 22.378 3.140 3.451 1.00 93.50 835 TYR A O 1
ATOM 6600 N N . GLY A 1 836 ? 22.841 2.888 1.265 1.00 91.75 836 GLY A N 1
ATOM 6601 C CA . GLY A 1 836 ? 24.108 2.178 1.425 1.00 91.75 836 GLY A CA 1
ATOM 6602 C C . GLY A 1 836 ? 23.960 0.653 1.321 1.00 91.75 836 GLY A C 1
ATOM 6603 O O . GLY A 1 836 ? 22.844 0.125 1.303 1.00 91.75 836 GLY A O 1
ATOM 6604 N N . PRO A 1 837 ? 25.075 -0.083 1.189 1.00 92.88 837 PRO A N 1
ATOM 6605 C CA . PRO A 1 837 ? 25.038 -1.536 1.115 1.00 92.88 837 PRO A CA 1
ATOM 6606 C C . PRO A 1 837 ? 24.594 -2.154 2.450 1.00 92.88 837 PRO A C 1
ATOM 6608 O O . PRO A 1 837 ? 25.019 -1.714 3.517 1.00 92.88 837 PRO A O 1
ATOM 6611 N N . VAL A 1 838 ? 23.765 -3.196 2.385 1.00 94.12 838 VAL A N 1
ATOM 6612 C CA . VAL A 1 838 ? 23.293 -3.962 3.549 1.00 94.12 838 VAL A CA 1
ATOM 6613 C C . VAL A 1 838 ? 23.901 -5.359 3.571 1.00 94.12 838 VAL A C 1
ATOM 6615 O O . VAL A 1 838 ? 24.209 -5.935 2.528 1.00 94.12 838 VAL A O 1
ATOM 6618 N N . ASP A 1 839 ? 24.066 -5.924 4.764 1.00 93.31 839 ASP A N 1
ATOM 6619 C CA . ASP A 1 839 ? 24.587 -7.281 4.924 1.00 93.31 839 ASP A CA 1
ATOM 6620 C C . ASP A 1 839 ? 23.671 -8.331 4.270 1.00 93.31 839 ASP A C 1
ATOM 6622 O O . ASP A 1 839 ? 22.443 -8.192 4.259 1.00 93.31 839 ASP A O 1
ATOM 6626 N N . MET A 1 840 ? 24.257 -9.418 3.760 1.00 94.25 840 MET A N 1
ATOM 6627 C CA . MET A 1 840 ? 23.492 -10.515 3.166 1.00 94.25 840 MET A CA 1
ATOM 6628 C C . MET A 1 840 ? 22.449 -11.093 4.134 1.00 94.25 840 MET A C 1
ATOM 6630 O O . MET A 1 840 ? 21.379 -11.493 3.694 1.00 94.25 840 MET A O 1
ATOM 6634 N N . ALA A 1 841 ? 22.684 -11.089 5.448 1.00 92.75 841 ALA A N 1
ATOM 6635 C CA . ALA A 1 841 ? 21.706 -11.548 6.433 1.00 92.75 841 ALA A CA 1
ATOM 6636 C C . ALA A 1 841 ? 20.419 -10.702 6.461 1.00 92.75 841 ALA A C 1
ATOM 6638 O O . ALA A 1 841 ? 19.379 -11.209 6.880 1.00 92.75 841 ALA A O 1
ATOM 6639 N N . VAL A 1 842 ? 20.475 -9.440 6.017 1.00 94.69 842 VAL A N 1
ATOM 6640 C CA . VAL A 1 842 ? 19.301 -8.569 5.836 1.00 94.69 842 VAL A CA 1
ATOM 6641 C C . VAL A 1 842 ? 18.595 -8.906 4.520 1.00 94.69 842 VAL A C 1
ATOM 6643 O O . VAL A 1 842 ? 17.379 -9.071 4.489 1.00 94.69 842 VAL A O 1
ATOM 6646 N N . ALA A 1 843 ? 19.362 -9.045 3.435 1.00 96.62 843 ALA A N 1
ATOM 6647 C CA . ALA A 1 843 ? 18.835 -9.174 2.075 1.00 96.62 843 ALA A CA 1
ATOM 6648 C C . ALA A 1 843 ? 18.606 -10.621 1.595 1.00 96.62 843 ALA A C 1
ATOM 6650 O O . ALA A 1 843 ? 18.118 -10.828 0.485 1.00 96.62 843 ALA A O 1
ATOM 6651 N N . GLN A 1 844 ? 18.950 -11.634 2.393 1.00 95.81 844 GLN A N 1
ATOM 6652 C CA . GLN A 1 844 ? 18.963 -13.054 2.004 1.00 95.81 844 GLN A CA 1
ATOM 6653 C C . GLN A 1 844 ? 17.633 -13.564 1.427 1.00 95.81 844 GLN A C 1
ATOM 6655 O O . GLN A 1 844 ? 17.636 -14.403 0.524 1.00 95.81 844 GLN A O 1
ATOM 6660 N N . HIS A 1 845 ? 16.511 -13.032 1.918 1.00 95.69 845 HIS A N 1
ATOM 6661 C CA . HIS A 1 845 ? 15.159 -13.437 1.522 1.00 95.69 845 HIS A CA 1
ATOM 6662 C C . HIS A 1 845 ? 14.586 -12.597 0.373 1.00 95.69 845 HIS A C 1
ATOM 6664 O O . HIS A 1 845 ? 13.499 -12.894 -0.117 1.00 95.69 845 HIS A O 1
ATOM 6670 N N . TRP A 1 846 ? 15.289 -11.550 -0.065 1.00 97.50 846 TRP A N 1
ATOM 6671 C CA . TRP A 1 846 ? 14.882 -10.734 -1.210 1.00 97.50 846 TRP A CA 1
ATOM 6672 C C . TRP A 1 846 ? 15.112 -11.493 -2.520 1.00 97.50 846 TRP A C 1
ATOM 6674 O O . TRP A 1 846 ? 16.032 -12.319 -2.580 1.00 97.50 846 TRP A O 1
ATOM 6684 N N . PRO A 1 847 ? 14.338 -11.203 -3.583 1.00 97.50 847 PRO A N 1
ATOM 6685 C CA . PRO A 1 847 ? 14.678 -11.678 -4.917 1.00 97.50 847 PRO A CA 1
ATOM 6686 C C . PRO A 1 847 ? 16.075 -11.180 -5.309 1.00 97.50 847 PRO A C 1
ATOM 6688 O O . PRO A 1 847 ? 16.398 -10.002 -5.129 1.00 97.50 847 PRO A O 1
ATOM 6691 N N . VAL A 1 848 ? 16.907 -12.071 -5.848 1.00 98.06 848 VAL A N 1
ATOM 6692 C CA . VAL A 1 848 ? 18.205 -11.671 -6.401 1.00 98.06 848 VAL A CA 1
ATOM 6693 C C . VAL A 1 848 ? 17.985 -10.809 -7.642 1.00 98.06 848 VAL A C 1
ATOM 6695 O O . VAL A 1 848 ? 17.146 -11.124 -8.486 1.00 98.06 848 VAL A O 1
ATOM 6698 N N . GLN A 1 849 ? 18.750 -9.725 -7.757 1.00 98.00 849 GLN A N 1
ATOM 6699 C CA . GLN A 1 849 ? 18.757 -8.865 -8.939 1.00 98.00 849 GLN A CA 1
ATOM 6700 C C . GLN A 1 849 ? 20.003 -9.167 -9.771 1.00 98.00 849 GLN A C 1
ATOM 6702 O O . GLN A 1 849 ? 21.116 -8.880 -9.321 1.00 98.00 849 GLN A O 1
ATOM 6707 N N . ALA A 1 850 ? 19.828 -9.771 -10.945 1.00 97.75 850 ALA A N 1
ATOM 6708 C CA . ALA A 1 850 ? 20.907 -10.253 -11.806 1.00 97.75 850 ALA A CA 1
ATOM 6709 C C . ALA A 1 850 ? 20.522 -10.198 -13.297 1.00 97.75 850 ALA A C 1
ATOM 6711 O O . ALA A 1 850 ? 19.354 -10.044 -13.659 1.00 97.75 850 ALA A O 1
ATOM 6712 N N . SER A 1 851 ? 21.513 -10.348 -14.182 1.00 97.69 851 SER A N 1
ATOM 6713 C CA . SER A 1 851 ? 21.261 -10.432 -15.629 1.00 97.69 851 SER A CA 1
ATOM 6714 C C . SER A 1 851 ? 20.475 -11.696 -16.002 1.00 97.69 851 SER A C 1
ATOM 6716 O O . SER A 1 851 ? 20.579 -12.733 -15.338 1.00 97.69 851 SER A O 1
ATOM 6718 N N . GLY A 1 852 ? 19.762 -11.658 -17.130 1.00 97.56 852 GLY A N 1
ATOM 6719 C CA . GLY A 1 852 ? 19.082 -12.835 -17.678 1.00 97.56 852 GLY A CA 1
ATOM 6720 C C . GLY A 1 852 ? 20.046 -14.002 -17.923 1.00 97.56 852 GLY A C 1
ATOM 6721 O O . GLY A 1 852 ? 19.716 -15.151 -17.638 1.00 97.56 852 GLY A O 1
ATOM 6722 N N . LYS A 1 853 ? 21.287 -13.718 -18.346 1.00 96.81 853 LYS A N 1
ATOM 6723 C CA . LYS A 1 853 ? 22.349 -14.726 -18.515 1.00 96.81 853 LYS A CA 1
ATOM 6724 C C . LYS A 1 853 ? 22.716 -15.418 -17.195 1.00 96.81 853 LYS A C 1
ATOM 6726 O O . LYS A 1 853 ? 22.816 -16.644 -17.156 1.00 96.81 853 LYS A O 1
ATOM 6731 N N . GLN A 1 854 ? 22.895 -14.649 -16.122 1.00 98.06 854 GLN A N 1
ATOM 6732 C CA . GLN A 1 854 ? 23.191 -15.166 -14.780 1.00 98.06 854 GLN A CA 1
ATOM 6733 C C . GLN A 1 854 ? 22.047 -16.035 -14.241 1.00 98.06 854 GLN A C 1
ATOM 6735 O O . GLN A 1 854 ? 22.270 -17.150 -13.768 1.00 98.06 854 GLN A O 1
ATOM 6740 N N . LEU A 1 855 ? 20.805 -15.568 -14.378 1.00 98.25 855 LEU A N 1
ATOM 6741 C CA . LEU A 1 855 ? 19.629 -16.302 -13.910 1.00 98.25 855 LEU A CA 1
ATOM 6742 C C . LEU A 1 855 ? 19.341 -17.546 -14.754 1.00 98.25 855 LEU A C 1
ATOM 6744 O O . LEU A 1 855 ? 18.924 -18.567 -14.211 1.00 98.25 855 LEU A O 1
ATOM 6748 N N . SER A 1 856 ? 19.627 -17.511 -16.057 1.00 98.00 856 SER A N 1
ATOM 6749 C CA . SER A 1 856 ? 19.558 -18.697 -16.911 1.00 98.00 856 SER A CA 1
ATOM 6750 C C . SER A 1 856 ? 20.581 -19.758 -16.496 1.00 98.00 856 SER A C 1
ATOM 6752 O O . SER A 1 856 ? 20.262 -20.946 -16.538 1.00 98.00 856 SER A O 1
ATOM 6754 N N . ALA A 1 857 ? 21.787 -19.360 -16.076 1.00 97.88 857 ALA A N 1
ATOM 6755 C CA . ALA A 1 857 ? 22.790 -20.291 -15.557 1.00 97.88 857 ALA A CA 1
ATOM 6756 C C . ALA A 1 857 ? 22.344 -20.924 -14.228 1.00 97.88 857 ALA A C 1
ATOM 6758 O O . ALA A 1 857 ? 22.460 -22.139 -14.058 1.00 97.88 857 ALA A O 1
ATOM 6759 N N . TYR A 1 858 ? 21.764 -20.127 -13.323 1.00 98.00 858 TYR A N 1
ATOM 6760 C CA . TYR A 1 858 ? 21.150 -20.635 -12.093 1.00 98.00 858 TYR A CA 1
ATOM 6761 C C . TYR A 1 858 ? 20.015 -21.626 -12.389 1.00 98.00 858 TYR A C 1
ATOM 6763 O O . TYR A 1 858 ? 19.970 -22.716 -11.816 1.00 98.00 858 TYR A O 1
ATOM 6771 N N . ALA A 1 859 ? 19.101 -21.268 -13.296 1.00 98.06 859 ALA A N 1
ATOM 6772 C CA . ALA A 1 859 ? 17.965 -22.109 -13.658 1.00 98.06 859 ALA A CA 1
ATOM 6773 C C . ALA A 1 859 ? 18.430 -23.459 -14.225 1.00 98.06 859 ALA A C 1
ATOM 6775 O O . ALA A 1 859 ? 17.936 -24.500 -13.791 1.00 98.06 859 ALA A O 1
ATOM 6776 N N . ALA A 1 860 ? 19.441 -23.446 -15.101 1.00 97.75 860 ALA A N 1
ATOM 6777 C CA . ALA A 1 860 ? 20.062 -24.657 -15.634 1.00 97.75 860 ALA A CA 1
ATOM 6778 C C . ALA A 1 860 ? 20.710 -25.513 -14.532 1.00 97.75 860 ALA A C 1
ATOM 6780 O O . ALA A 1 860 ? 20.547 -26.732 -14.527 1.00 97.75 860 ALA A O 1
ATOM 6781 N N . TRP A 1 861 ? 21.388 -24.893 -13.559 1.00 97.19 861 TRP A N 1
ATOM 6782 C CA . TRP A 1 861 ? 21.951 -25.604 -12.405 1.00 97.19 861 TRP A CA 1
ATOM 6783 C C . TRP A 1 861 ? 20.878 -26.264 -11.527 1.00 97.19 861 TRP A C 1
ATOM 6785 O O . TRP A 1 861 ? 21.074 -27.381 -11.052 1.00 97.19 861 TRP A O 1
ATOM 6795 N N . LYS A 1 862 ? 19.706 -25.634 -11.373 1.00 95.75 862 LYS A N 1
ATOM 6796 C CA . LYS A 1 862 ? 18.524 -26.237 -10.726 1.00 95.75 862 LYS A CA 1
ATOM 6797 C C . LYS A 1 862 ? 17.765 -27.236 -11.619 1.00 95.75 862 LYS A C 1
ATOM 6799 O O . LYS A 1 862 ? 16.693 -27.706 -11.233 1.00 95.75 862 LYS A O 1
ATOM 6804 N N . GLY A 1 863 ? 18.299 -27.575 -12.793 1.00 96.12 863 GLY A N 1
ATOM 6805 C CA . GLY A 1 863 ? 17.715 -28.548 -13.717 1.00 96.12 863 GLY A CA 1
ATOM 6806 C C . GLY A 1 863 ? 16.489 -28.043 -14.482 1.00 96.12 863 GLY A C 1
ATOM 6807 O O . GLY A 1 863 ? 15.696 -28.859 -14.940 1.00 96.12 863 GLY A O 1
ATOM 6808 N N . GLY A 1 864 ? 16.306 -26.726 -14.587 1.00 97.00 864 GLY A N 1
ATOM 6809 C CA . GLY A 1 864 ? 15.213 -26.093 -15.325 1.00 97.00 864 GLY A CA 1
ATOM 6810 C C . GLY A 1 864 ? 15.706 -24.988 -16.259 1.00 97.00 864 GLY A C 1
ATOM 6811 O O . GLY A 1 864 ? 16.860 -24.965 -16.688 1.00 97.00 864 GLY A O 1
ATOM 6812 N N . ARG A 1 865 ? 14.816 -24.051 -16.579 1.00 98.12 865 ARG A N 1
ATOM 6813 C CA . ARG A 1 865 ? 15.075 -22.889 -17.444 1.00 98.12 865 ARG A CA 1
ATOM 6814 C C . ARG A 1 865 ? 14.313 -21.665 -16.945 1.00 98.12 865 ARG A C 1
ATOM 6816 O O . ARG A 1 865 ? 13.445 -21.785 -16.085 1.00 98.12 865 ARG A O 1
ATOM 6823 N N . LEU A 1 866 ? 14.607 -20.489 -17.494 1.00 98.50 866 LEU A N 1
ATOM 6824 C CA . LEU A 1 866 ? 13.715 -19.341 -17.317 1.00 98.50 866 LEU A CA 1
ATOM 6825 C C . LEU A 1 866 ? 12.369 -19.617 -18.019 1.00 98.50 866 LEU A C 1
ATOM 6827 O O . LEU A 1 866 ? 12.362 -20.234 -19.098 1.00 98.50 866 LEU A O 1
ATOM 6831 N N . PRO A 1 867 ? 11.232 -19.176 -17.450 1.00 98.19 867 PRO A N 1
ATOM 6832 C CA . PRO A 1 867 ? 9.931 -19.320 -18.098 1.00 98.19 867 PRO A CA 1
ATOM 6833 C C . PRO A 1 867 ? 9.901 -18.544 -19.416 1.00 98.19 867 PRO A C 1
ATOM 6835 O O . PRO A 1 867 ? 10.597 -17.547 -19.575 1.00 98.19 867 PRO A O 1
ATOM 6838 N N . THR A 1 868 ? 9.098 -18.980 -20.375 1.00 97.88 868 THR A N 1
ATOM 6839 C CA . THR A 1 868 ? 8.780 -18.171 -21.562 1.00 97.88 868 THR A CA 1
ATOM 6840 C C . THR A 1 868 ? 7.832 -17.024 -21.187 1.00 97.88 868 THR A C 1
ATOM 6842 O O . THR A 1 868 ? 7.194 -17.062 -20.133 1.00 97.88 868 THR A O 1
ATOM 6845 N N . HIS A 1 869 ? 7.684 -16.022 -22.062 1.00 96.69 869 HIS A N 1
ATOM 6846 C CA . HIS A 1 869 ? 6.690 -14.950 -21.912 1.00 96.69 869 HIS A CA 1
ATOM 6847 C C . HIS A 1 869 ? 5.301 -15.534 -21.612 1.00 96.69 869 HIS A C 1
ATOM 6849 O O . HIS A 1 869 ? 4.689 -15.180 -20.608 1.00 96.69 869 HIS A O 1
ATOM 6855 N N . ALA A 1 870 ? 4.823 -16.479 -22.426 1.00 96.56 870 ALA A N 1
ATOM 6856 C CA . ALA A 1 870 ? 3.494 -17.061 -22.255 1.00 96.56 870 ALA A CA 1
ATOM 6857 C C . ALA A 1 870 ? 3.336 -17.829 -20.927 1.00 96.56 870 ALA A C 1
ATOM 6859 O O . ALA A 1 870 ? 2.305 -17.710 -20.271 1.00 96.56 870 ALA A O 1
ATOM 6860 N N . GLU A 1 871 ? 4.357 -18.567 -20.486 1.00 97.38 871 GLU A N 1
ATOM 6861 C CA . GLU A 1 871 ? 4.330 -19.297 -19.208 1.00 97.38 871 GLU A CA 1
ATOM 6862 C C . GLU A 1 871 ? 4.320 -18.361 -17.996 1.00 97.38 871 GLU A C 1
ATOM 6864 O O . GLU A 1 871 ? 3.545 -18.562 -17.059 1.00 97.38 871 GLU A O 1
ATOM 6869 N N . LEU A 1 872 ? 5.145 -17.310 -18.013 1.00 95.69 872 LEU A N 1
ATOM 6870 C CA . LEU A 1 872 ? 5.160 -16.323 -16.937 1.00 95.69 872 LEU A CA 1
ATOM 6871 C C . LEU A 1 872 ? 3.849 -15.522 -16.909 1.00 95.69 872 LEU A C 1
ATOM 6873 O O . LEU A 1 872 ? 3.270 -15.320 -15.841 1.00 95.69 872 LEU A O 1
ATOM 6877 N N . ARG A 1 873 ? 3.317 -15.155 -18.082 1.00 93.25 873 ARG A N 1
ATOM 6878 C CA . ARG A 1 873 ? 2.001 -14.517 -18.207 1.00 93.25 873 ARG A CA 1
ATOM 6879 C C . ARG A 1 873 ? 0.888 -15.415 -17.674 1.00 93.25 873 ARG A C 1
ATOM 6881 O O . ARG A 1 873 ? 0.011 -14.913 -16.980 1.00 93.25 873 ARG A O 1
ATOM 6888 N N . LYS A 1 874 ? 0.945 -16.731 -17.917 1.00 92.56 874 LYS A N 1
ATOM 6889 C CA . LYS A 1 874 ? -0.006 -17.700 -17.349 1.00 92.56 874 LYS A CA 1
ATOM 6890 C C . LYS A 1 874 ? -0.002 -17.658 -15.825 1.00 92.56 874 LYS A C 1
ATOM 6892 O O . LYS A 1 874 ? -1.076 -17.591 -15.235 1.00 92.56 874 LYS A O 1
ATOM 6897 N N . LEU A 1 875 ? 1.175 -17.660 -15.194 1.00 91.38 875 LEU A N 1
ATOM 6898 C CA . LEU A 1 875 ? 1.292 -17.529 -13.739 1.00 91.38 875 LEU A CA 1
ATOM 6899 C C . LEU A 1 875 ? 0.652 -16.222 -13.252 1.00 91.38 875 LEU A C 1
ATOM 6901 O O . LEU A 1 875 ? -0.173 -16.246 -12.345 1.00 91.38 875 LEU A O 1
ATOM 6905 N N . MET A 1 876 ? 1.005 -15.098 -13.875 1.00 88.00 876 MET A N 1
ATOM 6906 C CA . MET A 1 876 ? 0.529 -13.772 -13.472 1.00 88.00 876 MET A CA 1
ATOM 6907 C C . MET A 1 876 ? -0.971 -13.542 -13.767 1.00 88.00 876 MET A C 1
ATOM 6909 O O . MET A 1 876 ? -1.594 -12.697 -13.131 1.00 88.00 876 MET A O 1
ATOM 6913 N N . ASP A 1 877 ? -1.553 -14.266 -14.729 1.00 85.56 877 ASP A N 1
ATOM 6914 C CA . ASP A 1 877 ? -2.990 -14.259 -15.058 1.00 85.56 877 ASP A CA 1
ATOM 6915 C C . ASP A 1 877 ? -3.804 -15.264 -14.239 1.00 85.56 877 ASP A C 1
ATOM 6917 O O . ASP A 1 877 ? -5.030 -15.269 -14.322 1.00 85.56 877 ASP A O 1
ATOM 6921 N N . THR A 1 878 ? -3.163 -16.150 -13.477 1.00 84.25 878 THR A N 1
ATOM 6922 C CA . THR A 1 878 ? -3.891 -17.167 -12.718 1.00 84.25 878 THR A CA 1
ATOM 6923 C C . THR A 1 878 ? -4.434 -16.549 -11.430 1.00 84.25 878 THR A C 1
ATOM 6925 O O . THR A 1 878 ? -3.658 -15.971 -10.664 1.00 84.25 878 THR A O 1
ATOM 6928 N N . PRO A 1 879 ? -5.750 -16.651 -11.159 1.00 76.88 879 PRO A N 1
ATOM 6929 C CA . PRO A 1 879 ? -6.319 -16.128 -9.925 1.00 76.88 879 PRO A CA 1
ATOM 6930 C C . PRO A 1 879 ? -5.683 -16.841 -8.723 1.00 76.88 879 PRO A C 1
ATOM 6932 O O . PRO A 1 879 ? -5.419 -18.046 -8.813 1.00 76.88 879 PRO A O 1
ATOM 6935 N N . PRO A 1 880 ? -5.416 -16.149 -7.602 1.00 71.56 880 PRO A N 1
ATOM 6936 C CA . PRO A 1 880 ? -4.629 -16.743 -6.529 1.00 71.56 880 PRO A CA 1
ATOM 6937 C C . PRO A 1 880 ? -5.283 -17.987 -5.896 1.00 71.56 880 PRO A C 1
ATOM 6939 O O . PRO A 1 880 ? -4.574 -18.843 -5.378 1.00 71.56 880 PRO A O 1
ATOM 6942 N N . GLU A 1 881 ? -6.607 -18.144 -6.001 1.00 67.94 881 GLU A N 1
ATOM 6943 C CA . GLU A 1 881 ? -7.355 -19.338 -5.582 1.00 67.94 881 GLU A CA 1
ATOM 6944 C C . GLU A 1 881 ? -7.042 -20.583 -6.430 1.00 67.94 881 GLU A C 1
ATOM 6946 O O . GLU A 1 881 ? -7.181 -21.706 -5.950 1.00 67.94 881 GLU A O 1
ATOM 6951 N N . ALA A 1 882 ? -6.646 -20.396 -7.693 1.00 68.69 882 ALA A N 1
ATOM 6952 C CA . ALA A 1 882 ? -6.326 -21.479 -8.624 1.00 68.69 882 ALA A CA 1
ATOM 6953 C C . ALA A 1 882 ? -4.848 -21.901 -8.567 1.00 68.69 882 ALA A C 1
ATOM 6955 O O . ALA A 1 882 ? -4.454 -22.874 -9.212 1.00 68.69 882 ALA A O 1
ATOM 6956 N N . LEU A 1 883 ? -4.023 -21.190 -7.794 1.00 76.56 883 LEU A N 1
ATOM 6957 C CA . LEU A 1 883 ? -2.617 -21.516 -7.586 1.00 76.56 883 LEU A CA 1
ATOM 6958 C C . LEU A 1 883 ? -2.481 -22.653 -6.564 1.00 76.56 883 LEU A C 1
ATOM 6960 O O . LEU A 1 883 ? -2.325 -22.436 -5.363 1.00 76.56 883 LEU A O 1
ATOM 6964 N N . VAL A 1 884 ? -2.544 -23.892 -7.056 1.00 67.62 884 VAL A N 1
ATOM 6965 C CA . VAL A 1 884 ? -2.386 -25.100 -6.236 1.00 67.62 884 VAL A CA 1
ATOM 6966 C C . VAL A 1 884 ? -0.902 -25.395 -6.017 1.00 67.62 884 VAL A C 1
ATOM 6968 O O . VAL A 1 884 ? -0.155 -25.631 -6.969 1.00 67.62 884 VAL A O 1
ATOM 6971 N N . LEU A 1 885 ? -0.485 -25.381 -4.750 1.00 69.38 885 LEU A N 1
ATOM 6972 C CA . LEU A 1 885 ? 0.866 -25.752 -4.325 1.00 69.38 885 LEU A CA 1
ATOM 6973 C C . LEU A 1 885 ? 1.109 -27.261 -4.472 1.00 69.38 885 LEU A C 1
ATOM 6975 O O . LEU A 1 885 ? 0.186 -28.071 -4.361 1.00 69.38 885 LEU A O 1
ATOM 6979 N N . ASP A 1 886 ? 2.366 -27.639 -4.691 1.00 57.31 886 ASP A N 1
ATOM 6980 C CA . ASP A 1 886 ? 2.787 -29.035 -4.785 1.00 57.31 886 ASP A CA 1
ATOM 6981 C C . ASP A 1 886 ? 2.605 -29.771 -3.446 1.00 57.31 886 ASP A C 1
ATOM 6983 O O . ASP A 1 886 ? 3.359 -29.574 -2.493 1.00 57.31 886 ASP A O 1
ATOM 6987 N N . LEU A 1 887 ? 1.608 -30.659 -3.389 1.00 51.44 887 LEU A N 1
ATOM 6988 C CA . LEU A 1 887 ? 1.279 -31.450 -2.199 1.00 51.44 887 LEU A CA 1
ATOM 6989 C C . LEU A 1 887 ? 2.302 -32.559 -1.898 1.00 51.44 887 LEU A C 1
ATOM 6991 O O . LEU A 1 887 ? 2.241 -33.161 -0.824 1.00 51.44 887 LEU A O 1
ATOM 6995 N N . THR A 1 888 ? 3.223 -32.857 -2.824 1.00 46.19 888 THR A N 1
ATOM 6996 C CA . THR A 1 888 ? 4.327 -33.801 -2.576 1.00 46.19 888 THR A CA 1
ATOM 6997 C C . THR A 1 888 ? 5.412 -33.191 -1.690 1.00 46.19 888 THR A C 1
ATOM 6999 O O . THR A 1 888 ? 6.163 -33.926 -1.046 1.00 46.19 888 THR A O 1
ATOM 7002 N N . VAL A 1 889 ? 5.439 -31.858 -1.577 1.00 46.44 889 VAL A N 1
ATOM 7003 C CA . VAL A 1 889 ? 6.170 -31.139 -0.536 1.00 46.44 889 VAL A CA 1
ATOM 7004 C C . VAL A 1 889 ? 5.255 -31.081 0.696 1.00 46.44 889 VAL A C 1
ATOM 7006 O O . VAL A 1 889 ? 4.216 -30.420 0.645 1.00 46.44 889 VAL A O 1
ATOM 7009 N N . PRO A 1 890 ? 5.582 -31.772 1.808 1.00 36.31 890 PRO A N 1
ATOM 7010 C CA . PRO A 1 890 ? 4.685 -31.870 2.955 1.00 36.31 890 PRO A CA 1
ATOM 7011 C C . PRO A 1 890 ? 4.269 -30.479 3.455 1.00 36.31 890 PRO A C 1
ATOM 7013 O O . PRO A 1 890 ? 5.152 -29.635 3.659 1.00 36.31 890 PRO A O 1
ATOM 7016 N N . PRO A 1 891 ? 2.969 -30.224 3.699 1.00 37.31 891 PRO A N 1
ATOM 7017 C CA . PRO A 1 891 ? 2.534 -28.950 4.248 1.00 37.31 891 PRO A CA 1
ATOM 7018 C C . PRO A 1 891 ? 3.184 -28.733 5.620 1.00 37.31 891 PRO A C 1
ATOM 7020 O O . PRO A 1 891 ? 3.297 -29.666 6.413 1.00 37.31 891 PRO A O 1
ATOM 7023 N N . PHE A 1 892 ? 3.656 -27.501 5.814 1.00 40.16 892 PHE A N 1
ATOM 7024 C CA . PHE A 1 892 ? 4.181 -26.831 7.011 1.00 40.16 892 PHE A CA 1
ATOM 7025 C C . PHE A 1 892 ? 4.275 -27.664 8.309 1.00 40.16 892 PHE A C 1
ATOM 7027 O O . PHE A 1 892 ? 3.315 -28.288 8.753 1.00 40.16 892 PHE A O 1
ATOM 7034 N N . HIS A 1 893 ? 5.446 -27.623 8.957 1.00 37.22 893 HIS A N 1
ATOM 7035 C CA . HIS A 1 893 ? 5.764 -28.366 10.180 1.00 37.22 893 HIS A CA 1
ATOM 7036 C C . HIS A 1 893 ? 4.636 -28.369 11.227 1.00 37.22 893 HIS A C 1
ATOM 7038 O O . HIS A 1 893 ? 4.329 -27.354 11.845 1.00 37.22 893 HIS A O 1
ATOM 7044 N N . ARG A 1 894 ? 4.126 -29.570 11.514 1.00 33.69 894 ARG A N 1
ATOM 7045 C CA . ARG A 1 894 ? 3.368 -29.902 12.729 1.00 33.69 894 ARG A CA 1
ATOM 7046 C C . ARG A 1 894 ? 4.279 -30.336 13.894 1.00 33.69 894 ARG A C 1
ATOM 7048 O O . ARG A 1 894 ? 3.773 -30.770 14.921 1.00 33.69 894 ARG A O 1
ATOM 7055 N N . ASP A 1 895 ? 5.601 -30.199 13.740 1.00 34.19 895 ASP A N 1
ATOM 7056 C CA . ASP A 1 895 ? 6.609 -30.849 14.599 1.00 34.19 895 ASP A CA 1
ATOM 7057 C C . ASP A 1 895 ? 7.510 -29.893 15.405 1.00 34.19 895 ASP A C 1
ATOM 7059 O O . ASP A 1 895 ? 8.488 -30.335 16.004 1.00 34.19 895 ASP A O 1
ATOM 7063 N N . ALA A 1 896 ? 7.193 -28.600 15.500 1.00 32.81 896 ALA A N 1
ATOM 7064 C CA . ALA A 1 896 ? 7.858 -27.715 16.464 1.00 32.81 896 ALA A CA 1
ATOM 7065 C C . ALA A 1 896 ? 7.165 -27.789 17.839 1.00 32.81 896 ALA A C 1
ATOM 7067 O O . ALA A 1 896 ? 6.649 -26.803 18.358 1.00 32.81 896 ALA A O 1
ATOM 7068 N N . ALA A 1 897 ? 7.124 -28.986 18.429 1.00 31.59 897 ALA A N 1
ATOM 7069 C CA . ALA A 1 897 ? 6.863 -29.118 19.854 1.00 31.59 897 ALA A CA 1
ATOM 7070 C C . ALA A 1 897 ? 8.132 -28.687 20.600 1.00 31.59 897 ALA A C 1
ATOM 7072 O O . ALA A 1 897 ? 9.124 -29.416 20.651 1.00 31.59 897 ALA A O 1
ATOM 7073 N N . VAL A 1 898 ? 8.096 -27.480 21.163 1.00 29.12 898 VAL A N 1
ATOM 7074 C CA . VAL A 1 898 ? 9.000 -27.064 22.236 1.00 29.12 898 VAL A CA 1
ATOM 7075 C C . VAL A 1 898 ? 8.967 -28.160 23.304 1.00 29.12 898 VAL A C 1
ATOM 7077 O O . VAL A 1 898 ? 7.896 -28.527 23.787 1.00 29.12 898 VAL A O 1
ATOM 7080 N N . LYS A 1 899 ? 10.135 -28.710 23.651 1.00 27.67 899 LYS A N 1
ATOM 7081 C CA . LYS A 1 899 ? 10.299 -29.537 24.851 1.00 27.67 899 LYS A CA 1
ATOM 7082 C C . LYS A 1 899 ? 10.038 -28.649 26.066 1.00 27.67 899 LYS A C 1
ATOM 7084 O O . LYS A 1 899 ? 10.959 -28.034 26.589 1.00 27.67 899 LYS A O 1
ATOM 7089 N N . VAL A 1 900 ? 8.781 -28.559 26.475 1.00 27.95 900 VAL A N 1
ATOM 7090 C CA . VAL A 1 900 ? 8.415 -28.113 27.814 1.00 27.95 900 VAL A CA 1
ATOM 7091 C C . VAL A 1 900 ? 8.532 -29.346 28.700 1.00 27.95 900 VAL A C 1
ATOM 7093 O O . VAL A 1 900 ? 7.861 -30.352 28.463 1.00 27.95 900 VAL A O 1
ATOM 7096 N N . GLU A 1 901 ? 9.458 -29.303 29.652 1.00 27.70 901 GLU A N 1
ATOM 7097 C CA . GLU A 1 901 ? 9.522 -30.278 30.734 1.00 27.70 901 GLU A CA 1
ATOM 7098 C C . GLU A 1 901 ? 8.177 -30.264 31.468 1.00 27.70 901 GLU A C 1
ATOM 7100 O O . GLU A 1 901 ? 7.690 -29.219 31.895 1.00 27.70 901 GLU A O 1
ATOM 7105 N N . THR A 1 902 ? 7.531 -31.423 31.533 1.00 25.56 902 THR A N 1
ATOM 7106 C CA . THR A 1 902 ? 6.245 -31.600 32.200 1.00 25.56 902 THR A CA 1
ATOM 7107 C C . THR A 1 902 ? 6.450 -31.623 33.711 1.00 25.56 902 THR A C 1
ATOM 7109 O O . THR A 1 902 ? 6.844 -32.655 34.257 1.00 25.56 902 THR A O 1
ATOM 7112 N N . GLU A 1 903 ? 6.159 -30.513 34.384 1.00 28.72 903 GLU A N 1
ATOM 7113 C CA . GLU A 1 903 ? 5.665 -30.560 35.760 1.00 28.72 903 GLU A CA 1
ATOM 7114 C C . GLU A 1 903 ? 4.149 -30.800 35.719 1.00 28.72 903 GLU A C 1
ATOM 7116 O O . GLU A 1 903 ? 3.409 -30.085 35.040 1.00 28.72 903 GLU A O 1
ATOM 7121 N N . ASP A 1 904 ? 3.708 -31.852 36.413 1.00 35.81 904 ASP A N 1
ATOM 7122 C CA . ASP A 1 904 ? 2.302 -32.188 36.647 1.00 35.81 904 ASP A CA 1
ATOM 7123 C C . ASP A 1 904 ? 1.571 -30.993 37.278 1.00 35.81 904 ASP A C 1
ATOM 7125 O O . ASP A 1 904 ? 1.819 -30.645 38.430 1.00 35.81 904 ASP A O 1
ATOM 7129 N N . ASN A 1 905 ? 0.631 -30.399 36.542 1.00 27.05 905 ASN A N 1
ATOM 7130 C CA . ASN A 1 905 ? -0.434 -29.575 37.103 1.00 27.05 905 ASN A CA 1
ATOM 7131 C C . ASN A 1 905 ? -1.751 -29.921 36.394 1.00 27.05 905 ASN A C 1
ATOM 7133 O O . ASN A 1 905 ? -1.947 -29.611 35.219 1.00 27.05 905 ASN A O 1
ATOM 7137 N N . ASP A 1 906 ? -2.642 -30.581 37.135 1.00 34.09 906 ASP A N 1
ATOM 7138 C CA . ASP A 1 906 ? -4.039 -30.867 36.793 1.00 34.09 906 ASP A CA 1
ATOM 7139 C C . ASP A 1 906 ? -4.837 -29.560 36.617 1.00 34.09 906 ASP A C 1
ATOM 7141 O O . ASP A 1 906 ? -5.457 -29.084 37.566 1.00 34.09 906 ASP A O 1
ATOM 7145 N N . ILE A 1 907 ? -4.845 -28.977 35.413 1.00 29.83 907 ILE A N 1
ATOM 7146 C CA . ILE A 1 907 ? -5.892 -28.057 34.928 1.00 29.83 907 ILE A CA 1
ATOM 7147 C C . ILE A 1 907 ? -6.001 -28.234 33.403 1.00 29.83 907 ILE A C 1
ATOM 7149 O O . ILE A 1 907 ? -5.098 -27.844 32.666 1.00 29.83 907 ILE A O 1
ATOM 7153 N N . ASP A 1 908 ? -7.102 -28.812 32.912 1.00 25.61 908 ASP A N 1
ATOM 7154 C CA . ASP A 1 908 ? -7.401 -28.869 31.472 1.00 25.61 908 ASP A CA 1
ATOM 7155 C C . ASP A 1 908 ? -7.551 -27.434 30.904 1.00 25.61 908 ASP A C 1
ATOM 7157 O O . ASP A 1 908 ? -8.410 -26.683 31.380 1.00 25.61 908 ASP A O 1
ATOM 7161 N N . PRO A 1 909 ? -6.768 -27.015 29.888 1.00 27.88 909 PRO A N 1
ATOM 7162 C CA . PRO A 1 909 ? -6.909 -25.694 29.282 1.00 27.88 909 PRO A CA 1
ATOM 7163 C C . PRO A 1 909 ? -8.111 -25.647 28.312 1.00 27.88 909 PRO A C 1
ATOM 7165 O O . PRO A 1 909 ? -8.270 -26.549 27.480 1.00 27.88 909 PRO A O 1
ATOM 7168 N N . PRO A 1 910 ? -8.943 -24.587 28.338 1.00 29.70 910 PRO A N 1
ATOM 7169 C CA . PRO A 1 910 ? -9.993 -24.379 27.350 1.00 29.70 910 PRO A CA 1
ATOM 7170 C C . PRO A 1 910 ? -9.374 -23.821 26.062 1.00 29.70 910 PRO A C 1
ATOM 7172 O O . PRO A 1 910 ? -8.730 -22.777 26.080 1.00 29.70 910 PRO A O 1
ATOM 7175 N N . GLY A 1 911 ? -9.568 -24.495 24.925 1.00 31.70 911 GLY A N 1
ATOM 7176 C CA . GLY A 1 911 ? -9.175 -23.923 23.632 1.00 31.70 911 GLY A CA 1
ATOM 7177 C C . GLY A 1 911 ? -8.651 -24.917 22.606 1.00 31.70 911 GLY A C 1
ATOM 7178 O O . GLY A 1 911 ? -7.482 -24.892 22.235 1.00 31.70 911 GLY A O 1
ATOM 7179 N N . LYS A 1 912 ? -9.539 -25.748 22.062 1.00 29.14 912 LYS A N 1
ATOM 7180 C CA . LYS A 1 912 ? -9.390 -26.256 20.693 1.00 29.14 912 LYS A CA 1
ATOM 7181 C C . LYS A 1 912 ? -10.735 -26.093 20.005 1.00 29.14 912 LYS A C 1
ATOM 7183 O O . LYS A 1 912 ? -11.630 -26.898 20.231 1.00 29.14 912 LYS A O 1
ATOM 7188 N N . GLN A 1 913 ? -10.887 -25.049 19.194 1.00 30.52 913 GLN A N 1
ATOM 7189 C CA . GLN A 1 913 ? -12.044 -24.906 18.312 1.00 30.52 913 GLN A CA 1
ATOM 7190 C C . GLN A 1 913 ? -11.625 -24.855 16.846 1.00 30.52 913 GLN A C 1
ATOM 7192 O O . GLN A 1 913 ? -10.546 -24.377 16.493 1.00 30.52 913 GLN A O 1
ATOM 7197 N N . ALA A 1 914 ? -12.501 -25.468 16.056 1.00 26.27 914 ALA A N 1
ATOM 7198 C CA . ALA A 1 914 ? -12.400 -25.812 14.649 1.00 26.27 914 ALA A CA 1
ATOM 7199 C C . ALA A 1 914 ? -12.397 -24.575 13.723 1.00 26.27 914 ALA A C 1
ATOM 7201 O O . ALA A 1 914 ? -12.796 -23.492 14.153 1.00 26.27 914 ALA A O 1
ATOM 7202 N N . PRO A 1 915 ? -11.938 -24.724 12.461 1.00 25.08 915 PRO A N 1
ATOM 7203 C CA . PRO A 1 915 ? -12.004 -23.669 11.443 1.00 25.08 915 PRO A CA 1
ATOM 7204 C C . PRO A 1 915 ? -13.434 -23.119 11.247 1.00 25.08 915 PRO A C 1
ATOM 7206 O O . PRO A 1 915 ? -14.398 -23.826 11.543 1.00 25.08 915 PRO A O 1
ATOM 7209 N N . PRO A 1 916 ? -13.587 -21.873 10.750 1.00 30.20 916 PRO A N 1
ATOM 7210 C CA . PRO A 1 916 ? -14.889 -21.221 10.600 1.00 30.20 916 PRO A CA 1
ATOM 7211 C C . PRO A 1 916 ? -15.816 -22.021 9.675 1.00 30.20 916 PRO A C 1
ATOM 7213 O O . PRO A 1 916 ? -15.407 -22.467 8.601 1.00 30.20 916 PRO A O 1
ATOM 7216 N N . VAL A 1 917 ? -17.068 -22.192 10.101 1.00 37.38 917 VAL A N 1
ATOM 7217 C CA . VAL A 1 917 ? -18.083 -22.985 9.394 1.00 37.38 917 VAL A CA 1
ATOM 7218 C C . VAL A 1 917 ? -18.575 -22.209 8.165 1.00 37.38 917 VAL A C 1
ATOM 7220 O O . VAL A 1 917 ? -19.100 -21.105 8.291 1.00 37.38 917 VAL A O 1
ATOM 7223 N N . ARG A 1 918 ? -18.381 -22.781 6.968 1.00 41.56 918 ARG A N 1
ATOM 7224 C CA . ARG A 1 918 ? -19.059 -22.387 5.715 1.00 41.56 918 ARG A CA 1
ATOM 7225 C C . ARG A 1 918 ? -20.260 -23.314 5.489 1.00 41.56 918 ARG A C 1
ATOM 7227 O O . ARG A 1 918 ? -20.125 -24.508 5.748 1.00 41.56 918 ARG A O 1
ATOM 7234 N N . GLY A 1 919 ? -21.374 -22.786 4.974 1.00 49.22 919 GLY A N 1
ATOM 7235 C CA . GLY A 1 919 ? -22.655 -23.504 4.821 1.00 49.22 919 GLY A CA 1
ATOM 7236 C C . GLY A 1 919 ? -23.523 -23.463 6.088 1.00 49.22 919 GLY A C 1
ATOM 7237 O O . GLY A 1 919 ? -23.067 -22.965 7.122 1.00 49.22 919 GLY A O 1
ATOM 7238 N N . SER A 1 920 ? -24.776 -23.930 6.022 1.00 63.00 920 SER A N 1
ATOM 7239 C CA . SER A 1 920 ? -25.639 -23.944 7.213 1.00 63.00 920 SER A CA 1
ATOM 7240 C C . SER A 1 920 ? -25.194 -25.004 8.225 1.00 63.00 920 SER A C 1
ATOM 7242 O O . SER A 1 920 ? -24.566 -26.015 7.890 1.00 63.00 920 SER A O 1
ATOM 7244 N N . ALA A 1 921 ? -25.496 -24.748 9.499 1.00 68.19 921 ALA A N 1
ATOM 7245 C CA . ALA A 1 921 ? -25.308 -25.730 10.559 1.00 68.19 921 ALA A CA 1
ATOM 7246 C C . ALA A 1 921 ? -26.213 -26.953 10.331 1.00 68.19 921 ALA A C 1
ATOM 7248 O O . ALA A 1 921 ? -27.262 -26.852 9.694 1.00 68.19 921 ALA A O 1
ATOM 7249 N N . VAL A 1 922 ? -25.835 -28.107 10.897 1.00 71.94 922 VAL A N 1
ATOM 7250 C CA . VAL A 1 922 ? -26.663 -29.320 10.802 1.00 71.94 922 VAL A CA 1
ATOM 7251 C C . VAL A 1 922 ? -28.083 -29.066 11.293 1.00 71.94 922 VAL A C 1
ATOM 7253 O O . VAL A 1 922 ? -28.300 -28.742 12.461 1.00 71.94 922 VAL A O 1
ATOM 7256 N N . ARG A 1 923 ? -29.059 -29.369 10.438 1.00 79.50 923 ARG A N 1
ATOM 7257 C CA . ARG A 1 923 ? -30.468 -29.438 10.817 1.00 79.50 923 ARG A CA 1
ATOM 7258 C C . ARG A 1 923 ? -30.811 -30.810 11.403 1.00 79.50 923 ARG A C 1
ATOM 7260 O O . ARG A 1 923 ? -30.816 -31.806 10.679 1.00 79.50 923 ARG A O 1
ATOM 7267 N N . TYR A 1 924 ? -31.135 -30.869 12.694 1.00 83.62 924 TYR A N 1
ATOM 7268 C CA . TYR A 1 924 ? -31.630 -32.082 13.360 1.00 83.62 924 TYR A CA 1
ATOM 7269 C C . TYR A 1 924 ? -33.161 -32.085 13.445 1.00 83.62 924 TYR A C 1
ATOM 7271 O O . TYR A 1 924 ? -33.751 -31.081 13.831 1.00 83.62 924 TYR A O 1
ATOM 7279 N N . ILE A 1 925 ? -33.801 -33.212 13.119 1.00 84.56 925 ILE A N 1
ATOM 7280 C CA . ILE A 1 925 ? -35.259 -33.381 13.239 1.00 84.56 925 ILE A CA 1
ATOM 7281 C C . ILE A 1 925 ? -35.599 -33.980 14.616 1.00 84.56 925 ILE A C 1
ATOM 7283 O O . ILE A 1 925 ? -35.113 -35.079 14.920 1.00 84.56 925 ILE A O 1
ATOM 7287 N N . PRO A 1 926 ? -36.413 -33.301 15.451 1.00 79.50 926 PRO A N 1
ATOM 7288 C CA . PRO A 1 926 ? -36.853 -33.821 16.747 1.00 79.50 926 PRO A CA 1
ATOM 7289 C C . PRO A 1 926 ? -37.612 -35.151 16.610 1.00 79.50 926 PRO A C 1
ATOM 7291 O O . PRO A 1 926 ? -38.314 -35.323 15.613 1.00 79.50 926 PRO A O 1
ATOM 7294 N N . PRO A 1 927 ? -37.527 -36.085 17.581 1.00 78.75 927 PRO A N 1
ATOM 7295 C CA . PRO A 1 927 ? -38.191 -37.394 17.506 1.00 78.75 927 PRO A CA 1
ATOM 7296 C C . PRO A 1 927 ? -39.687 -37.338 17.159 1.00 78.75 927 PRO A C 1
ATOM 7298 O O . PRO A 1 927 ? -40.182 -38.190 16.430 1.00 78.75 927 PRO A O 1
ATOM 7301 N N . GLU A 1 928 ? -40.397 -36.324 17.645 1.00 82.44 928 GLU A N 1
ATOM 7302 C CA . GLU A 1 928 ? -41.816 -36.068 17.388 1.00 82.44 928 GLU A CA 1
ATOM 7303 C C . GLU A 1 928 ? -42.143 -35.652 15.941 1.00 82.44 928 GLU A C 1
ATOM 7305 O O . GLU A 1 928 ? -43.286 -35.802 15.510 1.00 82.44 928 GLU A O 1
ATOM 7310 N N . GLU A 1 929 ? -41.158 -35.165 15.183 1.00 84.69 929 GLU A N 1
ATOM 7311 C CA . GLU A 1 929 ? -41.283 -34.746 13.779 1.00 84.69 929 GLU A CA 1
ATOM 7312 C C . GLU A 1 929 ? -40.695 -35.774 12.794 1.00 84.69 929 GLU A C 1
ATOM 7314 O O . GLU A 1 929 ? -40.783 -35.599 11.576 1.00 84.69 929 GLU A O 1
ATOM 7319 N N . GLN A 1 930 ? -40.089 -36.855 13.295 1.00 88.88 930 GLN A N 1
ATOM 7320 C CA . GLN A 1 930 ? -39.476 -37.885 12.458 1.00 88.88 930 GLN A CA 1
ATOM 7321 C C . GLN A 1 930 ? -40.542 -38.735 11.762 1.00 88.88 930 GLN A C 1
ATOM 7323 O O . GLN A 1 930 ? -41.432 -39.304 12.393 1.00 88.88 930 GLN A O 1
ATOM 7328 N N . SER A 1 931 ? -40.439 -38.854 10.436 1.00 92.25 931 SER A N 1
ATOM 7329 C CA . SER A 1 931 ? -41.380 -39.666 9.665 1.00 92.25 931 SER A CA 1
ATOM 7330 C C . SER A 1 931 ? -41.133 -41.168 9.878 1.00 92.25 931 SER A C 1
ATOM 7332 O O . SER A 1 931 ? -39.992 -41.636 9.895 1.00 92.25 931 SER A O 1
ATOM 7334 N N . GLU A 1 932 ? -42.209 -41.958 9.986 1.00 90.88 932 GLU A N 1
ATOM 7335 C CA . GLU A 1 932 ? -42.113 -43.429 10.071 1.00 90.88 932 GLU A CA 1
ATOM 7336 C C . GLU A 1 932 ? -41.461 -44.048 8.826 1.00 90.88 932 GLU A C 1
ATOM 7338 O O . GLU A 1 932 ? -40.836 -45.110 8.901 1.00 90.88 932 GLU A O 1
ATOM 7343 N N . GLU A 1 933 ? -41.583 -43.383 7.676 1.00 92.06 933 GLU A N 1
ATOM 7344 C CA . GLU A 1 933 ? -40.930 -43.808 6.441 1.00 92.06 933 GLU A CA 1
ATOM 7345 C C . GLU A 1 933 ? -39.408 -43.630 6.519 1.00 92.06 933 GLU A C 1
ATOM 7347 O O . GLU A 1 933 ? -38.676 -44.587 6.264 1.00 92.06 933 GLU A O 1
ATOM 7352 N N . ASP A 1 934 ? -38.919 -42.463 6.947 1.00 95.25 934 ASP A N 1
ATOM 7353 C CA . ASP A 1 934 ? -37.483 -42.225 7.122 1.00 95.25 934 ASP A CA 1
ATOM 7354 C C . ASP A 1 934 ? -36.900 -43.146 8.214 1.00 95.25 934 ASP A C 1
ATOM 7356 O O . ASP A 1 934 ? -35.834 -43.739 8.031 1.00 95.25 934 ASP A O 1
ATOM 7360 N N . LEU A 1 935 ? -37.635 -43.369 9.314 1.00 93.62 935 LEU A N 1
ATOM 7361 C CA . LEU A 1 935 ? -37.254 -44.318 10.368 1.00 93.62 935 LEU A CA 1
ATOM 7362 C C . LEU A 1 935 ? -37.139 -45.756 9.851 1.00 93.62 935 LEU A C 1
ATOM 7364 O O . LEU A 1 935 ? -36.206 -46.473 10.220 1.00 93.62 935 LEU A O 1
ATOM 7368 N N . LYS A 1 936 ? -38.065 -46.200 8.993 1.00 96.31 936 LYS A N 1
ATOM 7369 C CA . LYS A 1 936 ? -38.010 -47.531 8.373 1.00 96.31 936 LYS A CA 1
ATOM 7370 C C . LYS A 1 936 ? -36.702 -47.727 7.604 1.00 96.31 936 LYS A C 1
ATOM 7372 O O . LYS A 1 936 ? -36.048 -48.750 7.799 1.00 96.31 936 LYS A O 1
ATOM 7377 N N . TRP A 1 937 ? -36.316 -46.772 6.761 1.00 97.12 937 TRP A N 1
ATOM 7378 C CA . TRP A 1 937 ? -35.107 -46.888 5.941 1.00 97.12 937 TRP A CA 1
ATOM 7379 C C . TRP A 1 937 ? -33.821 -46.698 6.753 1.00 97.12 937 TRP A C 1
ATOM 7381 O O . TRP A 1 937 ? -32.835 -47.395 6.515 1.00 97.12 937 TRP A O 1
ATOM 7391 N N . MET A 1 938 ? -33.849 -45.865 7.795 1.00 97.00 938 MET A N 1
ATOM 7392 C CA . MET A 1 938 ? -32.738 -45.742 8.742 1.00 97.00 938 MET A CA 1
ATOM 7393 C C . MET A 1 938 ? -32.470 -47.029 9.531 1.00 97.00 938 MET A C 1
ATOM 7395 O O . MET A 1 938 ? -31.310 -47.343 9.800 1.00 97.00 938 MET A O 1
ATOM 7399 N N . ARG A 1 939 ? -33.497 -47.837 9.843 1.00 96.38 939 ARG A N 1
ATOM 7400 C CA . ARG A 1 939 ? -33.290 -49.183 10.419 1.00 96.38 939 ARG A CA 1
ATOM 7401 C C . ARG A 1 939 ? -32.537 -50.107 9.457 1.00 96.38 939 ARG A C 1
ATOM 7403 O O . ARG A 1 939 ? -31.718 -50.904 9.907 1.00 96.38 939 ARG A O 1
ATOM 7410 N N . GLU A 1 940 ? -32.771 -49.992 8.149 1.00 96.50 940 GLU A N 1
ATOM 7411 C CA . GLU A 1 940 ? -31.994 -50.742 7.153 1.00 96.50 940 GLU A CA 1
ATOM 7412 C C . GLU A 1 940 ? -30.542 -50.243 7.062 1.00 96.50 940 GLU A C 1
ATOM 7414 O O . GLU A 1 940 ? -29.625 -51.060 6.980 1.00 96.50 940 GLU A O 1
ATOM 7419 N N . ALA A 1 941 ? -30.305 -48.931 7.161 1.00 97.06 941 ALA A N 1
ATOM 7420 C CA . ALA A 1 941 ? -28.949 -48.377 7.231 1.00 97.06 941 ALA A CA 1
ATOM 7421 C C . ALA A 1 941 ? -28.192 -48.859 8.484 1.00 97.06 941 ALA A C 1
ATOM 7423 O O . ALA A 1 941 ? -27.018 -49.220 8.395 1.00 97.06 941 ALA A O 1
ATOM 7424 N N . LEU A 1 942 ? -28.867 -48.959 9.636 1.00 94.94 942 LEU A N 1
ATOM 7425 C CA . LEU A 1 942 ? -28.296 -49.555 10.852 1.00 94.94 942 LEU A CA 1
ATOM 7426 C C . LEU A 1 942 ? -27.952 -51.037 10.685 1.00 94.94 942 LEU A C 1
ATOM 7428 O O . LEU A 1 942 ? -26.929 -51.475 11.205 1.00 94.94 942 LEU A O 1
ATOM 7432 N N . ALA A 1 943 ? -28.752 -51.807 9.943 1.00 95.00 943 ALA A N 1
ATOM 7433 C CA . ALA A 1 943 ? -28.414 -53.197 9.642 1.00 95.00 943 ALA A CA 1
ATOM 7434 C C . ALA A 1 943 ? -27.109 -53.296 8.827 1.00 95.00 943 ALA A C 1
ATOM 7436 O O . ALA A 1 943 ? -26.255 -54.123 9.139 1.00 95.00 943 ALA A O 1
ATOM 7437 N N . MET A 1 944 ? -26.902 -52.397 7.856 1.00 97.44 944 MET A N 1
ATOM 7438 C CA . MET A 1 944 ? -25.642 -52.318 7.102 1.00 97.44 944 MET A CA 1
ATOM 7439 C C . MET A 1 944 ? -24.458 -51.869 7.972 1.00 97.44 944 MET A C 1
ATOM 7441 O O . MET A 1 944 ? -23.345 -52.373 7.821 1.00 97.44 944 MET A O 1
ATOM 7445 N N . ALA A 1 945 ? -24.684 -50.950 8.915 1.00 95.00 945 ALA A N 1
ATOM 7446 C CA . ALA A 1 945 ? -23.665 -50.541 9.880 1.00 95.00 945 ALA A CA 1
ATOM 7447 C C . ALA A 1 945 ? -23.282 -51.680 10.838 1.00 95.00 945 ALA A C 1
ATOM 7449 O O . ALA A 1 945 ? -22.109 -51.804 11.192 1.00 95.00 945 ALA A O 1
ATOM 7450 N N . GLN A 1 946 ? -24.241 -52.532 11.218 1.00 92.06 946 GLN A N 1
ATOM 7451 C CA . GLN A 1 946 ? -23.970 -53.750 11.982 1.00 92.06 946 GLN A CA 1
ATOM 7452 C C . GLN A 1 946 ? -23.121 -54.733 11.171 1.00 92.06 946 GLN A C 1
ATOM 7454 O O . GLN A 1 946 ? -22.156 -55.264 11.704 1.00 92.06 946 GLN A O 1
ATOM 7459 N N . GLU A 1 947 ? -23.406 -54.914 9.878 1.00 94.94 947 GLU A N 1
ATOM 7460 C CA . GLU A 1 947 ? -22.575 -55.752 9.003 1.00 94.94 947 GLU A CA 1
ATOM 7461 C C . GLU A 1 947 ? -21.136 -55.211 8.893 1.00 94.94 947 GLU A C 1
ATOM 7463 O O . GLU A 1 947 ? -20.181 -55.985 8.927 1.00 94.94 947 GLU A O 1
ATOM 7468 N N . ALA A 1 948 ? -20.952 -53.884 8.819 1.00 92.38 948 ALA A N 1
ATOM 7469 C CA . ALA A 1 948 ? -19.618 -53.276 8.874 1.00 92.38 948 ALA A CA 1
ATOM 7470 C C . ALA A 1 948 ? -18.928 -53.556 10.213 1.00 92.38 948 ALA A C 1
ATOM 7472 O O . ALA A 1 948 ? -17.762 -53.947 10.226 1.00 92.38 948 ALA A O 1
ATOM 7473 N N . LEU A 1 949 ? -19.647 -53.413 11.329 1.00 89.62 949 LEU A N 1
ATOM 7474 C CA . LEU A 1 949 ? -19.109 -53.708 12.654 1.00 89.62 949 LEU A CA 1
ATOM 7475 C C . LEU A 1 949 ? -18.651 -55.167 12.774 1.00 89.62 949 LEU A C 1
ATOM 7477 O O . LEU A 1 949 ? -17.546 -55.422 13.249 1.00 89.62 949 LEU A O 1
ATOM 7481 N N . ASP A 1 950 ? -19.479 -56.106 12.314 1.00 88.44 950 ASP A N 1
ATOM 7482 C CA . ASP A 1 950 ? -19.205 -57.547 12.345 1.00 88.44 950 ASP A CA 1
ATOM 7483 C C . ASP A 1 950 ? -18.000 -57.915 11.458 1.00 88.44 950 ASP A C 1
ATOM 7485 O O . ASP A 1 950 ? -17.269 -58.863 11.751 1.00 88.44 950 ASP A O 1
ATOM 7489 N N . ALA A 1 951 ? -17.745 -57.123 10.412 1.00 86.19 951 ALA A N 1
ATOM 7490 C CA . ALA A 1 951 ? -16.573 -57.220 9.544 1.00 86.19 951 ALA A CA 1
ATOM 7491 C C . ALA A 1 951 ? -15.331 -56.462 10.069 1.00 86.19 951 ALA A C 1
ATOM 7493 O O . ALA A 1 951 ? -14.326 -56.380 9.363 1.00 86.19 951 ALA A O 1
ATOM 7494 N N . ASN A 1 952 ? -15.360 -55.931 11.299 1.00 85.12 952 ASN A N 1
ATOM 7495 C CA . ASN A 1 952 ? -14.310 -55.088 11.894 1.00 85.12 952 ASN A CA 1
ATOM 7496 C C . ASN A 1 952 ? -14.021 -53.782 11.121 1.00 85.12 952 ASN A C 1
ATOM 7498 O O . ASN A 1 952 ? -12.899 -53.271 11.138 1.00 85.12 952 ASN A O 1
ATOM 7502 N N . GLU A 1 953 ? -15.034 -53.215 10.473 1.00 88.62 953 GLU A N 1
ATOM 7503 C CA . GLU A 1 953 ? -14.992 -51.900 9.831 1.00 88.62 953 GLU A CA 1
ATOM 7504 C C . GLU A 1 953 ? -15.611 -50.821 10.722 1.00 88.62 953 GLU A C 1
ATOM 7506 O O . GLU A 1 953 ? -16.377 -51.102 11.646 1.00 88.62 953 GLU A O 1
ATOM 7511 N N . VAL A 1 954 ? -15.308 -49.552 10.424 1.00 89.56 954 VAL A N 1
ATOM 7512 C CA . VAL A 1 954 ? -16.020 -48.434 11.062 1.00 89.56 954 VAL A CA 1
ATOM 7513 C C . VAL A 1 954 ? -17.516 -48.588 10.736 1.00 89.56 954 VAL A C 1
ATOM 7515 O O . VAL A 1 954 ? -17.841 -48.638 9.548 1.00 89.56 954 VAL A O 1
ATOM 7518 N N . PRO A 1 955 ? -18.423 -48.651 11.733 1.00 92.19 955 PRO A N 1
ATOM 7519 C CA . PRO A 1 955 ? -19.815 -49.069 11.548 1.00 92.19 955 PRO A CA 1
ATOM 7520 C C . PRO A 1 955 ? -20.676 -47.971 10.913 1.00 92.19 955 PRO A C 1
ATOM 7522 O O . PRO A 1 955 ? -21.518 -47.347 11.560 1.00 92.19 955 PRO A O 1
ATOM 7525 N N . VAL A 1 956 ? -20.442 -47.723 9.628 1.00 95.56 956 VAL A N 1
ATOM 7526 C CA . VAL A 1 956 ? -21.229 -46.820 8.789 1.00 95.56 956 VAL A CA 1
ATOM 7527 C C . VAL A 1 956 ? -21.923 -47.647 7.721 1.00 95.56 956 VAL A C 1
ATOM 7529 O O . VAL A 1 956 ? -21.277 -48.403 6.990 1.00 95.56 956 VAL A O 1
ATOM 7532 N N . GLY A 1 957 ? -23.243 -47.508 7.662 1.00 96.56 957 GLY A N 1
ATOM 7533 C CA . GLY A 1 957 ? -24.107 -48.176 6.702 1.00 96.56 957 GLY A CA 1
ATOM 7534 C C . GLY A 1 957 ? -24.991 -47.162 5.995 1.00 96.56 957 GLY A C 1
ATOM 7535 O O . GLY A 1 957 ? -25.417 -46.183 6.608 1.00 96.56 957 GLY A O 1
ATOM 7536 N N . SER A 1 958 ? -25.250 -47.399 4.713 1.00 97.25 958 SER A N 1
ATOM 7537 C CA . SER A 1 958 ? -26.030 -46.529 3.840 1.00 97.25 958 SER A CA 1
ATOM 7538 C C . SER A 1 958 ? -27.073 -47.318 3.044 1.00 97.25 958 SER A C 1
ATOM 7540 O O . SER A 1 958 ? -26.877 -48.486 2.695 1.00 97.25 958 SER A O 1
ATOM 7542 N N . VAL A 1 959 ? -28.196 -46.675 2.735 1.00 97.75 959 VAL A N 1
ATOM 7543 C CA . VAL A 1 959 ? -29.268 -47.213 1.893 1.00 97.75 959 VAL A CA 1
ATOM 7544 C C . VAL A 1 959 ? -29.768 -46.110 0.968 1.00 97.75 959 VAL A C 1
ATOM 7546 O O . VAL A 1 959 ? -30.149 -45.037 1.428 1.00 97.75 959 VAL A O 1
ATOM 7549 N N . PHE A 1 960 ? -29.791 -46.380 -0.334 1.00 97.81 960 PHE A N 1
ATOM 7550 C CA . PHE A 1 960 ? -30.328 -45.473 -1.347 1.00 97.81 960 PHE A CA 1
ATOM 7551 C C . PHE A 1 960 ? -31.731 -45.932 -1.742 1.00 97.81 960 PHE A C 1
ATOM 7553 O O . PHE A 1 960 ? -31.922 -47.074 -2.176 1.00 97.81 960 PHE A O 1
ATOM 7560 N N . VAL A 1 961 ? -32.715 -45.047 -1.601 1.00 96.94 961 VAL A N 1
ATOM 7561 C CA . VAL A 1 961 ? -34.134 -45.322 -1.847 1.00 96.94 961 VAL A CA 1
ATOM 7562 C C . VAL A 1 961 ? -34.642 -44.425 -2.964 1.00 96.94 961 VAL A C 1
ATOM 7564 O O . VAL A 1 961 ? -34.594 -43.203 -2.869 1.00 96.94 961 VAL A O 1
ATOM 7567 N N . ARG A 1 962 ? -35.191 -45.039 -4.010 1.00 93.94 962 ARG A N 1
ATOM 7568 C CA . ARG A 1 962 ? -35.791 -44.353 -5.156 1.00 93.94 962 ARG A CA 1
ATOM 7569 C C . ARG A 1 962 ? -37.225 -44.833 -5.314 1.00 93.94 962 ARG A C 1
ATOM 7571 O O . ARG A 1 962 ? -37.469 -46.038 -5.394 1.00 93.94 962 ARG A O 1
ATOM 7578 N N . LYS A 1 963 ? -38.193 -43.911 -5.346 1.00 88.81 963 LYS A N 1
ATOM 7579 C CA . LYS A 1 963 ? -39.634 -44.230 -5.488 1.00 88.81 963 LYS A CA 1
ATOM 7580 C C . LYS A 1 963 ? -40.125 -45.284 -4.472 1.00 88.81 963 LYS A C 1
ATOM 7582 O O . LYS A 1 963 ? -40.837 -46.223 -4.833 1.00 88.81 963 LYS A O 1
ATOM 7587 N N . GLY A 1 964 ? -39.692 -45.162 -3.214 1.00 90.00 964 GLY A N 1
ATOM 7588 C CA . GLY A 1 964 ? -40.073 -46.062 -2.114 1.00 90.00 964 GLY A CA 1
ATOM 7589 C C . GLY A 1 964 ? -39.454 -47.467 -2.165 1.00 90.00 964 GLY A C 1
ATOM 7590 O O . GLY A 1 964 ? -39.895 -48.357 -1.436 1.00 90.00 964 GLY A O 1
ATOM 7591 N N . LYS A 1 965 ? -38.453 -47.700 -3.026 1.00 93.12 965 LYS A N 1
ATOM 7592 C CA . LYS A 1 965 ? -37.721 -48.971 -3.131 1.00 93.12 965 LYS A CA 1
ATOM 7593 C C . LYS A 1 965 ? -36.230 -48.751 -2.923 1.00 93.12 965 LYS A C 1
ATOM 7595 O O . LYS A 1 965 ? -35.665 -47.804 -3.461 1.00 93.12 965 LYS A O 1
ATOM 7600 N N . VAL A 1 966 ? -35.589 -49.658 -2.192 1.00 96.44 966 VAL A N 1
ATOM 7601 C CA . VAL A 1 966 ? -34.128 -49.669 -2.065 1.00 96.44 966 VAL A CA 1
ATOM 7602 C C . VAL A 1 966 ? -33.510 -50.064 -3.401 1.00 96.44 966 VAL A C 1
ATOM 7604 O O . VAL A 1 966 ? -33.810 -51.142 -3.914 1.00 96.44 966 VAL A O 1
ATOM 7607 N N . ILE A 1 967 ? -32.654 -49.199 -3.942 1.00 96.00 967 ILE A N 1
ATOM 7608 C CA . ILE A 1 967 ? -31.900 -49.449 -5.178 1.00 96.00 967 ILE A CA 1
ATOM 7609 C C . ILE A 1 967 ? -30.450 -49.849 -4.907 1.00 96.00 967 ILE A C 1
ATOM 7611 O O . ILE A 1 967 ? -29.860 -50.542 -5.724 1.00 96.00 967 ILE A O 1
ATOM 7615 N N . ALA A 1 968 ? -29.892 -49.470 -3.753 1.00 97.19 968 ALA A N 1
ATOM 7616 C CA . ALA A 1 968 ? -28.576 -49.919 -3.315 1.00 97.19 968 ALA A CA 1
ATOM 7617 C C . ALA A 1 968 ? -28.441 -49.877 -1.794 1.00 97.19 968 ALA A C 1
ATOM 7619 O O . ALA A 1 968 ? -29.097 -49.085 -1.112 1.00 97.19 968 ALA A O 1
ATOM 7620 N N . ARG A 1 969 ? -27.560 -50.731 -1.275 1.00 97.31 969 ARG A N 1
ATOM 7621 C CA . ARG A 1 969 ? -27.120 -50.743 0.121 1.00 97.31 969 ARG A CA 1
ATOM 7622 C C . ARG A 1 969 ? -25.600 -50.715 0.141 1.00 97.31 969 ARG A C 1
ATOM 7624 O O . ARG A 1 969 ? -24.977 -51.406 -0.662 1.00 97.31 969 ARG A O 1
ATOM 7631 N N . GLY A 1 970 ? -25.022 -49.938 1.044 1.00 95.31 970 GLY A N 1
ATOM 7632 C CA . GLY A 1 970 ? -23.580 -49.796 1.188 1.00 95.31 970 GLY A CA 1
ATOM 7633 C C . GLY A 1 970 ? -23.151 -49.896 2.643 1.00 95.31 970 GLY A C 1
ATOM 7634 O O . GLY A 1 970 ? -23.914 -49.607 3.564 1.00 95.31 970 GLY A O 1
ATOM 7635 N N . ARG A 1 971 ? -21.907 -50.317 2.855 1.00 96.00 971 ARG A N 1
ATOM 7636 C CA . ARG A 1 971 ? -21.239 -50.282 4.157 1.00 96.00 971 ARG A CA 1
ATOM 7637 C C . ARG A 1 971 ? -19.770 -49.946 3.963 1.00 96.00 971 ARG A C 1
ATOM 7639 O O . ARG A 1 971 ? -19.230 -50.206 2.890 1.00 96.00 971 ARG A O 1
ATOM 7646 N N . ASN A 1 972 ? -19.120 -49.404 4.986 1.00 92.94 972 ASN A N 1
ATOM 7647 C CA . ASN A 1 972 ? -17.677 -49.180 4.918 1.00 92.94 972 ASN A CA 1
ATOM 7648 C C . ASN A 1 972 ? -16.924 -50.501 4.694 1.00 92.94 972 ASN A C 1
ATOM 7650 O O . ASN A 1 972 ? -17.218 -51.509 5.343 1.00 92.94 972 ASN A O 1
ATOM 7654 N N . ARG A 1 973 ? -15.944 -50.463 3.782 1.00 90.06 973 ARG A N 1
ATOM 7655 C CA . ARG A 1 973 ? -15.038 -51.574 3.425 1.00 90.06 973 ARG A CA 1
ATOM 7656 C C . ARG A 1 973 ? -13.586 -51.104 3.267 1.00 90.06 973 ARG A C 1
ATOM 7658 O O . ARG A 1 973 ? -12.809 -51.652 2.486 1.00 90.06 973 ARG A O 1
ATOM 7665 N N . THR A 1 974 ? -13.230 -50.030 3.970 1.00 85.75 974 THR A N 1
ATOM 7666 C CA . THR A 1 974 ? -11.925 -49.366 3.848 1.00 85.75 974 THR A CA 1
ATOM 7667 C C . THR A 1 974 ? -10.745 -50.257 4.229 1.00 85.75 974 THR A C 1
ATOM 7669 O O . THR A 1 974 ? -9.721 -50.240 3.546 1.00 85.75 974 THR A O 1
ATOM 7672 N N . ASN A 1 975 ? -10.885 -51.043 5.298 1.00 81.12 975 ASN A N 1
ATOM 7673 C CA . ASN A 1 975 ? -9.867 -51.978 5.764 1.00 81.12 975 ASN A CA 1
ATOM 7674 C C . ASN A 1 975 ? -9.904 -53.283 4.954 1.00 81.12 975 ASN A C 1
ATOM 7676 O O . ASN A 1 975 ? -8.851 -53.805 4.605 1.00 81.12 975 ASN A O 1
ATOM 7680 N N . GLU A 1 976 ? -11.098 -53.778 4.623 1.00 85.00 976 GLU A N 1
ATOM 7681 C CA . GLU A 1 976 ? -11.345 -55.000 3.851 1.00 85.00 976 GLU A CA 1
ATOM 7682 C C . GLU A 1 976 ? -10.733 -54.908 2.444 1.00 85.00 976 GLU A C 1
ATOM 7684 O O . GLU A 1 976 ? -10.077 -55.844 1.991 1.00 85.00 976 GLU A O 1
ATOM 7689 N N . LEU A 1 977 ? -10.890 -53.759 1.775 1.00 82.31 977 LEU A N 1
ATOM 7690 C CA . LEU A 1 977 ? -10.405 -53.524 0.409 1.00 82.31 977 LEU A CA 1
ATOM 7691 C C . LEU A 1 977 ? -9.079 -52.756 0.340 1.00 82.31 977 LEU A C 1
ATOM 7693 O O . LEU A 1 977 ? -8.600 -52.477 -0.759 1.00 82.31 977 LEU A O 1
ATOM 7697 N N . LEU A 1 978 ? -8.498 -52.388 1.490 1.00 79.00 978 LEU A N 1
ATOM 7698 C CA . LEU A 1 978 ? -7.282 -51.566 1.588 1.00 79.00 978 LEU A CA 1
ATOM 7699 C C . LEU A 1 978 ? -7.356 -50.283 0.743 1.00 79.00 978 LEU A C 1
ATOM 7701 O O . LEU A 1 978 ? -6.371 -49.843 0.148 1.00 79.00 978 LEU A O 1
ATOM 7705 N N . ASN A 1 979 ? -8.541 -49.682 0.678 1.00 78.38 979 ASN A N 1
ATOM 7706 C CA . ASN A 1 979 ? -8.801 -48.498 -0.121 1.00 78.38 979 ASN A CA 1
ATOM 7707 C C . ASN A 1 979 ? -9.607 -47.490 0.702 1.00 78.38 979 ASN A C 1
ATOM 7709 O O . ASN A 1 979 ? -10.769 -47.714 1.041 1.00 78.38 979 ASN A O 1
ATOM 7713 N N . ALA A 1 980 ? -8.973 -46.355 0.992 1.00 82.31 980 ALA A N 1
ATOM 7714 C CA . ALA A 1 980 ? -9.532 -45.303 1.829 1.00 82.31 980 ALA A CA 1
ATOM 7715 C C . ALA A 1 980 ? -10.799 -44.649 1.248 1.00 82.31 980 ALA A C 1
ATOM 7717 O O . ALA A 1 980 ? -11.522 -43.998 1.992 1.00 82.31 980 ALA A O 1
ATOM 7718 N N . THR A 1 981 ? -11.102 -44.824 -0.044 1.00 84.44 981 THR A N 1
ATOM 7719 C CA . THR A 1 981 ? -12.315 -44.264 -0.662 1.00 84.44 981 THR A CA 1
ATOM 7720 C C . THR A 1 981 ? -13.542 -45.166 -0.523 1.00 84.44 981 THR A C 1
ATOM 7722 O O . THR A 1 981 ? -14.638 -44.751 -0.886 1.00 84.44 981 THR A O 1
ATOM 7725 N N . ARG A 1 982 ? -13.406 -46.393 0.001 1.00 92.12 982 ARG A N 1
ATOM 7726 C CA . ARG A 1 982 ? -14.487 -47.399 0.069 1.00 92.12 982 ARG A CA 1
ATOM 7727 C C . ARG A 1 982 ? -15.425 -47.170 1.259 1.00 92.12 982 ARG A C 1
ATOM 7729 O O . ARG A 1 982 ? -15.581 -48.021 2.139 1.00 92.12 982 ARG A O 1
ATOM 7736 N N . HIS A 1 983 ? -16.002 -45.972 1.297 1.00 95.56 983 HIS A N 1
ATOM 7737 C CA . HIS A 1 983 ? -17.043 -45.569 2.237 1.00 95.56 983 HIS A CA 1
ATOM 7738 C C . HIS A 1 983 ? -18.415 -46.086 1.788 1.00 95.56 983 HIS A C 1
ATOM 7740 O O . HIS A 1 983 ? -18.638 -46.311 0.597 1.00 95.56 983 HIS A O 1
ATOM 7746 N N . ALA A 1 984 ? -19.339 -46.239 2.736 1.00 95.00 984 ALA A N 1
ATOM 7747 C CA . ALA A 1 984 ? -20.679 -46.767 2.496 1.00 95.00 984 ALA A CA 1
ATOM 7748 C C . ALA A 1 984 ? -21.424 -46.034 1.364 1.00 95.00 984 ALA A C 1
ATOM 7750 O O . ALA A 1 984 ? -22.132 -46.661 0.580 1.00 95.00 984 ALA A O 1
ATOM 7751 N N . GLU A 1 985 ? -21.281 -44.715 1.263 1.00 96.88 985 GLU A N 1
ATOM 7752 C CA . GLU A 1 985 ? -21.924 -43.891 0.240 1.00 96.88 985 GLU A CA 1
ATOM 7753 C C . GLU A 1 985 ? -21.340 -44.154 -1.150 1.00 96.88 985 GLU A C 1
ATOM 7755 O O . GLU A 1 985 ? -22.093 -44.380 -2.095 1.00 96.88 985 GLU A O 1
ATOM 7760 N N . LEU A 1 986 ? -20.009 -44.173 -1.272 1.00 95.38 986 LEU A N 1
ATOM 7761 C CA . LEU A 1 986 ? -19.318 -44.355 -2.553 1.00 95.38 986 LEU A CA 1
ATOM 7762 C C . LEU A 1 986 ? -19.481 -45.780 -3.102 1.00 95.38 986 LEU A C 1
ATOM 7764 O O . LEU A 1 986 ? -19.714 -45.942 -4.295 1.00 95.38 986 LEU A O 1
ATOM 7768 N N . GLU A 1 987 ? -19.462 -46.800 -2.238 1.00 92.69 987 GLU A N 1
ATOM 7769 C CA . GLU A 1 987 ? -19.755 -48.190 -2.628 1.00 92.69 987 GLU A CA 1
ATOM 7770 C C . GLU A 1 987 ? -21.153 -48.334 -3.248 1.00 92.69 987 GLU A C 1
ATOM 7772 O O . GLU A 1 987 ? -21.339 -49.006 -4.264 1.00 92.69 987 GLU A O 1
ATOM 7777 N N . ALA A 1 988 ? -22.152 -47.690 -2.643 1.00 93.94 988 ALA A N 1
ATOM 7778 C CA . ALA A 1 988 ? -23.518 -47.740 -3.144 1.00 93.94 988 ALA A CA 1
ATOM 7779 C C . ALA A 1 988 ? -23.694 -46.917 -4.431 1.00 93.94 988 ALA A C 1
ATOM 7781 O O . ALA A 1 988 ? -24.442 -47.341 -5.311 1.00 93.94 988 ALA A O 1
ATOM 7782 N N . ILE A 1 989 ? -22.993 -45.785 -4.577 1.00 94.88 989 ILE A N 1
ATOM 7783 C CA . ILE A 1 989 ? -22.977 -44.991 -5.818 1.00 94.88 989 ILE A CA 1
ATOM 7784 C C . ILE A 1 989 ? -22.415 -45.816 -6.981 1.00 94.88 989 ILE A C 1
ATOM 7786 O O . ILE A 1 989 ? -23.058 -45.878 -8.031 1.00 94.88 989 ILE A O 1
ATOM 7790 N N . ASP A 1 990 ? -21.278 -46.492 -6.785 1.00 92.19 990 ASP A N 1
ATOM 7791 C CA . ASP A 1 990 ? -20.671 -47.367 -7.798 1.00 92.19 990 ASP A CA 1
ATOM 7792 C C . ASP A 1 990 ? -21.657 -48.465 -8.236 1.00 92.19 990 ASP A C 1
ATOM 7794 O O . ASP A 1 990 ? -21.839 -48.711 -9.432 1.00 92.19 990 ASP A O 1
ATOM 7798 N N . HIS A 1 991 ? -22.357 -49.086 -7.279 1.00 92.69 991 HIS A N 1
ATOM 7799 C CA . HIS A 1 991 ? -23.371 -50.096 -7.580 1.00 92.69 991 HIS A CA 1
ATOM 7800 C C . HIS A 1 991 ? -24.547 -49.522 -8.387 1.00 92.69 991 HIS A C 1
ATOM 7802 O O . HIS A 1 991 ? -24.934 -50.105 -9.401 1.00 92.69 991 HIS A O 1
ATOM 7808 N N . ILE A 1 992 ? -25.082 -48.360 -7.997 1.00 94.19 992 ILE A N 1
ATOM 7809 C CA . ILE A 1 992 ? -26.191 -47.711 -8.718 1.00 94.19 992 ILE A CA 1
ATOM 7810 C C . ILE A 1 992 ? -25.786 -47.390 -10.152 1.00 94.19 992 ILE A C 1
ATOM 7812 O O . ILE A 1 992 ? -26.555 -47.671 -11.064 1.00 94.19 992 ILE A O 1
ATOM 7816 N N . LEU A 1 993 ? -24.590 -46.842 -10.368 1.00 91.56 993 LEU A N 1
ATOM 7817 C CA . LEU A 1 993 ? -24.103 -46.527 -11.712 1.00 91.56 993 LEU A CA 1
ATOM 7818 C C . LEU A 1 993 ? -23.888 -47.781 -12.570 1.00 91.56 993 LEU A C 1
ATOM 7820 O O . LEU A 1 993 ? -24.034 -47.706 -13.787 1.00 91.56 993 LEU A O 1
ATOM 7824 N N . SER A 1 994 ? -23.577 -48.928 -11.957 1.00 90.81 994 SER A N 1
ATOM 7825 C CA . SER A 1 994 ? -23.437 -50.200 -12.677 1.00 90.81 994 SER A CA 1
ATOM 7826 C C . SER A 1 994 ? -24.777 -50.805 -13.119 1.00 90.81 994 SER A C 1
ATOM 7828 O O . SER A 1 994 ? -24.862 -51.367 -14.208 1.00 90.81 994 SER A O 1
ATOM 7830 N N . GLU A 1 995 ? -25.829 -50.656 -12.310 1.00 90.62 995 GLU A N 1
ATOM 7831 C CA . GLU A 1 995 ? -27.157 -51.234 -12.574 1.00 90.62 995 GLU A CA 1
ATOM 7832 C C . GLU A 1 995 ? -28.088 -50.267 -13.326 1.00 90.62 995 GLU A C 1
ATOM 7834 O O . GLU A 1 995 ? -28.962 -50.685 -14.086 1.00 90.62 995 GLU A O 1
ATOM 7839 N N . LEU A 1 996 ? -27.910 -48.961 -13.114 1.00 89.50 996 LEU A N 1
ATOM 7840 C CA . LEU A 1 996 ? -28.706 -47.871 -13.680 1.00 89.50 996 LEU A CA 1
ATOM 7841 C C . LEU A 1 996 ? -27.791 -46.805 -14.317 1.00 89.50 996 LEU A C 1
ATOM 7843 O O . LEU A 1 996 ? -27.786 -45.656 -13.863 1.00 89.50 996 LEU A O 1
ATOM 7847 N N . PRO A 1 997 ? -27.007 -47.152 -15.353 1.00 87.81 997 PRO A N 1
ATOM 7848 C CA . PRO A 1 997 ? -26.115 -46.201 -16.002 1.00 87.81 997 PRO A CA 1
ATOM 7849 C C . PRO A 1 997 ? -26.918 -45.090 -16.707 1.00 87.81 997 PRO A C 1
ATOM 7851 O O . PRO A 1 997 ? -27.847 -45.398 -17.462 1.00 87.81 997 PRO A O 1
ATOM 7854 N N . PRO A 1 998 ? -26.565 -43.808 -16.508 1.00 87.19 998 PRO A N 1
ATOM 7855 C CA . PRO A 1 998 ? -27.124 -42.700 -17.279 1.00 87.19 998 PRO A CA 1
ATOM 7856 C C . PRO A 1 998 ? -26.843 -42.865 -18.777 1.00 87.19 998 PRO A C 1
ATOM 7858 O O . PRO A 1 998 ? -25.778 -43.346 -19.169 1.00 87.19 998 PRO A O 1
ATOM 7861 N N . SER A 1 999 ? -27.783 -42.456 -19.629 1.00 83.06 999 SER A N 1
ATOM 7862 C CA . SER A 1 999 ? -27.625 -42.536 -21.087 1.00 83.06 999 SER A CA 1
ATOM 7863 C C . SER A 1 999 ? -26.704 -41.450 -21.657 1.00 83.06 999 SER A C 1
ATOM 7865 O O . SER A 1 999 ? -26.151 -41.627 -22.745 1.00 83.06 999 SER A O 1
ATOM 7867 N N . SER A 1 1000 ? -26.500 -40.346 -20.929 1.00 79.94 1000 SER A N 1
ATOM 7868 C CA . SER A 1 1000 ? -25.534 -39.303 -21.288 1.00 79.94 1000 SER A CA 1
ATOM 7869 C C . SER A 1 1000 ? -24.080 -39.771 -21.132 1.00 79.94 1000 SER A C 1
ATOM 7871 O O . SER A 1 1000 ? -23.634 -40.096 -20.030 1.00 79.94 1000 SER A O 1
ATOM 7873 N N . ALA A 1 1001 ? -23.303 -39.715 -22.220 1.00 77.44 1001 ALA A N 1
ATOM 7874 C CA . ALA A 1 1001 ? -21.867 -40.018 -22.204 1.00 77.44 1001 ALA A CA 1
ATOM 7875 C C . ALA A 1 1001 ? -21.047 -39.026 -21.351 1.00 77.44 1001 ALA A C 1
ATOM 7877 O O . ALA A 1 1001 ? -19.992 -39.386 -20.834 1.00 77.44 1001 ALA A O 1
ATOM 7878 N N . ASP A 1 1002 ? -21.563 -37.810 -21.152 1.00 79.56 1002 ASP A N 1
ATOM 7879 C CA . ASP A 1 1002 ? -20.905 -36.736 -20.401 1.00 79.56 1002 ASP A CA 1
ATOM 7880 C C . ASP A 1 1002 ? -21.351 -36.676 -18.929 1.00 79.56 1002 ASP A C 1
ATOM 7882 O O . ASP A 1 1002 ? -21.054 -35.711 -18.224 1.00 79.56 1002 ASP A O 1
ATOM 7886 N N . PHE A 1 1003 ? -22.056 -37.696 -18.419 1.00 81.56 1003 PHE A N 1
ATOM 7887 C CA . PHE A 1 1003 ? -22.570 -37.701 -17.043 1.00 81.56 1003 PHE A CA 1
ATOM 7888 C C . PHE A 1 1003 ? -21.478 -37.462 -15.987 1.00 81.56 1003 PHE A C 1
ATOM 7890 O O . PHE A 1 1003 ? -21.717 -36.769 -15.004 1.00 81.56 1003 PHE A O 1
ATOM 7897 N N . ALA A 1 1004 ? -20.264 -37.975 -16.204 1.00 72.00 1004 ALA A N 1
ATOM 7898 C CA . ALA A 1 1004 ? -19.147 -37.798 -15.274 1.00 72.00 1004 ALA A CA 1
ATOM 7899 C C . ALA A 1 1004 ? -18.667 -36.337 -15.150 1.00 72.00 1004 ALA A C 1
ATOM 7901 O O . ALA A 1 1004 ? -18.100 -35.968 -14.125 1.00 72.00 1004 ALA A O 1
ATOM 7902 N N . VAL A 1 1005 ? -18.889 -35.507 -16.176 1.00 74.75 1005 VAL A N 1
ATOM 7903 C CA . VAL A 1 1005 ? -18.450 -34.100 -16.220 1.00 74.75 1005 VAL A CA 1
ATOM 7904 C C . VAL A 1 1005 ? -19.612 -33.110 -16.131 1.00 74.75 1005 VAL A C 1
ATOM 7906 O O . VAL A 1 1005 ? -19.405 -31.939 -15.821 1.00 74.75 1005 VAL A O 1
ATOM 7909 N N . SER A 1 1006 ? -20.845 -33.541 -16.405 1.00 78.69 1006 SER A N 1
ATOM 7910 C CA . SER A 1 1006 ? -22.052 -32.709 -16.330 1.00 78.69 1006 SER A CA 1
ATOM 7911 C C . SER A 1 1006 ? -23.296 -33.523 -15.922 1.00 78.69 1006 SER A C 1
ATOM 7913 O O . SER A 1 1006 ? -24.257 -33.637 -16.681 1.00 78.69 1006 SER A O 1
ATOM 7915 N N . PRO A 1 1007 ? -23.340 -34.056 -14.689 1.00 79.44 1007 PRO A N 1
ATOM 7916 C CA . PRO A 1 1007 ? -24.431 -34.922 -14.202 1.00 79.44 1007 PRO A CA 1
ATOM 7917 C C . PRO A 1 1007 ? -25.791 -34.211 -14.058 1.00 79.44 1007 PRO A C 1
ATOM 7919 O O . PRO A 1 1007 ? -26.827 -34.855 -13.867 1.00 79.44 1007 PRO A O 1
ATOM 7922 N N . HIS A 1 1008 ? -25.801 -32.880 -14.178 1.00 83.06 1008 HIS A N 1
ATOM 7923 C CA . HIS A 1 1008 ? -26.987 -32.024 -14.066 1.00 83.06 1008 HIS A CA 1
ATOM 7924 C C . HIS A 1 1008 ? -27.558 -31.563 -15.416 1.00 83.06 1008 HIS A C 1
ATOM 7926 O O . HIS A 1 1008 ? -28.639 -30.979 -15.430 1.00 83.06 1008 HIS A O 1
ATOM 7932 N N . SER A 1 1009 ? -26.862 -31.797 -16.539 1.00 78.25 1009 SER A N 1
ATOM 7933 C CA . SER A 1 1009 ? -27.254 -31.292 -17.870 1.00 78.25 1009 SER A CA 1
ATOM 7934 C C . SER A 1 1009 ? -28.043 -32.291 -18.728 1.00 78.25 1009 SER A C 1
ATOM 7936 O O . SER A 1 1009 ? -28.512 -31.930 -19.808 1.00 78.25 1009 SER A O 1
ATOM 7938 N N . GLY A 1 1010 ? -28.189 -33.539 -18.269 1.00 73.50 1010 GLY A N 1
ATOM 7939 C CA . GLY A 1 1010 ? -28.884 -34.603 -18.997 1.00 73.50 1010 GLY A CA 1
ATOM 7940 C C . GLY A 1 1010 ? -30.417 -34.453 -19.038 1.00 73.50 1010 GLY A C 1
ATOM 7941 O O . GLY A 1 1010 ? -30.988 -33.650 -18.293 1.00 73.50 1010 GLY A O 1
ATOM 7942 N N . PRO A 1 1011 ? -31.109 -35.239 -19.890 1.00 76.44 1011 PRO A N 1
ATOM 7943 C CA . PRO A 1 1011 ? -32.570 -35.256 -19.971 1.00 76.44 1011 PRO A CA 1
ATOM 7944 C C . PRO A 1 1011 ? -33.234 -35.567 -18.622 1.00 76.44 1011 PRO A C 1
ATOM 7946 O O . PRO A 1 1011 ? -32.705 -36.314 -17.796 1.00 76.44 1011 PRO A O 1
ATOM 7949 N N . GLU A 1 1012 ? -34.432 -35.026 -18.402 1.00 74.81 1012 GLU A N 1
ATOM 7950 C CA . GLU A 1 1012 ? -35.194 -35.278 -17.178 1.00 74.81 1012 GLU A CA 1
ATOM 7951 C C . GLU A 1 1012 ? -35.480 -36.784 -17.007 1.00 74.81 1012 GLU A C 1
ATOM 7953 O O . GLU A 1 1012 ? -36.055 -37.426 -17.884 1.00 74.81 1012 GLU A O 1
ATOM 7958 N N . GLY A 1 1013 ? -35.043 -37.354 -15.879 1.00 77.56 1013 GLY A N 1
ATOM 7959 C CA . GLY A 1 1013 ? -35.169 -38.783 -15.567 1.00 77.56 1013 GLY A CA 1
ATOM 7960 C C . GLY A 1 1013 ? -33.943 -39.652 -15.888 1.00 77.56 1013 GLY A C 1
ATOM 7961 O O . GLY A 1 1013 ? -33.922 -40.801 -15.444 1.00 77.56 1013 GLY A O 1
ATOM 7962 N N . ASP A 1 1014 ? -32.927 -39.121 -16.583 1.00 83.62 1014 ASP A N 1
ATOM 7963 C CA . ASP A 1 1014 ? -31.701 -39.858 -16.950 1.00 83.62 1014 ASP A CA 1
ATOM 7964 C C . ASP A 1 1014 ? -30.732 -40.052 -15.769 1.00 83.62 1014 ASP A C 1
ATOM 7966 O O . ASP A 1 1014 ? -30.128 -41.108 -15.615 1.00 83.62 1014 ASP A O 1
ATOM 7970 N N . ASN A 1 1015 ? -30.621 -39.051 -14.887 1.00 90.12 1015 ASN A N 1
ATOM 7971 C CA . ASN A 1 1015 ? -29.814 -39.139 -13.670 1.00 90.12 1015 ASN A CA 1
ATOM 7972 C C . ASN A 1 1015 ? -30.571 -39.940 -12.583 1.00 90.12 1015 ASN A C 1
ATOM 7974 O O . ASN A 1 1015 ? -31.591 -39.451 -12.084 1.00 90.12 1015 ASN A O 1
ATOM 7978 N N . PRO A 1 1016 ? -30.089 -41.129 -12.163 1.00 90.62 1016 PRO A N 1
ATOM 7979 C CA . PRO A 1 1016 ? -30.775 -41.959 -11.175 1.00 90.62 1016 PRO A CA 1
ATOM 7980 C C . PRO A 1 1016 ? -30.738 -41.386 -9.750 1.00 90.62 1016 PRO A C 1
ATOM 7982 O O . PRO A 1 1016 ? -31.501 -41.852 -8.907 1.00 90.62 1016 PRO A O 1
ATOM 7985 N N . PHE A 1 1017 ? -29.889 -40.396 -9.458 1.00 94.06 1017 PHE A N 1
ATOM 7986 C CA . PHE A 1 1017 ? -29.725 -39.818 -8.119 1.00 94.06 1017 PHE A CA 1
ATOM 7987 C C . PHE A 1 1017 ? -30.679 -38.649 -7.835 1.00 94.06 1017 PHE A C 1
ATOM 7989 O O . PHE A 1 1017 ? -30.999 -38.394 -6.673 1.00 94.06 1017 PHE A O 1
ATOM 7996 N N . LYS A 1 1018 ? -31.198 -37.994 -8.881 1.00 90.00 1018 LYS A N 1
ATOM 7997 C CA . LYS A 1 1018 ? -32.023 -36.777 -8.777 1.00 90.00 1018 LYS A CA 1
ATOM 7998 C C . LYS A 1 1018 ? -33.366 -36.988 -8.066 1.00 90.00 1018 LYS A C 1
ATOM 8000 O O . LYS A 1 1018 ? -33.930 -36.044 -7.521 1.00 90.00 1018 LYS A O 1
ATOM 8005 N N . ASP A 1 1019 ? -33.878 -38.216 -8.069 1.00 90.75 1019 ASP A N 1
ATOM 8006 C CA . ASP A 1 1019 ? -35.091 -38.657 -7.366 1.00 90.75 1019 ASP A CA 1
ATOM 8007 C C . ASP A 1 1019 ? -34.806 -39.773 -6.341 1.00 90.75 1019 ASP A C 1
ATOM 8009 O O . ASP A 1 1019 ? -35.680 -40.590 -6.030 1.00 90.75 1019 ASP A O 1
ATOM 8013 N N . THR A 1 1020 ? -33.566 -39.827 -5.843 1.00 95.38 1020 THR A N 1
ATOM 8014 C CA . THR A 1 1020 ? -33.107 -40.806 -4.853 1.00 95.38 1020 THR A CA 1
ATOM 8015 C C . THR A 1 1020 ? -32.756 -40.129 -3.533 1.00 95.38 1020 THR A C 1
ATOM 8017 O O . THR A 1 1020 ? -32.054 -39.118 -3.497 1.00 95.38 1020 THR A O 1
ATOM 8020 N N . MET A 1 1021 ? -33.206 -40.738 -2.437 1.00 96.94 1021 MET A N 1
ATOM 8021 C CA . MET A 1 1021 ? -32.879 -40.345 -1.069 1.00 96.94 1021 MET A CA 1
ATOM 8022 C C . MET A 1 1021 ? -31.825 -41.287 -0.483 1.00 96.94 1021 MET A C 1
ATOM 8024 O O . MET A 1 1021 ? -31.916 -42.506 -0.645 1.00 96.94 1021 MET A O 1
ATOM 8028 N N . LEU A 1 1022 ? -30.838 -40.727 0.210 1.00 98.06 1022 LEU A N 1
ATOM 8029 C CA . LEU A 1 1022 ? -29.828 -41.467 0.962 1.00 98.06 1022 LEU A CA 1
ATOM 8030 C C . LEU A 1 1022 ? -30.202 -41.506 2.445 1.00 98.06 1022 LEU A C 1
ATOM 8032 O O . LEU A 1 1022 ? -30.422 -40.461 3.045 1.00 98.06 1022 LEU A O 1
ATOM 8036 N N . TYR A 1 1023 ? -30.177 -42.694 3.039 1.00 98.19 1023 TYR A N 1
ATOM 8037 C CA . TYR A 1 1023 ? -30.252 -42.927 4.479 1.00 98.19 1023 TYR A CA 1
ATOM 8038 C C . TYR A 1 1023 ? -28.913 -43.467 4.969 1.00 98.19 1023 TYR A C 1
ATOM 8040 O O . TYR A 1 1023 ? -28.474 -44.506 4.478 1.00 98.19 1023 TYR A O 1
ATOM 8048 N N . VAL A 1 1024 ? -28.245 -42.793 5.906 1.00 97.62 1024 VAL A N 1
ATOM 8049 C CA . VAL A 1 1024 ? -26.900 -43.181 6.364 1.00 97.62 1024 VAL A CA 1
ATOM 8050 C C . VAL A 1 1024 ? -26.737 -43.039 7.875 1.00 97.62 1024 VAL A C 1
ATOM 8052 O O . VAL A 1 1024 ? -27.194 -42.080 8.485 1.00 97.62 1024 VAL A O 1
ATOM 8055 N N . THR A 1 1025 ? -26.094 -44.002 8.533 1.00 95.62 1025 THR A N 1
ATOM 8056 C CA . THR A 1 1025 ? -26.037 -44.006 10.007 1.00 95.62 1025 THR A CA 1
ATOM 8057 C C . THR A 1 1025 ? -25.236 -42.843 10.586 1.00 95.62 1025 THR A C 1
ATOM 8059 O O . THR A 1 1025 ? -25.629 -42.295 11.617 1.00 95.62 1025 THR A O 1
ATOM 8062 N N . ILE A 1 1026 ? -24.165 -42.430 9.908 1.00 94.56 1026 ILE A N 1
ATOM 8063 C CA . ILE A 1 1026 ? -23.298 -41.307 10.275 1.00 94.56 1026 ILE A CA 1
ATOM 8064 C C . ILE A 1 1026 ? -23.291 -40.297 9.134 1.00 94.56 1026 ILE A C 1
ATOM 8066 O O . ILE A 1 1026 ? -23.267 -40.692 7.975 1.00 94.56 1026 ILE A O 1
ATOM 8070 N N . GLU A 1 1027 ? -23.301 -39.009 9.462 1.00 94.12 1027 GLU A N 1
ATOM 8071 C CA . GLU A 1 1027 ? -23.235 -37.925 8.483 1.00 94.12 1027 GLU A CA 1
ATOM 8072 C C . GLU A 1 1027 ? -22.098 -38.137 7.463 1.00 94.12 1027 GLU A C 1
ATOM 8074 O O . GLU A 1 1027 ? -20.951 -38.393 7.876 1.00 94.12 1027 GLU A O 1
ATOM 8079 N N . PRO A 1 1028 ? -22.385 -37.968 6.154 1.00 95.56 1028 PRO A N 1
ATOM 8080 C CA . PRO A 1 1028 ? -21.374 -38.063 5.114 1.00 95.56 1028 PRO A CA 1
ATOM 8081 C C . PRO A 1 1028 ? -20.184 -37.158 5.410 1.00 95.56 1028 PRO A C 1
ATOM 8083 O O . PRO A 1 1028 ? -20.331 -35.992 5.787 1.00 95.56 1028 PRO A O 1
ATOM 8086 N N . CYS A 1 1029 ? -18.973 -37.682 5.231 1.00 94.12 1029 CYS A N 1
ATOM 8087 C CA . CYS A 1 1029 ? -17.785 -36.849 5.367 1.00 94.12 1029 CYS A CA 1
ATOM 8088 C C . CYS A 1 1029 ? -17.684 -35.830 4.217 1.00 94.12 1029 CYS A C 1
ATOM 8090 O O . CYS A 1 1029 ? -18.333 -36.000 3.191 1.00 94.12 1029 CYS A O 1
ATOM 8092 N N . ILE A 1 1030 ? -16.814 -34.823 4.331 1.00 92.25 1030 ILE A N 1
ATOM 8093 C CA . ILE A 1 1030 ? -16.563 -33.789 3.304 1.00 92.25 1030 ILE A CA 1
ATOM 8094 C C . ILE A 1 1030 ? -16.410 -34.391 1.892 1.00 92.25 1030 ILE A C 1
ATOM 8096 O O . ILE A 1 1030 ? -17.008 -33.897 0.941 1.00 92.25 1030 ILE A O 1
ATOM 8100 N N . MET A 1 1031 ? -15.676 -35.501 1.751 1.00 94.69 1031 MET A N 1
ATOM 8101 C CA . MET A 1 1031 ? -15.519 -36.210 0.473 1.00 94.69 1031 MET A CA 1
ATOM 8102 C C . MET A 1 1031 ? -16.845 -36.788 -0.048 1.00 94.69 1031 MET A C 1
ATOM 8104 O O . MET A 1 1031 ? -17.187 -36.595 -1.212 1.00 94.69 1031 MET A O 1
ATOM 8108 N N . CYS A 1 1032 ? -17.593 -37.495 0.803 1.00 95.19 1032 CYS A N 1
ATOM 8109 C CA . CYS A 1 1032 ? -18.852 -38.133 0.413 1.00 95.19 1032 CYS A CA 1
ATOM 8110 C C . CYS A 1 1032 ? -19.941 -37.084 0.154 1.00 95.19 1032 CYS A C 1
ATOM 8112 O O . CYS A 1 1032 ? -20.656 -37.182 -0.837 1.00 95.19 1032 CYS A O 1
ATOM 8114 N N . GLY A 1 1033 ? -20.010 -36.037 0.981 1.00 92.81 1033 GLY A N 1
ATOM 8115 C CA . GLY A 1 1033 ? -20.913 -34.904 0.803 1.00 92.81 1033 GLY A CA 1
ATOM 8116 C C . GLY A 1 1033 ? -20.657 -34.151 -0.505 1.00 92.81 1033 GLY A C 1
ATOM 8117 O O . GLY A 1 1033 ? -21.613 -33.834 -1.214 1.00 92.81 1033 GLY A O 1
ATOM 8118 N N . ALA A 1 1034 ? -19.387 -33.942 -0.879 1.00 90.62 1034 ALA A N 1
ATOM 8119 C CA . ALA A 1 1034 ? -19.019 -33.372 -2.176 1.00 90.62 1034 ALA A CA 1
ATOM 8120 C C . ALA A 1 1034 ? -19.415 -34.284 -3.349 1.00 90.62 1034 ALA A C 1
ATOM 8122 O O . ALA A 1 1034 ? -19.988 -33.801 -4.323 1.00 90.62 1034 ALA A O 1
ATOM 8123 N N . ALA A 1 1035 ? -19.154 -35.593 -3.254 1.00 92.06 1035 ALA A N 1
ATOM 8124 C CA . ALA A 1 1035 ? -19.516 -36.556 -4.297 1.00 92.06 1035 ALA A CA 1
ATOM 8125 C C . ALA A 1 1035 ? -21.037 -36.617 -4.514 1.00 92.06 1035 ALA A C 1
ATOM 8127 O O . ALA A 1 1035 ? -21.501 -36.523 -5.648 1.00 92.06 1035 ALA A O 1
ATOM 8128 N N . LEU A 1 1036 ? -21.814 -36.685 -3.429 1.00 94.06 1036 LEU A N 1
ATOM 8129 C CA . LEU A 1 1036 ? -23.280 -36.667 -3.445 1.00 94.06 1036 LEU A CA 1
ATOM 8130 C C . LEU A 1 1036 ? -23.842 -35.398 -4.104 1.00 94.06 1036 LEU A C 1
ATOM 8132 O O . LEU A 1 1036 ? -24.802 -35.470 -4.874 1.00 94.06 1036 LEU A O 1
ATOM 8136 N N . ARG A 1 1037 ? -23.212 -34.244 -3.850 1.00 91.19 1037 ARG A N 1
ATOM 8137 C CA . ARG A 1 1037 ? -23.572 -32.977 -4.497 1.00 91.19 1037 ARG A CA 1
ATOM 8138 C C . ARG A 1 1037 ? -23.263 -32.994 -5.989 1.00 91.19 1037 ARG A C 1
ATOM 8140 O O . ARG A 1 1037 ? -24.105 -32.608 -6.797 1.00 91.19 1037 ARG A O 1
ATOM 8147 N N . GLN A 1 1038 ? -22.070 -33.461 -6.356 1.00 89.19 1038 GLN A N 1
ATOM 8148 C CA . GLN A 1 1038 ? -21.653 -33.544 -7.752 1.00 89.19 1038 GLN A CA 1
ATOM 8149 C C . GLN A 1 1038 ? -22.604 -34.433 -8.549 1.00 89.19 1038 GLN A C 1
ATOM 8151 O O . GLN A 1 1038 ? -23.104 -33.976 -9.565 1.00 89.19 1038 GLN A O 1
ATOM 8156 N N . ILE A 1 1039 ? -22.954 -35.628 -8.064 1.00 90.25 1039 ILE A N 1
ATOM 8157 C CA . ILE A 1 1039 ? -23.875 -36.536 -8.774 1.00 90.25 1039 ILE A CA 1
ATOM 8158 C C . ILE A 1 1039 ? -25.346 -36.091 -8.737 1.00 90.25 1039 ILE A C 1
ATOM 8160 O O . ILE A 1 1039 ? -26.161 -36.637 -9.479 1.00 90.25 1039 ILE A O 1
ATOM 8164 N N . GLY A 1 1040 ? -25.699 -35.118 -7.891 1.00 90.19 1040 GLY A N 1
ATOM 8165 C CA . GLY A 1 1040 ? -27.046 -34.556 -7.796 1.00 90.19 1040 GLY A CA 1
ATOM 8166 C C . GLY A 1 1040 ? -28.047 -35.413 -7.035 1.00 90.19 1040 GLY A C 1
ATOM 8167 O O . GLY A 1 1040 ? -29.145 -35.648 -7.535 1.00 90.19 1040 GLY A O 1
ATOM 8168 N N . ILE A 1 1041 ? -27.678 -35.875 -5.836 1.00 95.06 1041 ILE A N 1
ATOM 8169 C CA . ILE A 1 1041 ? -28.615 -36.550 -4.928 1.00 95.06 1041 ILE A CA 1
ATOM 8170 C C . ILE A 1 1041 ? -29.793 -35.632 -4.558 1.00 95.06 1041 ILE A C 1
ATOM 8172 O O . ILE A 1 1041 ? -29.624 -34.421 -4.426 1.00 95.06 1041 ILE A O 1
ATOM 8176 N N . GLN A 1 1042 ? -30.983 -36.200 -4.346 1.00 93.38 1042 GLN A N 1
ATOM 8177 C CA . GLN A 1 1042 ? -32.157 -35.417 -3.952 1.00 93.38 1042 GLN A CA 1
ATOM 8178 C C . GLN A 1 1042 ? -32.095 -34.960 -2.488 1.00 93.38 1042 GLN A C 1
ATOM 8180 O O . GLN A 1 1042 ? -32.306 -33.786 -2.181 1.00 93.38 1042 GLN A O 1
ATOM 8185 N N . ARG A 1 1043 ? -31.867 -35.913 -1.576 1.00 95.19 1043 ARG A N 1
ATOM 8186 C CA . ARG A 1 1043 ? -31.969 -35.711 -0.125 1.00 95.19 1043 ARG A CA 1
ATOM 8187 C C . ARG A 1 1043 ? -31.084 -36.700 0.623 1.00 95.19 1043 ARG A C 1
ATOM 8189 O O . ARG A 1 1043 ? -30.974 -37.859 0.220 1.00 95.19 1043 ARG A O 1
ATOM 8196 N N . VAL A 1 1044 ? -30.504 -36.257 1.732 1.00 97.50 1044 VAL A N 1
ATOM 8197 C CA . VAL A 1 1044 ? -29.727 -37.075 2.667 1.00 97.50 1044 VAL A CA 1
ATOM 8198 C C . VAL A 1 1044 ? -30.374 -37.027 4.048 1.00 97.50 1044 VAL A C 1
ATOM 8200 O O . VAL A 1 1044 ? -30.626 -35.963 4.604 1.00 97.50 1044 VAL A O 1
ATOM 8203 N N . VAL A 1 1045 ? -30.615 -38.200 4.616 1.00 96.31 1045 VAL A N 1
ATOM 8204 C CA . VAL A 1 1045 ? -31.095 -38.406 5.978 1.00 96.31 1045 VAL A CA 1
ATOM 8205 C C . VAL A 1 1045 ? -30.017 -39.168 6.731 1.00 96.31 1045 VAL A C 1
ATOM 8207 O O . VAL A 1 1045 ? -29.563 -40.216 6.268 1.00 96.31 1045 VAL A O 1
ATOM 8210 N N . PHE A 1 1046 ? -29.593 -38.657 7.885 1.00 96.56 1046 PHE A N 1
ATOM 8211 C CA . PHE A 1 1046 ? -28.566 -39.318 8.678 1.00 96.56 1046 PHE A CA 1
ATOM 8212 C C . PHE A 1 1046 ? -28.884 -39.434 10.166 1.00 96.56 1046 PHE A C 1
ATOM 8214 O O . PHE A 1 1046 ? -29.715 -38.710 10.716 1.00 96.56 1046 PHE A O 1
ATOM 8221 N N . GLY A 1 1047 ? -28.216 -40.380 10.827 1.00 90.88 1047 GLY A N 1
ATOM 8222 C CA . GLY A 1 1047 ? -28.416 -40.642 12.249 1.00 90.88 1047 GLY A CA 1
ATOM 8223 C C . GLY A 1 1047 ? -27.651 -39.679 13.144 1.00 90.88 1047 GLY A C 1
ATOM 8224 O O . GLY A 1 1047 ? -28.243 -38.797 13.769 1.00 90.88 1047 GLY A O 1
ATOM 8225 N N . ALA A 1 1048 ? -26.330 -39.836 13.207 1.00 88.75 1048 ALA A N 1
ATOM 8226 C CA . ALA A 1 1048 ? -25.460 -39.008 14.039 1.00 88.75 1048 ALA A CA 1
ATOM 8227 C C . ALA A 1 1048 ? -24.529 -38.118 13.203 1.00 88.75 1048 ALA A C 1
ATOM 8229 O O . ALA A 1 1048 ? -24.004 -38.554 12.180 1.00 88.75 1048 ALA A O 1
ATOM 8230 N N . GLY A 1 1049 ? -24.302 -36.884 13.661 1.00 82.88 1049 GLY A N 1
ATOM 8231 C CA . GLY A 1 1049 ? -23.334 -35.968 13.058 1.00 82.88 1049 GLY A CA 1
ATOM 8232 C C . GLY A 1 1049 ? -21.902 -36.502 13.098 1.00 82.88 1049 GLY A C 1
ATOM 8233 O O . GLY A 1 1049 ? -21.523 -37.270 13.987 1.00 82.88 1049 GLY A O 1
ATOM 8234 N N . ASN A 1 1050 ? -21.089 -36.072 12.140 1.00 82.62 1050 ASN A N 1
ATOM 8235 C CA . ASN A 1 1050 ? -19.673 -36.398 12.056 1.00 82.62 1050 ASN A CA 1
ATOM 8236 C C . ASN A 1 1050 ? -18.837 -35.193 12.497 1.00 82.62 1050 ASN A C 1
ATOM 8238 O O . ASN A 1 1050 ? -18.406 -34.371 11.694 1.00 82.62 1050 ASN A O 1
ATOM 8242 N N . GLU A 1 1051 ? -18.561 -35.122 13.797 1.00 72.25 1051 GLU A N 1
ATOM 8243 C CA . GLU A 1 1051 ? -17.898 -33.981 14.451 1.00 72.25 1051 GLU A CA 1
ATOM 8244 C C . GLU A 1 1051 ? -16.445 -33.736 14.000 1.00 72.25 1051 GLU A C 1
ATOM 8246 O O . GLU A 1 1051 ? -15.846 -32.724 14.356 1.00 72.25 1051 GLU A O 1
ATOM 8251 N N . ARG A 1 1052 ? -15.836 -34.666 13.250 1.00 66.38 1052 ARG A N 1
ATOM 8252 C CA . ARG A 1 1052 ? -14.445 -34.539 12.775 1.00 66.38 1052 ARG A CA 1
ATOM 8253 C C . ARG A 1 1052 ? -14.332 -34.245 11.293 1.00 66.38 1052 ARG A C 1
ATOM 8255 O O . ARG A 1 1052 ? -13.400 -33.553 10.892 1.00 66.38 1052 ARG A O 1
ATOM 8262 N N . PHE A 1 1053 ? -15.230 -34.806 10.489 1.00 82.00 1053 PHE A N 1
ATOM 8263 C CA . PHE A 1 1053 ? -15.110 -34.785 9.035 1.00 82.00 1053 PHE A CA 1
ATOM 8264 C C . PHE A 1 1053 ? -16.433 -34.504 8.314 1.00 82.00 1053 PHE A C 1
ATOM 8266 O O . PHE A 1 1053 ? -16.475 -34.714 7.108 1.00 82.00 1053 PHE A O 1
ATOM 8273 N N . GLY A 1 1054 ? -17.499 -34.089 9.006 1.00 83.38 1054 GLY A N 1
ATOM 8274 C CA . GLY A 1 1054 ? -18.846 -33.926 8.443 1.00 83.38 1054 GLY A CA 1
ATOM 8275 C C . GLY A 1 1054 ? -18.938 -32.887 7.327 1.00 83.38 1054 GLY A C 1
ATOM 8276 O O . GLY A 1 1054 ? -18.484 -31.754 7.479 1.00 83.38 1054 GLY A O 1
ATOM 8277 N N . GLY A 1 1055 ? -19.504 -33.296 6.192 1.00 84.12 1055 GLY A N 1
ATOM 8278 C CA . GLY A 1 1055 ? -19.701 -32.466 5.003 1.00 84.12 1055 GLY A CA 1
ATOM 8279 C C . GLY A 1 1055 ? -21.104 -31.871 4.872 1.00 84.12 1055 GLY A C 1
ATOM 8280 O O . GLY A 1 1055 ? -21.364 -31.158 3.904 1.00 84.12 1055 GLY A O 1
ATOM 8281 N N . ASN A 1 1056 ? -22.003 -32.138 5.820 1.00 88.06 1056 ASN A N 1
ATOM 8282 C CA . ASN A 1 1056 ? -23.407 -31.738 5.762 1.00 88.06 1056 ASN A CA 1
ATOM 8283 C C . ASN A 1 1056 ? -23.794 -30.863 6.968 1.00 88.06 1056 ASN A C 1
ATOM 8285 O O . ASN A 1 1056 ? -24.936 -30.890 7.426 1.00 88.06 1056 ASN A O 1
ATOM 8289 N N . GLY A 1 1057 ? -22.831 -30.088 7.477 1.00 75.38 1057 GLY A N 1
ATOM 8290 C CA . GLY A 1 1057 ? -23.047 -29.048 8.481 1.00 75.38 1057 GLY A CA 1
ATOM 8291 C C . GLY A 1 1057 ? -22.392 -29.286 9.845 1.00 75.38 1057 GLY A C 1
ATOM 8292 O O . GLY A 1 1057 ? -22.367 -28.344 10.635 1.00 75.38 1057 GLY A O 1
ATOM 8293 N N . SER A 1 1058 ? -21.854 -30.480 10.172 1.00 74.75 1058 SER A N 1
ATOM 8294 C CA . SER A 1 1058 ? -21.187 -30.662 11.491 1.00 74.75 1058 SER A CA 1
ATOM 8295 C C . SER A 1 1058 ? -19.790 -30.052 11.529 1.00 74.75 1058 SER A C 1
ATOM 8297 O O . SER A 1 1058 ? -19.321 -29.657 12.593 1.00 74.75 1058 SER A O 1
ATOM 8299 N N . VAL A 1 1059 ? -19.109 -30.005 10.381 1.00 70.38 1059 VAL A N 1
ATOM 8300 C CA . VAL A 1 1059 ? -17.796 -29.356 10.225 1.00 70.38 1059 VAL A CA 1
ATOM 8301 C C . VAL A 1 1059 ? -17.840 -28.354 9.077 1.00 70.38 1059 VAL A C 1
ATOM 8303 O O . VAL A 1 1059 ? -17.413 -27.214 9.237 1.00 70.38 1059 VAL A O 1
ATOM 8306 N N . LEU A 1 1060 ? -18.377 -28.768 7.927 1.00 74.88 1060 LEU A N 1
ATOM 8307 C CA . LEU A 1 1060 ? -18.569 -27.928 6.749 1.00 74.88 1060 LEU A CA 1
ATOM 8308 C C . LEU A 1 1060 ? -19.946 -28.234 6.144 1.00 74.88 1060 LEU A C 1
ATOM 8310 O O . LEU A 1 1060 ? -20.300 -29.401 6.013 1.00 74.88 1060 LEU A O 1
ATOM 8314 N N . GLY A 1 1061 ? -20.726 -27.226 5.768 1.00 80.94 1061 GLY A N 1
ATOM 8315 C CA . GLY A 1 1061 ? -22.021 -27.376 5.099 1.00 80.94 1061 GLY A CA 1
ATOM 8316 C C . GLY A 1 1061 ? -21.885 -27.461 3.577 1.00 80.94 1061 GLY A C 1
ATOM 8317 O O . GLY A 1 1061 ? -22.428 -26.638 2.855 1.00 80.94 1061 GLY A O 1
ATOM 8318 N N . LEU A 1 1062 ? -21.176 -28.459 3.039 1.00 83.12 1062 LEU A N 1
ATOM 8319 C CA . LEU A 1 1062 ? -21.026 -28.599 1.579 1.00 83.12 1062 LEU A CA 1
ATOM 8320 C C . LEU A 1 1062 ? -22.337 -28.881 0.860 1.00 83.12 1062 LEU A C 1
ATOM 8322 O O . LEU A 1 1062 ? -22.441 -28.595 -0.327 1.00 83.12 1062 LEU A O 1
ATOM 8326 N N . HIS A 1 1063 ? -23.309 -29.483 1.534 1.00 84.75 1063 HIS A N 1
ATOM 8327 C CA . HIS A 1 1063 ? -24.617 -29.779 0.958 1.00 84.75 1063 HIS A CA 1
ATOM 8328 C C . HIS A 1 1063 ? -25.384 -28.531 0.485 1.00 84.75 1063 HIS A C 1
ATOM 8330 O O . HIS A 1 1063 ? -26.146 -28.636 -0.473 1.00 84.75 1063 HIS A O 1
ATOM 8336 N N . ASP A 1 1064 ? -25.132 -27.360 1.076 1.00 81.25 1064 ASP A N 1
ATOM 8337 C CA . ASP A 1 1064 ? -25.850 -26.111 0.799 1.00 81.25 1064 ASP A CA 1
ATOM 8338 C C . ASP A 1 1064 ? -24.933 -24.882 0.616 1.00 81.25 1064 ASP A C 1
ATOM 8340 O O . ASP A 1 1064 ? -25.414 -23.763 0.487 1.00 81.25 1064 ASP A O 1
ATOM 8344 N N . ASP A 1 1065 ? -23.610 -25.073 0.539 1.00 75.56 1065 ASP A N 1
ATOM 8345 C CA . ASP A 1 1065 ? -22.652 -23.993 0.269 1.00 75.56 1065 ASP A CA 1
ATOM 8346 C C . ASP A 1 1065 ? -22.837 -23.388 -1.142 1.00 75.56 1065 ASP A C 1
ATOM 8348 O O . ASP A 1 1065 ? -22.522 -24.013 -2.162 1.00 75.56 1065 ASP A O 1
ATOM 8352 N N . ASP A 1 1066 ? -23.312 -22.146 -1.213 1.00 62.84 1066 ASP A N 1
ATOM 8353 C CA . ASP A 1 1066 ? -23.513 -21.388 -2.456 1.00 62.84 1066 ASP A CA 1
ATOM 8354 C C . ASP A 1 1066 ? -22.198 -20.978 -3.159 1.00 62.84 1066 ASP A C 1
ATOM 8356 O O . ASP A 1 1066 ? -22.204 -20.428 -4.268 1.00 62.84 1066 ASP A O 1
ATOM 8360 N N . ALA A 1 1067 ? -21.028 -21.207 -2.552 1.00 52.72 1067 ALA A N 1
ATOM 8361 C CA . ALA A 1 1067 ? -19.736 -21.022 -3.214 1.00 52.72 1067 ALA A CA 1
ATOM 8362 C C . ALA A 1 1067 ? -19.483 -22.067 -4.315 1.00 52.72 1067 ALA A C 1
ATOM 8364 O O . ALA A 1 1067 ? -18.738 -21.784 -5.256 1.00 52.72 1067 ALA A O 1
ATOM 8365 N N . ILE A 1 1068 ? -20.131 -23.233 -4.243 1.00 63.34 1068 ILE A N 1
ATOM 8366 C CA . ILE A 1 1068 ? -19.962 -24.347 -5.186 1.00 63.34 1068 ILE A CA 1
ATOM 8367 C C . ILE A 1 1068 ? -21.004 -24.224 -6.308 1.00 63.34 1068 ILE A C 1
ATOM 8369 O O . ILE A 1 1068 ? -21.996 -24.947 -6.362 1.00 63.34 1068 ILE A O 1
ATOM 8373 N N . VAL A 1 1069 ? -20.785 -23.262 -7.210 1.00 55.75 1069 VAL A N 1
ATOM 8374 C CA . VAL A 1 1069 ? -21.749 -22.883 -8.267 1.00 55.75 1069 VAL A CA 1
ATOM 8375 C C . VAL A 1 1069 ? -21.921 -23.975 -9.336 1.00 55.75 1069 VAL A C 1
ATOM 8377 O O . VAL A 1 1069 ? -22.959 -24.052 -9.985 1.00 55.75 1069 VAL A O 1
ATOM 8380 N N . SER A 1 1070 ? -20.925 -24.848 -9.518 1.00 64.69 1070 SER A N 1
ATOM 8381 C CA . SER A 1 1070 ? -20.940 -25.905 -10.542 1.00 64.69 1070 SER A CA 1
ATOM 8382 C C . SER A 1 1070 ? -21.849 -27.095 -10.212 1.00 64.69 1070 SER A C 1
ATOM 8384 O O . SER A 1 1070 ? -22.060 -27.953 -11.068 1.00 64.69 1070 SER A O 1
ATOM 8386 N N . SER A 1 1071 ? -22.382 -27.196 -8.992 1.00 76.50 1071 SER A N 1
ATOM 8387 C CA . SER A 1 1071 ? -23.269 -28.293 -8.588 1.00 76.50 1071 SER A CA 1
ATOM 8388 C C . SER A 1 1071 ? -24.344 -27.777 -7.623 1.00 76.50 1071 SER A C 1
ATOM 8390 O O . SER A 1 1071 ? -23.983 -27.250 -6.569 1.00 76.50 1071 SER A O 1
ATOM 8392 N N . PRO A 1 1072 ? -25.646 -27.910 -7.941 1.00 82.00 1072 PRO A N 1
ATOM 8393 C CA . PRO A 1 1072 ? -26.736 -27.534 -7.039 1.00 82.00 1072 PRO A CA 1
ATOM 8394 C C . PRO A 1 1072 ? -26.622 -28.221 -5.673 1.00 82.00 1072 PRO A C 1
ATOM 8396 O O . PRO A 1 1072 ? -26.162 -29.359 -5.594 1.00 82.00 1072 PRO A O 1
ATOM 8399 N N . GLY A 1 1073 ? -27.025 -27.528 -4.607 1.00 86.88 1073 GLY A N 1
ATOM 8400 C CA . GLY A 1 1073 ? -27.114 -28.116 -3.269 1.00 86.88 1073 GLY A CA 1
ATOM 8401 C C . GLY A 1 1073 ? -28.237 -29.153 -3.143 1.00 86.88 1073 GLY A C 1
ATOM 8402 O O . GLY A 1 1073 ? -29.089 -29.267 -4.026 1.00 86.88 1073 GLY A O 1
ATOM 8403 N N . TYR A 1 1074 ? -28.247 -29.893 -2.034 1.00 92.12 1074 TYR A N 1
ATOM 8404 C CA . TYR A 1 1074 ? -29.256 -30.910 -1.721 1.00 92.12 1074 TYR A CA 1
ATOM 8405 C C . TYR A 1 1074 ? -29.733 -30.807 -0.267 1.00 92.12 1074 TYR A C 1
ATOM 8407 O O . TYR A 1 1074 ? -29.023 -30.311 0.608 1.00 92.12 1074 TYR A O 1
ATOM 8415 N N . GLU A 1 1075 ? -30.944 -31.296 0.008 1.00 92.00 1075 GLU A N 1
ATOM 8416 C CA . GLU A 1 1075 ? -31.496 -31.293 1.366 1.00 92.00 1075 GLU A CA 1
ATOM 8417 C C . GLU A 1 1075 ? -30.757 -32.309 2.246 1.00 92.00 1075 GLU A C 1
ATOM 8419 O O . GLU A 1 1075 ? -30.636 -33.475 1.875 1.00 92.00 1075 GLU A O 1
ATOM 8424 N N . SER A 1 1076 ? -30.307 -31.898 3.434 1.00 93.88 1076 SER A N 1
ATOM 8425 C CA . SER A 1 1076 ? -29.700 -32.804 4.411 1.00 93.88 1076 SER A CA 1
ATOM 8426 C C . SER A 1 1076 ? -30.310 -32.613 5.795 1.00 93.88 1076 SER A C 1
ATOM 8428 O O . SER A 1 1076 ? -30.418 -31.487 6.276 1.00 93.88 1076 SER A O 1
ATOM 8430 N N . VAL A 1 1077 ? -30.689 -33.712 6.452 1.00 92.38 1077 VAL A N 1
ATOM 8431 C CA . VAL A 1 1077 ? -31.264 -33.700 7.805 1.00 92.38 1077 VAL A CA 1
ATOM 8432 C C . VAL A 1 1077 ? -30.707 -34.827 8.674 1.00 92.38 1077 VAL A C 1
ATOM 8434 O O . VAL A 1 1077 ? -30.543 -35.958 8.218 1.00 92.38 1077 VAL A O 1
ATOM 8437 N N . GLY A 1 1078 ? -30.423 -34.519 9.938 1.00 90.88 1078 GLY A N 1
ATOM 8438 C CA . GLY A 1 1078 ? -29.880 -35.450 10.928 1.00 90.88 1078 GLY A CA 1
ATOM 8439 C C . GLY A 1 1078 ? -30.880 -35.836 12.023 1.00 90.88 1078 GLY A C 1
ATOM 8440 O O . GLY A 1 1078 ? -31.927 -35.208 12.179 1.00 90.88 1078 GLY A O 1
ATOM 8441 N N . GLY A 1 1079 ? -30.529 -36.827 12.848 1.00 84.69 1079 GLY A N 1
ATOM 8442 C CA . GLY A 1 1079 ? -31.223 -37.139 14.108 1.00 84.69 1079 GLY A CA 1
ATOM 8443 C C . GLY A 1 1079 ? -32.003 -38.452 14.137 1.00 84.69 1079 GLY A C 1
ATOM 8444 O O . GLY A 1 1079 ? -32.492 -38.838 15.199 1.00 84.69 1079 GLY A O 1
ATOM 8445 N N . TYR A 1 1080 ? -32.094 -39.168 13.018 1.00 90.19 1080 TYR A N 1
ATOM 8446 C CA . TYR A 1 1080 ? -32.889 -40.393 12.921 1.00 90.19 1080 TYR A CA 1
ATOM 8447 C C . TYR A 1 1080 ? -32.144 -41.604 13.498 1.00 90.19 1080 TYR A C 1
ATOM 8449 O O . TYR A 1 1080 ? -31.106 -41.998 12.974 1.00 90.19 1080 TYR A O 1
ATOM 8457 N N . LEU A 1 1081 ? -32.670 -42.227 14.559 1.00 90.69 1081 LEU A N 1
ATOM 8458 C CA . LEU A 1 1081 ? -31.995 -43.335 15.273 1.00 90.69 1081 LEU A CA 1
ATOM 8459 C C . LEU A 1 1081 ? -30.555 -42.975 15.700 1.00 90.69 1081 LEU A C 1
ATOM 8461 O O . LEU A 1 1081 ? -29.604 -43.759 15.592 1.00 90.69 1081 LEU A O 1
ATOM 8465 N N . ARG A 1 1082 ? -30.389 -41.719 16.126 1.00 88.38 1082 ARG A N 1
ATOM 8466 C CA . ARG A 1 1082 ? -29.104 -41.110 16.482 1.00 88.38 1082 ARG A CA 1
ATOM 8467 C C . ARG A 1 1082 ? -28.384 -41.875 17.588 1.00 88.38 1082 ARG A C 1
ATOM 8469 O O . ARG A 1 1082 ? -27.171 -42.074 17.510 1.00 88.38 1082 ARG A O 1
ATOM 8476 N N . ASP A 1 1083 ? -29.114 -42.279 18.617 1.00 83.19 1083 ASP A N 1
ATOM 8477 C CA . ASP A 1 1083 ? -28.534 -42.888 19.810 1.00 83.19 1083 ASP A CA 1
ATOM 8478 C C . ASP A 1 1083 ? -27.971 -44.280 19.496 1.00 83.19 1083 ASP A C 1
ATOM 8480 O O . ASP A 1 1083 ? -26.865 -44.627 19.922 1.00 83.19 1083 ASP A O 1
ATOM 8484 N N . GLU A 1 1084 ? -28.675 -45.042 18.661 1.00 88.06 1084 GLU A N 1
ATOM 8485 C CA . GLU A 1 1084 ? -28.231 -46.327 18.133 1.00 88.06 1084 GLU A CA 1
ATOM 8486 C C . GLU A 1 1084 ? -26.969 -46.181 17.271 1.00 88.06 1084 GLU A C 1
ATOM 8488 O O . GLU A 1 1084 ? -26.004 -46.931 17.462 1.00 88.06 1084 GLU A O 1
ATOM 8493 N N . ALA A 1 1085 ? -26.932 -45.182 16.381 1.00 87.38 1085 ALA A N 1
ATOM 8494 C CA . ALA A 1 1085 ? -25.771 -44.903 15.534 1.00 87.38 1085 ALA A CA 1
ATOM 8495 C C . ALA A 1 1085 ? -24.524 -44.515 16.356 1.00 87.38 1085 ALA A C 1
ATOM 8497 O O . ALA A 1 1085 ? -23.427 -45.038 16.129 1.00 87.38 1085 ALA A O 1
ATOM 8498 N N . ILE A 1 1086 ? -24.684 -43.658 17.374 1.00 82.75 1086 ILE A N 1
ATOM 8499 C CA . ILE A 1 1086 ? -23.602 -43.286 18.303 1.00 82.75 1086 ILE A CA 1
ATOM 8500 C C . ILE A 1 1086 ? -23.113 -44.512 19.079 1.00 82.75 1086 ILE A C 1
ATOM 8502 O O . ILE A 1 1086 ? -21.904 -44.701 19.252 1.00 82.75 1086 ILE A O 1
ATOM 8506 N N . MET A 1 1087 ? -24.029 -45.359 19.553 1.00 79.94 1087 MET A N 1
ATOM 8507 C CA . MET A 1 1087 ? -23.670 -46.533 20.344 1.00 79.94 1087 MET A CA 1
ATOM 8508 C C . MET A 1 1087 ? -22.855 -47.548 19.532 1.00 79.94 1087 MET A C 1
ATOM 8510 O O . MET A 1 1087 ? -21.893 -48.114 20.057 1.00 79.94 1087 MET A O 1
ATOM 8514 N N . MET A 1 1088 ? -23.175 -47.738 18.249 1.00 81.88 1088 MET A N 1
ATOM 8515 C CA . MET A 1 1088 ? -22.380 -48.569 17.337 1.00 81.88 1088 MET A CA 1
ATOM 8516 C C . MET A 1 1088 ? -20.950 -48.039 17.168 1.00 81.88 1088 MET A C 1
ATOM 8518 O O . MET A 1 1088 ? -19.994 -48.793 17.369 1.00 81.88 1088 MET A O 1
ATOM 8522 N N . LEU A 1 1089 ? -20.776 -46.739 16.896 1.00 82.31 1089 LEU A N 1
ATOM 8523 C CA . LEU A 1 1089 ? -19.447 -46.115 16.807 1.00 82.31 1089 LEU A CA 1
ATOM 8524 C C . LEU A 1 1089 ? -18.645 -46.266 18.106 1.00 82.31 1089 LEU A C 1
ATOM 8526 O O . LEU A 1 1089 ? -17.455 -46.589 18.080 1.00 82.31 1089 LEU A O 1
ATOM 8530 N N . ARG A 1 1090 ? -19.284 -46.048 19.261 1.00 79.56 1090 ARG A N 1
ATOM 8531 C CA . ARG A 1 1090 ? -18.625 -46.181 20.568 1.00 79.56 1090 ARG A CA 1
ATOM 8532 C C . ARG A 1 1090 ? -18.172 -47.616 20.830 1.00 79.56 1090 ARG A C 1
ATOM 8534 O O . ARG A 1 1090 ? -17.052 -47.800 21.305 1.00 79.56 1090 ARG A O 1
ATOM 8541 N N . ARG A 1 1091 ? -18.987 -48.621 20.479 1.00 77.94 1091 ARG A N 1
ATOM 8542 C CA . ARG A 1 1091 ? -18.596 -50.041 20.557 1.00 77.94 1091 ARG A CA 1
ATOM 8543 C C . ARG A 1 1091 ? -17.358 -50.316 19.704 1.00 77.94 1091 ARG A C 1
ATOM 8545 O O . ARG A 1 1091 ? -16.410 -50.895 20.222 1.00 77.94 1091 ARG A O 1
ATOM 8552 N N . PHE A 1 1092 ? -17.310 -49.815 18.468 1.00 80.94 1092 PHE A N 1
ATOM 8553 C CA . PHE A 1 1092 ? -16.141 -49.956 17.593 1.00 80.94 1092 PHE A CA 1
ATOM 8554 C C . PHE A 1 1092 ? -14.871 -49.315 18.181 1.00 80.94 1092 PHE A C 1
ATOM 8556 O O . PHE A 1 1092 ? -13.830 -49.960 18.255 1.00 80.94 1092 PHE A O 1
ATOM 8563 N N . TYR A 1 1093 ? -14.916 -48.073 18.673 1.00 70.88 1093 TYR A N 1
ATOM 8564 C CA . TYR A 1 1093 ? -13.703 -47.377 19.143 1.00 70.88 1093 TYR A CA 1
ATOM 8565 C C . TYR A 1 1093 ? -13.083 -47.918 20.443 1.00 70.88 1093 TYR A C 1
ATOM 8567 O O . TYR A 1 1093 ? -11.935 -47.561 20.762 1.00 70.88 1093 TYR A O 1
ATOM 8575 N N . VAL A 1 1094 ? -13.821 -48.755 21.178 1.00 71.19 1094 VAL A N 1
ATOM 8576 C CA . VAL A 1 1094 ? -13.322 -49.508 22.340 1.00 71.19 1094 VAL A CA 1
ATOM 8577 C C . VAL A 1 1094 ? -12.624 -50.807 21.905 1.00 71.19 1094 VAL A C 1
ATOM 8579 O O . VAL A 1 1094 ? -11.780 -51.309 22.643 1.00 71.19 1094 VAL A O 1
ATOM 8582 N N . THR A 1 1095 ? -12.881 -51.304 20.691 1.00 66.50 1095 THR A N 1
ATOM 8583 C CA . THR A 1 1095 ? -12.150 -52.446 20.121 1.00 66.50 1095 THR A CA 1
ATOM 8584 C C . THR A 1 1095 ? -10.744 -52.058 19.636 1.00 66.50 1095 THR A C 1
ATOM 8586 O O . THR A 1 1095 ? -10.434 -50.895 19.321 1.00 66.50 1095 THR A O 1
ATOM 8589 N N . GLU A 1 1096 ? -9.847 -53.041 19.626 1.00 63.94 1096 GLU A N 1
ATOM 8590 C CA . GLU A 1 1096 ? -8.472 -52.894 19.151 1.00 63.94 1096 GLU A CA 1
ATOM 8591 C C . GLU A 1 1096 ? -8.395 -53.214 17.656 1.00 63.94 1096 GLU A C 1
ATOM 8593 O O . GLU A 1 1096 ? -8.876 -54.252 17.214 1.00 63.94 1096 GLU A O 1
ATOM 8598 N N . ASN A 1 1097 ? -7.767 -52.331 16.871 1.00 63.44 1097 ASN A N 1
ATOM 8599 C CA . ASN A 1 1097 ? -7.503 -52.618 15.463 1.00 63.44 1097 ASN A CA 1
ATOM 8600 C C . ASN A 1 1097 ? -6.215 -53.444 15.361 1.00 63.44 1097 ASN A C 1
ATOM 8602 O O . ASN A 1 1097 ? -5.112 -52.896 15.432 1.00 63.44 1097 ASN A O 1
ATOM 8606 N N . THR A 1 1098 ? -6.360 -54.756 15.193 1.00 61.19 1098 THR A N 1
ATOM 8607 C CA . THR A 1 1098 ? -5.242 -55.697 15.039 1.00 61.19 1098 THR A CA 1
ATOM 8608 C C . THR A 1 1098 ? -4.522 -55.576 13.694 1.00 61.19 1098 THR A C 1
ATOM 8610 O O . THR A 1 1098 ? -3.410 -56.077 13.569 1.00 61.19 1098 THR A O 1
ATOM 8613 N N . ASN A 1 1099 ? -5.114 -54.890 12.709 1.00 56.34 1099 ASN A N 1
ATOM 8614 C CA . ASN A 1 1099 ? -4.554 -54.706 11.364 1.00 56.34 1099 ASN A CA 1
ATOM 8615 C C . ASN A 1 1099 ? -3.675 -53.445 11.243 1.00 56.34 1099 ASN A C 1
ATOM 8617 O O . ASN A 1 1099 ? -3.093 -53.190 10.190 1.00 56.34 1099 ASN A O 1
ATOM 8621 N N . ALA A 1 1100 ? -3.567 -52.635 12.303 1.00 56.06 1100 ALA A N 1
ATOM 8622 C CA . ALA A 1 1100 ? -2.704 -51.458 12.307 1.00 56.06 1100 ALA A CA 1
ATOM 8623 C C . ALA A 1 1100 ? -1.208 -51.859 12.335 1.00 56.06 1100 ALA A C 1
ATOM 8625 O O . ALA A 1 1100 ? -0.852 -52.784 13.065 1.00 56.06 1100 ALA A O 1
ATOM 8626 N N . PRO A 1 1101 ? -0.297 -51.121 11.657 1.00 51.84 1101 PRO A N 1
ATOM 8627 C CA . PRO A 1 1101 ? 1.141 -51.440 11.614 1.00 51.84 1101 PRO A CA 1
ATOM 8628 C C . PRO A 1 1101 ? 1.808 -51.562 12.995 1.00 51.84 1101 PRO A C 1
ATOM 8630 O O . PRO A 1 1101 ? 2.821 -52.241 13.149 1.00 51.84 1101 PRO A O 1
ATOM 8633 N N . LYS A 1 1102 ? 1.245 -50.883 14.004 1.00 53.41 1102 LYS A N 1
ATOM 8634 C CA . LYS A 1 1102 ? 1.571 -51.022 15.427 1.00 53.41 1102 LYS A CA 1
ATOM 8635 C C . LYS A 1 1102 ? 0.266 -50.989 16.238 1.00 53.41 1102 LYS A C 1
ATOM 8637 O O . LYS A 1 1102 ? -0.269 -49.896 16.444 1.00 53.41 1102 LYS A O 1
ATOM 8642 N N . PRO A 1 1103 ? -0.265 -52.137 16.692 1.00 54.47 1103 PRO A N 1
ATOM 8643 C CA . PRO A 1 1103 ? -1.477 -52.176 17.506 1.00 54.47 1103 PRO A CA 1
ATOM 8644 C C . PRO A 1 1103 ? -1.260 -51.425 18.828 1.00 54.47 1103 PRO A C 1
ATOM 8646 O O . PRO A 1 1103 ? -0.300 -51.692 19.551 1.00 54.47 1103 PRO A O 1
ATOM 8649 N N . GLN A 1 1104 ? -2.131 -50.466 19.150 1.00 52.31 1104 GLN A N 1
ATOM 8650 C CA . GLN A 1 1104 ? -2.131 -49.802 20.458 1.00 52.31 1104 GLN A CA 1
ATOM 8651 C C . GLN A 1 1104 ? -3.097 -50.526 21.401 1.00 52.31 1104 GLN A C 1
ATOM 8653 O O . GLN A 1 1104 ? -4.267 -50.688 21.058 1.00 52.31 1104 GLN A O 1
ATOM 8658 N N . ASN A 1 1105 ? -2.621 -50.915 22.589 1.00 51.12 1105 ASN A N 1
ATOM 8659 C CA . ASN A 1 1105 ? -3.438 -51.556 23.623 1.00 51.12 1105 ASN A CA 1
ATOM 8660 C C . ASN A 1 1105 ? -4.465 -50.552 24.181 1.00 51.12 1105 ASN A C 1
ATOM 8662 O O . ASN A 1 1105 ? -4.094 -49.487 24.682 1.00 51.12 1105 ASN A O 1
ATOM 8666 N N . LYS A 1 1106 ? -5.758 -50.877 24.081 1.00 58.12 1106 LYS A N 1
ATOM 8667 C CA . LYS A 1 1106 ? -6.884 -50.020 24.495 1.00 58.12 1106 LYS A CA 1
ATOM 8668 C C . LYS A 1 1106 ? -7.679 -50.589 25.674 1.00 58.12 1106 LYS A C 1
ATOM 8670 O O . LYS A 1 1106 ? -8.729 -50.038 26.003 1.00 58.12 1106 LYS A O 1
ATOM 8675 N N . SER A 1 1107 ? -7.156 -51.602 26.368 1.00 49.56 1107 SER A N 1
ATOM 8676 C CA . SER A 1 1107 ? -7.799 -52.296 27.504 1.00 49.56 1107 SER A CA 1
ATOM 8677 C C . SER A 1 1107 ? -8.312 -51.407 28.657 1.00 49.56 1107 SER A C 1
ATOM 8679 O O . SER A 1 1107 ? -9.106 -51.873 29.469 1.00 49.56 1107 SER A O 1
ATOM 8681 N N . ARG A 1 1108 ? -7.914 -50.126 28.741 1.00 51.72 1108 ARG A N 1
ATOM 8682 C CA . ARG A 1 1108 ? -8.363 -49.165 29.775 1.00 51.72 1108 ARG A CA 1
ATOM 8683 C C . ARG A 1 1108 ? -9.560 -48.284 29.372 1.00 51.72 1108 ARG A C 1
ATOM 8685 O O . ARG A 1 1108 ? -9.989 -47.465 30.181 1.00 51.72 1108 ARG A O 1
ATOM 8692 N N . ARG A 1 1109 ? -10.098 -48.387 28.149 1.00 57.97 1109 ARG A N 1
ATOM 8693 C CA . ARG A 1 1109 ? -11.221 -47.535 27.702 1.00 57.97 1109 ARG A CA 1
ATOM 8694 C C . ARG A 1 1109 ? -12.570 -48.090 28.168 1.00 57.97 1109 ARG A C 1
ATOM 8696 O O . ARG A 1 1109 ? -12.989 -49.154 27.733 1.00 57.97 1109 ARG A O 1
ATOM 8703 N N . VAL A 1 1110 ? -13.271 -47.332 29.010 1.00 61.69 1110 VAL A N 1
ATOM 8704 C CA . VAL A 1 1110 ? -14.643 -47.640 29.447 1.00 61.69 1110 VAL A CA 1
ATOM 8705 C C . VAL A 1 1110 ? -15.642 -47.135 28.402 1.00 61.69 1110 VAL A C 1
ATOM 8707 O O . VAL A 1 1110 ? -15.575 -45.977 27.984 1.00 61.69 1110 VAL A O 1
ATOM 8710 N N . LEU A 1 1111 ? -16.579 -47.992 27.984 1.00 66.81 1111 LEU A N 1
ATOM 8711 C CA . LEU A 1 1111 ? -17.682 -47.611 27.101 1.00 66.81 1111 LEU A CA 1
ATOM 8712 C C . LEU A 1 1111 ? -18.630 -46.659 27.848 1.00 66.81 1111 LEU A C 1
ATOM 8714 O O . LEU A 1 1111 ? -19.340 -47.077 28.758 1.00 66.81 1111 LEU A O 1
ATOM 8718 N N . LYS A 1 1112 ? -18.652 -45.380 27.462 1.00 66.81 1112 LYS A N 1
ATOM 8719 C CA . LYS A 1 1112 ? -19.608 -44.403 28.004 1.00 66.81 1112 LYS A CA 1
ATOM 8720 C C . LYS A 1 1112 ? -20.990 -44.637 27.387 1.00 66.81 1112 LYS A C 1
ATOM 8722 O O . LYS A 1 1112 ? -21.111 -44.638 26.160 1.00 66.81 1112 LYS A O 1
ATOM 8727 N N . THR A 1 1113 ? -22.023 -44.807 28.211 1.00 69.19 1113 THR A N 1
ATOM 8728 C CA . THR A 1 1113 ? -23.405 -45.067 27.758 1.00 69.19 1113 THR A CA 1
ATOM 8729 C C . THR A 1 1113 ? -24.271 -43.812 27.647 1.00 69.19 1113 THR A C 1
ATOM 8731 O O . THR A 1 1113 ? -25.295 -43.852 26.981 1.00 69.19 1113 THR A O 1
ATOM 8734 N N . GLU A 1 1114 ? -23.855 -42.692 28.241 1.00 62.56 1114 GLU A N 1
ATOM 8735 C CA . GLU A 1 1114 ? -24.610 -41.430 28.241 1.00 62.56 1114 GLU A CA 1
ATOM 8736 C C . GLU A 1 1114 ? -24.498 -40.689 26.896 1.00 62.56 1114 GLU A C 1
ATOM 8738 O O . GLU A 1 1114 ? -23.395 -40.518 26.361 1.00 62.56 1114 GLU A O 1
ATOM 8743 N N . ILE A 1 1115 ? -25.629 -40.258 26.329 1.00 64.75 1115 ILE A N 1
ATOM 8744 C CA . ILE A 1 1115 ? -25.709 -39.526 25.056 1.00 64.75 1115 ILE A CA 1
ATOM 8745 C C . ILE A 1 1115 ? -26.419 -38.185 25.302 1.00 64.75 1115 ILE A C 1
ATOM 8747 O O . ILE A 1 1115 ? -27.527 -38.158 25.826 1.00 64.75 1115 ILE A O 1
ATOM 8751 N N . HIS A 1 1116 ? -25.770 -37.071 24.947 1.00 53.56 1116 HIS A N 1
ATOM 8752 C CA . HIS A 1 1116 ? -26.318 -35.718 25.114 1.00 53.56 1116 HIS A CA 1
ATOM 8753 C C . HIS A 1 1116 ? -27.265 -35.325 23.956 1.00 53.56 1116 HIS A C 1
ATOM 8755 O O . HIS A 1 1116 ? -27.122 -35.879 22.855 1.00 53.56 1116 HIS A O 1
ATOM 8761 N N . PRO A 1 1117 ? -28.195 -34.368 24.168 1.00 51.62 1117 PRO A N 1
ATOM 8762 C CA . PRO A 1 1117 ? -29.096 -33.848 23.132 1.00 51.62 1117 PRO A CA 1
ATOM 8763 C C . PRO A 1 1117 ? -28.369 -33.270 21.897 1.00 51.62 1117 PRO A C 1
ATOM 8765 O O . PRO A 1 1117 ? -27.218 -32.845 22.016 1.00 51.62 1117 PRO A O 1
ATOM 8768 N N . PRO A 1 1118 ? -29.015 -33.219 20.712 1.00 51.34 1118 PRO A N 1
ATOM 8769 C CA . PRO A 1 1118 ? -28.472 -32.545 19.525 1.00 51.34 1118 PRO A CA 1
ATOM 8770 C C . PRO A 1 1118 ? -28.204 -31.054 19.797 1.00 51.34 1118 PRO A C 1
ATOM 8772 O O . PRO A 1 1118 ? -28.960 -30.419 20.524 1.00 51.34 1118 PRO A O 1
ATOM 8775 N N . GLY A 1 1119 ? -27.120 -30.489 19.252 1.00 42.78 1119 GLY A N 1
ATOM 8776 C CA . GLY A 1 1119 ? -26.756 -29.072 19.452 1.00 42.78 1119 GLY A CA 1
ATOM 8777 C C . GLY A 1 1119 ? -26.103 -28.740 20.804 1.00 42.78 1119 GLY A C 1
ATOM 8778 O O . GLY A 1 1119 ? -25.506 -27.676 20.952 1.00 42.78 1119 GLY A O 1
ATOM 8779 N N . ILE A 1 1120 ? -26.120 -29.669 21.766 1.00 33.50 1120 ILE A N 1
ATOM 8780 C CA . ILE A 1 1120 ? -25.254 -29.628 22.946 1.00 33.50 1120 ILE A CA 1
ATOM 8781 C C . ILE A 1 1120 ? -23.976 -30.366 22.569 1.00 33.50 1120 ILE A C 1
ATOM 8783 O O . ILE A 1 1120 ? -23.832 -31.574 22.762 1.00 33.50 1120 ILE A O 1
ATOM 8787 N N . SER A 1 1121 ? -23.028 -29.619 22.009 1.00 32.69 1121 SER A N 1
ATOM 8788 C CA . SER A 1 1121 ? -21.631 -30.017 22.124 1.00 32.69 1121 SER A CA 1
ATOM 8789 C C . SER A 1 1121 ? -21.359 -30.296 23.611 1.00 32.69 1121 SER A C 1
ATOM 8791 O O . SER A 1 1121 ? -21.883 -29.589 24.478 1.00 32.69 1121 SER A O 1
ATOM 8793 N N . MET A 1 1122 ? -20.472 -31.242 23.944 1.00 29.03 1122 MET A N 1
ATOM 8794 C CA . MET A 1 1122 ? -19.863 -31.240 25.290 1.00 29.03 1122 MET A CA 1
ATOM 8795 C C . MET A 1 1122 ? -19.154 -29.894 25.604 1.00 29.03 1122 MET A C 1
ATOM 8797 O O . MET A 1 1122 ? -18.673 -29.689 26.713 1.00 29.03 1122 MET A O 1
ATOM 8801 N N . HIS A 1 1123 ? -19.168 -28.958 24.645 1.00 27.86 1123 HIS A N 1
ATOM 8802 C CA . HIS A 1 1123 ? -18.879 -27.535 24.720 1.00 27.86 1123 HIS A CA 1
ATOM 8803 C C . HIS A 1 1123 ? -19.967 -26.668 24.023 1.00 27.86 1123 HIS A C 1
ATOM 8805 O O . HIS A 1 1123 ? -19.741 -26.235 22.901 1.00 27.86 1123 HIS A O 1
ATOM 8811 N N . GLY A 1 1124 ? -21.115 -26.430 24.681 1.00 24.56 1124 GLY A N 1
ATOM 8812 C CA . GLY A 1 1124 ? -22.001 -25.236 24.580 1.00 24.56 1124 GLY A CA 1
ATOM 8813 C C . GLY A 1 1124 ? -22.697 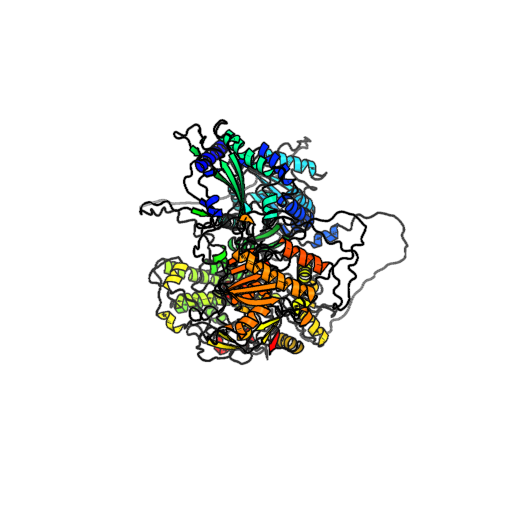-24.858 23.240 1.00 24.56 1124 GLY A C 1
ATOM 8814 O O . GLY A 1 1124 ? -22.152 -25.133 22.179 1.00 24.56 1124 GLY A O 1
ATOM 8815 N N . PRO A 1 1125 ? -23.898 -24.222 23.251 1.00 25.50 1125 PRO A N 1
ATOM 8816 C CA . PRO A 1 1125 ? -24.867 -24.320 22.148 1.00 25.50 1125 PRO A CA 1
ATOM 8817 C C . PRO A 1 1125 ? -25.094 -23.025 21.336 1.00 25.50 1125 PRO A C 1
ATOM 8819 O O . PRO A 1 1125 ? -24.960 -21.918 21.854 1.00 25.50 1125 PRO A O 1
ATOM 8822 N N . GLY A 1 1126 ? -25.546 -23.181 20.085 1.00 25.69 1126 GLY A N 1
ATOM 8823 C CA . GLY A 1 1126 ? -26.139 -22.132 19.247 1.00 25.69 1126 GLY A CA 1
ATOM 8824 C C . GLY A 1 1126 ? -27.453 -22.625 18.631 1.00 25.69 1126 GLY A C 1
ATOM 8825 O O . GLY A 1 1126 ? -27.509 -23.742 18.120 1.00 25.69 1126 GLY A O 1
ATOM 8826 N N . THR A 1 1127 ? -28.507 -21.812 18.730 1.00 25.39 1127 THR A N 1
ATOM 8827 C CA . THR A 1 1127 ? -29.870 -22.086 18.247 1.00 25.39 1127 THR A CA 1
ATOM 8828 C C . THR A 1 1127 ? -30.199 -21.334 16.955 1.00 25.39 1127 THR A C 1
ATOM 8830 O O . THR A 1 1127 ? -29.918 -20.145 16.839 1.00 25.39 1127 THR A O 1
ATOM 8833 N N . ASP A 1 1128 ? -30.835 -22.090 16.061 1.00 25.06 1128 ASP A N 1
ATOM 8834 C CA . ASP A 1 1128 ? -31.614 -21.833 14.840 1.00 25.06 1128 ASP A CA 1
ATOM 8835 C C . ASP A 1 1128 ? -31.968 -20.413 14.366 1.00 25.06 1128 ASP A C 1
ATOM 8837 O O . ASP A 1 1128 ? -32.507 -19.588 15.102 1.00 25.06 1128 ASP A O 1
ATOM 8841 N N . SER A 1 1129 ? -31.927 -20.252 13.033 1.00 23.05 1129 SER A N 1
ATOM 8842 C CA . SER A 1 1129 ? -33.076 -19.696 12.305 1.00 23.05 1129 SER A CA 1
ATOM 8843 C C . SER A 1 1129 ? -33.185 -20.208 10.861 1.00 23.05 1129 SER A C 1
ATOM 8845 O O . SER A 1 1129 ? -32.211 -20.405 10.138 1.00 23.05 1129 SER A O 1
ATOM 8847 N N . SER A 1 1130 ? -34.434 -20.438 10.469 1.00 22.33 1130 SER A N 1
ATOM 8848 C CA . SER A 1 1130 ? -34.923 -20.879 9.171 1.00 22.33 1130 SER A CA 1
ATOM 8849 C C . SER A 1 1130 ? -35.280 -19.709 8.243 1.00 22.33 1130 SER A C 1
ATOM 8851 O O . SER A 1 1130 ? -35.931 -18.768 8.686 1.00 22.33 1130 SER A O 1
ATOM 8853 N N . GLN A 1 1131 ? -34.997 -19.902 6.947 1.00 24.67 1131 GLN A N 1
ATOM 8854 C CA . GLN A 1 1131 ? -35.660 -19.357 5.742 1.00 24.67 1131 GLN A CA 1
ATOM 8855 C C . GLN A 1 1131 ? -35.711 -17.829 5.520 1.00 24.67 1131 GLN A C 1
ATOM 8857 O O . GLN A 1 1131 ? -36.519 -17.148 6.137 1.00 24.67 1131 GLN A O 1
ATOM 8862 N N . GLN A 1 1132 ? -35.038 -17.339 4.462 1.00 24.97 1132 GLN A N 1
ATOM 8863 C CA . GLN A 1 1132 ? -35.701 -16.817 3.243 1.00 24.97 1132 GLN A CA 1
ATOM 8864 C C . GLN A 1 1132 ? -34.734 -16.304 2.148 1.00 24.97 1132 GLN A C 1
ATOM 8866 O O . GLN A 1 1132 ? -33.840 -15.512 2.399 1.00 24.97 1132 GLN A O 1
ATOM 8871 N N . GLN A 1 1133 ? -35.043 -16.747 0.921 1.00 22.86 1133 GLN A N 1
ATOM 8872 C CA . GLN A 1 1133 ? -35.155 -16.016 -0.356 1.00 22.86 1133 GLN A CA 1
ATOM 8873 C C . GLN A 1 1133 ? -33.958 -15.286 -1.004 1.00 22.86 1133 GLN A C 1
ATOM 8875 O O . GLN A 1 1133 ? -33.413 -14.299 -0.524 1.00 22.86 1133 GLN A O 1
ATOM 8880 N N . LEU A 1 1134 ? -33.684 -15.761 -2.229 1.00 27.16 1134 LEU A N 1
ATOM 8881 C CA . LEU A 1 1134 ? -32.768 -15.250 -3.244 1.00 27.16 1134 LEU A CA 1
ATOM 8882 C C . LEU A 1 1134 ? -32.999 -13.768 -3.588 1.00 27.16 1134 LEU A C 1
ATOM 8884 O O . LEU A 1 1134 ? -33.990 -13.410 -4.224 1.00 27.16 1134 LEU A O 1
ATOM 8888 N N . GLY A 1 1135 ? -31.980 -12.956 -3.311 1.00 22.98 1135 GLY A N 1
ATOM 8889 C CA . GLY A 1 1135 ? -31.707 -11.688 -3.980 1.00 22.98 1135 GLY A CA 1
ATOM 8890 C C . GLY A 1 1135 ? -30.305 -11.729 -4.590 1.00 22.98 1135 GLY A C 1
ATOM 8891 O O . GLY A 1 1135 ? -29.309 -11.886 -3.885 1.00 22.98 1135 GLY A O 1
ATOM 8892 N N . THR A 1 1136 ? -30.225 -11.619 -5.915 1.00 29.86 1136 THR A N 1
ATOM 8893 C CA . THR A 1 1136 ? -28.993 -11.642 -6.720 1.00 29.86 1136 THR A CA 1
ATOM 8894 C C . THR A 1 1136 ? -27.941 -10.661 -6.193 1.00 29.86 1136 THR A C 1
ATOM 8896 O O . THR A 1 1136 ? -28.097 -9.448 -6.331 1.00 29.86 1136 THR A O 1
ATOM 8899 N N . THR A 1 1137 ? -26.846 -11.172 -5.625 1.00 24.44 1137 THR A N 1
ATOM 8900 C CA . THR A 1 1137 ? -25.709 -10.364 -5.163 1.00 24.44 1137 THR A CA 1
ATOM 8901 C C . THR A 1 1137 ? -24.523 -10.504 -6.117 1.00 24.44 1137 THR A C 1
ATOM 8903 O O . THR A 1 1137 ? -23.963 -11.583 -6.298 1.00 24.44 1137 THR A O 1
ATOM 8906 N N . LYS A 1 1138 ? -24.112 -9.382 -6.725 1.00 27.41 1138 LYS A N 1
ATOM 8907 C CA . LYS A 1 1138 ? -22.802 -9.244 -7.380 1.00 27.41 1138 LYS A CA 1
ATOM 8908 C C . LYS A 1 1138 ? -21.712 -9.444 -6.314 1.00 27.41 1138 LYS A C 1
ATOM 8910 O O . LYS A 1 1138 ? -21.709 -8.740 -5.305 1.00 27.41 1138 LYS A O 1
ATOM 8915 N N . ARG A 1 1139 ? -20.827 -10.430 -6.502 1.00 31.73 1139 ARG A N 1
ATOM 8916 C CA . ARG A 1 1139 ? -19.700 -10.721 -5.594 1.00 31.73 1139 ARG A CA 1
ATOM 8917 C C . ARG A 1 1139 ? -18.555 -9.712 -5.785 1.00 31.73 1139 ARG A C 1
ATOM 8919 O O . ARG A 1 1139 ? -18.196 -9.404 -6.919 1.00 31.73 1139 ARG A O 1
ATOM 8926 N N . ARG A 1 1140 ? -17.944 -9.297 -4.666 1.00 34.28 1140 ARG A N 1
ATOM 8927 C CA . ARG A 1 1140 ? -16.655 -8.581 -4.556 1.00 34.28 1140 ARG A CA 1
ATOM 8928 C C . ARG A 1 1140 ? -15.479 -9.547 -4.780 1.00 34.28 1140 ARG A C 1
ATOM 8930 O O . ARG A 1 1140 ? -14.786 -9.920 -3.840 1.00 34.28 1140 ARG A O 1
ATOM 8937 N N . GLY A 1 1141 ? -15.310 -10.021 -6.011 1.00 31.73 1141 GLY A N 1
ATOM 8938 C CA . GLY A 1 1141 ? -14.110 -10.746 -6.441 1.00 31.73 1141 GLY A CA 1
ATOM 8939 C C . GLY A 1 1141 ? -13.185 -9.814 -7.219 1.00 31.73 1141 GLY A C 1
ATOM 8940 O O . GLY A 1 1141 ? -13.672 -9.014 -8.017 1.00 31.73 1141 GLY A O 1
ATOM 8941 N N . SER A 1 1142 ? -11.872 -9.926 -7.001 1.00 36.22 1142 SER A N 1
ATOM 8942 C CA . SER A 1 1142 ? -10.858 -9.328 -7.880 1.00 36.22 1142 SER A CA 1
ATOM 8943 C C . SER A 1 1142 ? -11.147 -9.767 -9.319 1.00 36.22 1142 SER A C 1
ATOM 8945 O O . SER A 1 1142 ? -11.061 -10.952 -9.635 1.00 36.22 1142 SER A O 1
ATOM 8947 N N . GLN A 1 1143 ? -11.563 -8.840 -10.185 1.00 34.59 1143 GLN A N 1
ATOM 8948 C CA . GLN A 1 1143 ? -11.914 -9.163 -11.573 1.00 34.59 1143 GLN A CA 1
ATOM 8949 C C . GLN A 1 1143 ? -10.684 -9.353 -12.471 1.00 34.59 1143 GLN A C 1
ATOM 8951 O O . GLN A 1 1143 ? -10.846 -9.710 -13.635 1.00 34.59 1143 GLN A O 1
ATOM 8956 N N . ASN A 1 1144 ? -9.462 -9.128 -11.969 1.00 41.56 1144 ASN A N 1
ATOM 8957 C CA . ASN A 1 1144 ? -8.259 -9.218 -12.789 1.00 41.56 1144 ASN A CA 1
ATOM 8958 C C . ASN A 1 1144 ? -7.042 -9.719 -11.975 1.00 41.56 1144 ASN A C 1
ATOM 8960 O O . ASN A 1 1144 ? -6.514 -8.974 -11.150 1.00 41.56 1144 ASN A O 1
ATOM 8964 N N . PRO A 1 1145 ? -6.561 -10.960 -12.185 1.00 41.94 1145 PRO A N 1
ATOM 8965 C CA . PRO A 1 1145 ? -5.441 -11.550 -11.434 1.00 41.94 1145 PRO A CA 1
ATOM 8966 C C . PRO A 1 1145 ? -4.127 -10.760 -11.534 1.00 41.94 1145 PRO A C 1
ATOM 8968 O O . PRO A 1 1145 ? -3.332 -10.756 -10.593 1.00 41.94 1145 PRO A O 1
ATOM 8971 N N . THR A 1 1146 ? -3.941 -9.999 -12.620 1.00 45.44 1146 THR A N 1
ATOM 8972 C CA . THR A 1 1146 ? -2.767 -9.134 -12.831 1.00 45.44 1146 THR A CA 1
ATOM 8973 C C . THR A 1 1146 ? -2.692 -7.976 -11.833 1.00 45.44 1146 THR A C 1
ATOM 8975 O O . THR A 1 1146 ? -1.604 -7.471 -11.562 1.00 45.44 1146 THR A O 1
ATOM 8978 N N . GLN A 1 1147 ? -3.818 -7.616 -11.198 1.00 53.19 1147 GLN A N 1
ATOM 8979 C CA . GLN A 1 1147 ? -3.860 -6.650 -10.096 1.00 53.19 1147 GLN A CA 1
ATOM 8980 C C . GLN A 1 1147 ? -3.062 -7.121 -8.881 1.00 53.19 1147 GLN A C 1
ATOM 8982 O O . GLN A 1 1147 ? -2.712 -6.295 -8.048 1.00 53.19 1147 GLN A O 1
ATOM 8987 N N . GLY A 1 1148 ? -2.714 -8.409 -8.780 1.00 58.03 1148 GLY A N 1
ATOM 8988 C CA . GLY A 1 1148 ? -1.810 -8.895 -7.744 1.00 58.03 1148 GLY A CA 1
ATOM 8989 C C . GLY A 1 1148 ? -0.464 -8.169 -7.743 1.00 58.03 1148 GLY A C 1
ATOM 8990 O O . GLY A 1 1148 ? 0.072 -7.918 -6.674 1.00 58.03 1148 GLY A O 1
ATOM 8991 N N . GLN A 1 1149 ? 0.062 -7.740 -8.895 1.00 62.31 1149 GLN A N 1
ATOM 8992 C CA . GLN A 1 1149 ? 1.340 -7.014 -8.956 1.00 62.31 1149 GLN A CA 1
ATOM 8993 C C . GLN A 1 1149 ? 1.225 -5.521 -8.631 1.00 62.31 1149 GLN A C 1
ATOM 8995 O O . GLN A 1 1149 ? 2.189 -4.935 -8.146 1.00 62.31 1149 GLN A O 1
ATOM 9000 N N . ALA A 1 1150 ? 0.043 -4.932 -8.816 1.00 62.72 1150 ALA A N 1
ATOM 9001 C CA . ALA A 1 1150 ? -0.254 -3.544 -8.462 1.00 62.72 1150 ALA A CA 1
ATOM 9002 C C . ALA A 1 1150 ? -1.107 -3.419 -7.189 1.00 62.72 1150 ALA A C 1
ATOM 9004 O O . ALA A 1 1150 ? -1.604 -2.340 -6.885 1.00 62.72 1150 ALA A O 1
ATOM 9005 N N . ALA A 1 1151 ? -1.305 -4.500 -6.431 1.00 73.88 1151 ALA A N 1
ATOM 9006 C CA . ALA A 1 1151 ? -2.095 -4.469 -5.207 1.00 73.88 1151 ALA A CA 1
ATOM 9007 C C . ALA A 1 1151 ? -1.415 -3.582 -4.150 1.00 73.88 1151 ALA A C 1
ATOM 9009 O O . ALA A 1 1151 ? -0.188 -3.476 -4.133 1.00 73.88 1151 ALA A O 1
ATOM 9010 N N . PRO A 1 1152 ? -2.163 -2.990 -3.202 1.00 75.44 1152 PRO A N 1
ATOM 9011 C CA . PRO A 1 1152 ? -1.547 -2.239 -2.107 1.00 75.44 1152 PRO A CA 1
ATOM 9012 C C . PRO A 1 1152 ? -0.591 -3.044 -1.211 1.00 75.44 1152 PRO A C 1
ATOM 9014 O O . PRO A 1 1152 ? 0.245 -2.478 -0.513 1.00 75.44 1152 PRO A O 1
ATOM 9017 N N . SER A 1 1153 ? -0.653 -4.372 -1.257 1.00 79.25 1153 SER A N 1
ATOM 9018 C CA . SER A 1 1153 ? 0.313 -5.260 -0.605 1.00 79.25 1153 SER A CA 1
ATOM 9019 C C . SER A 1 1153 ? 1.604 -5.489 -1.405 1.00 79.25 1153 SER A C 1
ATOM 9021 O O . SER A 1 1153 ? 2.538 -6.087 -0.880 1.00 79.25 1153 SER A O 1
ATOM 9023 N N . SER A 1 1154 ? 1.673 -5.058 -2.665 1.00 86.50 1154 SER A N 1
ATOM 9024 C CA . SER A 1 1154 ? 2.763 -5.386 -3.592 1.00 86.50 1154 SER A CA 1
ATOM 9025 C C . SER A 1 1154 ? 3.831 -4.308 -3.617 1.00 86.50 1154 SER A C 1
ATOM 9027 O O . SER A 1 1154 ? 3.523 -3.125 -3.576 1.00 86.50 1154 SER A O 1
ATOM 9029 N N . ASN A 1 1155 ? 5.103 -4.704 -3.694 1.00 93.00 1155 ASN A N 1
ATOM 9030 C CA . ASN A 1 1155 ? 6.237 -3.780 -3.635 1.00 93.00 1155 ASN A CA 1
ATOM 9031 C C . ASN A 1 1155 ? 6.500 -3.094 -4.989 1.00 93.00 1155 ASN A C 1
ATOM 9033 O O . ASN A 1 1155 ? 7.422 -3.483 -5.699 1.00 93.00 1155 ASN A O 1
ATOM 9037 N N . VAL A 1 1156 ? 5.675 -2.103 -5.329 1.00 91.88 1156 VAL A N 1
ATOM 9038 C CA . VAL A 1 1156 ? 5.770 -1.227 -6.515 1.00 91.88 1156 VAL A CA 1
ATOM 9039 C C . VAL A 1 1156 ? 5.499 0.229 -6.110 1.00 91.88 1156 VAL A C 1
ATOM 9041 O O . VAL A 1 1156 ? 5.076 0.487 -4.979 1.00 91.88 1156 VAL A O 1
ATOM 9044 N N . GLY A 1 1157 ? 5.729 1.196 -7.001 1.00 91.69 1157 GLY A N 1
ATOM 9045 C CA . GLY A 1 1157 ? 5.365 2.601 -6.777 1.00 91.69 1157 GLY A CA 1
ATOM 9046 C C . GLY A 1 1157 ? 6.107 3.285 -5.625 1.00 91.69 1157 GLY A C 1
ATOM 9047 O O . GLY A 1 1157 ? 5.540 4.155 -4.968 1.00 91.69 1157 GLY A O 1
ATOM 9048 N N . PHE A 1 1158 ? 7.355 2.891 -5.359 1.00 94.12 1158 PHE A N 1
ATOM 9049 C CA . PHE A 1 1158 ? 8.201 3.416 -4.280 1.00 94.12 1158 PHE A CA 1
ATOM 9050 C C . PHE A 1 1158 ? 7.640 3.182 -2.868 1.00 94.12 1158 PHE A C 1
ATOM 9052 O O . PHE A 1 1158 ? 7.989 3.893 -1.923 1.00 94.12 1158 PHE A O 1
ATOM 9059 N N . ARG A 1 1159 ? 6.806 2.144 -2.684 1.00 91.19 1159 ARG A N 1
ATOM 9060 C CA . ARG A 1 1159 ? 6.408 1.675 -1.341 1.00 91.19 1159 ARG A CA 1
ATOM 9061 C C . ARG A 1 1159 ? 7.629 1.346 -0.493 1.00 91.19 1159 ARG A C 1
ATOM 9063 O O . ARG A 1 1159 ? 7.699 1.756 0.661 1.00 91.19 1159 ARG A O 1
ATOM 9070 N N . ASN A 1 1160 ? 8.621 0.699 -1.096 1.00 94.38 1160 ASN A N 1
ATOM 9071 C CA . ASN A 1 1160 ? 9.980 0.610 -0.581 1.00 94.38 1160 ASN A CA 1
ATOM 9072 C C . ASN A 1 1160 ? 10.956 1.060 -1.669 1.00 94.38 1160 ASN A C 1
ATOM 9074 O O . ASN A 1 1160 ? 10.691 0.905 -2.857 1.00 94.38 1160 ASN A O 1
ATOM 9078 N N . TRP A 1 1161 ? 12.110 1.577 -1.257 1.00 95.88 1161 TRP A N 1
ATOM 9079 C CA . TRP A 1 1161 ? 13.213 1.952 -2.152 1.00 95.88 1161 TRP A CA 1
ATOM 9080 C C . TRP A 1 1161 ? 14.220 0.802 -2.331 1.00 95.88 1161 TRP A C 1
ATOM 9082 O O . TRP A 1 1161 ? 15.407 1.014 -2.560 1.00 95.88 1161 TRP A O 1
ATOM 9092 N N . HIS A 1 1162 ? 13.760 -0.429 -2.135 1.00 96.00 1162 HIS A N 1
ATOM 9093 C CA . HIS A 1 1162 ? 14.551 -1.648 -2.225 1.00 96.00 1162 HIS A CA 1
ATOM 9094 C C . HIS A 1 1162 ? 13.619 -2.853 -2.427 1.00 96.00 1162 HIS A C 1
ATOM 9096 O O . HIS A 1 1162 ? 12.419 -2.768 -2.125 1.00 96.00 1162 HIS A O 1
ATOM 9102 N N . PRO A 1 1163 ? 14.147 -3.995 -2.901 1.00 96.75 1163 PRO A N 1
ATOM 9103 C CA . PRO A 1 1163 ? 13.417 -5.252 -2.872 1.00 96.75 1163 PRO A CA 1
ATOM 9104 C C . PRO A 1 1163 ? 13.010 -5.644 -1.447 1.00 96.75 1163 PRO A C 1
ATOM 9106 O O . PRO A 1 1163 ? 13.657 -5.276 -0.465 1.00 96.75 1163 PRO A O 1
ATOM 9109 N N . VAL A 1 1164 ? 11.945 -6.428 -1.338 1.00 95.94 1164 VAL A N 1
ATOM 9110 C CA . VAL A 1 1164 ? 11.498 -7.055 -0.085 1.00 95.94 1164 VAL A CA 1
ATOM 9111 C C . VAL A 1 1164 ? 11.289 -8.553 -0.326 1.00 95.94 1164 VAL A C 1
ATOM 9113 O O . VAL A 1 1164 ? 11.218 -8.967 -1.488 1.00 95.94 1164 VAL A O 1
ATOM 9116 N N . PRO A 1 1165 ? 11.183 -9.399 0.714 1.00 95.06 1165 PRO A N 1
ATOM 9117 C CA . PRO A 1 1165 ? 10.906 -10.816 0.509 1.00 95.06 1165 PRO A CA 1
ATOM 9118 C C . PRO A 1 1165 ? 9.628 -11.047 -0.302 1.00 95.06 1165 PRO A C 1
ATOM 9120 O O . PRO A 1 1165 ? 8.604 -10.404 -0.068 1.00 95.06 1165 PRO A O 1
ATOM 9123 N N . ALA A 1 1166 ? 9.684 -11.974 -1.258 1.00 92.00 1166 ALA A N 1
ATOM 9124 C CA . ALA A 1 1166 ? 8.507 -12.383 -2.016 1.00 92.00 1166 ALA A CA 1
ATOM 9125 C C . ALA A 1 1166 ? 7.498 -13.113 -1.113 1.00 92.00 1166 ALA A C 1
ATOM 9127 O O . ALA A 1 1166 ? 7.856 -13.726 -0.102 1.00 92.00 1166 ALA A O 1
ATOM 9128 N N . THR A 1 1167 ? 6.221 -13.057 -1.481 1.00 86.31 1167 THR A N 1
ATOM 9129 C CA . THR A 1 1167 ? 5.132 -13.662 -0.708 1.00 86.31 1167 THR A CA 1
ATOM 9130 C C . THR A 1 1167 ? 4.264 -14.545 -1.596 1.00 86.31 1167 THR A C 1
ATOM 9132 O O . THR A 1 1167 ? 4.017 -14.237 -2.761 1.00 86.31 1167 THR A O 1
ATOM 9135 N N . LEU A 1 1168 ? 3.795 -15.660 -1.034 1.00 84.19 1168 LEU A N 1
ATOM 9136 C CA . LEU A 1 1168 ? 2.743 -16.476 -1.637 1.00 84.19 1168 LEU A CA 1
ATOM 9137 C C . LEU A 1 1168 ? 1.367 -15.863 -1.333 1.00 84.19 1168 LEU A C 1
ATOM 9139 O O . LEU A 1 1168 ? 1.236 -15.149 -0.331 1.00 84.19 1168 LEU A O 1
ATOM 9143 N N . PRO A 1 1169 ? 0.338 -16.164 -2.148 1.00 79.69 1169 PRO A N 1
ATOM 9144 C CA . PRO A 1 1169 ? -1.040 -15.863 -1.784 1.00 79.69 1169 PRO A CA 1
ATOM 9145 C C . PRO A 1 1169 ? -1.381 -16.417 -0.399 1.00 79.69 1169 PRO A C 1
ATOM 9147 O O . PRO A 1 1169 ? -1.009 -17.545 -0.066 1.00 79.69 1169 PRO A O 1
ATOM 9150 N N . ARG A 1 1170 ? -2.081 -15.625 0.414 1.00 77.50 1170 ARG A N 1
ATOM 9151 C CA . ARG A 1 1170 ? -2.469 -16.012 1.778 1.00 77.50 1170 ARG A CA 1
ATOM 9152 C C . ARG A 1 1170 ? -3.830 -15.449 2.146 1.00 77.50 1170 ARG A C 1
ATOM 9154 O O . ARG A 1 1170 ? -4.222 -14.406 1.635 1.00 77.50 1170 ARG A O 1
ATOM 9161 N N . TYR A 1 1171 ? -4.512 -16.112 3.068 1.00 71.00 1171 TYR A N 1
ATOM 9162 C CA . TYR A 1 1171 ? -5.737 -15.586 3.656 1.00 71.00 1171 TYR A CA 1
ATOM 9163 C C . TYR A 1 1171 ? -5.414 -14.682 4.843 1.00 71.00 1171 TYR A C 1
ATOM 9165 O O . TYR A 1 1171 ? -4.563 -15.019 5.668 1.00 71.00 1171 TYR A O 1
ATOM 9173 N N . ASP A 1 1172 ? -6.097 -13.548 4.896 1.00 65.25 1172 ASP A N 1
ATOM 9174 C CA . ASP A 1 1172 ? -6.157 -12.676 6.062 1.00 65.25 1172 ASP A CA 1
ATOM 9175 C C . ASP A 1 1172 ? -7.085 -13.278 7.141 1.00 65.25 1172 ASP A C 1
ATOM 9177 O O . ASP A 1 1172 ? -7.770 -14.281 6.901 1.00 65.25 1172 ASP A O 1
ATOM 9181 N N . SER A 1 1173 ? -7.111 -12.695 8.341 1.00 62.53 1173 SER A N 1
ATOM 9182 C CA . SER A 1 1173 ? -7.878 -13.200 9.493 1.00 62.53 1173 SER A CA 1
ATOM 9183 C C . SER A 1 1173 ? -9.391 -13.275 9.251 1.00 62.53 1173 SER A C 1
ATOM 9185 O O . SER A 1 1173 ? -10.074 -14.093 9.868 1.00 62.53 1173 SER A O 1
ATOM 9187 N N . ASP A 1 1174 ? -9.912 -12.468 8.327 1.00 58.28 1174 ASP A N 1
ATOM 9188 C CA . ASP A 1 1174 ? -11.317 -12.440 7.907 1.00 58.28 1174 ASP A CA 1
ATOM 9189 C C . ASP A 1 1174 ? -11.635 -13.384 6.730 1.00 58.28 1174 ASP A C 1
ATOM 9191 O O . ASP A 1 1174 ? -12.778 -13.457 6.275 1.00 58.28 1174 ASP A O 1
ATOM 9195 N N . GLY A 1 1175 ? -10.637 -14.123 6.234 1.00 60.22 1175 GLY A N 1
ATOM 9196 C CA . GLY A 1 1175 ? -10.770 -15.000 5.074 1.00 60.22 1175 GLY A CA 1
ATOM 9197 C C . GLY A 1 1175 ? -10.659 -14.287 3.724 1.00 60.22 1175 GLY A C 1
ATOM 9198 O O . GLY A 1 1175 ? -10.880 -14.928 2.693 1.00 60.22 1175 GLY A O 1
ATOM 9199 N N . THR A 1 1176 ? -10.292 -13.003 3.692 1.00 65.38 1176 THR A N 1
ATOM 9200 C CA . THR A 1 1176 ? -9.954 -12.289 2.457 1.00 65.38 1176 THR A CA 1
ATOM 9201 C C . THR A 1 1176 ? -8.644 -12.828 1.890 1.00 65.38 1176 THR A C 1
ATOM 9203 O O . THR A 1 1176 ? -7.637 -12.918 2.590 1.00 65.38 1176 THR A O 1
ATOM 9206 N N . LEU A 1 1177 ? -8.628 -13.177 0.603 1.00 67.50 1177 LEU A N 1
ATOM 9207 C CA . LEU A 1 1177 ? -7.405 -13.608 -0.068 1.00 67.50 1177 LEU A CA 1
ATOM 9208 C C . LEU A 1 1177 ? -6.545 -12.396 -0.446 1.00 67.50 1177 LEU A C 1
ATOM 9210 O O . LEU A 1 1177 ? -6.965 -11.529 -1.217 1.00 67.50 1177 LEU A O 1
ATOM 9214 N N . LEU A 1 1178 ? -5.327 -12.357 0.085 1.00 72.94 1178 LEU A N 1
ATOM 9215 C CA . LEU A 1 1178 ? -4.286 -11.418 -0.307 1.00 72.94 1178 LEU A CA 1
ATOM 9216 C C . LEU A 1 1178 ? -3.449 -12.040 -1.433 1.00 72.94 1178 LEU A C 1
ATOM 9218 O O . LEU A 1 1178 ? -2.951 -13.162 -1.267 1.00 72.94 1178 LEU A O 1
ATOM 9222 N N . PRO A 1 1179 ? -3.263 -11.342 -2.569 1.00 75.88 1179 PRO A N 1
ATOM 9223 C CA . PRO A 1 1179 ? -2.386 -11.823 -3.626 1.00 75.88 1179 PRO A CA 1
ATOM 9224 C C . PRO A 1 1179 ? -0.929 -11.840 -3.142 1.00 75.88 1179 PRO A C 1
ATOM 9226 O O . PRO A 1 1179 ? -0.496 -10.967 -2.388 1.00 75.88 1179 PRO A O 1
ATOM 9229 N N . GLY A 1 1180 ? -0.167 -12.835 -3.595 1.00 81.19 1180 GLY A N 1
ATOM 9230 C CA . GLY A 1 1180 ? 1.286 -12.835 -3.433 1.00 81.19 1180 GLY A CA 1
ATOM 9231 C C . GLY A 1 1180 ? 1.955 -11.810 -4.353 1.00 81.19 1180 GLY A C 1
ATOM 9232 O O . GLY A 1 1180 ? 1.381 -11.408 -5.365 1.00 81.19 1180 GLY A O 1
ATOM 9233 N N . HIS A 1 1181 ? 3.189 -11.418 -4.037 1.00 88.38 1181 HIS A N 1
ATOM 9234 C CA . HIS A 1 1181 ? 4.011 -10.553 -4.893 1.00 88.38 1181 HIS A CA 1
ATOM 9235 C C . HIS A 1 1181 ? 5.451 -11.070 -5.000 1.00 88.38 1181 HIS A C 1
ATOM 9237 O O . HIS A 1 1181 ? 5.945 -11.811 -4.150 1.00 88.38 1181 HIS A O 1
ATOM 9243 N N . ASN A 1 1182 ? 6.162 -10.646 -6.044 1.00 91.75 1182 ASN A N 1
ATOM 9244 C CA . ASN A 1 1182 ? 7.504 -11.132 -6.388 1.00 91.75 1182 ASN A CA 1
ATOM 9245 C C . ASN A 1 1182 ? 8.660 -10.387 -5.686 1.00 91.75 1182 ASN A C 1
ATOM 9247 O O . ASN A 1 1182 ? 9.816 -10.533 -6.064 1.00 91.75 1182 ASN A O 1
ATOM 9251 N N . GLY A 1 1183 ? 8.354 -9.573 -4.677 1.00 93.00 1183 GLY A N 1
ATOM 9252 C CA . GLY A 1 1183 ? 9.347 -8.770 -3.949 1.00 93.00 1183 GLY A CA 1
ATOM 9253 C C . GLY A 1 1183 ? 9.763 -7.443 -4.607 1.00 93.00 1183 GLY A C 1
ATOM 9254 O O . GLY A 1 1183 ? 10.516 -6.691 -3.987 1.00 93.00 1183 GLY A O 1
ATOM 9255 N N . GLY A 1 1184 ? 9.234 -7.103 -5.789 1.00 94.56 1184 GLY A N 1
ATOM 9256 C CA . GLY A 1 1184 ? 9.485 -5.822 -6.466 1.00 94.56 1184 GLY A CA 1
ATOM 9257 C C . GLY A 1 1184 ? 10.645 -5.877 -7.458 1.00 94.56 1184 GLY A C 1
ATOM 9258 O O . GLY A 1 1184 ? 11.571 -5.067 -7.375 1.00 94.56 1184 GLY A O 1
ATOM 9259 N N . VAL A 1 1185 ? 10.593 -6.827 -8.395 1.00 96.06 1185 VAL A N 1
ATOM 9260 C CA . VAL A 1 1185 ? 11.556 -6.978 -9.499 1.00 96.06 1185 VAL A CA 1
ATOM 9261 C C . VAL A 1 1185 ? 10.840 -7.263 -10.820 1.00 96.06 1185 VAL A C 1
ATOM 9263 O O . VAL A 1 1185 ? 9.800 -7.923 -10.840 1.00 96.06 1185 VAL A O 1
ATOM 9266 N N . TRP A 1 1186 ? 11.432 -6.832 -11.932 1.00 96.69 1186 TRP A N 1
ATOM 9267 C CA . TRP A 1 1186 ? 11.092 -7.371 -13.250 1.00 96.69 1186 TRP A CA 1
ATOM 9268 C C . TRP A 1 1186 ? 11.506 -8.840 -13.319 1.00 96.69 1186 TRP A C 1
ATOM 9270 O O . TRP A 1 1186 ? 12.544 -9.207 -12.778 1.00 96.69 1186 TRP A O 1
ATOM 9280 N N . GLU A 1 1187 ? 10.730 -9.697 -13.972 1.00 97.31 1187 GLU A N 1
ATOM 9281 C CA . GLU A 1 1187 ? 11.056 -11.119 -14.086 1.00 97.31 1187 GLU A CA 1
ATOM 9282 C C . GLU A 1 1187 ? 11.513 -11.466 -15.505 1.00 97.31 1187 GLU A C 1
ATOM 9284 O O . GLU A 1 1187 ? 10.788 -11.260 -16.481 1.00 97.31 1187 GLU A O 1
ATOM 9289 N N . TRP A 1 1188 ? 12.737 -11.991 -15.610 1.00 98.31 1188 TRP A N 1
ATOM 9290 C CA . TRP A 1 1188 ? 13.331 -12.420 -16.872 1.00 98.31 1188 TRP A CA 1
ATOM 9291 C C . TRP A 1 1188 ? 12.628 -13.644 -17.456 1.00 98.31 1188 TRP A C 1
ATOM 9293 O O . TRP A 1 1188 ? 12.333 -14.611 -16.747 1.00 98.31 1188 TRP A O 1
ATOM 9303 N N . THR A 1 1189 ? 12.454 -13.633 -18.777 1.00 98.31 1189 THR A N 1
ATOM 9304 C CA . THR A 1 1189 ? 11.965 -14.783 -19.543 1.00 98.31 1189 THR A CA 1
ATOM 9305 C C . THR A 1 1189 ? 13.062 -15.363 -20.438 1.00 98.31 1189 THR A C 1
ATOM 9307 O O . THR A 1 1189 ? 14.071 -14.718 -20.714 1.00 98.31 1189 THR A O 1
ATOM 9310 N N . SER A 1 1190 ? 12.861 -16.588 -20.922 1.00 97.12 1190 SER A N 1
ATOM 9311 C CA . SER A 1 1190 ? 13.666 -17.195 -21.993 1.00 97.12 1190 SER A CA 1
ATOM 9312 C C . SER A 1 1190 ? 13.228 -16.760 -23.399 1.00 97.12 1190 SER A C 1
ATOM 9314 O O . SER A 1 1190 ? 13.781 -17.233 -24.392 1.00 97.12 1190 SER A O 1
ATOM 9316 N N . THR A 1 1191 ? 12.225 -15.883 -23.513 1.00 97.56 1191 THR A N 1
ATOM 9317 C CA . THR A 1 1191 ? 11.707 -15.414 -24.799 1.00 97.56 1191 THR A CA 1
ATOM 9318 C C . THR A 1 1191 ? 12.543 -14.249 -25.316 1.00 97.56 1191 THR A C 1
ATOM 9320 O O . THR A 1 1191 ? 12.550 -13.170 -24.724 1.00 97.56 1191 THR A O 1
ATOM 9323 N N . VAL A 1 1192 ? 13.207 -14.466 -26.452 1.00 97.25 1192 VAL A N 1
ATOM 9324 C CA . VAL A 1 1192 ? 13.904 -13.417 -27.208 1.00 97.25 1192 VAL A CA 1
ATOM 9325 C C . VAL A 1 1192 ? 12.895 -12.363 -27.667 1.00 97.25 1192 VAL A C 1
ATOM 9327 O O . VAL A 1 1192 ? 11.802 -12.703 -28.124 1.00 97.25 1192 VAL A O 1
ATOM 9330 N N . PHE A 1 1193 ? 13.260 -11.090 -27.545 1.00 96.50 1193 PHE A N 1
ATOM 9331 C CA . PHE A 1 1193 ? 12.483 -9.978 -28.077 1.00 96.50 1193 PHE A CA 1
ATOM 9332 C C . PHE A 1 1193 ? 12.700 -9.899 -29.593 1.00 96.50 1193 PHE A C 1
ATOM 9334 O O . PHE A 1 1193 ? 13.782 -9.549 -30.061 1.00 96.50 1193 PHE A O 1
ATOM 9341 N N . ALA A 1 1194 ? 11.693 -10.317 -30.354 1.00 95.06 1194 ALA A N 1
ATOM 9342 C CA . ALA A 1 1194 ? 11.754 -10.452 -31.803 1.00 95.06 1194 ALA A CA 1
ATOM 9343 C C . ALA A 1 1194 ? 10.396 -10.131 -32.434 1.00 95.06 1194 ALA A C 1
ATOM 9345 O O . ALA A 1 1194 ? 9.364 -10.163 -31.757 1.00 95.06 1194 ALA A O 1
ATOM 9346 N N . GLU A 1 1195 ? 10.415 -9.879 -33.742 1.00 93.75 1195 GLU A N 1
ATOM 9347 C CA . GLU A 1 1195 ? 9.211 -9.702 -34.548 1.00 93.75 1195 GLU A CA 1
ATOM 9348 C C . GLU A 1 1195 ? 8.297 -10.935 -34.451 1.00 93.75 1195 GLU A C 1
ATOM 9350 O O . GLU A 1 1195 ? 8.755 -12.082 -34.417 1.00 93.75 1195 GLU A O 1
ATOM 9355 N N . TYR A 1 1196 ? 6.989 -10.695 -34.404 1.00 91.88 1196 TYR A N 1
ATOM 9356 C CA . TYR A 1 1196 ? 5.962 -11.730 -34.346 1.00 91.88 1196 TYR A CA 1
ATOM 9357 C C . TYR A 1 1196 ? 4.878 -11.486 -35.397 1.00 91.88 1196 TYR A C 1
ATOM 9359 O O . TYR A 1 1196 ? 4.742 -10.391 -35.937 1.00 91.88 1196 TYR A O 1
ATOM 9367 N N . GLU A 1 1197 ? 4.104 -12.528 -35.705 1.00 90.75 1197 GLU A N 1
ATOM 9368 C CA . GLU A 1 1197 ? 3.054 -12.454 -36.722 1.00 90.75 1197 GLU A CA 1
ATOM 9369 C C . GLU A 1 1197 ? 2.048 -11.340 -36.401 1.00 90.75 1197 GLU A C 1
ATOM 9371 O O . GLU A 1 1197 ? 1.474 -11.299 -35.311 1.00 90.75 1197 GLU A O 1
ATOM 9376 N N . GLY A 1 1198 ? 1.849 -10.439 -37.365 1.00 90.00 1198 GLY A N 1
ATOM 9377 C CA . GLY A 1 1198 ? 0.940 -9.300 -37.244 1.00 90.00 1198 GLY A CA 1
ATOM 9378 C C . GLY A 1 1198 ? 1.536 -8.049 -36.594 1.00 90.00 1198 GLY A C 1
ATOM 9379 O O . GLY A 1 1198 ? 0.830 -7.047 -36.555 1.00 90.00 1198 GLY A O 1
ATOM 9380 N N . PHE A 1 1199 ? 2.791 -8.074 -36.123 1.00 92.25 1199 PHE A N 1
ATOM 9381 C CA . PHE A 1 1199 ? 3.465 -6.888 -35.583 1.00 92.25 1199 PHE A CA 1
ATOM 9382 C C . PHE A 1 1199 ? 3.474 -5.735 -36.600 1.00 92.25 1199 PHE A C 1
ATOM 9384 O O . PHE A 1 1199 ? 3.731 -5.937 -37.790 1.00 92.25 1199 PHE A O 1
ATOM 9391 N N . G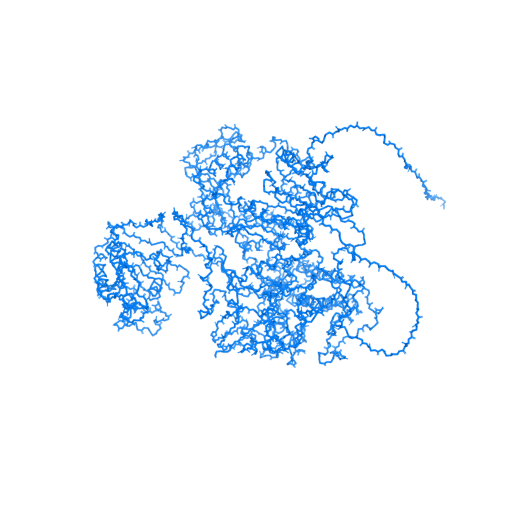LN A 1 1200 ? 3.218 -4.521 -36.116 1.00 90.00 1200 GLN A N 1
ATOM 9392 C CA . GLN A 1 1200 ? 3.316 -3.287 -36.891 1.00 90.00 1200 GLN A CA 1
ATOM 9393 C C . GLN A 1 1200 ? 4.050 -2.234 -36.064 1.00 90.00 1200 GLN A C 1
ATOM 9395 O O . GLN A 1 1200 ? 3.684 -1.987 -34.919 1.00 90.00 1200 GLN A O 1
ATOM 9400 N N . SER A 1 1201 ? 5.069 -1.601 -36.649 1.00 89.12 1201 SER A N 1
ATOM 9401 C CA . SER A 1 1201 ? 5.764 -0.475 -36.017 1.00 89.12 1201 SER A CA 1
ATOM 9402 C C . SER A 1 1201 ? 4.803 0.683 -35.753 1.00 89.12 1201 SER A C 1
ATOM 9404 O O . SER A 1 1201 ? 3.992 1.021 -36.618 1.00 89.12 1201 SER A O 1
ATOM 9406 N N . SER A 1 1202 ? 4.951 1.341 -34.600 1.00 86.62 1202 SER A N 1
ATOM 9407 C CA . SER A 1 1202 ? 4.123 2.503 -34.253 1.00 86.62 1202 SER A CA 1
ATOM 9408 C C . SER A 1 1202 ? 4.245 3.615 -35.298 1.00 86.62 1202 SER A C 1
ATOM 9410 O O . SER A 1 1202 ? 5.345 4.006 -35.691 1.00 86.62 1202 SER A O 1
ATOM 9412 N N . ALA A 1 1203 ? 3.123 4.215 -35.693 1.00 83.62 1203 ALA A N 1
ATOM 9413 C CA . ALA A 1 1203 ? 3.136 5.417 -36.516 1.00 83.62 1203 ALA A CA 1
ATOM 9414 C C . ALA A 1 1203 ? 3.611 6.663 -35.740 1.00 83.62 1203 ALA A C 1
ATOM 9416 O O . ALA A 1 1203 ? 4.003 7.651 -36.363 1.00 83.62 1203 ALA A O 1
ATOM 9417 N N . LEU A 1 1204 ? 3.504 6.695 -34.402 1.00 79.50 1204 LEU A N 1
ATOM 9418 C CA . LEU A 1 1204 ? 4.087 7.764 -33.567 1.00 79.50 1204 LEU A CA 1
ATOM 9419 C C . LEU A 1 1204 ? 5.592 7.588 -33.380 1.00 79.50 1204 LEU A C 1
ATOM 9421 O O . LEU A 1 1204 ? 6.318 8.582 -33.382 1.00 79.50 1204 LEU A O 1
ATOM 9425 N N . TYR A 1 1205 ? 6.037 6.347 -33.181 1.00 79.06 1205 TYR A N 1
ATOM 9426 C CA . TYR A 1 1205 ? 7.419 6.038 -32.834 1.00 79.06 1205 TYR A CA 1
ATOM 9427 C C . TYR A 1 1205 ? 7.895 4.748 -33.532 1.00 79.06 1205 TYR A C 1
ATOM 9429 O O . TYR A 1 1205 ? 7.990 3.698 -32.898 1.00 79.06 1205 TYR A O 1
ATOM 9437 N N . PRO A 1 1206 ? 8.221 4.802 -34.840 1.00 78.62 1206 PRO A N 1
ATOM 9438 C CA . PRO A 1 1206 ? 8.450 3.597 -35.646 1.00 78.62 1206 PRO A CA 1
ATOM 9439 C C . PRO A 1 1206 ? 9.594 2.688 -35.184 1.00 78.62 1206 PRO A C 1
ATOM 9441 O O . PRO A 1 1206 ? 9.589 1.505 -35.507 1.00 78.62 1206 PRO A O 1
ATOM 9444 N N . GLY A 1 1207 ? 10.576 3.240 -34.464 1.00 79.44 1207 GLY A N 1
ATOM 9445 C CA . GLY A 1 1207 ? 11.769 2.529 -33.997 1.00 79.44 1207 GLY A CA 1
ATOM 9446 C C . GLY A 1 1207 ? 11.716 2.062 -32.541 1.00 79.44 1207 GLY A C 1
ATOM 9447 O O . GLY A 1 1207 ? 12.764 1.705 -32.015 1.00 79.44 1207 GLY A O 1
ATOM 9448 N N . TYR A 1 1208 ? 10.557 2.096 -31.860 1.00 86.19 1208 TYR A N 1
ATOM 9449 C CA . TYR A 1 1208 ? 10.490 1.734 -30.432 1.00 86.19 1208 TYR A CA 1
ATOM 9450 C C . TYR A 1 1208 ? 10.935 0.289 -30.226 1.00 86.19 1208 TYR A C 1
ATOM 9452 O O . TYR A 1 1208 ? 11.864 0.035 -29.468 1.00 86.19 1208 TYR A O 1
ATOM 9460 N N . SER A 1 1209 ? 10.305 -0.640 -30.947 1.00 90.94 1209 SER A N 1
ATOM 9461 C CA . SER A 1 1209 ? 10.582 -2.071 -30.812 1.00 90.94 1209 SER A CA 1
ATOM 9462 C C . SER A 1 1209 ? 11.517 -2.609 -31.885 1.00 90.94 1209 SER A C 1
ATOM 9464 O O . SER A 1 1209 ? 12.432 -3.372 -31.574 1.00 90.94 1209 SER A O 1
ATOM 9466 N N . SER A 1 1210 ? 11.321 -2.209 -33.146 1.00 89.00 1210 SER A N 1
ATOM 9467 C CA . SER A 1 1210 ? 12.020 -2.811 -34.290 1.00 89.00 1210 SER A CA 1
ATOM 9468 C C . SER A 1 1210 ? 13.540 -2.653 -34.235 1.00 89.00 1210 SER A C 1
ATOM 9470 O O . SER A 1 1210 ? 14.254 -3.548 -34.683 1.00 89.00 1210 SER A O 1
ATOM 9472 N N . ASP A 1 1211 ? 14.041 -1.561 -33.646 1.00 86.25 1211 ASP A N 1
ATOM 9473 C CA . ASP A 1 1211 ? 15.482 -1.312 -33.479 1.00 86.25 1211 ASP A CA 1
ATOM 9474 C C . ASP A 1 1211 ? 16.153 -2.357 -32.560 1.00 86.25 1211 ASP A C 1
ATOM 9476 O O . ASP A 1 1211 ? 17.369 -2.541 -32.618 1.00 86.25 1211 ASP A O 1
ATOM 9480 N N . PHE A 1 1212 ? 15.373 -3.076 -31.743 1.00 89.12 1212 PHE A N 1
ATOM 9481 C CA . PHE A 1 1212 ? 15.858 -4.038 -30.748 1.00 89.12 1212 PHE A CA 1
ATOM 9482 C C . PHE A 1 1212 ? 15.541 -5.501 -31.094 1.00 89.12 1212 PHE A C 1
ATOM 9484 O O . PHE A 1 1212 ? 15.825 -6.396 -30.294 1.00 89.12 1212 PHE A O 1
ATOM 9491 N N . PHE A 1 1213 ? 15.014 -5.784 -32.292 1.00 92.12 1213 PHE A N 1
ATOM 9492 C CA . PHE A 1 1213 ? 14.854 -7.147 -32.822 1.00 92.12 1213 PHE A CA 1
ATOM 9493 C C . PHE A 1 1213 ? 16.188 -7.717 -33.337 1.00 92.12 1213 PHE A C 1
ATOM 9495 O O . PHE A 1 1213 ? 16.318 -8.166 -34.474 1.00 92.12 1213 PHE A O 1
ATOM 9502 N N . ASP A 1 1214 ? 17.208 -7.689 -32.483 1.00 88.56 1214 ASP A N 1
ATOM 9503 C CA . ASP A 1 1214 ? 18.601 -8.010 -32.811 1.00 88.56 1214 ASP A CA 1
ATOM 9504 C C . ASP A 1 1214 ? 19.045 -9.405 -32.330 1.00 88.56 1214 ASP A C 1
ATOM 9506 O O . ASP A 1 1214 ? 20.196 -9.806 -32.519 1.00 88.56 1214 ASP A O 1
ATOM 9510 N N . GLY A 1 1215 ? 18.145 -10.145 -31.675 1.00 90.88 1215 GLY A N 1
ATOM 9511 C CA . GLY A 1 1215 ? 18.423 -11.452 -31.075 1.00 90.88 1215 GLY A CA 1
ATOM 9512 C C . GLY A 1 1215 ? 19.246 -11.407 -29.780 1.00 90.88 1215 GLY A C 1
ATOM 9513 O O . GLY A 1 1215 ? 19.561 -12.463 -29.230 1.00 90.88 1215 GLY A O 1
ATOM 9514 N N . LYS A 1 1216 ? 19.598 -10.219 -29.273 1.00 91.38 1216 LYS A N 1
ATOM 9515 C CA . LYS A 1 1216 ? 20.322 -10.024 -28.004 1.00 91.38 1216 LYS A CA 1
ATOM 9516 C C . LYS A 1 1216 ? 19.380 -9.686 -26.847 1.00 91.38 1216 LYS A C 1
ATOM 9518 O O . LYS A 1 1216 ? 19.704 -9.967 -25.684 1.00 91.38 1216 LYS A O 1
ATOM 9523 N N . HIS A 1 1217 ? 18.227 -9.098 -27.152 1.00 95.00 1217 HIS A N 1
ATOM 9524 C CA . HIS A 1 1217 ? 17.222 -8.692 -26.175 1.00 95.00 1217 HIS A CA 1
ATOM 9525 C C . HIS A 1 1217 ? 16.286 -9.840 -25.796 1.00 95.00 1217 HIS A C 1
ATOM 9527 O O . HIS A 1 1217 ? 15.913 -10.660 -26.632 1.00 95.00 1217 HIS A O 1
ATOM 9533 N N . SER A 1 1218 ? 15.894 -9.886 -24.524 1.00 97.44 1218 SER A N 1
ATOM 9534 C CA . SER A 1 1218 ? 14.878 -10.807 -24.010 1.00 97.44 1218 SER A CA 1
ATOM 9535 C C . SER A 1 1218 ? 13.755 -10.032 -23.336 1.00 97.44 1218 SER A C 1
ATOM 9537 O O . SER A 1 1218 ? 13.975 -8.953 -22.780 1.00 97.44 1218 SER A O 1
ATOM 9539 N N . VAL A 1 1219 ? 12.557 -10.608 -23.374 1.00 97.75 1219 VAL A N 1
ATOM 9540 C CA . VAL A 1 1219 ? 11.369 -10.060 -22.718 1.00 97.75 1219 VAL A CA 1
ATOM 9541 C C . VAL A 1 1219 ? 11.502 -10.174 -21.200 1.00 97.75 1219 VAL A C 1
ATOM 9543 O O . VAL A 1 1219 ? 11.873 -11.234 -20.677 1.00 97.75 1219 VAL A O 1
ATOM 9546 N N . VAL A 1 1220 ? 11.131 -9.106 -20.496 1.00 96.88 1220 VAL A N 1
ATOM 9547 C CA . VAL A 1 1220 ? 10.940 -9.084 -19.043 1.00 96.88 1220 VAL A CA 1
ATOM 9548 C C . VAL A 1 1220 ? 9.529 -8.592 -18.711 1.00 96.88 1220 VAL A C 1
ATOM 9550 O O . VAL A 1 1220 ? 9.004 -7.700 -19.377 1.00 96.88 1220 VAL A O 1
ATOM 9553 N N . LEU A 1 1221 ? 8.898 -9.184 -17.694 1.00 95.31 1221 LEU A N 1
ATOM 9554 C CA . LEU A 1 1221 ? 7.507 -8.889 -17.318 1.00 95.31 1221 LEU A CA 1
ATOM 9555 C C . LEU A 1 1221 ? 7.385 -8.461 -15.851 1.00 95.31 1221 LEU A C 1
ATOM 9557 O O . LEU A 1 1221 ? 8.218 -8.818 -15.016 1.00 95.31 1221 LEU A O 1
ATOM 9561 N N . GLY A 1 1222 ? 6.307 -7.742 -15.532 1.00 90.69 1222 GLY A N 1
ATOM 9562 C CA . GLY A 1 1222 ? 5.968 -7.304 -14.178 1.00 90.69 1222 GLY A CA 1
ATOM 9563 C C . GLY A 1 1222 ? 6.353 -5.855 -13.901 1.00 90.69 1222 GLY A C 1
ATOM 9564 O O . GLY A 1 1222 ? 5.979 -4.962 -14.650 1.00 90.69 1222 GLY A O 1
ATOM 9565 N N . GLY A 1 1223 ? 7.059 -5.622 -12.797 1.00 91.19 1223 GLY A N 1
ATOM 9566 C CA . GLY A 1 1223 ? 7.501 -4.295 -12.381 1.00 91.19 1223 GLY A CA 1
ATOM 9567 C C . GLY A 1 1223 ? 8.399 -4.376 -11.152 1.00 91.19 1223 GLY A C 1
ATOM 9568 O O . GLY A 1 1223 ? 8.276 -5.296 -10.338 1.00 91.19 1223 GLY A O 1
ATOM 9569 N N . SER A 1 1224 ? 9.319 -3.425 -11.018 1.00 94.69 1224 SER A N 1
ATOM 9570 C CA . SER A 1 1224 ? 10.169 -3.301 -9.839 1.00 94.69 1224 SER A CA 1
ATOM 9571 C C . SER A 1 1224 ? 9.523 -2.437 -8.755 1.00 94.69 1224 SER A C 1
ATOM 9573 O O . SER A 1 1224 ? 8.484 -1.806 -8.959 1.00 94.69 1224 SER A O 1
ATOM 9575 N N . PHE A 1 1225 ? 10.180 -2.345 -7.596 1.00 95.38 1225 PHE A N 1
ATOM 9576 C CA . PHE A 1 1225 ? 9.781 -1.422 -6.530 1.00 95.38 1225 PHE A CA 1
ATOM 9577 C C . PHE A 1 1225 ? 9.704 0.049 -6.981 1.00 95.38 1225 PHE A C 1
ATOM 9579 O O . PHE A 1 1225 ? 9.008 0.835 -6.342 1.00 95.38 1225 PHE A O 1
ATOM 9586 N N . ALA A 1 1226 ? 10.374 0.416 -8.079 1.00 95.44 1226 ALA A N 1
ATOM 9587 C CA . ALA A 1 1226 ? 10.379 1.759 -8.656 1.00 95.44 1226 ALA A CA 1
ATOM 9588 C C . ALA A 1 1226 ? 9.368 1.946 -9.806 1.00 95.44 1226 ALA A C 1
ATOM 9590 O O . ALA A 1 1226 ? 9.184 3.064 -10.284 1.00 95.44 1226 ALA A O 1
ATOM 9591 N N . THR A 1 1227 ? 8.702 0.884 -10.263 1.00 92.88 1227 THR A N 1
ATOM 9592 C CA . THR A 1 1227 ? 7.730 0.967 -11.358 1.00 92.88 1227 THR A CA 1
ATOM 9593 C C . THR A 1 1227 ? 6.394 1.501 -10.838 1.00 92.88 1227 THR A C 1
ATOM 9595 O O . THR A 1 1227 ? 5.886 1.030 -9.818 1.00 92.88 1227 THR A O 1
ATOM 9598 N N . ALA A 1 1228 ? 5.800 2.480 -11.529 1.00 89.81 1228 ALA A N 1
ATOM 9599 C CA . ALA A 1 1228 ? 4.486 3.007 -11.166 1.00 89.81 1228 ALA A CA 1
ATOM 9600 C C . ALA A 1 1228 ? 3.418 1.891 -11.203 1.00 89.81 1228 ALA A C 1
ATOM 9602 O O . ALA A 1 1228 ? 3.421 1.084 -12.137 1.00 89.81 1228 ALA A O 1
ATOM 9603 N N . PRO A 1 1229 ? 2.471 1.836 -10.247 1.00 86.56 1229 PRO A N 1
ATOM 9604 C CA . PRO A 1 1229 ? 1.486 0.757 -10.190 1.00 86.56 1229 PRO A CA 1
ATOM 9605 C C . PRO A 1 1229 ? 0.585 0.665 -11.425 1.00 86.56 1229 PRO A C 1
ATOM 9607 O O . PRO A 1 1229 ? 0.223 -0.436 -11.826 1.00 86.56 1229 PRO A O 1
ATOM 9610 N N . SER A 1 1230 ? 0.280 1.798 -12.070 1.00 80.81 1230 SER A N 1
ATOM 9611 C CA . SER A 1 1230 ? -0.478 1.842 -13.328 1.00 80.81 1230 SER A CA 1
ATOM 9612 C C . SER A 1 1230 ? 0.223 1.125 -14.485 1.00 80.81 1230 SER A C 1
ATOM 9614 O O . SER A 1 1230 ? -0.455 0.619 -15.374 1.00 80.81 1230 SER A O 1
ATOM 9616 N N . ILE A 1 1231 ? 1.559 1.059 -14.461 1.00 85.81 1231 ILE A N 1
ATOM 9617 C CA . ILE A 1 1231 ? 2.376 0.321 -15.431 1.00 85.81 1231 ILE A CA 1
ATOM 9618 C C . ILE A 1 1231 ? 2.520 -1.130 -14.960 1.00 85.81 1231 ILE A C 1
ATOM 9620 O O . ILE A 1 1231 ? 2.181 -2.048 -15.695 1.00 85.81 1231 ILE A O 1
ATOM 9624 N N . ALA A 1 1232 ? 2.929 -1.357 -13.707 1.00 85.62 1232 ALA A N 1
ATOM 9625 C CA . ALA A 1 1232 ? 3.139 -2.707 -13.172 1.00 85.62 1232 ALA A CA 1
ATOM 9626 C C . ALA A 1 1232 ? 1.866 -3.583 -13.189 1.00 85.62 1232 ALA A C 1
ATOM 9628 O O . ALA A 1 1232 ? 1.950 -4.806 -13.280 1.00 85.62 1232 ALA A O 1
ATOM 9629 N N . GLY A 1 1233 ? 0.681 -2.968 -13.088 1.00 80.31 1233 GLY A N 1
ATOM 9630 C CA . GLY A 1 1233 ? -0.616 -3.643 -13.158 1.00 80.31 1233 GLY A CA 1
ATOM 9631 C C . GLY A 1 1233 ? -1.168 -3.827 -14.574 1.00 80.31 1233 GLY A C 1
ATOM 9632 O O . GLY A 1 1233 ? -2.093 -4.632 -14.755 1.00 80.31 1233 GLY A O 1
ATOM 9633 N N . ARG A 1 1234 ? -0.625 -3.119 -15.581 1.00 83.75 1234 ARG A N 1
ATOM 9634 C CA . ARG A 1 1234 ? -1.079 -3.221 -16.975 1.00 83.75 1234 ARG A CA 1
ATOM 9635 C C . ARG A 1 1234 ? -0.620 -4.558 -17.545 1.00 83.75 1234 ARG A C 1
ATOM 9637 O O . ARG A 1 1234 ? 0.561 -4.833 -17.735 1.00 83.75 1234 ARG A O 1
ATOM 9644 N N . ARG A 1 1235 ? -1.603 -5.415 -17.824 1.00 86.06 1235 ARG A N 1
ATOM 9645 C CA . ARG A 1 1235 ? -1.399 -6.803 -18.259 1.00 86.06 1235 ARG A CA 1
ATOM 9646 C C . ARG A 1 1235 ? -0.538 -6.923 -19.519 1.00 86.06 1235 ARG A C 1
ATOM 9648 O O . ARG A 1 1235 ? 0.151 -7.934 -19.668 1.00 86.06 1235 ARG A O 1
ATOM 9655 N N . THR A 1 1236 ? -0.629 -5.941 -20.410 1.00 88.19 1236 THR A N 1
ATOM 9656 C CA . THR A 1 1236 ? -0.019 -5.963 -21.741 1.00 88.19 1236 THR A CA 1
ATOM 9657 C C . THR A 1 1236 ? 1.402 -5.428 -21.781 1.00 88.19 1236 THR A C 1
ATOM 9659 O O . THR A 1 1236 ? 2.063 -5.679 -22.779 1.00 88.19 1236 THR A O 1
ATOM 9662 N N . VAL A 1 1237 ? 1.886 -4.766 -20.719 1.00 90.19 1237 VAL A N 1
ATOM 9663 C CA . VAL A 1 1237 ? 3.229 -4.166 -20.698 1.00 90.19 1237 VAL A CA 1
ATOM 9664 C C . VAL A 1 1237 ? 4.279 -5.227 -20.982 1.00 90.19 1237 VAL A C 1
ATOM 9666 O O . VAL A 1 1237 ? 4.404 -6.215 -20.250 1.00 90.19 1237 VAL A O 1
ATOM 9669 N N . VAL A 1 1238 ? 5.074 -4.978 -22.018 1.00 92.69 1238 VAL A N 1
ATOM 9670 C CA . VAL A 1 1238 ? 6.250 -5.769 -22.364 1.00 92.69 1238 VAL A CA 1
ATOM 9671 C C . VAL A 1 1238 ? 7.463 -4.856 -22.308 1.00 92.69 1238 VAL A C 1
ATOM 9673 O O . VAL A 1 1238 ? 7.607 -3.944 -23.118 1.00 92.69 1238 VAL A O 1
ATOM 9676 N N . ASN A 1 1239 ? 8.357 -5.130 -21.365 1.00 94.38 1239 ASN A N 1
ATOM 9677 C CA . ASN A 1 1239 ? 9.655 -4.475 -21.298 1.00 94.38 1239 ASN A CA 1
ATOM 9678 C C . ASN A 1 1239 ? 10.739 -5.446 -21.801 1.00 94.38 1239 ASN A C 1
ATOM 9680 O O . ASN A 1 1239 ? 10.525 -6.662 -21.888 1.00 94.38 1239 ASN A O 1
ATOM 9684 N N . TYR A 1 1240 ? 11.897 -4.923 -22.187 1.00 94.81 1240 TYR A N 1
ATOM 9685 C CA . TYR A 1 1240 ? 12.952 -5.701 -22.824 1.00 94.81 1240 TYR A CA 1
ATOM 9686 C C . TYR A 1 1240 ? 14.329 -5.107 -22.543 1.00 94.81 1240 TYR A C 1
ATOM 9688 O O . TYR A 1 1240 ? 14.530 -3.897 -22.509 1.00 94.81 1240 TYR A O 1
ATOM 9696 N N . TYR A 1 1241 ? 15.305 -5.991 -22.363 1.00 94.19 1241 TYR A N 1
ATOM 9697 C CA . TYR A 1 1241 ? 16.698 -5.619 -22.128 1.00 94.19 1241 TYR A CA 1
ATOM 9698 C C . TYR A 1 1241 ? 17.620 -6.631 -22.798 1.00 94.19 1241 TYR A C 1
ATOM 9700 O O . TYR A 1 1241 ? 17.249 -7.795 -22.979 1.00 94.19 1241 TYR A O 1
ATOM 9708 N N . GLN A 1 1242 ? 18.849 -6.219 -23.129 1.00 93.88 1242 GLN A N 1
ATOM 9709 C CA . GLN A 1 1242 ? 19.877 -7.178 -23.534 1.00 93.88 1242 GLN A CA 1
ATOM 9710 C C . GLN A 1 1242 ? 20.045 -8.226 -22.436 1.00 93.88 1242 GLN A C 1
ATOM 9712 O O . GLN A 1 1242 ? 20.225 -7.893 -21.268 1.00 93.88 1242 GLN A O 1
ATOM 9717 N N . THR A 1 1243 ? 20.032 -9.502 -22.809 1.00 94.81 1243 THR A N 1
ATOM 9718 C CA . THR A 1 1243 ? 20.004 -10.630 -21.858 1.00 94.81 1243 THR A CA 1
ATOM 9719 C C . THR A 1 1243 ? 21.201 -10.633 -20.894 1.00 94.81 1243 THR A C 1
ATOM 9721 O O . THR A 1 1243 ? 21.120 -11.137 -19.774 1.00 94.81 1243 THR A O 1
ATOM 9724 N N . ALA A 1 1244 ? 22.329 -10.059 -21.320 1.00 93.62 1244 ALA A N 1
ATOM 9725 C CA . ALA A 1 1244 ? 23.547 -9.925 -20.524 1.00 93.62 1244 ALA A CA 1
ATOM 9726 C C . ALA A 1 1244 ? 23.628 -8.616 -19.713 1.00 93.62 1244 ALA A C 1
ATOM 9728 O O . ALA A 1 1244 ? 24.609 -8.417 -19.002 1.00 93.62 1244 ALA A O 1
ATOM 9729 N N . TYR A 1 1245 ? 22.643 -7.718 -19.812 1.00 92.88 1245 TYR A N 1
ATOM 9730 C CA . TYR A 1 1245 ? 22.659 -6.431 -19.119 1.00 92.88 1245 TYR A CA 1
ATOM 9731 C C . TYR A 1 1245 ? 22.491 -6.636 -17.600 1.00 92.88 1245 TYR A C 1
ATOM 9733 O O . TYR A 1 1245 ? 21.467 -7.176 -17.174 1.00 92.88 1245 TYR A O 1
ATOM 9741 N N . PRO A 1 1246 ? 23.472 -6.248 -16.760 1.00 92.62 1246 PRO A N 1
ATOM 9742 C CA . PRO A 1 1246 ? 23.517 -6.699 -15.368 1.00 92.62 1246 PRO A CA 1
ATOM 9743 C C . PRO A 1 1246 ? 22.873 -5.740 -14.361 1.00 92.62 1246 PRO A C 1
ATOM 9745 O O . PRO A 1 1246 ? 22.739 -6.103 -13.196 1.00 92.62 1246 PRO A O 1
ATOM 9748 N N . TYR A 1 1247 ? 22.515 -4.521 -14.775 1.00 94.44 1247 TYR A N 1
ATOM 9749 C CA . TYR A 1 1247 ? 22.182 -3.441 -13.840 1.00 94.44 1247 TYR A CA 1
ATOM 9750 C C . TYR A 1 1247 ? 20.694 -3.299 -13.530 1.00 94.44 1247 TYR A C 1
ATOM 9752 O O . TYR A 1 1247 ? 20.358 -2.693 -12.518 1.00 94.44 1247 TYR A O 1
ATOM 9760 N N . ILE A 1 1248 ? 19.805 -3.830 -14.374 1.00 94.06 1248 ILE A N 1
ATOM 9761 C CA . ILE A 1 1248 ? 18.362 -3.654 -14.177 1.00 94.06 1248 ILE A CA 1
ATOM 9762 C C . ILE A 1 1248 ? 17.898 -4.280 -12.861 1.00 94.06 1248 ILE A C 1
ATOM 9764 O O . ILE A 1 1248 ? 18.500 -5.225 -12.346 1.00 94.06 1248 ILE A O 1
ATOM 9768 N N . PHE A 1 1249 ? 16.754 -3.822 -12.362 1.00 97.19 1249 PHE A N 1
ATOM 9769 C CA . PHE A 1 1249 ? 16.068 -4.429 -11.224 1.00 97.19 1249 PHE A CA 1
ATOM 9770 C C . PHE A 1 1249 ? 15.344 -5.730 -11.619 1.00 97.19 1249 PHE A C 1
ATOM 9772 O O . PHE A 1 1249 ? 14.145 -5.879 -11.389 1.00 97.19 1249 PHE A O 1
ATOM 9779 N N . GLY A 1 1250 ? 16.077 -6.661 -12.241 1.00 96.94 1250 GLY A N 1
ATOM 9780 C CA . GLY A 1 1250 ? 15.569 -7.911 -12.803 1.00 96.94 1250 GLY A CA 1
ATOM 9781 C C . GLY A 1 1250 ? 15.915 -9.140 -11.960 1.00 96.94 1250 GLY A C 1
ATOM 9782 O O . GLY A 1 1250 ? 17.083 -9.392 -11.682 1.00 96.94 1250 GLY A O 1
ATOM 9783 N N . GLY A 1 1251 ? 14.905 -9.922 -11.588 1.00 97.94 1251 GLY A N 1
ATOM 9784 C CA . GLY A 1 1251 ? 15.006 -11.249 -10.982 1.00 97.94 1251 GLY A CA 1
ATOM 9785 C C . GLY A 1 1251 ? 14.416 -12.330 -11.893 1.00 97.94 1251 GLY A C 1
ATOM 9786 O O . GLY A 1 1251 ? 14.161 -12.105 -13.075 1.00 97.94 1251 GLY A O 1
ATOM 9787 N N . GLY A 1 1252 ? 14.199 -13.537 -11.373 1.00 96.75 1252 GLY A N 1
ATOM 9788 C CA . GLY A 1 1252 ? 13.651 -14.619 -12.192 1.00 96.75 1252 GLY A CA 1
ATOM 9789 C C . GLY A 1 1252 ? 13.161 -15.817 -11.399 1.00 96.75 1252 GLY A C 1
ATOM 9790 O O . GLY A 1 1252 ? 13.394 -15.935 -10.194 1.00 96.75 1252 GLY A O 1
ATOM 9791 N N . ARG A 1 1253 ? 12.485 -16.717 -12.112 1.00 97.12 1253 ARG A N 1
ATOM 9792 C CA . ARG A 1 1253 ? 11.964 -17.998 -11.623 1.00 97.12 1253 ARG A CA 1
ATOM 9793 C C . ARG A 1 1253 ? 12.537 -19.142 -12.433 1.00 97.12 1253 ARG A C 1
ATOM 9795 O O . ARG A 1 1253 ? 13.001 -18.951 -13.556 1.00 97.12 1253 ARG A O 1
ATOM 9802 N N . VAL A 1 1254 ? 12.452 -20.338 -11.867 1.00 98.19 1254 VAL A N 1
ATOM 9803 C CA . VAL A 1 1254 ? 12.802 -21.565 -12.581 1.00 98.19 1254 VAL A CA 1
ATOM 9804 C C . VAL A 1 1254 ? 11.516 -22.249 -13.024 1.00 98.19 1254 VAL A C 1
ATOM 9806 O O . VAL A 1 1254 ? 10.609 -22.449 -12.218 1.00 98.19 1254 VAL A O 1
ATOM 9809 N N . ALA A 1 1255 ? 11.445 -22.582 -14.306 1.00 97.75 1255 ALA A N 1
ATOM 9810 C CA . ALA A 1 1255 ? 10.415 -23.413 -14.903 1.00 97.75 1255 ALA A CA 1
ATOM 9811 C C . ALA A 1 1255 ? 11.004 -24.768 -15.312 1.00 97.75 1255 ALA A C 1
ATOM 9813 O O . ALA A 1 1255 ? 12.162 -24.857 -15.732 1.00 97.75 1255 ALA A O 1
ATOM 9814 N N . TRP A 1 1256 ? 10.191 -25.814 -15.203 1.00 97.00 1256 TRP A N 1
ATOM 9815 C CA . TRP A 1 1256 ? 10.517 -27.174 -15.615 1.00 97.00 1256 TRP A CA 1
ATOM 9816 C C . TRP A 1 1256 ? 9.432 -27.693 -16.551 1.00 97.00 1256 TRP A C 1
ATOM 9818 O O . TRP A 1 1256 ? 8.242 -27.622 -16.230 1.00 97.00 1256 TRP A O 1
ATOM 9828 N N . ASP A 1 1257 ? 9.857 -28.227 -17.689 1.00 91.88 1257 ASP A N 1
ATOM 9829 C CA . ASP A 1 1257 ? 8.986 -28.923 -18.630 1.00 91.88 1257 ASP A CA 1
ATOM 9830 C C . ASP A 1 1257 ? 8.493 -30.247 -18.015 1.00 91.88 1257 ASP A C 1
ATOM 9832 O O . ASP A 1 1257 ? 9.249 -30.911 -17.299 1.00 91.88 1257 ASP A O 1
ATOM 9836 N N . LYS A 1 1258 ? 7.226 -30.607 -18.262 1.00 71.56 1258 LYS A N 1
ATOM 9837 C CA . LYS A 1 1258 ? 6.668 -31.924 -17.904 1.00 71.56 1258 LYS A CA 1
ATOM 9838 C C . LYS A 1 1258 ? 6.895 -32.956 -19.004 1.00 71.56 1258 LYS A C 1
ATOM 9840 O O . LYS A 1 1258 ? 6.739 -32.597 -20.196 1.00 71.56 1258 LYS A O 1
#

Mean predicted aligned error: 16.55 Å

Secondary structure (DSSP, 8-state):
--------------------------------S--EEESSSSSS----HHHHHHHHHHHHHHHHH----EEES-TT-HHHHHT-BSEE--GGGGGSHHHHHHHHHHHTSSS-HHHHHHHHHHHHHHHHHHHHTTT--GGGTGGGSSS-S------------------------------PPTT-TTS-SS-SS--SS-SSS-S--B--EEEEEES-TT-TTHHHHHHHGGGSPPPTT-S-SEEEEEEES-HHHHHHHHHHHHHHH--GGGTTSSEETTTTEEEEEEES-HHHHHHHHHTTTTHHHHTTTT-SBPPPEEEEE-TTGGGGS-HHHHHHHHHHHHHHH--TT-EEEEEEEB---HHHHHHHHS-TT-HHHHHHHHHHHHHHHHHTSSS--GGGEEEEEEEETTTTEEEEEEEESS-EEE--TT-SSPEEE-TT-EEEEEEEE-B-HHHHHHHHHHTT-EEEEEEE-TTS-EEEEEEE--SS---S----SSTTSS-------------PPEEE-SSTT--HHHHTT-----SSPPHHHHHHHHHHHHHIIIIIS-GGGTT--SSTTS--HHHHHHHHHHHHHHHHHHHHT---S-HHHHHHHSS---B-SS-TT-B-S------SGGGSPPHHHHHHHHHHHHHHHHHHHHHHHHTSS--BHHHHHHHHHHHHHHHHHHHHHHHHHTT-TTPPPPTTSPPP-HHHHHHHHHHHHHHTTTHHHHT-EEEE-SEEEEES----GGGGGG-B-SS--S-HHHHHHHTTS-----GGG-S-EEEEE-SEEEESSPPBHHHHHHHHHHHT-----TTEEE-TTSS-EEE--BTB-EEHHHHTTSBP---HHHHHHHHHHTT-BPPPHHHHHHHHHS-GGG--B-TTS--S-S-------------PPP---PSPPPSPPP-BPPGGG--HHHHHHHHHHHHHHHHHHHTTS---EEEEEETTEEEEEEE--TTTTT-TT--HHHHHHHHHHHHS--S-TTTTT-TTSSPTTT-TTTTEEEEEEEPPBHHHHHHHHHHT-SEEEEEE--TTTBTBTTS-BTTT-TT-TTS---EEEE-TTHHHHHHHHHHHHHS--TTSSSPPP-TT-------PPTT--TT-------------------S-TTHHHHSTTSS-TTSSSS----B--EE-TTSPEEPPB-SS-EEEEEEE----TT----SS-TTTTGGG-SSSEEEEEE--TTS-HHHHT-TT--EEEETT--SSSEE---EEE-

Sequence (1258 aa):
MAPAAVSTLSLDSSSAPLAKTMSKAQSTARLRDAPVIDLYSGSAGSLSSTSTDDQLRLEIISGLQSNQLVIPGKENDPEDLKCSYRKTLPTTILYDEQGLILYDKLTAAPEYYLYNAELQILKDHAPEIALRIFGHPTTASEQSFTTSAGQTEEPKLDQDQVPNQDTLPPQRDASASKKEKWGDSKVGRFNGGVNAEEGLDGDRAIGAGSLVELGAGSLKKTIHLLRALKLLHALPAGGPSVHYYALDLDKAELERTLRDLREQEAISGDQDAWTIHGGKVGINGLWATYDAGLDFIGKGGLHAHSTAAGAQKEGRRCLLWLGSSIGNFDRKSAAEFLAKTARDSMRPGDTMLISIDRRNKPADVALAYNDPAGLTRDFIMNGLEHADRALGGNAIDHRKFEYFDRYNAREGRHESYYRAKQAHEIRIAGLTEPIKIEKDELIHMEASYKFGEREALNLFDYAGLRVIHHWSDHTDRYNIWLVEKPSFHFSNSAAEPVSLSVTQTSQEQTSQNQALAKIDNGWGGSNLDEVAQRAALIGLPSLRDWKTVWDAWNCVTLTMIPQDKLHEKPIDLRHICLFYLGHIPAFIDIHVATYLKQPHTNDRFSAIFERGIDPHMDNVTQCNPHSEVPTCEEDWPTLDEILEYQQKVQSRVKQVYEDVARGDLVMNRRLARMLWMTLEHINLHLETLLYMLIQSPNTKPPAGFMAPDWPSLKERWQAEFEKRGSSRALEQRFHFEASTVELGHDDDDTQDFDIVAARPTSDVRDLNMQLGQPEFGWDNEHPRRRVETKAFSISAMPISNAQYLEFLKATNIEEAPASWVKSDDGQGYTVRTFYGPVDMAVAQHWPVQASGKQLSAYAAWKGGRLPTHAELRKLMDTPPEALVLDLTVPPFHRDAAVKVETEDNDIDPPGKQAPPVRGSAVRYIPPEEQSEEDLKWMREALAMAQEALDANEVPVGSVFVRKGKVIARGRNRTNELLNATRHAELEAIDHILSELPPSSADFAVSPHSGPEGDNPFKDTMLYVTIEPCIMCGAALRQIGIQRVVFGAGNERFGGNGSVLGLHDDDAIVSSPGYESVGGYLRDEAIMMLRRFYVTENTNAPKPQNKSRRVLKTEIHPPGISMHGPGTDSSQQQLGTTKRRGSQNPTQGQAAPSSNVGFRNWHPVPATLPRYDSDGTLLPGHNGGVWEWTSTVFAEYEGFQSSALYPGYSSDFFDGKHSVVLGGSFATAPSIAGRRTVVNYYQTAYPYIFGGGRVAWDK

=== Feature glossary ===
A reading guide for the features in this record.

Start from the sequence.

  · Sequence gives the chain of amino acids in standard one-letter code (A=alanine, C=cysteine, …, Y=tyrosine), read N→C. It is the only feature that is directly encoded by the gene; al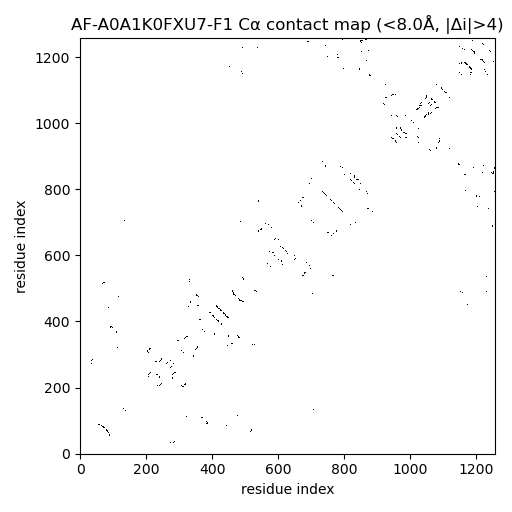l structural features are derived from the folded form of this sequence.

Fold it, and you get atomic coordinates and the backbone conformation that goes with them.

  · The mmCIF table is the protein's shape written out atom by atom. For each backbone N, Cα, C, and carbonyl O, it records an (x, y, z) coordinate triple in Å plus the residue type, chain letter, and residue number.

  · Backbone dihedral angles. Every residue except chain termini has a φ (preceding-C → N → Cα → C) and a ψ (N → Cα → C → next-N). They are reported in degrees following the IUPAC sign convention. Secondary structure is essentially a statement about which (φ, ψ) basin each residue occupies.

  · DSSP 8-state secondary structure assigns each residue one of H (α-helix), G (3₁₀-helix), I (π-helix), E (extended β-strand), B (isolated β-bridge), T (hydrogen-bonded turn), S (bend), or '-' (coil). The assignment is computed from backbone hydrogen-bond geometry via the Kabsch–Sander algorithm.

  · P-SEA three-state annotation labels each residue as helix, strand, or coil based purely on the geometry of the Cα trace. It serves as a fallback when the full backbone (and thus DSSP) is unavailable.

Summarize the fold with a handful of shape descriptors and a per-residue structural alphabet.

  · Radius o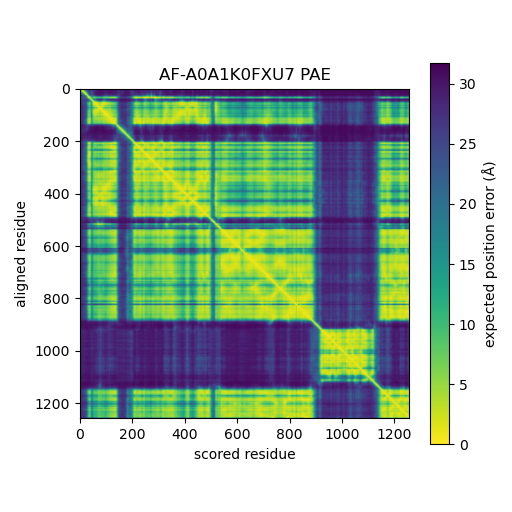f gyration (Rg) is the root-mean-square distance of Cα atoms from their centroid — a single number for overall size and compactness. A globular domain of N residues has Rg ≈ 2.2·N^0.38 Å; an extended or disordered chain has a much larger Rg. The Cα contact count is the num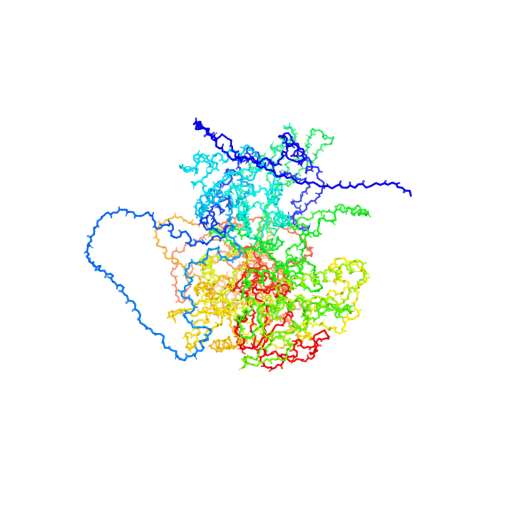ber of residue pairs whose Cα atoms are within 8 Å and are more than four positions apart in sequence — a standard proxy for tertiary packing density. The bounding box is the smallest axis-aligned box enclosing all Cα atoms.

  · Foldseek's 3Di representation compresses backbone geometry into a per-residue letter drawn from a learned twenty-state alphabet. It captures the tertiary interaction pattern around each residue — which residues are packed against it in space, regardless of where they are in sequence.

  · Accessible surface area quantifies burial. A residue with SASA near zero is packed into the hydrophobic core; one with SASA >100 Å² sits on the surface. Computed here via the Shrake–Rupley numerical algorithm with a 1.4 Å probe.

Ask how reliable the model is.

  · For AlphaFold models, the B-factor field carries pLDDT — the model's own estimate of local accuracy on a 0–100 scale. Regions with pLDDT<50 should be treated as essentially unmodeled; they often correspond to intrinsically disordered segments.

  · For experimental (PDB) structures, the B-factor (temperature factor) quantifies the positional spread of each atom in the crystal — a combination of thermal vibration and static disorder — in units of Å². High B-factors mark flexible loops or poorly resolved regions; low B-factors mark the rigid, well-ordered core.

  · PAE(i, j) answers: if I align the predicted and true structures on residue i, how far off (in Å) do I expect residue j to be? A block-diagonal PAE matrix with low values on the blocks and high values off-diagonal is the signature of a multi-domain protein with confidently predicted domains but uncertain inter-domain orientation.

Place it in context: what it resembles, what it is annotated as, and how it looks.

  · Structural nearest neighbors (via Foldseek easy-search vs the PDB). Reported per hit: target PDB id, E-value, and alignment TM-score. A TM-score above ~0.5 is the conventional threshold for 'same fold'.

  · Functional annotations link the protein to curated databases. InterPro entries identify conserved domains and families by matching the sequence against member-database signatures (Pfam, PROSITE, CDD, …). Gene Ontology (GO) terms describe molecular function, biological process, and cellular component in a controlled vocabulary. CATH places the structure in a hierarchical fold classification (Class/Architecture/Topology/Homologous-superfamily). The organism is the source species.

  · Plot images: a contact map (which residues are close in 3D, as an N×N binary image), a Ramachandran scatter (backbone torsion angles, revealing secondary-structure composition at a glance), and — for AlphaFold structures — a PAE heatmap (pairwise prediction confidence).

  · Structure images are PyMOL renders from six orthogonal camera directions. Cartoon representation draws helices as coils and strands as arrows; sticks shows the backbone as bonds; surface shows the solvent-excluded envelope. Rainbow coloring maps sequence position to hue (blue→red, N→C); chain coloring assigns a distinct color per polypeptide.